Protein AF-0000000068149382 (afdb_homodimer)

Organism: Rhizobium meliloti (strain 1021) (NCBI:txid266834)

Secondary structure (DSSP, 8-state):
-------HHHHHHHHHHHHHHHHHHHHHHHHHHH---GGGHHHHHHHHHHHHHHHHHHHHHHHHSTT-HHHHHHHHHHHHHHHHHHHHHHHTS--SS-----HHHHHHHHHHHHHHHHTT-HHHHHHHHHHHHHHHHHHHHHHHHHTT--SHHHHHHHHTSHHHHHHHHHHHHHHHHHHHHHHHHHHHHHHHHHHHHHHHHHTTS-HHHHHHHHS-SGGG--EEEEEEEEEEEEETHHHHHHHS-HHHHHHHHHHHHHHHHHHHHHTT-EEEEEETTEEEEEES-SS--TTHHHHHHHHHHHHHHHHHHHHHHHHHHT----EEEEEEEEEEEEEEEE--SSS-EEEEESHHHHHHHHHHHHHHHHT-SEEEEHHHHHT-SSPPP----EEEEEE--TT-SS-EEEEEE------/-------HHHHHHHHHHHHHHHHHHHHHHHHHHH---GGGHHHHHHHHHHHHHHHHHHHHHHHHSTT-HHHHHHHHHHHHHHHHHHHIIIIIS--SS-----HHHHHHHHHHHHHHHHTT-HHHHHHHHHHHHHHHHHHHHHHHHHTT--SHHHHHHHHTSHHHHHHHHHHHHHHHHHHHHHHHHHHHHHHHHHHHHHHHHHTTS-HHHHHHHHH-SGGG--EEEEEEEEEEEEETHHHHHHHS-HHHHHHHHHHHHHHHHHHHHHTT-EEEEEETTEEEEEES-SS--TTHHHHHHHHHHHHHHHHHHHHHHHHHTT----EEEEEEEEEEEEEEEE--SSS-EEEEESHHHHHHHHHHHHHHHTT-SEEEEHHHHHH-SSPPP----EEEEEE--TT-SS-EEEEEE------

Radius of gyration: 38.31 Å; Cα contacts (8 Å, |Δi|>4): 1342; chains: 2; bounding box: 61×111×82 Å

pLDDT: mean 79.48, std 13.39, range [20.45, 98.38]

Foldseek 3Di:
DPCPCPDPVLLVLQLVLLVCLVVLLVLLVVLLVVVPDVPCSVLSVVLSVQSVVLSVVSNVCSVPPNDDPVSVLVSLLVLLVSLLSLLCSQQPPDPDDPSDPDPSSLVSLLSSLVSQLSNLALVSLCNSLVSNLVSNVVSLQVSQVVVPVPDPVSSVVSCPPPSVVSSVVSVVSSVVSNVVSVVVVVVVVVVVVVVVVLVVVCVVFWPVVSVVVVVDDPLQDWDKDKKKKKKKAKPPVVVVVVPDDPVLNCVVLVVLCVVLQVLCVVLPKGFQDDDRRMTMIIFQPPHHDLARLVSVLVSLVVSQVVLVVVQVVCVVVVHDRIAMAMFMEIDMWTFGWDDPPVDIGGHTDDPRNVNRVQRRVVCVVQVFRYKYFPRSCVSHPDHDDDAPKDKDPQDDGPPDDGGTIMITHHDPPPD/DPCPCPDPVLLVLQLVLLVCLVVLLVLLVVLLVVVPDVPCNVLSVVLSVQSVVLSVVSNVCSVPPNDDPVSVLVSLLVLLVSLLSLLCSQQPPPPDDPSDPDPSSLVSLLSSLVSQLSNLALVSLCNSLVSNLVSNVVSLQVSQVVVPVVDPVSSVVSCPDPSVVSSVVSVVSSVVSSVVSVVVVVVVVVVVVVVVVLVVVCVVFWPVVSVVVVVDDPLQDWDKDKKKKKKKAKPPVVVVVVPDDPVLNCVVLVVLCVVLQVLCVVLPKGFQDDDRRMTMIIQQPPHHDLARL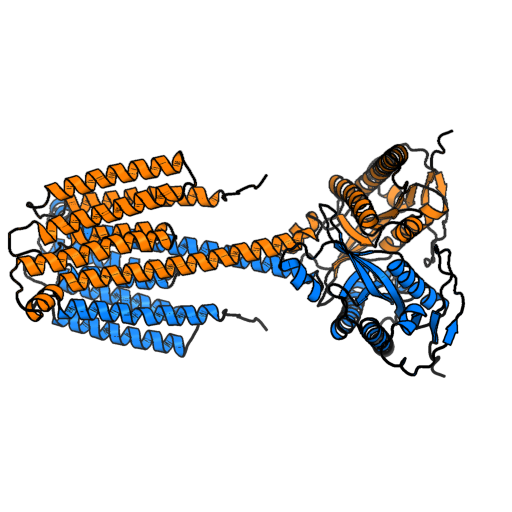VSVLVSLVVSQVVLVVVQVVCVVVVHDRIAMAMFMEIDMWTFGWDDPPVDIGGHTDDPRNVNRVQRRVVCVVQVFRYKYFPRSCVSHPDHDDDAPKDKDPQDDGPPDDGGTIMITHHDPPPD

Structure (mmCIF, N/CA/C/O backbone):
data_AF-0000000068149382-model_v1
#
loop_
_entity.id
_entity.type
_entity.pdbx_description
1 polymer 'Adenylate cyclase transmembrane protein'
#
loop_
_atom_site.group_PDB
_atom_site.id
_atom_site.type_symbol
_atom_site.label_atom_id
_atom_site.label_alt_id
_atom_site.label_comp_id
_atom_site.label_asym_id
_atom_site.label_entity_id
_atom_site.label_seq_id
_atom_site.pdbx_PDB_ins_code
_atom_site.Cartn_x
_atom_site.Cartn_y
_atom_site.Cartn_z
_atom_site.occupancy
_atom_site.B_iso_or_equiv
_atom_site.auth_seq_id
_atom_site.auth_comp_id
_atom_site.auth_asym_id
_atom_site.auth_atom_id
_atom_site.pdbx_PDB_model_num
ATOM 1 N N . MET A 1 1 ? -16.047 -8.539 13.617 1 20.59 1 MET A N 1
ATOM 2 C CA . MET A 1 1 ? -16.5 -9.328 12.477 1 20.59 1 MET A CA 1
ATOM 3 C C . MET A 1 1 ? -15.32 -9.766 11.609 1 20.59 1 MET A C 1
ATOM 5 O O . MET A 1 1 ? -14.586 -8.922 11.094 1 20.59 1 MET A O 1
ATOM 9 N N . THR A 1 2 ? -14.68 -10.711 12.023 1 26.86 2 THR A N 1
ATOM 10 C CA . THR A 1 2 ? -13.602 -11.461 11.391 1 26.86 2 THR A CA 1
ATOM 11 C C . THR A 1 2 ? -13.953 -11.797 9.945 1 26.86 2 THR A C 1
ATOM 13 O O . THR A 1 2 ? -14.836 -12.625 9.695 1 26.86 2 THR A O 1
ATOM 16 N N . TYR A 1 3 ? -14.195 -10.812 9.141 1 28.53 3 TYR A N 1
ATOM 17 C CA . TYR A 1 3 ? -14.461 -11.117 7.742 1 28.53 3 TYR A CA 1
ATOM 18 C C . TYR A 1 3 ? -13.531 -12.219 7.238 1 28.53 3 TYR A C 1
ATOM 20 O O . TYR A 1 3 ? -12.312 -12.031 7.188 1 28.53 3 TYR A O 1
ATOM 28 N N . THR A 1 4 ? -13.664 -13.305 7.664 1 34.31 4 THR A N 1
ATOM 29 C CA . THR A 1 4 ? -13.219 -14.5 6.957 1 34.31 4 THR A CA 1
ATOM 30 C C . THR A 1 4 ? -13.414 -14.344 5.453 1 34.31 4 THR A C 1
ATOM 32 O O . THR A 1 4 ? -14.508 -14.57 4.938 1 34.31 4 THR A O 1
ATOM 35 N N . LEU A 1 5 ? -13.133 -13.25 4.824 1 35.41 5 LEU A N 1
ATOM 36 C CA . LEU A 1 5 ? -13.273 -12.945 3.404 1 35.41 5 LEU A CA 1
ATOM 37 C C . LEU A 1 5 ? -12.695 -14.062 2.547 1 35.41 5 LEU A C 1
ATOM 39 O O . LEU A 1 5 ? -11.477 -14.188 2.41 1 35.41 5 LEU A O 1
ATOM 43 N N . HIS A 1 6 ? -13.078 -15.102 2.791 1 39.94 6 HIS A N 1
ATOM 44 C CA . HIS A 1 6 ? -12.883 -15.984 1.646 1 39.94 6 HIS A CA 1
ATOM 45 C C . HIS A 1 6 ? -13.172 -15.258 0.336 1 39.94 6 HIS A C 1
ATOM 47 O O . HIS A 1 6 ? -14.305 -14.82 0.105 1 39.94 6 HIS A O 1
ATOM 53 N N . ALA A 1 7 ? -12.297 -14.695 -0.182 1 49.34 7 ALA A N 1
ATOM 54 C CA . ALA A 1 7 ? -12.43 -13.891 -1.395 1 49.34 7 ALA A CA 1
ATOM 55 C C . ALA A 1 7 ? -13.242 -14.625 -2.455 1 49.34 7 ALA A C 1
ATOM 57 O O . ALA A 1 7 ? -13.102 -15.844 -2.617 1 49.34 7 ALA A O 1
ATOM 58 N N . PRO A 1 8 ? -14.367 -14.062 -2.803 1 51.44 8 PRO A N 1
ATOM 59 C CA . PRO A 1 8 ? -15.195 -14.602 -3.883 1 51.44 8 PRO A CA 1
ATOM 60 C C . PRO A 1 8 ? -14.375 -15.328 -4.949 1 51.44 8 PRO A C 1
ATOM 62 O O . PRO A 1 8 ? -14.844 -16.312 -5.527 1 51.44 8 PRO A O 1
ATOM 65 N N . GLY A 1 9 ? -13.219 -14.953 -5.039 1 57.06 9 GLY A N 1
ATOM 66 C CA . GLY A 1 9 ? -12.383 -15.562 -6.062 1 57.06 9 GLY A CA 1
ATOM 67 C C . GLY A 1 9 ? -11.969 -16.984 -5.734 1 57.06 9 GLY A C 1
ATOM 68 O O . GLY A 1 9 ? -11.797 -17.812 -6.633 1 57.06 9 GLY A O 1
ATOM 69 N N . ASP A 1 10 ? -12.062 -17.172 -4.484 1 63.22 10 ASP A N 1
ATOM 70 C CA . ASP A 1 10 ? -11.633 -18.5 -4.086 1 63.22 10 ASP A CA 1
ATOM 71 C C . ASP A 1 10 ? -12.719 -19.531 -4.383 1 63.22 10 ASP A C 1
ATOM 73 O O . ASP A 1 10 ? -12.422 -20.656 -4.801 1 63.22 10 ASP A O 1
ATOM 77 N N . PHE A 1 11 ? -13.961 -19.109 -4.266 1 64.12 11 PHE A N 1
ATOM 78 C CA . PHE A 1 11 ? -15.086 -20 -4.543 1 64.12 11 PHE A CA 1
ATOM 79 C C . PHE A 1 11 ? -15.133 -20.359 -6.023 1 64.12 11 PHE A C 1
ATOM 81 O O . PHE A 1 11 ? -15.312 -21.531 -6.375 1 64.12 11 PHE A O 1
ATOM 88 N N . ALA A 1 12 ? -14.969 -19.391 -6.809 1 64.19 12 ALA A N 1
ATOM 89 C CA . ALA A 1 12 ? -14.977 -19.641 -8.25 1 64.19 12 ALA A CA 1
ATOM 90 C C . ALA A 1 12 ? -13.812 -20.547 -8.648 1 64.19 12 ALA A C 1
ATOM 92 O O . ALA A 1 12 ? -13.961 -21.406 -9.516 1 64.19 12 ALA A O 1
ATOM 93 N N . LYS A 1 13 ? -12.859 -20.422 -7.957 1 70.88 13 LYS A N 1
ATOM 94 C CA . LYS A 1 13 ? -11.703 -21.25 -8.258 1 70.88 13 LYS A CA 1
ATOM 95 C C . LYS A 1 13 ? -11.938 -22.703 -7.84 1 70.88 13 LYS A C 1
ATOM 97 O O . LYS A 1 13 ? -11.539 -23.625 -8.547 1 70.88 13 LYS A O 1
ATOM 102 N N . GLU A 1 14 ? -12.688 -22.797 -6.793 1 71.56 14 GLU A N 1
ATOM 103 C CA . GLU A 1 14 ? -12.961 -24.156 -6.309 1 71.56 14 GLU A CA 1
ATOM 104 C C . GLU A 1 14 ? -13.922 -24.891 -7.242 1 71.56 14 GLU A C 1
ATOM 106 O O . GLU A 1 14 ? -13.727 -26.062 -7.535 1 71.56 14 GLU A O 1
ATOM 111 N N . ILE A 1 15 ? -14.852 -24.172 -7.711 1 68.31 15 ILE A N 1
ATOM 112 C CA . ILE A 1 15 ? -15.82 -24.766 -8.617 1 68.31 15 ILE A CA 1
ATOM 113 C C . ILE A 1 15 ? -15.148 -25.125 -9.945 1 68.31 15 ILE A C 1
ATOM 115 O O . ILE A 1 15 ? -15.383 -26.203 -10.5 1 68.31 15 ILE A O 1
ATOM 119 N N . ARG A 1 16 ? -14.359 -24.266 -10.32 1 69.75 16 ARG A N 1
ATOM 120 C CA . ARG A 1 16 ? -13.664 -24.516 -11.578 1 69.75 16 ARG A CA 1
ATOM 121 C C . ARG A 1 16 ? -12.742 -25.719 -11.469 1 69.75 16 ARG A C 1
ATOM 123 O O . ARG A 1 16 ? -12.711 -26.562 -12.359 1 69.75 16 ARG A O 1
ATOM 130 N N . SER A 1 17 ? -12.148 -25.781 -10.375 1 72.38 17 SER A N 1
ATOM 131 C CA . SER A 1 17 ? -11.234 -26.906 -10.18 1 72.38 17 SER A CA 1
ATOM 132 C C . SER A 1 17 ? -11.984 -28.219 -10.094 1 72.38 17 SER A C 1
ATOM 134 O O . SER A 1 17 ? -11.555 -29.234 -10.656 1 72.38 17 SER A O 1
ATOM 136 N N . SER A 1 18 ? -13.172 -28.188 -9.5 1 71.62 18 SER A N 1
ATOM 137 C CA . SER A 1 18 ? -13.961 -29.406 -9.359 1 71.62 18 SER A CA 1
ATOM 138 C C . SER A 1 18 ? -14.609 -29.797 -10.688 1 71.62 18 SER A C 1
ATOM 140 O O . SER A 1 18 ? -14.727 -30.984 -11 1 71.62 18 SER A O 1
ATOM 142 N N . ALA A 1 19 ? -14.836 -28.797 -11.469 1 72.56 19 ALA A N 1
ATOM 143 C CA . ALA A 1 19 ? -15.445 -29.062 -12.766 1 72.56 19 ALA A CA 1
ATOM 144 C C . ALA A 1 19 ? -14.445 -29.688 -13.727 1 72.56 19 ALA A C 1
ATOM 146 O O . ALA A 1 19 ? -14.82 -30.453 -14.617 1 72.56 19 ALA A O 1
ATOM 147 N N . LEU A 1 20 ? -13.281 -29.469 -13.484 1 74.19 20 LEU A N 1
ATOM 148 C CA . LEU A 1 20 ? -12.25 -30.016 -14.352 1 74.19 20 LEU A CA 1
ATOM 149 C C . LEU A 1 20 ? -12.094 -31.516 -14.125 1 74.19 20 LEU A C 1
ATOM 151 O O . LEU A 1 20 ? -11.516 -32.219 -14.953 1 74.19 20 LEU A O 1
ATOM 155 N N . ARG A 1 21 ? -12.781 -32.031 -13.133 1 76.69 21 ARG A N 1
ATOM 156 C CA . ARG A 1 21 ? -12.82 -33.469 -12.891 1 76.69 21 ARG A CA 1
ATOM 157 C C . ARG A 1 21 ? -13.602 -34.188 -13.984 1 76.69 21 ARG A C 1
ATOM 159 O O . ARG A 1 21 ? -13.266 -35.312 -14.352 1 76.69 21 ARG A O 1
ATOM 166 N N . PHE A 1 22 ? -14.523 -33.438 -14.477 1 75.44 22 PHE A N 1
ATOM 167 C CA . PHE A 1 22 ? -15.352 -34.062 -15.492 1 75.44 22 PHE A CA 1
ATOM 168 C C . PHE A 1 22 ? -14.586 -34.188 -16.797 1 75.44 22 PHE A C 1
ATOM 170 O O . PHE A 1 22 ? -14.828 -35.125 -17.578 1 75.44 22 PHE A O 1
ATOM 177 N N . VAL A 1 23 ? -13.68 -33.375 -16.938 1 70.12 23 VAL A N 1
ATOM 178 C CA . VAL A 1 23 ? -12.836 -33.531 -18.109 1 70.12 23 VAL A CA 1
ATOM 179 C C . VAL A 1 23 ? -11.93 -34.75 -17.953 1 70.12 23 VAL A C 1
ATOM 181 O O . VAL A 1 23 ? -11.773 -35.562 -18.891 1 70.12 23 VAL A O 1
ATOM 184 N N . ALA A 1 24 ? -11.414 -34.906 -16.719 1 72.56 24 ALA A N 1
ATOM 185 C CA . ALA A 1 24 ? -10.617 -36.094 -16.438 1 72.56 24 ALA A CA 1
ATOM 186 C C . ALA A 1 24 ? -11.461 -37.375 -16.594 1 72.56 24 ALA A C 1
ATOM 188 O O . ALA A 1 24 ? -10.977 -38.375 -17.125 1 72.56 24 ALA A O 1
ATOM 189 N N . PHE A 1 25 ? -12.719 -37.281 -16.266 1 74.88 25 PHE A N 1
ATOM 190 C CA . PHE A 1 25 ? -13.633 -38.406 -16.422 1 74.88 25 PHE A CA 1
ATOM 191 C C . PHE A 1 25 ? -13.82 -38.75 -17.891 1 74.88 25 PHE A C 1
ATOM 193 O O . PHE A 1 25 ? -13.797 -39.938 -18.266 1 74.88 25 PHE A O 1
ATOM 200 N N . ALA A 1 26 ? -13.992 -37.719 -18.656 1 70.94 26 ALA A N 1
ATOM 201 C CA . ALA A 1 26 ? -14.172 -37.938 -20.078 1 70.94 26 ALA A CA 1
ATOM 202 C C . ALA A 1 26 ? -12.961 -38.625 -20.688 1 70.94 26 ALA A C 1
ATOM 204 O O . ALA A 1 26 ? -13.102 -39.5 -21.547 1 70.94 26 ALA A O 1
ATOM 205 N N . ILE A 1 27 ? -11.859 -38.312 -20.203 1 70.44 27 ILE A N 1
ATOM 206 C CA . ILE A 1 27 ? -10.625 -38.906 -20.719 1 70.44 27 ILE A CA 1
ATOM 207 C C . ILE A 1 27 ? -10.531 -40.375 -20.266 1 70.44 27 ILE A C 1
ATOM 209 O O . ILE A 1 27 ? -10.141 -41.219 -21.062 1 70.44 27 ILE A O 1
ATOM 213 N N . LEU A 1 28 ? -11.008 -40.594 -19.062 1 72.94 28 LEU A N 1
ATOM 214 C CA . LEU A 1 28 ? -10.984 -41.969 -18.547 1 72.94 28 LEU A CA 1
ATOM 215 C C . LEU A 1 28 ? -11.938 -42.875 -19.312 1 72.94 28 LEU A C 1
ATOM 217 O O . LEU A 1 28 ? -11.609 -44 -19.641 1 72.94 28 LEU A O 1
ATOM 221 N N . ILE A 1 29 ? -13.062 -42.25 -19.688 1 72.88 29 ILE A N 1
ATOM 222 C CA . ILE A 1 29 ? -14.062 -43 -20.438 1 72.88 29 ILE A CA 1
ATOM 223 C C . ILE A 1 29 ? -13.523 -43.312 -21.844 1 72.88 29 ILE A C 1
ATOM 225 O O . ILE A 1 29 ? -13.688 -44.406 -22.359 1 72.88 29 ILE A O 1
ATOM 229 N N . ALA A 1 30 ? -12.93 -42.375 -22.375 1 67.69 30 ALA A N 1
ATOM 230 C CA . ALA A 1 30 ? -12.375 -42.531 -23.719 1 67.69 30 ALA A CA 1
ATOM 231 C C . ALA A 1 30 ? -11.305 -43.625 -23.734 1 67.69 30 ALA A C 1
ATOM 233 O O . ALA A 1 30 ? -11.25 -44.438 -24.656 1 67.69 30 ALA A O 1
ATOM 234 N N . ASN A 1 31 ? -10.523 -43.656 -22.734 1 66.31 31 ASN A N 1
ATOM 235 C CA . ASN A 1 31 ? -9.469 -44.656 -22.641 1 66.31 31 ASN A CA 1
ATOM 236 C C . ASN A 1 31 ? -10.031 -46.031 -22.422 1 66.31 31 ASN A C 1
ATOM 238 O O . ASN A 1 31 ? -9.484 -47.031 -22.922 1 66.31 31 ASN A O 1
ATOM 242 N N . LEU A 1 32 ? -11.102 -46.062 -21.688 1 68.06 32 LEU A N 1
ATOM 243 C CA . LEU A 1 32 ? -11.75 -47.344 -21.422 1 68.06 32 LEU A CA 1
ATOM 244 C C . LEU A 1 32 ? -12.398 -47.906 -22.688 1 68.06 32 LEU A C 1
ATOM 246 O O . LEU A 1 32 ? -12.289 -49.094 -22.969 1 68.06 32 LEU A O 1
ATOM 250 N N . LEU A 1 33 ? -13.031 -47.031 -23.375 1 67.12 33 LEU A N 1
ATOM 251 C CA . LEU A 1 33 ? -13.789 -47.438 -24.547 1 67.12 33 LEU A CA 1
ATOM 252 C C . LEU A 1 33 ? -12.852 -47.844 -25.688 1 67.12 33 LEU A C 1
ATOM 254 O O . LEU A 1 33 ? -13.148 -48.719 -26.469 1 67.12 33 LEU A O 1
ATOM 258 N N . LEU A 1 34 ? -11.789 -47.125 -25.688 1 60.66 34 LEU A N 1
ATOM 259 C CA . LEU A 1 34 ? -10.898 -47.281 -26.828 1 60.66 34 LEU A CA 1
ATOM 260 C C . LEU A 1 34 ? -9.758 -48.25 -26.5 1 60.66 34 LEU A C 1
ATOM 262 O O . LEU A 1 34 ? -9.047 -48.719 -27.391 1 60.66 34 LEU A O 1
ATOM 266 N N . GLY A 1 35 ? -9.492 -48.406 -25.219 1 58.09 35 GLY A N 1
ATOM 267 C CA . GLY A 1 35 ? -8.406 -49.281 -24.812 1 58.09 35 GLY A CA 1
ATOM 268 C C . GLY A 1 35 ? -8.727 -50.75 -24.969 1 58.09 35 GLY A C 1
ATOM 269 O O . GLY A 1 35 ? -9.891 -51.156 -24.859 1 58.09 35 GLY A O 1
ATOM 270 N N . GLY A 1 36 ? -8.266 -51.469 -25.922 1 52.41 36 GLY A N 1
ATOM 271 C CA . GLY A 1 36 ? -8.461 -52.781 -26.469 1 52.41 36 GLY A CA 1
ATOM 272 C C . GLY A 1 36 ? -8.219 -53.906 -25.453 1 52.41 36 GLY A C 1
ATOM 273 O O . GLY A 1 36 ? -8.203 -55.094 -25.797 1 52.41 36 GLY A O 1
ATOM 274 N N . SER A 1 37 ? -7.754 -53.656 -24.25 1 53.28 37 SER A N 1
ATOM 275 C CA . SER A 1 37 ? -7.355 -54.938 -23.625 1 53.28 37 SER A CA 1
ATOM 276 C C . SER A 1 37 ? -8.523 -55.594 -22.906 1 53.28 37 SER A C 1
ATOM 278 O O . SER A 1 37 ? -9.172 -54.938 -22.062 1 53.28 37 SER A O 1
ATOM 280 N N . GLU A 1 38 ? -9.125 -56.625 -23.453 1 54.41 38 GLU A N 1
ATOM 281 C CA . GLU A 1 38 ? -10.273 -57.406 -23.031 1 54.41 38 GLU A CA 1
ATOM 282 C C . GLU A 1 38 ? -10.164 -57.844 -21.562 1 54.41 38 GLU A C 1
ATOM 284 O O . GLU A 1 38 ? -11.164 -57.875 -20.844 1 54.41 38 GLU A O 1
ATOM 289 N N . GLY A 1 39 ? -9.023 -58.188 -21.047 1 55.22 39 GLY A N 1
ATOM 290 C CA . GLY A 1 39 ? -8.938 -58.875 -19.781 1 55.22 39 GLY A CA 1
ATOM 291 C C . GLY A 1 39 ? -9.141 -57.969 -18.578 1 55.22 39 GLY A C 1
ATOM 292 O O . GLY A 1 39 ? -9.477 -58.438 -17.5 1 55.22 39 GLY A O 1
ATOM 293 N N . THR A 1 40 ? -8.914 -56.719 -18.734 1 61.69 40 THR A N 1
ATOM 294 C CA . THR A 1 40 ? -8.969 -55.844 -17.578 1 61.69 40 THR A CA 1
ATOM 295 C C . THR A 1 40 ? -10.078 -54.812 -17.719 1 61.69 40 THR A C 1
ATOM 297 O O . THR A 1 40 ? -10.07 -53.781 -17.031 1 61.69 40 THR A O 1
ATOM 300 N N . ARG A 1 41 ? -11.055 -55.156 -18.484 1 71.12 41 ARG A N 1
ATOM 301 C CA . ARG A 1 41 ? -12.133 -54.219 -18.797 1 71.12 41 ARG A CA 1
ATOM 302 C C . ARG A 1 41 ? -13.047 -54.031 -17.594 1 71.12 41 ARG A C 1
ATOM 304 O O . ARG A 1 41 ? -13.516 -52.938 -17.344 1 71.12 41 ARG A O 1
ATOM 311 N N . ASP A 1 42 ? -13.094 -55.125 -16.828 1 70.44 42 ASP A N 1
ATOM 312 C CA . ASP A 1 42 ? -14 -55 -15.688 1 70.44 42 ASP A CA 1
ATOM 313 C C . ASP A 1 42 ? -13.453 -54.031 -14.641 1 70.44 42 ASP A C 1
ATOM 315 O O . ASP A 1 42 ? -14.203 -53.219 -14.094 1 70.44 42 ASP A O 1
ATOM 319 N N . THR A 1 43 ? -12.195 -54.125 -14.359 1 73.12 43 THR A N 1
ATOM 320 C CA . THR A 1 43 ? -11.602 -53.25 -13.367 1 73.12 43 THR A CA 1
ATOM 321 C C . THR A 1 43 ? -11.672 -51.781 -13.836 1 73.12 43 THR A C 1
ATOM 323 O O . THR A 1 43 ? -11.906 -50.875 -13.031 1 73.12 43 THR A O 1
ATOM 326 N N . HIS A 1 44 ? -11.562 -51.656 -15.094 1 74.44 44 HIS A N 1
ATOM 327 C CA . HIS A 1 44 ? -11.617 -50.281 -15.625 1 74.44 44 HIS A CA 1
ATOM 328 C C . HIS A 1 44 ? -13.016 -49.688 -15.492 1 74.44 44 HIS A C 1
ATOM 330 O O . HIS A 1 44 ? -13.164 -48.5 -15.188 1 74.44 44 HIS A O 1
ATOM 336 N N . TYR A 1 45 ? -13.938 -50.594 -15.672 1 77.5 45 TYR A N 1
ATOM 337 C CA . TYR A 1 45 ? -15.305 -50.094 -15.531 1 77.5 45 TYR A CA 1
ATOM 338 C C . TYR A 1 45 ? -15.594 -49.688 -14.102 1 77.5 45 TYR A C 1
ATOM 340 O O . TYR A 1 45 ? -16.203 -48.625 -13.867 1 77.5 45 TYR A O 1
ATOM 348 N N . VAL A 1 46 ? -15.062 -50.438 -13.195 1 78.31 46 VAL A N 1
ATOM 349 C CA . VAL A 1 46 ? -15.289 -50.125 -11.789 1 78.31 46 VAL A CA 1
ATOM 350 C C . VAL A 1 46 ? -14.609 -48.812 -11.43 1 78.31 46 VAL A C 1
ATOM 352 O O . VAL A 1 46 ? -15.188 -47.969 -10.734 1 78.31 46 VAL A O 1
ATOM 355 N N . VAL A 1 47 ? -13.477 -48.625 -11.93 1 78 47 VAL A N 1
ATOM 356 C CA . VAL A 1 47 ? -12.703 -47.438 -11.602 1 78 47 VAL A CA 1
ATOM 357 C C . VAL A 1 47 ? -13.359 -46.219 -12.211 1 78 47 VAL A C 1
ATOM 359 O O . VAL A 1 47 ? -13.453 -45.156 -11.562 1 78 47 VAL A O 1
ATOM 362 N N . VAL A 1 48 ? -13.898 -46.344 -13.414 1 79.62 48 VAL A N 1
ATOM 363 C CA . VAL A 1 48 ? -14.5 -45.219 -14.109 1 79.62 48 VAL A CA 1
ATOM 364 C C . VAL A 1 48 ? -15.797 -44.812 -13.414 1 79.62 48 VAL A C 1
ATOM 366 O O . VAL A 1 48 ? -16.062 -43.625 -13.219 1 79.62 48 VAL A O 1
ATOM 369 N N . ILE A 1 49 ? -16.453 -45.812 -13.031 1 83.94 49 ILE A N 1
ATOM 370 C CA . ILE A 1 49 ? -17.719 -45.562 -12.352 1 83.94 49 ILE A CA 1
ATOM 371 C C . ILE A 1 49 ? -17.438 -44.906 -10.992 1 83.94 49 ILE A C 1
ATOM 373 O O . ILE A 1 49 ? -18.094 -43.938 -10.609 1 83.94 49 ILE A O 1
ATOM 377 N N . ALA A 1 50 ? -16.516 -45.469 -10.289 1 85 50 ALA A N 1
ATOM 378 C CA . ALA A 1 50 ? -16.156 -44.906 -8.984 1 85 50 ALA A CA 1
ATOM 379 C C . ALA A 1 50 ? -15.68 -43.469 -9.117 1 85 50 ALA A C 1
ATOM 381 O O . ALA A 1 50 ? -16.062 -42.594 -8.32 1 85 50 ALA A O 1
ATOM 382 N N . TYR A 1 51 ? -14.898 -43.219 -10.117 1 84.12 51 TYR A N 1
ATOM 383 C CA . TYR A 1 51 ? -14.398 -41.844 -10.328 1 84.12 51 TYR A CA 1
ATOM 384 C C . TYR A 1 51 ? -15.547 -40.906 -10.648 1 84.12 51 TYR A C 1
ATOM 386 O O . TYR A 1 51 ? -15.547 -39.75 -10.211 1 84.12 51 TYR A O 1
ATOM 394 N N . PHE A 1 52 ? -16.453 -41.438 -11.422 1 84.12 52 PHE A N 1
ATOM 395 C CA . PHE A 1 52 ? -17.609 -40.594 -11.773 1 84.12 52 PHE A CA 1
ATOM 396 C C . PHE A 1 52 ? -18.391 -40.219 -10.531 1 84.12 52 PHE A C 1
ATOM 398 O O . PHE A 1 52 ? -18.75 -39.031 -10.359 1 84.12 52 PHE A O 1
ATOM 405 N N . ILE A 1 53 ? -18.578 -41.125 -9.688 1 85.94 53 ILE A N 1
ATOM 406 C CA . ILE A 1 53 ? -19.328 -40.875 -8.461 1 85.94 53 ILE A CA 1
ATOM 407 C C . ILE A 1 53 ? -18.547 -39.875 -7.578 1 85.94 53 ILE A C 1
ATOM 409 O O . ILE A 1 53 ? -19.125 -38.938 -7.047 1 85.94 53 ILE A O 1
ATOM 413 N N . ILE A 1 54 ? -17.312 -40.094 -7.426 1 85.44 54 ILE A N 1
ATOM 414 C CA . ILE A 1 54 ? -16.469 -39.219 -6.605 1 85.44 54 ILE A CA 1
ATOM 415 C C . ILE A 1 54 ? -16.5 -37.781 -7.168 1 85.44 54 ILE A C 1
ATOM 417 O O . ILE A 1 54 ? -16.547 -36.812 -6.414 1 85.44 54 ILE A O 1
ATOM 421 N N . SER A 1 55 ? -16.5 -37.719 -8.523 1 84.19 55 SER A N 1
ATOM 422 C CA . SER A 1 55 ? -16.5 -36.406 -9.172 1 84.19 55 SER A CA 1
ATOM 423 C C . SER A 1 55 ? -17.797 -35.656 -8.914 1 84.19 55 SER A C 1
ATOM 425 O O . SER A 1 55 ? -17.797 -34.438 -8.664 1 84.19 55 SER A O 1
ATOM 427 N N . ILE A 1 56 ? -18.844 -36.375 -8.953 1 83.81 56 ILE A N 1
ATOM 428 C CA . ILE A 1 56 ? -20.156 -35.781 -8.703 1 83.81 56 ILE A CA 1
ATOM 429 C C . ILE A 1 56 ? -20.234 -35.281 -7.254 1 83.81 56 ILE A C 1
ATOM 431 O O . ILE A 1 56 ? -20.672 -34.188 -6.984 1 83.81 56 ILE A O 1
ATOM 435 N N . VAL A 1 57 ? -19.797 -36.094 -6.379 1 85.06 57 VAL A N 1
ATOM 436 C CA . VAL A 1 57 ? -19.844 -35.75 -4.965 1 85.06 57 VAL A CA 1
ATOM 437 C C . VAL A 1 57 ? -18.906 -34.562 -4.691 1 85.06 57 VAL A C 1
ATOM 439 O O . VAL A 1 57 ? -19.234 -33.688 -3.885 1 85.06 57 VAL A O 1
ATOM 442 N N . SER A 1 58 ? -17.828 -34.531 -5.348 1 83.5 58 SER A N 1
ATOM 443 C CA . SER A 1 58 ? -16.875 -33.438 -5.164 1 83.5 58 SER A CA 1
ATOM 444 C C . SER A 1 58 ? -17.469 -32.125 -5.598 1 83.5 58 SER A C 1
ATOM 446 O O . SER A 1 58 ? -17.344 -31.109 -4.887 1 83.5 58 SER A O 1
ATOM 448 N N . VAL A 1 59 ? -18.109 -32.094 -6.73 1 80.44 59 VAL A N 1
ATOM 449 C CA . VAL A 1 59 ? -18.719 -30.875 -7.23 1 80.44 59 VAL A CA 1
ATOM 450 C C . VAL A 1 59 ? -19.875 -30.469 -6.32 1 80.44 59 VAL A C 1
ATOM 452 O O . VAL A 1 59 ? -20.047 -29.281 -6.023 1 80.44 59 VAL A O 1
ATOM 455 N N . ALA A 1 60 ? -20.578 -31.469 -5.906 1 81.44 60 ALA A N 1
ATOM 456 C CA . ALA A 1 60 ? -21.703 -31.188 -5.016 1 81.44 60 ALA A CA 1
ATOM 457 C C . ALA A 1 60 ? -21.219 -30.578 -3.703 1 81.44 60 ALA A C 1
ATOM 459 O O . ALA A 1 60 ? -21.828 -29.625 -3.193 1 81.44 60 ALA A O 1
ATOM 460 N N . THR A 1 61 ? -20.25 -31.094 -3.195 1 82.06 61 THR A N 1
ATOM 461 C CA . THR A 1 61 ? -19.719 -30.594 -1.933 1 82.06 61 THR A CA 1
ATOM 462 C C . THR A 1 61 ? -19.172 -29.172 -2.109 1 82.06 61 THR A C 1
ATOM 464 O O . THR A 1 61 ? -19.266 -28.344 -1.208 1 82.06 61 THR A O 1
ATOM 467 N N . ALA A 1 62 ? -18.547 -28.906 -3.234 1 77.38 62 ALA A N 1
ATOM 468 C CA . ALA A 1 62 ? -18.016 -27.578 -3.504 1 77.38 62 ALA A CA 1
ATOM 469 C C . ALA A 1 62 ? -19.141 -26.547 -3.594 1 77.38 62 ALA A C 1
ATOM 471 O O . ALA A 1 62 ? -18.953 -25.391 -3.234 1 77.38 62 ALA A O 1
ATOM 472 N N . LEU A 1 63 ? -20.266 -27 -4.059 1 77.94 63 LEU A N 1
ATOM 473 C CA . LEU A 1 63 ? -21.391 -26.109 -4.223 1 77.94 63 LEU A CA 1
ATOM 474 C C . LEU A 1 63 ? -22.125 -25.906 -2.898 1 77.94 63 LEU A C 1
ATOM 476 O O . LEU A 1 63 ? -22.547 -24.797 -2.58 1 77.94 63 LEU A O 1
ATOM 480 N N . PHE A 1 64 ? -22.234 -27 -2.152 1 77.56 64 PHE A N 1
ATOM 481 C CA . PHE A 1 64 ? -23.094 -26.938 -0.979 1 77.56 64 PHE A CA 1
ATOM 482 C C . PHE A 1 64 ? -22.281 -26.672 0.281 1 77.56 64 PHE A C 1
ATOM 484 O O . PHE A 1 64 ? -22.797 -26.141 1.261 1 77.56 64 PHE A O 1
ATOM 491 N N . LEU A 1 65 ? -21.094 -27.156 0.377 1 77.31 65 LEU A N 1
ATOM 492 C CA . LEU A 1 65 ? -20.25 -27 1.552 1 77.31 65 LEU A CA 1
ATOM 493 C C . LEU A 1 65 ? -18.906 -26.359 1.173 1 77.31 65 LEU A C 1
ATOM 495 O O . LEU A 1 65 ? -17.859 -27.016 1.25 1 77.31 65 LEU A O 1
ATOM 499 N N . PRO A 1 66 ? -18.984 -25.016 0.809 1 70.56 66 PRO A N 1
ATOM 500 C CA . PRO A 1 66 ? -17.75 -24.391 0.373 1 70.56 66 PRO A CA 1
ATOM 501 C C . PRO A 1 66 ? -16.781 -24.125 1.528 1 70.56 66 PRO A C 1
ATOM 503 O O . PRO A 1 66 ? -17.219 -23.984 2.676 1 70.56 66 PRO A O 1
ATOM 506 N N . GLY A 1 67 ? -15.469 -24.328 1.284 1 67.31 67 GLY A N 1
ATOM 507 C CA . GLY A 1 67 ? -14.453 -23.859 2.207 1 67.31 67 GLY A CA 1
ATOM 508 C C . GLY A 1 67 ? -13.922 -24.938 3.117 1 67.31 67 GLY A C 1
ATOM 509 O O . GLY A 1 67 ? -13.156 -24.656 4.047 1 67.31 67 GLY A O 1
ATOM 510 N N . ARG A 1 68 ? -14.445 -26.109 2.994 1 69.5 68 ARG A N 1
ATOM 511 C CA . ARG A 1 68 ? -13.945 -27.156 3.893 1 69.5 68 ARG A CA 1
ATOM 512 C C . ARG A 1 68 ? -12.703 -27.828 3.312 1 69.5 68 ARG A C 1
ATOM 514 O O . ARG A 1 68 ? -12.797 -28.578 2.336 1 69.5 68 ARG A O 1
ATOM 521 N N . PHE A 1 69 ? -11.539 -27.672 3.842 1 74.06 69 PHE A N 1
ATOM 522 C CA . PHE A 1 69 ? -10.258 -28.141 3.346 1 74.06 69 PHE A CA 1
ATOM 523 C C . PHE A 1 69 ? -10.164 -29.656 3.451 1 74.06 69 PHE A C 1
ATOM 525 O O . PHE A 1 69 ? -9.586 -30.312 2.584 1 74.06 69 PHE A O 1
ATOM 532 N N . TRP A 1 70 ? -10.828 -30.188 4.457 1 79.88 70 TRP A N 1
ATOM 533 C CA . TRP A 1 70 ? -10.695 -31.625 4.676 1 79.88 70 TRP A CA 1
ATOM 534 C C . TRP A 1 70 ? -11.391 -32.406 3.578 1 79.88 70 TRP A C 1
ATOM 536 O O . TRP A 1 70 ? -10.938 -33.5 3.189 1 79.88 70 TRP A O 1
ATOM 546 N N . LEU A 1 71 ? -12.422 -31.844 3.016 1 80.94 71 LEU A N 1
ATOM 547 C CA . LEU A 1 71 ? -13.141 -32.531 1.947 1 80.94 71 LEU A CA 1
ATOM 548 C C . LEU A 1 71 ? -12.312 -32.562 0.671 1 80.94 71 LEU A C 1
ATOM 550 O O . LEU A 1 71 ? -12.312 -33.562 -0.046 1 80.94 71 LEU A O 1
ATOM 554 N N . LYS A 1 72 ? -11.57 -31.594 0.48 1 80 72 LYS A N 1
ATOM 555 C CA . LYS A 1 72 ? -10.711 -31.578 -0.696 1 80 72 LYS A CA 1
ATOM 556 C C . LYS A 1 72 ? -9.617 -32.656 -0.592 1 80 72 LYS A C 1
ATOM 558 O O . LYS A 1 72 ? -9.328 -33.344 -1.566 1 80 72 LYS A O 1
ATOM 563 N N . THR A 1 73 ? -9.164 -32.719 0.608 1 85.75 73 THR A N 1
ATOM 564 C CA . THR A 1 73 ? -8.125 -33.719 0.832 1 85.75 73 THR A CA 1
ATOM 565 C C . THR A 1 73 ? -8.688 -35.125 0.666 1 85.75 73 THR A C 1
ATOM 567 O O . THR A 1 73 ? -8.031 -36 0.084 1 85.75 73 THR A O 1
ATOM 570 N N . LEU A 1 74 ? -9.859 -35.281 1.099 1 87.25 74 LEU A N 1
ATOM 571 C CA . LEU A 1 74 ? -10.5 -36.594 0.991 1 87.25 74 LEU A CA 1
ATOM 572 C C . LEU A 1 74 ? -10.664 -37 -0.47 1 87.25 74 LEU A C 1
ATOM 574 O O . LEU A 1 74 ? -10.367 -38.125 -0.842 1 87.25 74 LEU A O 1
ATOM 578 N N . PHE A 1 75 ? -11.078 -36.125 -1.227 1 84.94 75 PHE A N 1
ATOM 579 C CA . PHE A 1 75 ? -11.312 -36.438 -2.631 1 84.94 75 PHE A CA 1
ATOM 580 C C . PHE A 1 75 ? -10 -36.719 -3.35 1 84.94 75 PHE A C 1
ATOM 582 O O . PHE A 1 75 ? -9.938 -37.562 -4.223 1 84.94 75 PHE A O 1
ATOM 589 N N . VAL A 1 76 ? -8.992 -36.062 -2.973 1 85.88 76 VAL A N 1
ATOM 590 C CA . VAL A 1 76 ? -7.688 -36.281 -3.588 1 85.88 76 VAL A CA 1
ATOM 591 C C . VAL A 1 76 ? -7.137 -37.625 -3.15 1 85.88 76 VAL A C 1
ATOM 593 O O . VAL A 1 76 ? -6.527 -38.344 -3.951 1 85.88 76 VAL A O 1
ATOM 596 N N . VAL A 1 77 ? -7.418 -38.031 -1.985 1 89.75 77 VAL A N 1
ATOM 597 C CA . VAL A 1 77 ? -6.992 -39.312 -1.485 1 89.75 77 VAL A CA 1
ATOM 598 C C . VAL A 1 77 ? -7.734 -40.438 -2.232 1 89.75 77 VAL A C 1
ATOM 600 O O . VAL A 1 77 ? -7.129 -41.438 -2.645 1 89.75 77 VAL A O 1
ATOM 603 N N . LEU A 1 78 ? -9 -40.188 -2.439 1 88.5 78 LEU A N 1
ATOM 604 C CA . LEU A 1 78 ? -9.789 -41.156 -3.172 1 88.5 78 LEU A CA 1
ATOM 605 C C . LEU A 1 78 ? -9.297 -41.281 -4.609 1 88.5 78 LEU A C 1
ATOM 607 O O . LEU A 1 78 ? -9.25 -42.406 -5.148 1 88.5 78 LEU A O 1
ATOM 611 N N . ASP A 1 79 ? -8.961 -40.219 -5.152 1 86.88 79 ASP A N 1
ATOM 612 C CA . ASP A 1 79 ? -8.398 -40.281 -6.496 1 86.88 79 ASP A CA 1
ATOM 613 C C . ASP A 1 79 ? -7.09 -41.062 -6.52 1 86.88 79 ASP A C 1
ATOM 615 O O . ASP A 1 79 ? -6.844 -41.844 -7.445 1 86.88 79 ASP A O 1
ATOM 619 N N . GLY A 1 80 ? -6.277 -40.844 -5.523 1 88.38 80 GLY A N 1
ATOM 620 C CA . GLY A 1 80 ? -5.031 -41.594 -5.445 1 88.38 80 GLY A CA 1
ATOM 621 C C . GLY A 1 80 ? -5.234 -43.062 -5.281 1 88.38 80 GLY A C 1
ATOM 622 O O . GLY A 1 80 ? -4.52 -43.875 -5.895 1 88.38 80 GLY A O 1
ATOM 623 N N . LEU A 1 81 ? -6.25 -43.406 -4.562 1 88.06 81 LEU A N 1
ATOM 624 C CA . LEU A 1 81 ? -6.551 -44.812 -4.332 1 88.06 81 LEU A CA 1
ATOM 625 C C . LEU A 1 81 ? -7.098 -45.469 -5.594 1 88.06 81 LEU A C 1
ATOM 627 O O . LEU A 1 81 ? -6.848 -46.656 -5.848 1 88.06 81 LEU A O 1
ATOM 631 N N . LEU A 1 82 ? -7.801 -44.688 -6.32 1 84.81 82 LEU A N 1
ATOM 632 C CA . LEU A 1 82 ? -8.312 -45.219 -7.586 1 84.81 82 LEU A CA 1
ATOM 633 C C . LEU A 1 82 ? -7.164 -45.531 -8.539 1 84.81 82 LEU A C 1
ATOM 635 O O . LEU A 1 82 ? -7.191 -46.562 -9.219 1 84.81 82 LEU A O 1
ATOM 639 N N . VAL A 1 83 ? -6.215 -44.688 -8.578 1 84 83 VAL A N 1
ATOM 640 C CA . VAL A 1 83 ? -5.055 -44.938 -9.422 1 84 83 VAL A CA 1
ATOM 641 C C . VAL A 1 83 ? -4.309 -46.188 -8.906 1 84 83 VAL A C 1
ATOM 643 O O . VAL A 1 83 ? -3.857 -47 -9.688 1 84 83 VAL A O 1
ATOM 646 N N . ALA A 1 84 ? -4.273 -46.312 -7.645 1 84.62 84 ALA A N 1
ATOM 647 C CA . ALA A 1 84 ? -3.627 -47.469 -7.047 1 84.62 84 ALA A CA 1
ATOM 648 C C . ALA A 1 84 ? -4.352 -48.75 -7.438 1 84.62 84 ALA A C 1
ATOM 650 O O . ALA A 1 84 ? -3.717 -49.781 -7.688 1 84.62 84 ALA A O 1
ATOM 651 N N . ALA A 1 85 ? -5.609 -48.688 -7.504 1 80.5 85 ALA A N 1
ATOM 652 C CA . ALA A 1 85 ? -6.402 -49.844 -7.887 1 80.5 85 ALA A CA 1
ATOM 653 C C . ALA A 1 85 ? -6.129 -50.25 -9.336 1 80.5 85 ALA A C 1
ATOM 655 O O . ALA A 1 85 ? -6.074 -51.438 -9.656 1 80.5 85 ALA A O 1
ATOM 656 N N . ILE A 1 86 ? -5.992 -49.25 -10.133 1 78.06 86 ILE A N 1
ATOM 657 C CA . ILE A 1 86 ? -5.688 -49.5 -11.531 1 78.06 86 ILE A CA 1
ATOM 658 C C . ILE A 1 86 ? -4.312 -50.156 -11.648 1 78.06 86 ILE A C 1
ATOM 660 O O . ILE A 1 86 ? -4.137 -51.125 -12.398 1 78.06 86 ILE A O 1
ATOM 664 N N . LEU A 1 87 ? -3.381 -49.656 -10.93 1 77.5 87 LEU A N 1
ATOM 665 C CA . LEU A 1 87 ? -2.035 -50.219 -10.938 1 77.5 87 LEU A CA 1
ATOM 666 C C . LEU A 1 87 ? -2.047 -51.656 -10.438 1 77.5 87 LEU A C 1
ATOM 668 O O . LEU A 1 87 ? -1.327 -52.5 -10.977 1 77.5 87 LEU A O 1
ATOM 672 N N . TYR A 1 88 ? -2.842 -51.938 -9.484 1 76.31 88 TYR A N 1
ATOM 673 C CA . TYR A 1 88 ? -2.963 -53.281 -8.953 1 76.31 88 TYR A CA 1
ATOM 674 C C . TYR A 1 88 ? -3.471 -54.25 -10.016 1 76.31 88 TYR A C 1
ATOM 676 O O . TYR A 1 88 ? -2.936 -55.344 -10.172 1 76.31 88 TYR A O 1
ATOM 684 N N . ALA A 1 89 ? -4.422 -53.906 -10.758 1 74.69 89 ALA A N 1
ATOM 685 C CA . ALA A 1 89 ? -5.062 -54.75 -11.75 1 74.69 89 ALA A CA 1
ATOM 686 C C . ALA A 1 89 ? -4.098 -55.094 -12.891 1 74.69 89 ALA A C 1
ATOM 688 O O . ALA A 1 89 ? -4.203 -56.156 -13.508 1 74.69 89 ALA A O 1
ATOM 689 N N . TYR A 1 90 ? -3.186 -54.156 -13.117 1 72.81 90 TYR A N 1
ATOM 690 C CA . TYR A 1 90 ? -2.326 -54.375 -14.281 1 72.81 90 TYR A CA 1
ATOM 691 C C . TYR A 1 90 ? -0.99 -54.969 -13.875 1 72.81 90 TYR A C 1
ATOM 693 O O . TYR A 1 90 ? -0.37 -55.688 -14.656 1 72.81 90 TYR A O 1
ATOM 701 N N . ILE A 1 91 ? -0.58 -54.719 -12.727 1 69.06 91 ILE A N 1
ATOM 702 C CA . ILE A 1 91 ? 0.751 -55.188 -12.336 1 69.06 91 ILE A CA 1
ATOM 703 C C . ILE A 1 91 ? 0.649 -56.5 -11.594 1 69.06 91 ILE A C 1
ATOM 705 O O . ILE A 1 91 ? 1.372 -57.438 -11.906 1 69.06 91 ILE A O 1
ATOM 709 N N . LEU A 1 92 ? -0.289 -56.625 -10.758 1 67.5 92 LEU A N 1
ATOM 710 C CA . LEU A 1 92 ? -0.3 -57.781 -9.875 1 67.5 92 LEU A CA 1
ATOM 711 C C . LEU A 1 92 ? -1.304 -58.812 -10.367 1 67.5 92 LEU A C 1
ATOM 713 O O . LEU A 1 92 ? -1.086 -60.031 -10.203 1 67.5 92 LEU A O 1
ATOM 717 N N . ALA A 1 93 ? -2.434 -58.469 -10.906 1 61.88 93 ALA A N 1
ATOM 718 C CA . ALA A 1 93 ? -3.512 -59.438 -11.141 1 61.88 93 ALA A CA 1
ATOM 719 C C . ALA A 1 93 ? -3.164 -60.406 -12.273 1 61.88 93 ALA A C 1
ATOM 721 O O . ALA A 1 93 ? -3.52 -61.562 -12.234 1 61.88 93 ALA A O 1
ATOM 722 N N . PRO A 1 94 ? -2.641 -59.781 -13.547 1 58.78 94 PRO A N 1
ATOM 723 C CA . PRO A 1 94 ? -2.617 -60.781 -14.609 1 58.78 94 PRO A CA 1
ATOM 724 C C . PRO A 1 94 ? -1.575 -61.875 -14.359 1 58.78 94 PRO A C 1
ATOM 726 O O . PRO A 1 94 ? -0.469 -61.562 -13.898 1 58.78 94 PRO A O 1
ATOM 729 N N . ALA A 1 95 ? -2.049 -63.125 -14.102 1 51.94 95 ALA A N 1
ATOM 730 C CA . ALA A 1 95 ? -1.218 -64.312 -13.984 1 51.94 95 ALA A CA 1
ATOM 731 C C . ALA A 1 95 ? -0.279 -64.438 -15.18 1 51.94 95 ALA A C 1
ATOM 733 O O . ALA A 1 95 ? 0.656 -65.25 -15.156 1 51.94 95 ALA A O 1
ATOM 734 N N . SER A 1 96 ? -0.684 -63.688 -16.234 1 51.38 96 SER A N 1
ATOM 735 C CA . SER A 1 96 ? 0.092 -63.938 -17.438 1 51.38 96 SER A CA 1
ATOM 736 C C . SER A 1 96 ? 1.329 -63.062 -17.5 1 51.38 96 SER A C 1
ATOM 738 O O . SER A 1 96 ? 1.441 -62.094 -16.75 1 51.38 96 SER A O 1
ATOM 740 N N . GLU A 1 97 ? 2.309 -63.375 -18.25 1 50.25 97 GLU A N 1
ATOM 741 C CA . GLU A 1 97 ? 3.672 -62.875 -18.375 1 50.25 97 GLU A CA 1
ATOM 742 C C . GLU A 1 97 ? 3.682 -61.406 -18.781 1 50.25 97 GLU A C 1
ATOM 744 O O . GLU A 1 97 ? 4.598 -60.656 -18.406 1 50.25 97 GLU A O 1
ATOM 749 N N . ASP A 1 98 ? 2.812 -60.969 -19.625 1 48.41 98 ASP A N 1
ATOM 750 C CA . ASP A 1 98 ? 3.002 -59.625 -20.125 1 48.41 98 ASP A CA 1
ATOM 751 C C . ASP A 1 98 ? 2.316 -58.594 -19.234 1 48.41 98 ASP A C 1
ATOM 753 O O . ASP A 1 98 ? 1.096 -58.438 -19.297 1 48.41 98 ASP A O 1
ATOM 757 N N . HIS A 1 99 ? 2.869 -58.281 -18.078 1 52.91 99 HIS A N 1
ATOM 758 C CA . HIS A 1 99 ? 2.473 -57.406 -16.984 1 52.91 99 HIS A CA 1
ATOM 759 C C . HIS A 1 99 ? 2.648 -55.938 -17.375 1 52.91 99 HIS A C 1
ATOM 761 O O . HIS A 1 99 ? 2.711 -55.062 -16.516 1 52.91 99 HIS A O 1
ATOM 767 N N . ASN A 1 100 ? 2.617 -55.562 -18.625 1 51.72 100 ASN A N 1
ATOM 768 C CA . ASN A 1 100 ? 3.08 -54.219 -18.875 1 51.72 100 ASN A CA 1
ATOM 769 C C . ASN A 1 100 ? 1.944 -53.188 -18.734 1 51.72 100 ASN A C 1
ATOM 771 O O . ASN A 1 100 ? 0.805 -53.469 -19.109 1 51.72 100 ASN A O 1
ATOM 775 N N . LEU A 1 101 ? 2.102 -52.281 -17.859 1 54.12 101 LEU A N 1
ATOM 776 C CA . LEU A 1 101 ? 1.194 -51.125 -17.828 1 54.12 101 LEU A CA 1
ATOM 777 C C . LEU A 1 101 ? 0.889 -50.625 -19.234 1 54.12 101 LEU A C 1
ATOM 779 O O . LEU A 1 101 ? 1.79 -50.531 -20.078 1 54.12 101 LEU A O 1
ATOM 783 N N . THR A 1 102 ? -0.355 -50.781 -19.547 1 58.38 102 THR A N 1
ATOM 784 C CA . THR A 1 102 ? -0.749 -50.281 -20.859 1 58.38 102 THR A CA 1
ATOM 785 C C . THR A 1 102 ? -0.727 -48.75 -20.875 1 58.38 102 THR A C 1
ATOM 787 O O . THR A 1 102 ? -0.77 -48.125 -19.812 1 58.38 102 THR A O 1
ATOM 790 N N . THR A 1 103 ? -0.4 -48.219 -21.953 1 59.22 103 THR A N 1
ATOM 791 C CA . THR A 1 103 ? -0.361 -46.781 -22.203 1 59.22 103 THR A CA 1
ATOM 792 C C . THR A 1 103 ? -1.595 -46.094 -21.625 1 59.22 103 THR A C 1
ATOM 794 O O . THR A 1 103 ? -1.495 -45.031 -21.047 1 59.22 103 THR A O 1
ATOM 797 N N . THR A 1 104 ? -2.676 -46.781 -21.578 1 60.47 104 THR A N 1
ATOM 798 C CA . THR A 1 104 ? -3.939 -46.156 -21.203 1 60.47 104 THR A CA 1
ATOM 799 C C . THR A 1 104 ? -4.043 -46.031 -19.688 1 60.47 104 THR A C 1
ATOM 801 O O . THR A 1 104 ? -4.543 -45 -19.188 1 60.47 104 THR A O 1
ATOM 804 N N . SER A 1 105 ? -3.49 -47 -18.938 1 63.81 105 SER A N 1
ATOM 805 C CA . SER A 1 105 ? -3.598 -46.938 -17.484 1 63.81 105 SER A CA 1
ATOM 806 C C . SER A 1 105 ? -2.68 -45.875 -16.891 1 63.81 105 SER A C 1
ATOM 808 O O . SER A 1 105 ? -3.021 -45.25 -15.891 1 63.81 105 SER A O 1
ATOM 810 N N . LEU A 1 106 ? -1.613 -45.625 -17.547 1 68.75 106 LEU A N 1
ATOM 811 C CA . LEU A 1 106 ? -0.649 -44.656 -17.047 1 68.75 106 LEU A CA 1
ATOM 812 C C . LEU A 1 106 ? -1.161 -43.219 -17.25 1 68.75 106 LEU A C 1
ATOM 814 O O . LEU A 1 106 ? -0.946 -42.344 -16.406 1 68.75 106 LEU A O 1
ATOM 818 N N . VAL A 1 107 ? -1.886 -43.062 -18.297 1 70.25 107 VAL A N 1
ATOM 819 C CA . VAL A 1 107 ? -2.381 -41.75 -18.641 1 70.25 107 VAL A CA 1
ATOM 820 C C . VAL A 1 107 ? -3.33 -41.25 -17.547 1 70.25 107 VAL A C 1
ATOM 822 O O . VAL A 1 107 ? -3.344 -40.062 -17.219 1 70.25 107 VAL A O 1
ATOM 825 N N . VAL A 1 108 ? -4 -42.219 -16.875 1 71.69 108 VAL A N 1
ATOM 826 C CA . VAL A 1 108 ? -4.953 -41.844 -15.836 1 71.69 108 VAL A CA 1
ATOM 827 C C . VAL A 1 108 ? -4.207 -41.219 -14.656 1 71.69 108 VAL A C 1
ATOM 829 O O . VAL A 1 108 ? -4.645 -40.219 -14.094 1 71.69 108 VAL A O 1
ATOM 832 N N . GLY A 1 109 ? -3.084 -41.812 -14.297 1 76.75 109 GLY A N 1
ATOM 833 C CA . GLY A 1 109 ? -2.295 -41.281 -13.195 1 76.75 109 GLY A CA 1
ATOM 834 C C . GLY A 1 109 ? -1.795 -39.875 -13.453 1 76.75 109 GLY A C 1
ATOM 835 O O . GLY A 1 109 ? -1.862 -39 -12.57 1 76.75 109 GLY A O 1
ATOM 836 N N . PHE A 1 110 ? -1.412 -39.594 -14.625 1 76.62 110 PHE A N 1
ATOM 837 C CA . PHE A 1 110 ? -0.874 -38.281 -14.969 1 76.62 110 PHE A CA 1
ATOM 838 C C . PHE A 1 110 ? -1.979 -37.219 -14.992 1 76.62 110 PHE A C 1
ATOM 840 O O . PHE A 1 110 ? -1.788 -36.125 -14.516 1 76.62 110 PHE A O 1
ATOM 847 N N . VAL A 1 111 ? -3.074 -37.594 -15.555 1 75.06 111 VAL A N 1
ATOM 848 C CA . VAL A 1 111 ? -4.188 -36.656 -15.672 1 75.06 111 VAL A CA 1
ATOM 849 C C . VAL A 1 111 ? -4.68 -36.25 -14.289 1 75.06 111 VAL A C 1
ATOM 851 O O . VAL A 1 111 ? -4.934 -35.094 -14.031 1 75.06 111 VAL A O 1
ATOM 854 N N . LEU A 1 112 ? -4.785 -37.219 -13.43 1 80.94 112 LEU A N 1
ATOM 855 C CA . LEU A 1 112 ? -5.285 -36.906 -12.094 1 80.94 112 LEU A CA 1
ATOM 856 C C . LEU A 1 112 ? -4.258 -36.125 -11.289 1 80.94 112 LEU A C 1
ATOM 858 O O . LEU A 1 112 ? -4.621 -35.312 -10.438 1 80.94 112 LEU A O 1
ATOM 862 N N . LEU A 1 113 ? -3.027 -36.375 -11.594 1 83.5 113 LEU A N 1
ATOM 863 C CA . LEU A 1 113 ? -1.981 -35.594 -10.961 1 83.5 113 LEU A CA 1
ATOM 864 C C . LEU A 1 113 ? -2.107 -34.125 -11.352 1 83.5 113 LEU A C 1
ATOM 866 O O . LEU A 1 113 ? -2.014 -33.219 -10.492 1 83.5 113 LEU A O 1
ATOM 870 N N . ILE A 1 114 ? -2.326 -33.875 -12.539 1 77.5 114 ILE A N 1
ATOM 871 C CA . ILE A 1 114 ? -2.453 -32.5 -13.031 1 77.5 114 ILE A CA 1
ATOM 872 C C . ILE A 1 114 ? -3.713 -31.875 -12.445 1 77.5 114 ILE A C 1
ATOM 874 O O . ILE A 1 114 ? -3.717 -30.688 -12.117 1 77.5 114 ILE A O 1
ATOM 878 N N . HIS A 1 115 ? -4.684 -32.688 -12.367 1 75.69 115 HIS A N 1
ATOM 879 C CA . HIS A 1 115 ? -5.895 -32.188 -11.742 1 75.69 115 HIS A CA 1
ATOM 880 C C . HIS A 1 115 ? -5.637 -31.75 -10.297 1 75.69 115 HIS A C 1
ATOM 882 O O . HIS A 1 115 ? -6.117 -30.703 -9.859 1 75.69 115 HIS A O 1
ATOM 888 N N . ALA A 1 116 ? -4.945 -32.562 -9.617 1 77.81 116 ALA A N 1
ATOM 889 C CA . ALA A 1 116 ? -4.578 -32.219 -8.25 1 77.81 116 ALA A CA 1
ATOM 890 C C . ALA A 1 116 ? -3.738 -30.938 -8.227 1 77.81 116 ALA A C 1
ATOM 892 O O . ALA A 1 116 ? -3.865 -30.109 -7.309 1 77.81 116 ALA A O 1
ATOM 893 N N . GLY A 1 117 ? -2.93 -30.828 -9.234 1 76.62 117 GLY A N 1
ATOM 894 C CA . GLY A 1 117 ? -2.094 -29.641 -9.336 1 76.62 117 GLY A CA 1
ATOM 895 C C . GLY A 1 117 ? -2.887 -28.375 -9.586 1 76.62 117 GLY A C 1
ATOM 896 O O . GLY A 1 117 ? -2.49 -27.281 -9.148 1 76.62 117 GLY A O 1
ATOM 897 N N . LEU A 1 118 ? -3.982 -28.5 -10.234 1 75.19 118 LEU A N 1
ATOM 898 C CA . LEU A 1 118 ? -4.82 -27.359 -10.57 1 75.19 118 LEU A CA 1
ATOM 899 C C . LEU A 1 118 ? -5.445 -26.75 -9.312 1 75.19 118 LEU A C 1
ATOM 901 O O . LEU A 1 118 ? -5.918 -25.609 -9.336 1 75.19 118 LEU A O 1
ATOM 905 N N . GLN A 1 119 ? -5.375 -27.547 -8.359 1 73.81 119 GLN A N 1
ATOM 906 C CA . GLN A 1 119 ? -5.879 -27 -7.105 1 73.81 119 GLN A CA 1
ATOM 907 C C . GLN A 1 119 ? -4.859 -26.062 -6.461 1 73.81 119 GLN A C 1
ATOM 909 O O . GLN A 1 119 ? -5.18 -25.328 -5.523 1 73.81 119 GLN A O 1
ATOM 914 N N . LEU A 1 120 ? -3.725 -26 -7.008 1 73.12 120 LEU A N 1
ATOM 915 C CA . LEU A 1 120 ? -2.646 -25.094 -6.629 1 73.12 120 LEU A CA 1
ATOM 916 C C . LEU A 1 120 ? -2.402 -25.141 -5.125 1 73.12 120 LEU A C 1
ATOM 918 O O . LEU A 1 120 ? -2.238 -24.094 -4.484 1 73.12 120 LEU A O 1
ATOM 922 N N . ASP A 1 121 ? -2.574 -26.281 -4.523 1 80.38 121 ASP A N 1
ATOM 923 C CA . ASP A 1 121 ? -2.223 -26.578 -3.141 1 80.38 121 ASP A CA 1
ATOM 924 C C . ASP A 1 121 ? -1.133 -27.656 -3.072 1 80.38 121 ASP A C 1
ATOM 926 O O . ASP A 1 121 ? -1.33 -28.781 -3.529 1 80.38 121 ASP A O 1
ATOM 930 N N . ARG A 1 122 ? -0.01 -27.281 -2.531 1 85.62 122 ARG A N 1
ATOM 931 C CA . ARG A 1 122 ? 1.146 -28.172 -2.537 1 85.62 122 ARG A CA 1
ATOM 932 C C . ARG A 1 122 ? 0.887 -29.406 -1.688 1 85.62 122 ARG A C 1
ATOM 934 O O . ARG A 1 122 ? 1.4 -30.484 -1.986 1 85.62 122 ARG A O 1
ATOM 941 N N . ARG A 1 123 ? 0.063 -29.312 -0.705 1 85.81 123 ARG A N 1
ATOM 942 C CA . ARG A 1 123 ? -0.229 -30.453 0.164 1 85.81 123 ARG A CA 1
ATOM 943 C C . ARG A 1 123 ? -1.02 -31.516 -0.58 1 85.81 123 ARG A C 1
ATOM 945 O O . ARG A 1 123 ? -0.782 -32.719 -0.396 1 85.81 123 ARG A O 1
ATOM 952 N N . LEU A 1 124 ? -1.875 -31 -1.367 1 87.25 124 LEU A N 1
ATOM 953 C CA . LEU A 1 124 ? -2.699 -31.938 -2.121 1 87.25 124 LEU A CA 1
ATOM 954 C C . LEU A 1 124 ? -1.865 -32.688 -3.158 1 87.25 124 LEU A C 1
ATOM 956 O O . LEU A 1 124 ? -2.057 -33.875 -3.369 1 87.25 124 LEU A O 1
ATOM 960 N N . VAL A 1 125 ? -0.947 -32 -3.742 1 87.19 125 VAL A N 1
ATOM 961 C CA . VAL A 1 125 ? -0.071 -32.625 -4.727 1 87.19 125 VAL A CA 1
ATOM 962 C C . VAL A 1 125 ? 0.808 -33.688 -4.043 1 87.19 125 VAL A C 1
ATOM 964 O O . VAL A 1 125 ? 0.973 -34.781 -4.555 1 87.19 125 VAL A O 1
ATOM 967 N N . LEU A 1 126 ? 1.29 -33.312 -2.906 1 89.94 126 LEU A N 1
ATOM 968 C CA . LEU A 1 126 ? 2.154 -34.25 -2.166 1 89.94 126 LEU A CA 1
ATOM 969 C C . LEU A 1 126 ? 1.381 -35.469 -1.719 1 89.94 126 LEU A C 1
ATOM 971 O O . LEU A 1 126 ? 1.892 -36.594 -1.799 1 89.94 126 LEU A O 1
ATOM 975 N N . THR A 1 127 ? 0.169 -35.25 -1.263 1 90.75 127 THR A N 1
ATOM 976 C CA . THR A 1 127 ? -0.646 -36.375 -0.801 1 90.75 127 THR A CA 1
ATOM 977 C C . THR A 1 127 ? -0.988 -37.312 -1.958 1 90.75 127 THR A C 1
ATOM 979 O O . THR A 1 127 ? -0.833 -38.531 -1.846 1 90.75 127 THR A O 1
ATOM 982 N N . PHE A 1 128 ? -1.422 -36.781 -3.08 1 90.81 128 PHE A N 1
ATOM 983 C CA . PHE A 1 128 ? -1.777 -37.562 -4.246 1 90.81 128 PHE A CA 1
ATOM 984 C C . PHE A 1 128 ? -0.566 -38.344 -4.762 1 90.81 128 PHE A C 1
ATOM 986 O O . PHE A 1 128 ? -0.628 -39.562 -4.945 1 90.81 128 PHE A O 1
ATOM 993 N N . SER A 1 129 ? 0.509 -37.594 -4.98 1 90.44 129 SER A N 1
ATOM 994 C CA . SER A 1 129 ? 1.706 -38.188 -5.547 1 90.44 129 SER A CA 1
ATOM 995 C C . SER A 1 129 ? 2.316 -39.219 -4.586 1 90.44 129 SER A C 1
ATOM 997 O O . SER A 1 129 ? 2.844 -40.25 -5.016 1 90.44 129 SER A O 1
ATOM 999 N N . GLY A 1 130 ? 2.197 -38.938 -3.336 1 91.31 130 GLY A N 1
ATOM 1000 C CA . GLY A 1 130 ? 2.693 -39.875 -2.35 1 91.31 130 GLY A CA 1
ATOM 1001 C C . GLY A 1 130 ? 1.964 -41.219 -2.381 1 91.31 130 GLY A C 1
ATOM 1002 O O . GLY A 1 130 ? 2.594 -42.281 -2.363 1 91.31 130 GLY A O 1
ATOM 1003 N N . ILE A 1 131 ? 0.662 -41.219 -2.463 1 92 131 ILE A N 1
ATOM 1004 C CA . ILE A 1 131 ? -0.157 -42.406 -2.498 1 92 131 ILE A CA 1
ATOM 1005 C C . ILE A 1 131 ? 0.147 -43.219 -3.768 1 92 131 ILE A C 1
ATOM 1007 O O . ILE A 1 131 ? 0.363 -44.438 -3.711 1 92 131 ILE A O 1
ATOM 1011 N N . VAL A 1 132 ? 0.234 -42.562 -4.879 1 89.25 132 VAL A N 1
ATOM 1012 C CA . VAL A 1 132 ? 0.413 -43.219 -6.172 1 89.25 132 VAL A CA 1
ATOM 1013 C C . VAL A 1 132 ? 1.819 -43.812 -6.258 1 89.25 132 VAL A C 1
ATOM 1015 O O . VAL A 1 132 ? 1.99 -44.969 -6.641 1 89.25 132 VAL A O 1
ATOM 1018 N N . LEU A 1 133 ? 2.805 -43.062 -5.836 1 88.31 133 LEU A N 1
ATOM 1019 C CA . LEU A 1 133 ? 4.184 -43.5 -5.965 1 88.31 133 LEU A CA 1
ATOM 1020 C C . LEU A 1 133 ? 4.469 -44.656 -5.004 1 88.31 133 LEU A C 1
ATOM 1022 O O . LEU A 1 133 ? 5.125 -45.625 -5.371 1 88.31 133 LEU A O 1
ATOM 1026 N N . VAL A 1 134 ? 3.957 -44.562 -3.852 1 89.38 134 VAL A N 1
ATOM 1027 C CA . VAL A 1 134 ? 4.164 -45.625 -2.875 1 89.38 134 VAL A CA 1
ATOM 1028 C C . VAL A 1 134 ? 3.48 -46.906 -3.352 1 89.38 134 VAL A C 1
ATOM 1030 O O . VAL A 1 134 ? 4.066 -47.969 -3.293 1 89.38 134 VAL A O 1
ATOM 1033 N N . SER A 1 135 ? 2.26 -46.75 -3.801 1 87.19 135 SER A N 1
ATOM 1034 C CA . SER A 1 135 ? 1.536 -47.906 -4.305 1 87.19 135 SER A CA 1
ATOM 1035 C C . SER A 1 135 ? 2.242 -48.531 -5.512 1 87.19 135 SER A C 1
ATOM 1037 O O . SER A 1 135 ? 2.332 -49.75 -5.629 1 87.19 135 SER A O 1
ATOM 1039 N N . TRP A 1 136 ? 2.701 -47.688 -6.348 1 82.44 136 TRP A N 1
ATOM 1040 C CA . TRP A 1 136 ? 3.373 -48.125 -7.562 1 82.44 136 TRP A CA 1
ATOM 1041 C C . TRP A 1 136 ? 4.641 -48.906 -7.223 1 82.44 136 TRP A C 1
ATOM 1043 O O . TRP A 1 136 ? 4.82 -50.062 -7.672 1 82.44 136 TRP A O 1
ATOM 1053 N N . VAL A 1 137 ? 5.469 -48.438 -6.418 1 81.12 137 VAL A N 1
ATOM 1054 C CA . VAL A 1 137 ? 6.738 -49.062 -6.055 1 81.12 137 VAL A CA 1
ATOM 1055 C C . VAL A 1 137 ? 6.473 -50.344 -5.289 1 81.12 137 VAL A C 1
ATOM 1057 O O . VAL A 1 137 ? 7.145 -51.375 -5.516 1 81.12 137 VAL A O 1
ATOM 1060 N N . ALA A 1 138 ? 5.504 -50.281 -4.449 1 83.19 138 ALA A N 1
ATOM 1061 C CA . ALA A 1 138 ? 5.152 -51.5 -3.684 1 83.19 138 ALA A CA 1
ATOM 1062 C C . ALA A 1 138 ? 4.68 -52.625 -4.602 1 83.19 138 ALA A C 1
ATOM 1064 O O . ALA A 1 138 ? 5.051 -53.781 -4.406 1 83.19 138 ALA A O 1
ATOM 1065 N N . MET A 1 139 ? 3.92 -52.281 -5.535 1 80.81 139 MET A N 1
ATOM 1066 C CA . MET A 1 139 ? 3.381 -53.281 -6.434 1 80.81 139 MET A CA 1
ATOM 1067 C C . MET A 1 139 ? 4.477 -53.875 -7.332 1 80.81 139 MET A C 1
ATOM 1069 O O . MET A 1 139 ? 4.461 -55.062 -7.652 1 80.81 139 MET A O 1
ATOM 1073 N N . LEU A 1 140 ? 5.352 -53 -7.781 1 77.56 140 LEU A N 1
ATOM 1074 C CA . LEU A 1 140 ? 6.477 -53.469 -8.57 1 77.56 140 LEU A CA 1
ATOM 1075 C C . LEU A 1 140 ? 7.34 -54.438 -7.758 1 77.56 140 LEU A C 1
ATOM 1077 O O . LEU A 1 140 ? 7.801 -55.438 -8.273 1 77.56 140 LEU A O 1
ATOM 1081 N N . ALA A 1 141 ? 7.512 -54.156 -6.562 1 77.62 141 ALA A N 1
ATOM 1082 C CA . ALA A 1 141 ? 8.289 -55 -5.676 1 77.62 141 ALA A CA 1
ATOM 1083 C C . ALA A 1 141 ? 7.602 -56.344 -5.457 1 77.62 141 ALA A C 1
ATOM 1085 O O . ALA A 1 141 ? 8.242 -57.406 -5.492 1 77.62 141 ALA A O 1
ATOM 1086 N N . LEU A 1 142 ? 6.336 -56.25 -5.23 1 79.44 142 LEU A N 1
ATOM 1087 C CA . LEU A 1 142 ? 5.566 -57.469 -4.996 1 79.44 142 LEU A CA 1
ATOM 1088 C C . LEU A 1 142 ? 5.547 -58.344 -6.246 1 79.44 142 LEU A C 1
ATOM 1090 O O . LEU A 1 142 ? 5.602 -59.562 -6.148 1 79.44 142 LEU A O 1
ATOM 1094 N N . SER A 1 143 ? 5.41 -57.656 -7.371 1 77.25 143 SER A N 1
ATOM 1095 C CA . SER A 1 143 ? 5.41 -58.406 -8.625 1 77.25 143 SER A CA 1
ATOM 1096 C C . SER A 1 143 ? 6.75 -59.094 -8.852 1 77.25 143 SER A C 1
ATOM 1098 O O . SER A 1 143 ? 6.793 -60.25 -9.336 1 77.25 143 SER A O 1
ATOM 1100 N N . ALA A 1 144 ? 7.797 -58.469 -8.531 1 74.88 144 ALA A N 1
ATOM 1101 C CA . ALA A 1 144 ? 9.125 -59.062 -8.695 1 74.88 144 ALA A CA 1
ATOM 1102 C C . ALA A 1 144 ? 9.305 -60.281 -7.805 1 74.88 144 ALA A C 1
ATOM 1104 O O . ALA A 1 144 ? 9.875 -61.281 -8.227 1 74.88 144 ALA A O 1
ATOM 1105 N N . VAL A 1 145 ? 8.758 -60.219 -6.688 1 75.81 145 VAL A N 1
ATOM 1106 C CA . VAL A 1 145 ? 8.867 -61.344 -5.746 1 75.81 145 VAL A CA 1
ATOM 1107 C C . VAL A 1 145 ? 8.008 -62.5 -6.23 1 75.81 145 VAL A C 1
ATOM 1109 O O . VAL A 1 145 ? 8.422 -63.656 -6.145 1 75.81 145 VAL A O 1
ATOM 1112 N N . ARG A 1 146 ? 6.953 -62.188 -6.715 1 75.88 146 ARG A N 1
ATOM 1113 C CA . ARG A 1 146 ? 6.043 -63.25 -7.195 1 75.88 146 ARG A CA 1
ATOM 1114 C C . ARG A 1 146 ? 6.641 -63.969 -8.383 1 75.88 146 ARG A C 1
ATOM 1116 O O . ARG A 1 146 ? 6.379 -65.188 -8.57 1 75.88 146 ARG A O 1
ATOM 1123 N N . HIS A 1 147 ? 7.348 -63.219 -9.211 1 73.06 147 HIS A N 1
ATOM 1124 C CA . HIS A 1 147 ? 7.93 -63.875 -10.383 1 73.06 147 HIS A CA 1
ATOM 1125 C C . HIS A 1 147 ? 9.266 -64.5 -10.055 1 73.06 147 HIS A C 1
ATOM 1127 O O . HIS A 1 147 ? 10.008 -64.938 -10.961 1 73.06 147 HIS A O 1
ATOM 1133 N N . GLY A 1 148 ? 9.438 -64.688 -8.93 1 68.31 148 GLY A N 1
ATOM 1134 C CA . GLY A 1 148 ? 10.539 -65.5 -8.484 1 68.31 148 GLY A CA 1
ATOM 1135 C C . GLY A 1 148 ? 11.859 -64.812 -8.375 1 68.31 148 GLY A C 1
ATOM 1136 O O . GLY A 1 148 ? 12.93 -65.375 -8.5 1 68.31 148 GLY A O 1
ATOM 1137 N N . ALA A 1 149 ? 11.805 -63.531 -8.562 1 64.19 149 ALA A N 1
ATOM 1138 C CA . ALA A 1 149 ? 13.078 -62.844 -8.43 1 64.19 149 ALA A CA 1
ATOM 1139 C C . ALA A 1 149 ? 13.734 -63.156 -7.09 1 64.19 149 ALA A C 1
ATOM 1141 O O . ALA A 1 149 ? 13.195 -62.812 -6.031 1 64.19 149 ALA A O 1
ATOM 1142 N N . ARG A 1 150 ? 14.586 -64.188 -7.148 1 67.88 150 ARG A N 1
ATOM 1143 C CA . ARG A 1 150 ? 15.219 -64.688 -5.934 1 67.88 150 ARG A CA 1
ATOM 1144 C C . ARG A 1 150 ? 16.469 -63.906 -5.602 1 67.88 150 ARG A C 1
ATOM 1146 O O . ARG A 1 150 ? 16.969 -63.938 -4.473 1 67.88 150 ARG A O 1
ATOM 1153 N N . ASP A 1 151 ? 17.031 -63.25 -6.629 1 66.06 151 ASP A N 1
ATOM 1154 C CA . ASP A 1 151 ? 18.25 -62.5 -6.355 1 66.06 151 ASP A CA 1
ATOM 1155 C C . ASP A 1 151 ? 18.031 -61 -6.547 1 66.06 151 ASP A C 1
ATOM 1157 O O . ASP A 1 151 ? 17.094 -60.594 -7.23 1 66.06 151 ASP A O 1
ATOM 1161 N N . VAL A 1 152 ? 18.75 -60.219 -5.809 1 66.5 152 VAL A N 1
ATOM 1162 C CA . VAL A 1 152 ? 18.719 -58.75 -5.805 1 66.5 152 VAL A CA 1
ATOM 1163 C C . VAL A 1 152 ? 18.828 -58.219 -7.234 1 66.5 152 VAL A C 1
ATOM 1165 O O . VAL A 1 152 ? 18.156 -57.25 -7.605 1 66.5 152 VAL A O 1
ATOM 1168 N N . MET A 1 153 ? 19.594 -58.969 -7.953 1 64 153 MET A N 1
ATOM 1169 C CA . MET A 1 153 ? 19.812 -58.5 -9.32 1 64 153 MET A CA 1
ATOM 1170 C C . MET A 1 153 ? 18.562 -58.719 -10.18 1 64 153 MET A C 1
ATOM 1172 O O . MET A 1 153 ? 18.25 -57.844 -11.008 1 64 153 MET A O 1
ATOM 1176 N N . ALA A 1 154 ? 17.922 -59.75 -9.977 1 65.88 154 ALA A N 1
ATOM 1177 C CA . ALA A 1 154 ? 16.688 -60.031 -10.719 1 65.88 154 ALA A CA 1
ATOM 1178 C C . ALA A 1 154 ? 15.602 -59.031 -10.336 1 65.88 154 ALA A C 1
ATOM 1180 O O . ALA A 1 154 ? 14.844 -58.562 -11.188 1 65.88 154 ALA A O 1
ATOM 1181 N N . LEU A 1 155 ? 15.68 -58.719 -9.102 1 64.06 155 LEU A N 1
ATOM 1182 C CA . LEU A 1 155 ? 14.734 -57.719 -8.602 1 64.06 155 LEU A CA 1
ATOM 1183 C C . LEU A 1 155 ? 14.984 -56.344 -9.25 1 64.06 155 LEU A C 1
ATOM 1185 O O . LEU A 1 155 ? 14.047 -55.688 -9.672 1 64.06 155 LEU A O 1
ATOM 1189 N N . LEU A 1 156 ? 16.234 -56.062 -9.305 1 62.84 156 LEU A N 1
ATOM 1190 C CA . LEU A 1 156 ? 16.609 -54.781 -9.891 1 62.84 156 LEU A CA 1
ATOM 1191 C C . LEU A 1 156 ? 16.281 -54.75 -11.375 1 62.84 156 LEU A C 1
ATOM 1193 O O . LEU A 1 156 ? 15.828 -53.719 -11.883 1 62.84 156 LEU A O 1
ATOM 1197 N N . SER A 1 157 ? 16.484 -55.844 -11.961 1 62.78 157 SER A N 1
ATOM 1198 C CA . SER A 1 157 ? 16.203 -55.906 -13.391 1 62.78 157 SER A CA 1
ATOM 1199 C C . SER A 1 157 ? 14.703 -55.781 -13.672 1 62.78 157 SER A C 1
ATOM 1201 O O . SER A 1 157 ? 14.305 -55.156 -14.656 1 62.78 157 SER A O 1
ATOM 1203 N N . SER A 1 158 ? 14.023 -56.406 -12.742 1 61.91 158 SER A N 1
ATOM 1204 C CA . SER A 1 158 ? 12.578 -56.312 -12.906 1 61.91 158 SER A CA 1
ATOM 1205 C C . SER A 1 158 ? 12.086 -54.875 -12.633 1 61.91 158 SER A C 1
ATOM 1207 O O . SER A 1 158 ? 11.172 -54.406 -13.297 1 61.91 158 SER A O 1
ATOM 1209 N N . PHE A 1 159 ? 12.82 -54.344 -11.719 1 60.34 159 PHE A N 1
ATOM 1210 C CA . PHE A 1 159 ? 12.492 -52.969 -11.367 1 60.34 159 PHE A CA 1
ATOM 1211 C C . PHE A 1 159 ? 12.852 -52.031 -12.508 1 60.34 159 PHE A C 1
ATOM 1213 O O . PHE A 1 159 ? 12.109 -51.094 -12.805 1 60.34 159 PHE A O 1
ATOM 1220 N N . PHE A 1 160 ? 14 -52.281 -12.992 1 59.81 160 PHE A N 1
ATOM 1221 C CA . PHE A 1 160 ? 14.516 -51.406 -14.031 1 59.81 160 PHE A CA 1
ATOM 1222 C C . PHE A 1 160 ? 13.953 -51.781 -15.398 1 59.81 160 PHE A C 1
ATOM 1224 O O . PHE A 1 160 ? 14.656 -51.719 -16.406 1 59.81 160 PHE A O 1
ATOM 1231 N N . SER A 1 161 ? 12.703 -52.25 -15.289 1 62.22 161 SER A N 1
ATOM 1232 C CA . SER A 1 161 ? 11.984 -52.531 -16.531 1 62.22 161 SER A CA 1
ATOM 1233 C C . SER A 1 161 ? 11.273 -51.281 -17.047 1 62.22 161 SER A C 1
ATOM 1235 O O . SER A 1 161 ? 11.508 -50.188 -16.547 1 62.22 161 SER A O 1
ATOM 1237 N N . GLN A 1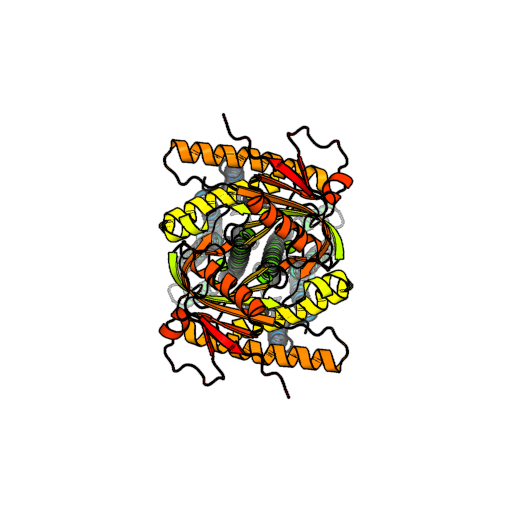 162 ? 10.555 -51.438 -18.125 1 62.72 162 GLN A N 1
ATOM 1238 C CA . GLN A 1 162 ? 9.797 -50.375 -18.766 1 62.72 162 GLN A CA 1
ATOM 1239 C C . GLN A 1 162 ? 8.938 -49.625 -17.75 1 62.72 162 GLN A C 1
ATOM 1241 O O . GLN A 1 162 ? 8.781 -48.406 -17.859 1 62.72 162 GLN A O 1
ATOM 1246 N N . ASP A 1 163 ? 8.641 -50.375 -16.656 1 66.25 163 ASP A N 1
ATOM 1247 C CA . ASP A 1 163 ? 7.754 -49.781 -15.656 1 66.25 163 ASP A CA 1
ATOM 1248 C C . ASP A 1 163 ? 8.492 -48.75 -14.797 1 66.25 163 ASP A C 1
ATOM 1250 O O . ASP A 1 163 ? 7.895 -47.781 -14.312 1 66.25 163 ASP A O 1
ATOM 1254 N N . PHE A 1 164 ? 9.781 -48.906 -14.773 1 66 164 PHE A N 1
ATOM 1255 C CA . PHE A 1 164 ? 10.578 -47.969 -13.984 1 66 164 PHE A CA 1
ATOM 1256 C C . PHE A 1 164 ? 10.609 -46.594 -14.656 1 66 164 PHE A C 1
ATOM 1258 O O . PHE A 1 164 ? 10.477 -45.562 -13.984 1 66 164 PHE A O 1
ATOM 1265 N N . GLY A 1 165 ? 10.812 -46.625 -15.961 1 64.62 165 GLY A N 1
ATOM 1266 C CA . GLY A 1 165 ? 10.805 -45.344 -16.688 1 64.62 165 GLY A CA 1
ATOM 1267 C C . GLY A 1 165 ? 9.516 -44.562 -16.516 1 64.62 165 GLY A C 1
ATOM 1268 O O . GLY A 1 165 ? 9.547 -43.344 -16.359 1 64.62 165 GLY A O 1
ATOM 1269 N N . LEU A 1 166 ? 8.43 -45.25 -16.391 1 71.69 166 LEU A N 1
ATOM 1270 C CA . LEU A 1 166 ? 7.133 -44.594 -16.219 1 71.69 166 LEU A CA 1
ATOM 1271 C C . LEU A 1 166 ? 6.984 -44.062 -14.805 1 71.69 166 LEU A C 1
ATOM 1273 O O . LEU A 1 166 ? 6.438 -42.969 -14.609 1 71.69 166 LEU A O 1
ATOM 1277 N N . THR A 1 167 ? 7.508 -44.844 -13.844 1 73.25 167 THR A N 1
ATOM 1278 C CA . THR A 1 167 ? 7.441 -44.406 -12.453 1 73.25 167 THR A CA 1
ATOM 1279 C C . THR A 1 167 ? 8.273 -43.125 -12.258 1 73.25 167 THR A C 1
ATOM 1281 O O . THR A 1 167 ? 7.84 -42.188 -11.586 1 73.25 167 THR A O 1
ATOM 1284 N N . VAL A 1 168 ? 9.383 -43.094 -12.883 1 71.56 168 VAL A N 1
ATOM 1285 C CA . VAL A 1 168 ? 10.266 -41.938 -12.758 1 71.56 168 VAL A CA 1
ATOM 1286 C C . VAL A 1 168 ? 9.641 -40.719 -13.438 1 71.56 168 VAL A C 1
ATOM 1288 O O . VAL A 1 168 ? 9.719 -39.594 -12.93 1 71.56 168 VAL A O 1
ATOM 1291 N N . SER A 1 169 ? 9.008 -40.938 -14.555 1 73.38 169 SER A N 1
ATOM 1292 C CA . SER A 1 169 ? 8.336 -39.844 -15.25 1 73.38 169 SER A CA 1
ATOM 1293 C C . SER A 1 169 ? 7.207 -39.281 -14.406 1 73.38 169 SER A C 1
ATOM 1295 O O . SER A 1 169 ? 7.031 -38.062 -14.359 1 73.38 169 SER A O 1
ATOM 1297 N N . PHE A 1 170 ? 6.461 -40.156 -13.758 1 78.62 170 PHE A N 1
ATOM 1298 C CA . PHE A 1 170 ? 5.395 -39.688 -12.875 1 78.62 170 PHE A CA 1
ATOM 1299 C C . PHE A 1 170 ? 5.965 -38.906 -11.703 1 78.62 170 PHE A C 1
ATOM 1301 O O . PHE A 1 170 ? 5.438 -37.844 -11.352 1 78.62 170 PHE A O 1
ATOM 1308 N N . GLY A 1 171 ? 7.055 -39.438 -11.102 1 79.19 171 GLY A N 1
ATOM 1309 C CA . GLY A 1 171 ? 7.703 -38.75 -10 1 79.19 171 GLY A CA 1
ATOM 1310 C C . GLY A 1 171 ? 8.203 -37.375 -10.383 1 79.19 171 GLY A C 1
ATOM 1311 O O . GLY A 1 171 ? 8.047 -36.406 -9.617 1 79.19 171 GLY A O 1
ATOM 1312 N N . PHE A 1 172 ? 8.695 -37.219 -11.523 1 74.44 172 PHE A N 1
ATOM 1313 C CA . PHE A 1 172 ? 9.172 -35.938 -12.008 1 74.44 172 PHE A CA 1
ATOM 1314 C C . PHE A 1 172 ? 8.016 -34.969 -12.219 1 74.44 172 PHE A C 1
ATOM 1316 O O . PHE A 1 172 ? 8.102 -33.781 -11.859 1 74.44 172 PHE A O 1
ATOM 1323 N N . THR A 1 173 ? 7.027 -35.469 -12.867 1 75.69 173 THR A N 1
ATOM 1324 C CA . THR A 1 173 ? 5.859 -34.594 -13.078 1 75.69 173 THR A CA 1
ATOM 1325 C C . THR A 1 173 ? 5.281 -34.125 -11.742 1 75.69 173 THR A C 1
ATOM 1327 O O . THR A 1 173 ? 4.891 -32.969 -11.602 1 75.69 173 THR A O 1
ATOM 1330 N N . ALA A 1 174 ? 5.254 -35.062 -10.852 1 83.12 174 ALA A N 1
ATOM 1331 C CA . ALA A 1 174 ? 4.77 -34.719 -9.516 1 83.12 174 ALA A CA 1
ATOM 1332 C C . ALA A 1 174 ? 5.652 -33.656 -8.875 1 83.12 174 ALA A C 1
ATOM 1334 O O . ALA A 1 174 ? 5.145 -32.688 -8.281 1 83.12 174 ALA A O 1
ATOM 1335 N N . PHE A 1 175 ? 6.875 -33.812 -9.016 1 82.38 175 PHE A N 1
ATOM 1336 C CA . PHE A 1 175 ? 7.828 -32.875 -8.445 1 82.38 175 PHE A CA 1
ATOM 1337 C C . PHE A 1 175 ? 7.676 -31.5 -9.102 1 82.38 175 PHE A C 1
ATOM 1339 O O . PHE A 1 175 ? 7.66 -30.469 -8.414 1 82.38 175 PHE A O 1
ATOM 1346 N N . ALA A 1 176 ? 7.578 -31.469 -10.328 1 76.5 176 ALA A N 1
ATOM 1347 C CA . ALA A 1 176 ? 7.395 -30.219 -11.062 1 76.5 176 ALA A CA 1
ATOM 1348 C C . ALA A 1 176 ? 6.105 -29.516 -10.641 1 76.5 176 ALA A C 1
ATOM 1350 O O . ALA A 1 176 ? 6.086 -28.312 -10.445 1 76.5 176 ALA A O 1
ATOM 1351 N N . THR A 1 177 ? 5.074 -30.281 -10.578 1 79.44 177 THR A N 1
ATOM 1352 C CA . THR A 1 177 ? 3.799 -29.703 -10.172 1 79.44 177 THR A CA 1
ATOM 1353 C C . THR A 1 177 ? 3.883 -29.156 -8.75 1 79.44 177 THR A C 1
ATOM 1355 O O . THR A 1 177 ? 3.285 -28.109 -8.445 1 79.44 177 THR A O 1
ATOM 1358 N N . TYR A 1 178 ? 4.637 -29.844 -7.988 1 83.69 178 TYR A N 1
ATOM 1359 C CA . TYR A 1 178 ? 4.848 -29.375 -6.625 1 83.69 178 TYR A CA 1
ATOM 1360 C C . TYR A 1 178 ? 5.574 -28.047 -6.617 1 83.69 178 TYR A C 1
ATOM 1362 O O . TYR A 1 178 ? 5.199 -27.125 -5.883 1 83.69 178 TYR A O 1
ATOM 1370 N N . LEU A 1 179 ? 6.555 -27.953 -7.367 1 80.38 179 LEU A N 1
ATOM 1371 C CA . LEU A 1 179 ? 7.324 -26.719 -7.43 1 80.38 179 LEU A CA 1
ATOM 1372 C C . LEU A 1 179 ? 6.461 -25.578 -7.938 1 80.38 179 LEU A C 1
ATOM 1374 O O . LEU A 1 179 ? 6.57 -24.438 -7.449 1 80.38 179 LEU A O 1
ATOM 1378 N N . LEU A 1 180 ? 5.668 -25.953 -8.859 1 77.69 180 LEU A N 1
ATOM 1379 C CA . LEU A 1 180 ? 4.773 -24.922 -9.391 1 77.69 180 LEU A CA 1
ATOM 1380 C C . LEU A 1 180 ? 3.797 -24.453 -8.32 1 77.69 180 LEU A C 1
ATOM 1382 O O . LEU A 1 180 ? 3.541 -23.25 -8.195 1 77.69 180 LEU A O 1
ATOM 1386 N N . ALA A 1 181 ? 3.299 -25.359 -7.609 1 80.81 181 ALA A N 1
ATOM 1387 C CA . ALA A 1 181 ? 2.369 -25.016 -6.535 1 80.81 181 ALA A CA 1
ATOM 1388 C C . ALA A 1 181 ? 3.062 -24.188 -5.453 1 80.81 181 ALA A C 1
ATOM 1390 O O . ALA A 1 181 ? 2.477 -23.25 -4.914 1 80.81 181 ALA A O 1
ATOM 1391 N N . ARG A 1 182 ? 4.262 -24.547 -5.211 1 83.19 182 ARG A N 1
ATOM 1392 C CA . ARG A 1 182 ? 5.035 -23.812 -4.207 1 83.19 182 ARG A CA 1
ATOM 1393 C C . ARG A 1 182 ? 5.289 -22.375 -4.648 1 83.19 182 ARG A C 1
ATOM 1395 O O . ARG A 1 182 ? 5.156 -21.453 -3.854 1 83.19 182 ARG A O 1
ATOM 1402 N N . ASP A 1 183 ? 5.629 -22.25 -5.836 1 80.31 183 ASP A N 1
ATOM 1403 C CA . ASP A 1 183 ? 5.867 -20.922 -6.375 1 80.31 183 ASP A CA 1
ATOM 1404 C C . ASP A 1 183 ? 4.59 -20.094 -6.375 1 80.31 183 ASP A C 1
ATOM 1406 O O . ASP A 1 183 ? 4.621 -18.891 -6.074 1 80.31 183 ASP A O 1
ATOM 1410 N N . HIS A 1 184 ? 3.568 -20.734 -6.688 1 79.81 184 HIS A N 1
ATOM 1411 C CA . HIS A 1 184 ? 2.277 -20.047 -6.66 1 79.81 184 HIS A CA 1
ATOM 1412 C C . HIS A 1 184 ? 1.937 -19.562 -5.254 1 79.81 184 HIS A C 1
ATOM 1414 O O . HIS A 1 184 ? 1.493 -18.438 -5.074 1 79.81 184 HIS A O 1
ATOM 1420 N N . ASP A 1 185 ? 2.205 -20.391 -4.336 1 82.44 185 ASP A N 1
ATOM 1421 C CA . ASP A 1 185 ? 1.946 -20.047 -2.943 1 82.44 185 ASP A CA 1
ATOM 1422 C C . ASP A 1 185 ? 2.803 -18.859 -2.506 1 82.44 185 ASP A C 1
ATOM 1424 O O . ASP A 1 185 ? 2.32 -17.953 -1.812 1 82.44 185 ASP A O 1
ATOM 1428 N N . ARG A 1 186 ? 3.934 -18.906 -2.891 1 83.56 186 ARG A N 1
ATOM 1429 C CA . ARG A 1 186 ? 4.844 -17.812 -2.533 1 83.56 186 ARG A CA 1
ATOM 1430 C C . ARG A 1 186 ? 4.371 -16.5 -3.119 1 83.56 186 ARG A C 1
ATOM 1432 O O . ARG A 1 186 ? 4.332 -15.477 -2.422 1 83.56 186 ARG A O 1
ATOM 1439 N N . THR A 1 187 ? 4.031 -16.531 -4.312 1 82.06 187 THR A N 1
ATOM 1440 C CA . THR A 1 187 ? 3.572 -15.312 -4.977 1 82.06 187 THR A CA 1
ATOM 1441 C C . THR A 1 187 ? 2.279 -14.812 -4.34 1 82.06 187 THR A C 1
ATOM 1443 O O . THR A 1 187 ? 2.09 -13.602 -4.184 1 82.06 187 THR A O 1
ATOM 1446 N N . ARG A 1 188 ? 1.49 -15.734 -4.035 1 82.38 188 ARG A N 1
ATOM 1447 C CA . ARG A 1 188 ? 0.235 -15.359 -3.391 1 82.38 188 ARG A CA 1
ATOM 1448 C C . ARG A 1 188 ? 0.489 -14.695 -2.041 1 82.38 188 ARG A C 1
ATOM 1450 O O . ARG A 1 188 ? -0.128 -13.68 -1.716 1 82.38 188 ARG A O 1
ATOM 1457 N N . ASN A 1 189 ? 1.357 -15.266 -1.346 1 85.31 189 ASN A N 1
ATOM 1458 C CA . ASN A 1 189 ? 1.687 -14.688 -0.046 1 85.31 189 ASN A CA 1
ATOM 1459 C C . ASN A 1 189 ? 2.285 -13.289 -0.187 1 85.31 189 ASN A C 1
ATOM 1461 O O . ASN A 1 189 ? 1.973 -12.398 0.6 1 85.31 189 ASN A O 1
ATOM 1465 N N . GLU A 1 190 ? 3.047 -13.156 -1.113 1 84.94 190 GLU A N 1
ATOM 1466 C CA . GLU A 1 190 ? 3.617 -11.836 -1.377 1 84.94 190 GLU A CA 1
ATOM 1467 C C . GLU A 1 190 ? 2.531 -10.82 -1.724 1 84.94 190 GLU A C 1
ATOM 1469 O O . GLU A 1 190 ? 2.58 -9.672 -1.278 1 84.94 190 GLU A O 1
ATOM 1474 N N . ALA A 1 191 ? 1.607 -11.258 -2.432 1 82.38 191 ALA A N 1
ATOM 1475 C CA . ALA A 1 191 ? 0.499 -10.383 -2.809 1 82.38 191 ALA A CA 1
ATOM 1476 C C . ALA A 1 191 ? -0.324 -9.984 -1.588 1 82.38 191 ALA A C 1
ATOM 1478 O O . ALA A 1 191 ? -0.708 -8.82 -1.444 1 82.38 191 ALA A O 1
ATOM 1479 N N . LEU A 1 192 ? -0.518 -10.922 -0.775 1 82.69 192 LEU A N 1
ATOM 1480 C CA . LEU A 1 192 ? -1.29 -10.656 0.433 1 82.69 192 LEU A CA 1
ATOM 1481 C C . LEU A 1 192 ? -0.543 -9.695 1.354 1 82.69 192 LEU A C 1
ATOM 1483 O O . LEU A 1 192 ? -1.145 -8.789 1.929 1 82.69 192 LEU A O 1
ATOM 1487 N N . GLU A 1 193 ? 0.656 -9.914 1.453 1 84.56 193 GLU A N 1
ATOM 1488 C CA . GLU A 1 193 ? 1.466 -9.039 2.291 1 84.56 193 GLU A CA 1
ATOM 1489 C C . GLU A 1 193 ? 1.483 -7.613 1.742 1 84.56 193 GLU A C 1
ATOM 1491 O O . GLU A 1 193 ? 1.362 -6.648 2.5 1 84.56 193 GLU A O 1
ATOM 1496 N N . ALA A 1 194 ? 1.65 -7.484 0.501 1 82.94 194 ALA A N 1
ATOM 1497 C CA . ALA A 1 194 ? 1.656 -6.168 -0.13 1 82.94 194 ALA A CA 1
ATOM 1498 C C . ALA A 1 194 ? 0.322 -5.457 0.074 1 82.94 194 ALA A C 1
ATOM 1500 O O . ALA A 1 194 ? 0.288 -4.254 0.338 1 82.94 194 ALA A O 1
ATOM 1501 N N . ASP A 1 195 ? -0.648 -6.191 -0.01 1 83.5 195 ASP A N 1
ATOM 1502 C CA . ASP A 1 195 ? -1.981 -5.625 0.171 1 83.5 195 ASP A CA 1
ATOM 1503 C C . ASP A 1 195 ? -2.197 -5.18 1.615 1 83.5 195 ASP A C 1
ATOM 1505 O O . ASP A 1 195 ? -2.816 -4.141 1.865 1 83.5 195 ASP A O 1
ATOM 1509 N N . GLN A 1 196 ? -1.755 -5.961 2.453 1 82.31 196 GLN A N 1
ATOM 1510 C CA . GLN A 1 196 ? -1.856 -5.598 3.863 1 82.31 196 GLN A CA 1
ATOM 1511 C C . GLN A 1 196 ? -1.073 -4.324 4.164 1 82.31 196 GLN A C 1
ATOM 1513 O O . GLN A 1 196 ? -1.557 -3.445 4.879 1 82.31 196 GLN A O 1
ATOM 1518 N N . ARG A 1 197 ? 0.074 -4.262 3.68 1 80.75 197 ARG A N 1
ATOM 1519 C CA . ARG A 1 197 ? 0.889 -3.066 3.863 1 80.75 197 ARG A CA 1
ATOM 1520 C C . ARG A 1 197 ? 0.201 -1.84 3.275 1 80.75 197 ARG A C 1
ATOM 1522 O O . ARG A 1 197 ? 0.191 -0.772 3.893 1 80.75 197 ARG A O 1
ATOM 1529 N N . ARG A 1 198 ? -0.332 -2.068 2.129 1 77.69 198 ARG A N 1
ATOM 1530 C CA . ARG A 1 198 ? -1.068 -0.996 1.47 1 77.69 198 ARG A CA 1
ATOM 1531 C C . ARG A 1 198 ? -2.25 -0.542 2.318 1 77.69 198 ARG A C 1
ATOM 1533 O O . ARG A 1 198 ? -2.496 0.659 2.461 1 77.69 198 ARG A O 1
ATOM 1540 N N . ARG A 1 199 ? -2.949 -1.419 2.865 1 77.31 199 ARG A N 1
ATOM 1541 C CA . ARG A 1 199 ? -4.105 -1.1 3.695 1 77.31 199 ARG A CA 1
ATOM 1542 C C . ARG A 1 199 ? -3.684 -0.347 4.953 1 77.31 199 ARG A C 1
ATOM 1544 O O . ARG A 1 199 ? -4.371 0.58 5.387 1 77.31 199 ARG A O 1
ATOM 1551 N N . ASN A 1 200 ? -2.613 -0.798 5.457 1 74.44 200 ASN A N 1
ATOM 1552 C CA . ASN A 1 200 ? -2.104 -0.14 6.652 1 74.44 200 ASN A CA 1
ATOM 1553 C C . ASN A 1 200 ? -1.722 1.312 6.379 1 74.44 200 ASN A C 1
ATOM 1555 O O . ASN A 1 200 ? -1.967 2.191 7.207 1 74.44 200 ASN A O 1
ATOM 1559 N N . LEU A 1 201 ? -1.2 1.563 5.215 1 74.81 201 LEU A N 1
ATOM 1560 C CA . LEU A 1 201 ? -0.782 2.916 4.863 1 74.81 201 LEU A CA 1
ATOM 1561 C C . LEU A 1 201 ? -1.982 3.775 4.484 1 74.81 201 LEU A C 1
ATOM 1563 O O . LEU A 1 201 ? -2.004 4.977 4.762 1 74.81 201 LEU A O 1
ATOM 1567 N N . SER A 1 202 ? -2.939 3.168 3.906 1 73.81 202 SER A N 1
ATOM 1568 C CA . SER A 1 202 ? -4.094 3.896 3.395 1 73.81 202 SER A CA 1
ATOM 1569 C C . SER A 1 202 ? -4.895 4.531 4.527 1 73.81 202 SER A C 1
ATOM 1571 O O . SER A 1 202 ? -5.594 5.527 4.32 1 73.81 202 SER A O 1
ATOM 1573 N N . ARG A 1 203 ? -4.844 4.027 5.656 1 70.56 203 ARG A N 1
ATOM 1574 C CA . ARG A 1 203 ? -5.613 4.52 6.797 1 70.56 203 ARG A CA 1
ATOM 1575 C C . ARG A 1 203 ? -5.16 5.922 7.195 1 70.56 203 ARG A C 1
ATOM 1577 O O . ARG A 1 203 ? -5.848 6.605 7.957 1 70.56 203 ARG A O 1
ATOM 1584 N N . PHE A 1 204 ? -4.086 6.285 6.684 1 69.12 204 PHE A N 1
ATOM 1585 C CA . PHE A 1 204 ? -3.512 7.57 7.066 1 69.12 204 PHE A CA 1
ATOM 1586 C C . PHE A 1 204 ? -3.877 8.648 6.055 1 69.12 204 PHE A C 1
ATOM 1588 O O . PHE A 1 204 ? -3.367 9.766 6.121 1 69.12 204 PHE A O 1
ATOM 1595 N N . PHE A 1 205 ? -4.727 8.188 5.117 1 66.88 205 PHE A N 1
ATOM 1596 C CA . PHE A 1 205 ? -5.215 9.125 4.117 1 66.88 205 PHE A CA 1
ATOM 1597 C C . PHE A 1 205 ? -6.738 9.195 4.145 1 66.88 205 PHE A C 1
ATOM 1599 O O . PHE A 1 205 ? -7.402 8.234 4.523 1 66.88 205 PHE A O 1
ATOM 1606 N N . SER A 1 206 ? -7.23 10.43 3.822 1 66.88 206 SER A N 1
ATOM 1607 C CA . SER A 1 206 ? -8.672 10.5 3.574 1 66.88 206 SER A CA 1
ATOM 1608 C C . SER A 1 206 ? -9.078 9.594 2.418 1 66.88 206 SER A C 1
ATOM 1610 O O . SER A 1 206 ? -8.328 9.445 1.448 1 66.88 206 SER A O 1
ATOM 1612 N N . PRO A 1 207 ? -10.195 8.906 2.494 1 65.12 207 PRO A N 1
ATOM 1613 C CA . PRO A 1 207 ? -10.633 7.945 1.482 1 65.12 207 PRO A CA 1
ATOM 1614 C C . PRO A 1 207 ? -10.625 8.523 0.071 1 65.12 207 PRO A C 1
ATOM 1616 O O . PRO A 1 207 ? -10.266 7.836 -0.885 1 65.12 207 PRO A O 1
ATOM 1619 N N . LEU A 1 208 ? -11.008 9.797 -0.027 1 64.5 208 LEU A N 1
ATOM 1620 C CA . LEU A 1 208 ? -11.062 10.422 -1.344 1 64.5 208 LEU A CA 1
ATOM 1621 C C . LEU A 1 208 ? -9.664 10.586 -1.926 1 64.5 208 LEU A C 1
ATOM 1623 O O . LEU A 1 208 ? -9.469 10.43 -3.133 1 64.5 208 LEU A O 1
ATOM 1627 N N . ILE A 1 209 ? -8.742 10.758 -1.031 1 67.31 209 ILE A N 1
ATOM 1628 C CA . ILE A 1 209 ? -7.371 11.008 -1.468 1 67.31 209 ILE A CA 1
ATOM 1629 C C . ILE A 1 209 ? -6.695 9.688 -1.827 1 67.31 209 ILE A C 1
ATOM 1631 O O . ILE A 1 209 ? -5.957 9.609 -2.812 1 67.31 209 ILE A O 1
ATOM 1635 N N . VAL A 1 210 ? -7.004 8.672 -1.017 1 67.56 210 VAL A N 1
ATOM 1636 C CA . VAL A 1 210 ? -6.406 7.363 -1.242 1 67.56 210 VAL A CA 1
ATOM 1637 C C . VAL A 1 210 ? -6.73 6.883 -2.654 1 67.56 210 VAL A C 1
ATOM 1639 O O . VAL A 1 210 ? -5.863 6.348 -3.35 1 67.56 210 VAL A O 1
ATOM 1642 N N . ALA A 1 211 ? -7.953 7.012 -3.008 1 66.19 211 ALA A N 1
ATOM 1643 C CA . ALA A 1 211 ? -8.422 6.547 -4.312 1 66.19 211 ALA A CA 1
ATOM 1644 C C . ALA A 1 211 ? -7.648 7.223 -5.441 1 66.19 211 ALA A C 1
ATOM 1646 O O . ALA A 1 211 ? -7.297 6.578 -6.434 1 66.19 211 ALA A O 1
ATOM 1647 N N . GLU A 1 212 ? -7.266 8.422 -5.164 1 68.38 212 GLU A N 1
ATOM 1648 C CA . GLU A 1 212 ? -6.566 9.188 -6.195 1 68.38 212 GLU A CA 1
ATOM 1649 C C . GLU A 1 212 ? -5.074 8.859 -6.199 1 68.38 212 GLU A C 1
ATOM 1651 O O . GLU A 1 212 ? -4.461 8.758 -7.266 1 68.38 212 GLU A O 1
ATOM 1656 N N . LEU A 1 213 ? -4.555 8.68 -4.992 1 68.19 213 LEU A N 1
ATOM 1657 C CA . LEU A 1 213 ? -3.117 8.469 -4.852 1 68.19 213 LEU A CA 1
ATOM 1658 C C . LEU A 1 213 ? -2.723 7.082 -5.344 1 68.19 213 LEU A C 1
ATOM 1660 O O . LEU A 1 213 ? -1.621 6.895 -5.867 1 68.19 213 LEU A O 1
ATOM 1664 N N . GLN A 1 214 ? -3.68 6.188 -5.172 1 64.75 214 GLN A N 1
ATOM 1665 C CA . GLN A 1 214 ? -3.396 4.82 -5.586 1 64.75 214 GLN A CA 1
ATOM 1666 C C . GLN A 1 214 ? -3.285 4.715 -7.105 1 64.75 214 GLN A C 1
ATOM 1668 O O . GLN A 1 214 ? -2.541 3.881 -7.625 1 64.75 214 GLN A O 1
ATOM 1673 N N . LYS A 1 215 ? -4.094 5.352 -7.805 1 62.78 215 LYS A N 1
ATOM 1674 C CA . LYS A 1 215 ? -4.117 5.273 -9.266 1 62.78 215 LYS A CA 1
ATOM 1675 C C . LYS A 1 215 ? -2.861 5.898 -9.867 1 62.78 215 LYS A C 1
ATOM 1677 O O . LYS A 1 215 ? -2.449 5.539 -10.969 1 62.78 215 LYS A O 1
ATOM 1682 N N . GLY A 1 216 ? -2.002 6.254 -9.203 1 56.25 216 GLY A N 1
ATOM 1683 C CA . GLY A 1 216 ? -0.758 6.742 -9.773 1 56.25 216 GLY A CA 1
ATOM 1684 C C . GLY A 1 216 ? -0.972 7.699 -10.93 1 56.25 216 GLY A C 1
ATOM 1685 O O . GLY A 1 216 ? -2.072 7.777 -11.484 1 56.25 216 GLY A O 1
ATOM 1686 N N . GLY A 1 217 ? -0.667 9.016 -11.133 1 53.06 217 GLY A N 1
ATOM 1687 C CA . GLY A 1 217 ? -0.744 9.844 -12.328 1 53.06 217 GLY A CA 1
ATOM 1688 C C . GLY A 1 217 ? -0.492 11.312 -12.062 1 53.06 217 GLY A C 1
ATOM 1689 O O . GLY A 1 217 ? -0.305 11.719 -10.906 1 53.06 217 GLY A O 1
ATOM 1690 N N . ASP A 1 218 ? -0.327 11.914 -13.336 1 48.84 218 ASP A N 1
ATOM 1691 C CA . ASP A 1 218 ? -0.092 13.336 -13.578 1 48.84 218 ASP A CA 1
ATOM 1692 C C . ASP A 1 218 ? -1.139 14.188 -12.867 1 48.84 218 ASP A C 1
ATOM 1694 O O . ASP A 1 218 ? -1.083 15.422 -12.922 1 48.84 218 ASP A O 1
ATOM 1698 N N . ALA A 1 219 ? -2.217 13.516 -12.602 1 49.25 219 ALA A N 1
ATOM 1699 C CA . ALA A 1 219 ? -3.338 14.336 -12.156 1 49.25 219 ALA A CA 1
ATOM 1700 C C . ALA A 1 219 ? -2.969 15.148 -10.922 1 49.25 219 ALA A C 1
ATOM 1702 O O . ALA A 1 219 ? -3.734 16.016 -10.484 1 49.25 219 ALA A O 1
ATOM 1703 N N . PHE A 1 220 ? -1.966 14.812 -10.406 1 56.94 220 PHE A N 1
ATOM 1704 C CA . PHE A 1 220 ? -1.729 15.445 -9.117 1 56.94 220 PHE A CA 1
ATOM 1705 C C . PHE A 1 220 ? -0.737 16.594 -9.25 1 56.94 220 PHE A C 1
ATOM 1707 O O . PHE A 1 220 ? -0.029 16.922 -8.297 1 56.94 220 PHE A O 1
ATOM 1714 N N . GLY A 1 221 ? -0.764 16.906 -10.555 1 65.88 221 GLY A N 1
ATOM 1715 C CA . GLY A 1 221 ? 0.028 18.109 -10.727 1 65.88 221 GLY A CA 1
ATOM 1716 C C . GLY A 1 221 ? -0.534 19.312 -9.984 1 65.88 221 GLY A C 1
ATOM 1717 O O . GLY A 1 221 ? -1.719 19.344 -9.648 1 65.88 221 GLY A O 1
ATOM 1718 N N . LEU A 1 222 ? 0.327 20.078 -9.484 1 76.12 222 LEU A N 1
ATOM 1719 C CA . LEU A 1 222 ? -0.037 21.328 -8.828 1 76.12 222 LEU A CA 1
ATOM 1720 C C . LEU A 1 222 ? -0.812 22.234 -9.781 1 76.12 222 LEU A C 1
ATOM 1722 O O . LEU A 1 222 ?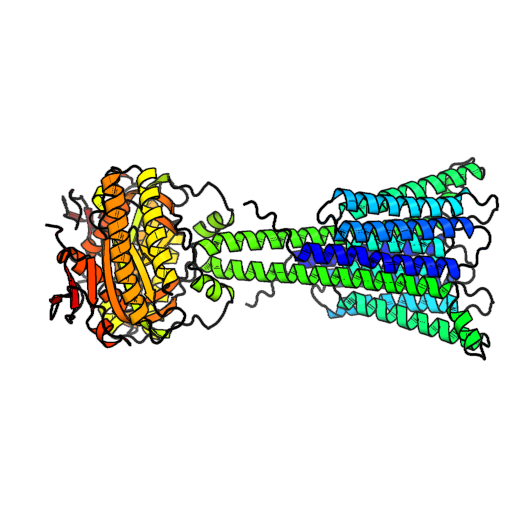 -0.446 22.375 -10.945 1 76.12 222 LEU A O 1
ATOM 1726 N N . GLY A 1 223 ? -2.053 22.578 -9.43 1 79.69 223 GLY A N 1
ATOM 1727 C CA . GLY A 1 223 ? -2.85 23.5 -10.211 1 79.69 223 GLY A CA 1
ATOM 1728 C C . GLY A 1 223 ? -3.646 24.469 -9.359 1 79.69 223 GLY A C 1
ATOM 1729 O O . GLY A 1 223 ? -3.92 24.203 -8.188 1 79.69 223 GLY A O 1
ATOM 1730 N N . ARG A 1 224 ? -3.867 25.672 -9.945 1 85.31 224 ARG A N 1
ATOM 1731 C CA . ARG A 1 224 ? -4.699 26.656 -9.266 1 85.31 224 ARG A CA 1
ATOM 1732 C C . ARG A 1 224 ? -6.172 26.281 -9.344 1 85.31 224 ARG A C 1
ATOM 1734 O O . ARG A 1 224 ? -6.645 25.812 -10.391 1 85.31 224 ARG A O 1
ATOM 1741 N N . ARG A 1 225 ? -6.801 26.344 -8.281 1 88.5 225 ARG A N 1
ATOM 1742 C CA . ARG A 1 225 ? -8.242 26.094 -8.227 1 88.5 225 ARG A CA 1
ATOM 1743 C C . ARG A 1 225 ? -8.883 26.844 -7.062 1 88.5 225 ARG A C 1
ATOM 1745 O O . ARG A 1 225 ? -8.18 27.328 -6.172 1 88.5 225 ARG A O 1
ATOM 1752 N N . ASN A 1 226 ? -10.172 26.984 -7.152 1 92.75 226 ASN A N 1
ATOM 1753 C CA . ASN A 1 226 ? -10.914 27.562 -6.035 1 92.75 226 ASN A CA 1
ATOM 1754 C C . ASN A 1 226 ? -11.391 26.484 -5.066 1 92.75 226 ASN A C 1
ATOM 1756 O O . ASN A 1 226 ? -11.695 25.359 -5.477 1 92.75 226 ASN A O 1
ATOM 1760 N N . ALA A 1 227 ? -11.312 26.812 -3.816 1 95.69 227 ALA A N 1
ATOM 1761 C CA . ALA A 1 227 ? -11.758 25.844 -2.805 1 95.69 227 ALA A CA 1
ATOM 1762 C C . ALA A 1 227 ? -12.258 26.562 -1.556 1 95.69 227 ALA A C 1
ATOM 1764 O O . ALA A 1 227 ? -11.961 27.75 -1.342 1 95.69 227 ALA A O 1
ATOM 1765 N N . ALA A 1 228 ? -13.109 25.906 -0.861 1 98.12 228 ALA A N 1
ATOM 1766 C CA . ALA A 1 228 ? -13.484 26.344 0.48 1 98.12 228 ALA A CA 1
ATOM 1767 C C . ALA A 1 228 ? -12.602 25.688 1.539 1 98.12 228 ALA A C 1
ATOM 1769 O O . ALA A 1 228 ? -12.5 24.453 1.596 1 98.12 228 ALA A O 1
ATOM 1770 N N . ILE A 1 229 ? -11.961 26.516 2.295 1 97.88 229 ILE A N 1
ATOM 1771 C CA . ILE A 1 229 ? -11.039 26.016 3.314 1 97.88 229 ILE A CA 1
ATOM 1772 C C . ILE A 1 229 ? -11.648 26.219 4.699 1 97.88 229 ILE A C 1
ATOM 1774 O O . ILE A 1 229 ? -12.117 27.312 5.023 1 97.88 229 ILE A O 1
ATOM 1778 N N . MET A 1 230 ? -11.594 25.141 5.469 1 98.38 230 MET A N 1
ATOM 1779 C CA . MET A 1 230 ? -12.172 25.172 6.809 1 98.38 230 MET A CA 1
ATOM 1780 C C . MET A 1 230 ? -11.133 24.797 7.859 1 98.38 230 MET A C 1
ATOM 1782 O O . MET A 1 230 ? -10.383 23.828 7.684 1 98.38 230 MET A O 1
ATOM 1786 N N . PHE A 1 231 ? -11.016 25.594 8.844 1 97.62 231 PHE A N 1
ATOM 1787 C CA . PHE A 1 231 ? -10.219 25.266 10.016 1 97.62 231 PHE A CA 1
ATOM 1788 C C . PHE A 1 231 ? -11.109 25.078 11.242 1 97.62 231 PHE A C 1
ATOM 1790 O O . PHE A 1 231 ? -11.977 25.906 11.516 1 97.62 231 PHE A O 1
ATOM 1797 N N . VAL A 1 232 ? -10.992 23.984 11.898 1 96.62 232 VAL A N 1
ATOM 1798 C CA . VAL A 1 232 ? -11.68 23.688 13.148 1 96.62 232 VAL A CA 1
ATOM 1799 C C . VAL A 1 232 ? -10.656 23.531 14.273 1 96.62 232 VAL A C 1
ATOM 1801 O O . VAL A 1 232 ? -9.648 22.844 14.109 1 96.62 232 VAL A O 1
ATOM 1804 N N . ASP A 1 233 ? -10.836 24.172 15.359 1 93.5 233 ASP A N 1
ATOM 1805 C CA . ASP A 1 233 ? -9.891 24.078 16.469 1 93.5 233 ASP A CA 1
ATOM 1806 C C . ASP A 1 233 ? -10.625 24.094 17.812 1 93.5 233 ASP A C 1
ATOM 1808 O O . ASP A 1 233 ? -11.719 24.641 17.922 1 93.5 233 ASP A O 1
ATOM 1812 N N . LEU A 1 234 ? -10.016 23.422 18.781 1 90.81 234 LEU A N 1
ATOM 1813 C CA . LEU A 1 234 ? -10.57 23.375 20.125 1 90.81 234 LEU A CA 1
ATOM 1814 C C . LEU A 1 234 ? -10.109 24.578 20.953 1 90.81 234 LEU A C 1
ATOM 1816 O O . LEU A 1 234 ? -8.953 25 20.844 1 90.81 234 LEU A O 1
ATOM 1820 N N . ARG A 1 235 ? -11.07 25.125 21.703 1 85.25 235 ARG A N 1
ATOM 1821 C CA . ARG A 1 235 ? -10.742 26.219 22.625 1 85.25 235 ARG A CA 1
ATOM 1822 C C . ARG A 1 235 ? -10.227 25.656 23.953 1 85.25 235 ARG A C 1
ATOM 1824 O O . ARG A 1 235 ? -10.758 24.672 24.469 1 85.25 235 ARG A O 1
ATOM 1831 N N . ASP A 1 236 ? -9.203 26.297 24.516 1 75.88 236 ASP A N 1
ATOM 1832 C CA . ASP A 1 236 ? -8.633 26 25.828 1 75.88 236 ASP A CA 1
ATOM 1833 C C . ASP A 1 236 ? -8.188 24.531 25.906 1 75.88 236 ASP A C 1
ATOM 1835 O O . ASP A 1 236 ? -8.328 23.891 26.953 1 75.88 236 ASP A O 1
ATOM 1839 N N . PHE A 1 237 ? -7.883 23.906 24.781 1 80.44 237 PHE A N 1
ATOM 1840 C CA . PHE A 1 237 ? -7.391 22.531 24.734 1 80.44 237 PHE A CA 1
ATOM 1841 C C . PHE A 1 237 ? -6.031 22.438 25.422 1 80.44 237 PHE A C 1
ATOM 1843 O O . PHE A 1 237 ? -5.707 21.406 26.016 1 80.44 237 PHE A O 1
ATOM 1850 N N . THR A 1 238 ? -5.258 23.531 25.266 1 74.88 238 THR A N 1
ATOM 1851 C CA . THR A 1 238 ? -3.924 23.531 25.859 1 74.88 238 THR A CA 1
ATOM 1852 C C . THR A 1 238 ? -3.994 23.25 27.359 1 74.88 238 THR A C 1
ATOM 1854 O O . THR A 1 238 ? -3.184 22.484 27.891 1 74.88 238 THR A O 1
ATOM 1857 N N . ARG A 1 239 ? -4.996 23.875 28.031 1 75.19 239 ARG A N 1
ATOM 1858 C CA . ARG A 1 239 ? -5.16 23.656 29.469 1 75.19 239 ARG A CA 1
ATOM 1859 C C . ARG A 1 239 ? -5.492 22.203 29.766 1 75.19 239 ARG A C 1
ATOM 1861 O O . ARG A 1 239 ? -4.961 21.625 30.719 1 75.19 239 ARG A O 1
ATOM 1868 N N . PHE A 1 240 ? -6.316 21.594 28.984 1 78.88 240 PHE A N 1
ATOM 1869 C CA . PHE A 1 240 ? -6.684 20.203 29.125 1 78.88 240 PHE A CA 1
ATOM 1870 C C . PHE A 1 240 ? -5.48 19.297 28.875 1 78.88 240 PHE A C 1
ATOM 1872 O O . PHE A 1 240 ? -5.242 18.344 29.625 1 78.88 240 PHE A O 1
ATOM 1879 N N . ALA A 1 241 ? -4.688 19.594 27.859 1 77.44 241 ALA A N 1
ATOM 1880 C CA . ALA A 1 241 ? -3.533 18.781 27.484 1 77.44 241 ALA A CA 1
ATOM 1881 C C . ALA A 1 241 ? -2.467 18.797 28.562 1 77.44 241 ALA A C 1
ATOM 1883 O O . ALA A 1 241 ? -1.728 17.828 28.734 1 77.44 241 ALA A O 1
ATOM 1884 N N . GLU A 1 242 ? -2.4 19.859 29.312 1 75.06 242 GLU A N 1
ATOM 1885 C CA . GLU A 1 242 ? -1.403 20.016 30.375 1 75.06 242 GLU A CA 1
ATOM 1886 C C . GLU A 1 242 ? -1.759 19.156 31.578 1 75.06 242 GLU A C 1
ATOM 1888 O O . GLU A 1 242 ? -0.874 18.719 32.312 1 75.06 242 GLU A O 1
ATOM 1893 N N . THR A 1 243 ? -3.053 18.891 31.781 1 75.5 243 THR A N 1
ATOM 1894 C CA . THR A 1 243 ? -3.486 18.266 33.031 1 75.5 243 THR A CA 1
ATOM 1895 C C . THR A 1 243 ? -3.949 16.828 32.781 1 75.5 243 THR A C 1
ATOM 1897 O O . THR A 1 243 ? -3.99 16.031 33.719 1 75.5 243 THR A O 1
ATOM 1900 N N . ALA A 1 244 ? -4.336 16.484 31.609 1 79.75 244 ALA A N 1
ATOM 1901 C CA . ALA A 1 244 ? -4.918 15.188 31.312 1 79.75 244 ALA A CA 1
ATOM 1902 C C . ALA A 1 244 ? -3.836 14.117 31.203 1 79.75 244 ALA A C 1
ATOM 1904 O O . ALA A 1 244 ? -2.686 14.422 30.875 1 79.75 244 ALA A O 1
ATOM 1905 N N . THR A 1 245 ? -4.184 12.914 31.531 1 79.88 245 THR A N 1
ATOM 1906 C CA . THR A 1 245 ? -3.305 11.781 31.281 1 79.88 245 THR A CA 1
ATOM 1907 C C . THR A 1 245 ? -3.176 11.523 29.781 1 79.88 245 THR A C 1
ATOM 1909 O O . THR A 1 245 ? -4.031 11.945 29 1 79.88 245 THR A O 1
ATOM 1912 N N . ALA A 1 246 ? -2.115 10.844 29.406 1 77.12 246 ALA A N 1
ATOM 1913 C CA . ALA A 1 246 ? -1.878 10.547 27.984 1 77.12 246 ALA A CA 1
ATOM 1914 C C . ALA A 1 246 ? -3.051 9.781 27.391 1 77.12 246 ALA A C 1
ATOM 1916 O O . ALA A 1 246 ? -3.482 10.078 26.266 1 77.12 246 ALA A O 1
ATOM 1917 N N . GLY A 1 247 ? -3.521 8.859 28.141 1 76.69 247 GLY A N 1
ATOM 1918 C CA . GLY A 1 247 ? -4.645 8.062 27.672 1 76.69 247 GLY A CA 1
ATOM 1919 C C . GLY A 1 247 ? -5.906 8.883 27.469 1 76.69 247 GLY A C 1
ATOM 1920 O O . GLY A 1 247 ? -6.598 8.727 26.453 1 76.69 247 GLY A O 1
ATOM 1921 N N . ASP A 1 248 ? -6.168 9.758 28.469 1 81.56 248 ASP A N 1
ATOM 1922 C CA . ASP A 1 248 ? -7.359 10.594 28.375 1 81.56 248 ASP A CA 1
ATOM 1923 C C . ASP A 1 248 ? -7.254 11.586 27.219 1 81.56 248 ASP A C 1
ATOM 1925 O O . ASP A 1 248 ? -8.227 11.805 26.5 1 81.56 248 ASP A O 1
ATOM 1929 N N . LEU A 1 249 ? -6.094 12.141 27.078 1 82.62 249 LEU A N 1
ATOM 1930 C CA . LEU A 1 249 ? -5.855 13.094 26 1 82.62 249 LEU A CA 1
ATOM 1931 C C . LEU A 1 249 ? -6.059 12.43 24.641 1 82.62 249 LEU A C 1
ATOM 1933 O O . LEU A 1 249 ? -6.742 12.969 23.766 1 82.62 249 LEU A O 1
ATOM 1937 N N . ALA A 1 250 ? -5.492 11.266 24.547 1 79.69 250 ALA A N 1
ATOM 1938 C CA . ALA A 1 250 ? -5.582 10.531 23.281 1 79.69 250 ALA A CA 1
ATOM 1939 C C . ALA A 1 250 ? -7.027 10.148 22.984 1 79.69 250 ALA A C 1
ATOM 1941 O O . ALA A 1 250 ? -7.469 10.234 21.828 1 79.69 250 ALA A O 1
ATOM 1942 N N . SER A 1 251 ? -7.734 9.703 23.984 1 81.62 251 SER A N 1
ATOM 1943 C CA . SER A 1 251 ? -9.109 9.25 23.797 1 81.62 251 SER A CA 1
ATOM 1944 C C . SER A 1 251 ? -10.023 10.398 23.391 1 81.62 251 SER A C 1
ATOM 1946 O O . SER A 1 251 ? -10.836 10.258 22.469 1 81.62 251 SER A O 1
ATOM 1948 N N . VAL A 1 252 ? -9.867 11.516 24.062 1 84.44 252 VAL A N 1
ATOM 1949 C CA . VAL A 1 252 ? -10.703 12.68 23.797 1 84.44 252 VAL A CA 1
ATOM 1950 C C . VAL A 1 252 ? -10.391 13.211 22.391 1 84.44 252 VAL A C 1
ATOM 1952 O O . VAL A 1 252 ? -11.305 13.547 21.625 1 84.44 252 VAL A O 1
ATOM 1955 N N . LEU A 1 253 ? -9.117 13.297 22.125 1 86.94 253 LEU A N 1
ATOM 1956 C CA . LEU A 1 253 ? -8.711 13.82 20.812 1 86.94 253 LEU A CA 1
ATOM 1957 C C . LEU A 1 253 ? -9.156 12.883 19.703 1 86.94 253 LEU A C 1
ATOM 1959 O O . LEU A 1 253 ? -9.57 13.344 18.625 1 86.94 253 LEU A O 1
ATOM 1963 N N . ALA A 1 254 ? -9.055 11.641 19.969 1 81.94 254 ALA A N 1
ATOM 1964 C CA . ALA A 1 254 ? -9.469 10.664 18.969 1 81.94 254 ALA A CA 1
ATOM 1965 C C . ALA A 1 254 ? -10.961 10.773 18.672 1 81.94 254 ALA A C 1
ATOM 1967 O O . ALA A 1 254 ? -11.383 10.695 17.516 1 81.94 254 ALA A O 1
ATOM 1968 N N . GLU A 1 255 ? -11.719 10.875 19.703 1 84.12 255 GLU A N 1
ATOM 1969 C CA . GLU A 1 255 ? -13.164 11.008 19.562 1 84.12 255 GLU A CA 1
ATOM 1970 C C . GLU A 1 255 ? -13.523 12.281 18.797 1 84.12 255 GLU A C 1
ATOM 1972 O O . GLU A 1 255 ? -14.367 12.266 17.906 1 84.12 255 GLU A O 1
ATOM 1977 N N . TYR A 1 256 ? -12.922 13.367 19.281 1 88.75 256 TYR A N 1
ATOM 1978 C CA . TYR A 1 256 ? -13.117 14.656 18.641 1 88.75 256 TYR A CA 1
ATOM 1979 C C . TYR A 1 256 ? -12.773 14.586 17.156 1 88.75 256 TYR A C 1
ATOM 1981 O O . TYR A 1 256 ? -13.555 15.008 16.312 1 88.75 256 TYR A O 1
ATOM 1989 N N . ARG A 1 257 ? -11.602 14.039 16.766 1 88.38 257 ARG A N 1
ATOM 1990 C CA . ARG A 1 257 ? -11.148 13.938 15.383 1 88.38 257 ARG A CA 1
ATOM 1991 C C . ARG A 1 257 ? -12.078 13.047 14.562 1 88.38 257 ARG A C 1
ATOM 1993 O O . ARG A 1 257 ? -12.32 13.312 13.383 1 88.38 257 ARG A O 1
ATOM 2000 N N . ARG A 1 258 ? -12.562 12.008 15.188 1 83.62 258 ARG A N 1
ATOM 2001 C CA . ARG A 1 258 ? -13.484 11.094 14.508 1 83.62 258 ARG A CA 1
ATOM 2002 C C . ARG A 1 258 ? -14.773 11.812 14.117 1 83.62 258 ARG A C 1
ATOM 2004 O O . ARG A 1 258 ? -15.227 11.703 12.969 1 83.62 258 ARG A O 1
ATOM 2011 N N . PHE A 1 259 ? -15.195 12.531 15.047 1 87.31 259 PHE A N 1
ATOM 2012 C CA . PHE A 1 259 ? -16.453 13.242 14.836 1 87.31 259 PHE A CA 1
ATOM 2013 C C . PHE A 1 259 ? -16.297 14.297 13.75 1 87.31 259 PHE A C 1
ATOM 2015 O O . PHE A 1 259 ? -17.141 14.398 12.852 1 87.31 259 PHE A O 1
ATOM 2022 N N . VAL A 1 260 ? -15.312 15.055 13.867 1 92.44 260 VAL A N 1
ATOM 2023 C CA . VAL A 1 260 ? -15.078 16.156 12.945 1 92.44 260 VAL A CA 1
ATOM 2024 C C . VAL A 1 260 ? -14.812 15.609 11.547 1 92.44 260 VAL A C 1
ATOM 2026 O O . VAL A 1 260 ? -15.383 16.094 10.562 1 92.44 260 VAL A O 1
ATOM 2029 N N . SER A 1 261 ? -13.992 14.609 11.469 1 89.5 261 SER A N 1
ATOM 2030 C CA . SER A 1 261 ? -13.625 14.039 10.18 1 89.5 261 SER A CA 1
ATOM 2031 C C . SER A 1 261 ? -14.828 13.406 9.492 1 89.5 261 SER A C 1
ATOM 2033 O O . SER A 1 261 ? -15.023 13.562 8.289 1 89.5 261 SER A O 1
ATOM 2035 N N . GLN A 1 262 ? -15.633 12.68 10.227 1 86.69 262 GLN A N 1
ATOM 2036 C CA . GLN A 1 262 ? -16.812 12.031 9.656 1 86.69 262 GLN A CA 1
ATOM 2037 C C . GLN A 1 262 ? -17.781 13.062 9.086 1 86.69 262 GLN A C 1
ATOM 2039 O O . GLN A 1 262 ? -18.328 12.859 8 1 86.69 262 GLN A O 1
ATOM 2044 N N . THR A 1 263 ? -17.969 14.086 9.828 1 92.81 263 THR A N 1
ATOM 2045 C CA . THR A 1 263 ? -18.875 15.133 9.367 1 92.81 263 THR A CA 1
ATOM 2046 C C . THR A 1 263 ? -18.359 15.773 8.078 1 92.81 263 THR A C 1
ATOM 2048 O O . THR A 1 263 ? -19.125 16.047 7.16 1 92.81 263 THR A O 1
ATOM 2051 N N . ILE A 1 264 ? -17.078 16.062 8.016 1 92.88 264 ILE A N 1
ATOM 2052 C CA . ILE A 1 264 ? -16.453 16.656 6.844 1 92.88 264 ILE A CA 1
ATOM 2053 C C . ILE A 1 264 ? -16.625 15.734 5.641 1 92.88 264 ILE A C 1
ATOM 2055 O O . ILE A 1 264 ? -17.016 16.172 4.559 1 92.88 264 ILE A O 1
ATOM 2059 N N . PHE A 1 265 ? -16.469 14.469 5.863 1 87.31 265 PHE A N 1
ATOM 2060 C CA . PHE A 1 265 ? -16.578 13.484 4.789 1 87.31 265 PHE A CA 1
ATOM 2061 C C . PHE A 1 265 ? -18.031 13.367 4.309 1 87.31 265 PHE A C 1
ATOM 2063 O O . PHE A 1 265 ? -18.281 13.242 3.109 1 87.31 265 PHE A O 1
ATOM 2070 N N . ASP A 1 266 ? -18.875 13.336 5.215 1 89.75 266 ASP A N 1
ATOM 2071 C CA . ASP A 1 266 ? -20.281 13.203 4.891 1 89.75 266 ASP A CA 1
ATOM 2072 C C . ASP A 1 266 ? -20.75 14.344 3.986 1 89.75 266 ASP A C 1
ATOM 2074 O O . ASP A 1 266 ? -21.672 14.164 3.182 1 89.75 266 ASP A O 1
ATOM 2078 N N . HIS A 1 267 ? -20.094 15.477 4.094 1 94.25 267 HIS A N 1
ATOM 2079 C CA . HIS A 1 267 ? -20.484 16.625 3.285 1 94.25 267 HIS A CA 1
ATOM 2080 C C . HIS A 1 267 ? -19.594 16.75 2.045 1 94.25 267 HIS A C 1
ATOM 2082 O O . HIS A 1 267 ? -19.609 17.781 1.37 1 94.25 267 HIS A O 1
ATOM 2088 N N . GLY A 1 268 ? -18.781 15.773 1.858 1 89.25 268 GLY A N 1
ATOM 2089 C CA . GLY A 1 268 ? -17.984 15.711 0.638 1 89.25 268 GLY A CA 1
ATOM 2090 C C . GLY A 1 268 ? -16.688 16.5 0.722 1 89.25 268 GLY A C 1
ATOM 2091 O O . GLY A 1 268 ? -16.109 16.859 -0.304 1 89.25 268 GLY A O 1
ATOM 2092 N N . GLY A 1 269 ? -16.312 16.844 1.918 1 91.38 269 GLY A N 1
ATOM 2093 C CA . GLY A 1 269 ? -15.031 17.484 2.113 1 91.38 269 GLY A CA 1
ATOM 2094 C C . GLY A 1 269 ? -13.898 16.516 2.363 1 91.38 269 GLY A C 1
ATOM 2095 O O . GLY A 1 269 ? -14.125 15.305 2.459 1 91.38 269 GLY A O 1
ATOM 2096 N N . THR A 1 270 ? -12.711 17.062 2.285 1 88.75 270 THR A N 1
ATOM 2097 C CA . THR A 1 270 ? -11.516 16.266 2.574 1 88.75 270 THR A CA 1
ATOM 2098 C C . THR A 1 270 ? -10.758 16.844 3.766 1 88.75 270 THR A C 1
ATOM 2100 O O . THR A 1 270 ? -10.594 18.062 3.869 1 88.75 270 THR A O 1
ATOM 2103 N N . VAL A 1 271 ? -10.391 15.906 4.668 1 89.5 271 VAL A N 1
ATOM 2104 C CA . VAL A 1 271 ? -9.484 16.344 5.723 1 89.5 271 VAL A CA 1
ATOM 2105 C C . VAL A 1 271 ? -8.055 16.406 5.176 1 89.5 271 VAL A C 1
ATOM 2107 O O . VAL A 1 271 ? -7.473 15.383 4.812 1 89.5 271 VAL A O 1
ATOM 2110 N N . ASP A 1 272 ? -7.527 17.562 5.062 1 89.19 272 ASP A N 1
ATOM 2111 C CA . ASP A 1 272 ? -6.164 17.734 4.566 1 89.19 272 ASP A CA 1
ATOM 2112 C C . ASP A 1 272 ? -5.141 17.234 5.586 1 89.19 272 ASP A C 1
ATOM 2114 O O . ASP A 1 272 ? -4.309 16.375 5.273 1 89.19 272 ASP A O 1
ATOM 2118 N N . LYS A 1 273 ? -5.254 17.797 6.797 1 87.94 273 LYS A N 1
ATOM 2119 C CA . LYS A 1 273 ? -4.344 17.391 7.863 1 87.94 273 LYS A CA 1
ATOM 2120 C C . LYS A 1 273 ? -4.887 17.781 9.234 1 87.94 273 LYS A C 1
ATOM 2122 O O . LYS A 1 273 ? -5.797 18.609 9.336 1 87.94 273 LYS A O 1
ATOM 2127 N N . PHE A 1 274 ? -4.32 17.094 10.211 1 88.5 274 PHE A N 1
ATOM 2128 C CA . PHE A 1 274 ? -4.531 17.469 11.602 1 88.5 274 PHE A CA 1
ATOM 2129 C C . PHE A 1 274 ? -3.338 18.234 12.141 1 88.5 274 PHE A C 1
ATOM 2131 O O . PHE A 1 274 ? -2.188 17.922 11.836 1 88.5 274 PHE A O 1
ATOM 2138 N N . ILE A 1 275 ? -3.621 19.266 12.766 1 85.94 275 ILE A N 1
ATOM 2139 C CA . ILE A 1 275 ? -2.588 20.062 13.398 1 85.94 275 ILE A CA 1
ATOM 2140 C C . ILE A 1 275 ? -2.805 20.094 14.914 1 85.94 275 ILE A C 1
ATOM 2142 O O . ILE A 1 275 ? -3.289 21.078 15.461 1 85.94 275 ILE A O 1
ATOM 2146 N N . GLY A 1 276 ? -2.363 19.016 15.586 1 80.56 276 GLY A N 1
ATOM 2147 C CA . GLY A 1 276 ? -2.732 18.859 16.984 1 80.56 276 GLY A CA 1
ATOM 2148 C C . GLY A 1 276 ? -4.223 18.672 17.188 1 80.56 276 GLY A C 1
ATOM 2149 O O . GLY A 1 276 ? -4.777 17.641 16.797 1 80.56 276 GLY A O 1
ATOM 2150 N N . ASP A 1 277 ? -4.746 19.719 17.781 1 86.31 277 ASP A N 1
ATOM 2151 C CA . ASP A 1 277 ? -6.188 19.703 18 1 86.31 277 ASP A CA 1
ATOM 2152 C C . ASP A 1 277 ? -6.926 20.406 16.875 1 86.31 277 ASP A C 1
ATOM 2154 O O . ASP A 1 277 ? -8.156 20.422 16.844 1 86.31 277 ASP A O 1
ATOM 2158 N N . GLY A 1 278 ? -6.184 20.938 15.961 1 91.06 278 GLY A N 1
ATOM 2159 C CA . GLY A 1 278 ? -6.789 21.578 14.812 1 91.06 278 GLY A CA 1
ATOM 2160 C C . GLY A 1 278 ? -7.023 20.641 13.648 1 91.06 278 GLY A C 1
ATOM 2161 O O . GLY A 1 278 ? -6.305 19.656 13.484 1 91.06 278 GLY A O 1
ATOM 2162 N N . VAL A 1 279 ? -8.078 20.938 12.859 1 92.94 279 VAL A N 1
ATOM 2163 C CA . VAL A 1 279 ? -8.391 20.188 11.648 1 92.94 279 VAL A CA 1
ATOM 2164 C C . VAL A 1 279 ? -8.477 21.141 10.453 1 92.94 279 VAL A C 1
ATOM 2166 O O . VAL A 1 279 ? -9.125 22.172 10.531 1 92.94 279 VAL A O 1
ATOM 2169 N N . MET A 1 280 ? -7.715 20.844 9.484 1 94.62 280 MET A N 1
ATOM 2170 C CA . MET A 1 280 ? -7.844 21.562 8.227 1 94.62 280 MET A CA 1
ATOM 2171 C C . MET A 1 280 ? -8.586 20.734 7.188 1 94.62 280 MET A C 1
ATOM 2173 O O . MET A 1 280 ? -8.172 19.625 6.867 1 94.62 280 MET A O 1
ATOM 2177 N N . ALA A 1 281 ? -9.672 21.281 6.715 1 95.06 281 ALA A N 1
ATOM 2178 C CA . ALA A 1 281 ? -10.484 20.594 5.707 1 95.06 281 ALA A CA 1
ATOM 2179 C C . ALA A 1 281 ? -10.609 21.438 4.441 1 95.06 281 ALA A C 1
ATOM 2181 O O . ALA A 1 281 ? -10.5 22.672 4.492 1 95.06 281 ALA A O 1
ATOM 2182 N N . VAL A 1 282 ? -10.789 20.766 3.379 1 95.38 282 VAL A N 1
ATOM 2183 C CA . VAL A 1 282 ? -10.891 21.453 2.094 1 95.38 282 VAL A CA 1
ATOM 2184 C C . VAL A 1 282 ? -12.062 20.891 1.299 1 95.38 282 VAL A C 1
ATOM 2186 O O . VAL A 1 282 ? -12.25 19.672 1.227 1 95.38 282 VAL A O 1
ATOM 2189 N N . PHE A 1 283 ? -12.883 21.766 0.857 1 95.44 283 PHE A N 1
ATOM 2190 C CA . PHE A 1 283 ? -13.945 21.438 -0.088 1 95.44 283 PHE A CA 1
ATOM 2191 C C . PHE A 1 283 ? -13.586 21.906 -1.492 1 95.44 283 PHE A C 1
ATOM 2193 O O . PHE A 1 283 ? -13.414 23.109 -1.726 1 95.44 283 PHE A O 1
ATOM 2200 N N . GLY A 1 284 ? -13.438 21.016 -2.389 1 89.69 284 GLY A N 1
ATOM 2201 C CA . GLY A 1 284 ? -13 21.328 -3.74 1 89.69 284 GLY A CA 1
ATOM 2202 C C . GLY A 1 284 ? -11.719 20.609 -4.133 1 89.69 284 GLY A C 1
ATOM 2203 O O . GLY A 1 284 ? -11.18 20.844 -5.219 1 89.69 284 GLY A O 1
ATOM 2204 N N . GLN A 1 285 ? -11.242 19.922 -3.275 1 81.94 285 GLN A N 1
ATOM 2205 C CA . GLN A 1 285 ? -10.094 19.062 -3.508 1 81.94 285 GLN A CA 1
ATOM 2206 C C . GLN A 1 285 ? -10.453 17.594 -3.262 1 81.94 285 GLN A C 1
ATOM 2208 O O . GLN A 1 285 ? -11.078 17.266 -2.252 1 81.94 285 GLN A O 1
ATOM 2213 N N . PRO A 1 286 ? -10.078 16.688 -4.152 1 76.38 286 PRO A N 1
ATOM 2214 C CA . PRO A 1 286 ? -9.211 16.797 -5.328 1 76.38 286 PRO A CA 1
ATOM 2215 C C . PRO A 1 286 ? -9.938 17.375 -6.543 1 76.38 286 PRO A C 1
ATOM 2217 O O . PRO A 1 286 ? -9.289 17.828 -7.492 1 76.38 286 PRO A O 1
ATOM 2220 N N . ARG A 1 287 ? -11.227 17.344 -6.551 1 77.94 287 ARG A N 1
ATOM 2221 C CA . ARG A 1 287 ? -11.992 17.844 -7.684 1 77.94 287 ARG A CA 1
ATOM 2222 C C . ARG A 1 287 ? -12.93 18.969 -7.262 1 77.94 287 ARG A C 1
ATOM 2224 O O . ARG A 1 287 ? -13.773 18.781 -6.379 1 77.94 287 ARG A O 1
ATOM 2231 N N . PRO A 1 288 ? -12.789 20.125 -7.891 1 86.5 288 PRO A N 1
ATOM 2232 C CA . PRO A 1 288 ? -13.688 21.234 -7.555 1 86.5 288 PRO A CA 1
ATOM 2233 C C . PRO A 1 288 ? -15.125 20.984 -8.016 1 86.5 288 PRO A C 1
ATOM 2235 O O . PRO A 1 288 ? -15.344 20.375 -9.062 1 86.5 288 PRO A O 1
ATOM 2238 N N . MET A 1 289 ? -16.047 21.359 -7.203 1 89.62 289 MET A N 1
ATOM 2239 C CA . MET A 1 289 ? -17.469 21.328 -7.527 1 89.62 289 MET A CA 1
ATOM 2240 C C . MET A 1 289 ? -18.094 22.719 -7.379 1 89.62 289 MET A C 1
ATOM 2242 O O . MET A 1 289 ? -17.578 23.547 -6.629 1 89.62 289 MET A O 1
ATOM 2246 N N . GLU A 1 290 ? -19.156 22.938 -8.008 1 91.75 290 GLU A N 1
ATOM 2247 C CA . GLU A 1 290 ? -19.812 24.25 -8.016 1 91.75 290 GLU A CA 1
ATOM 2248 C C . GLU A 1 290 ? -20.391 24.578 -6.648 1 91.75 290 GLU A C 1
ATOM 2250 O O . GLU A 1 290 ? -20.453 25.75 -6.258 1 91.75 290 GLU A O 1
ATOM 2255 N N . ASN A 1 291 ? -20.75 23.547 -5.938 1 95.38 291 ASN A N 1
ATOM 2256 C CA . ASN A 1 291 ? -21.422 23.797 -4.668 1 95.38 291 ASN A CA 1
ATOM 2257 C C . ASN A 1 291 ? -20.484 23.609 -3.486 1 95.38 291 ASN A C 1
ATOM 2259 O O . ASN A 1 291 ? -20.906 23.219 -2.396 1 95.38 291 ASN A O 1
ATOM 2263 N N . ASP A 1 292 ? -19.219 23.75 -3.693 1 96.56 292 ASP A N 1
ATOM 2264 C CA . ASP A 1 292 ? -18.234 23.578 -2.635 1 96.56 292 ASP A CA 1
ATOM 2265 C C . ASP A 1 292 ? -18.516 24.5 -1.453 1 96.56 292 ASP A C 1
ATOM 2267 O O . ASP A 1 292 ? -18.438 24.078 -0.297 1 96.56 292 ASP A O 1
ATOM 2271 N N . ALA A 1 293 ? -18.859 25.703 -1.754 1 97.56 293 ALA A N 1
ATOM 2272 C CA . ALA A 1 293 ? -19.125 26.688 -0.702 1 97.56 293 ALA A CA 1
ATOM 2273 C C . ALA A 1 293 ? -20.359 26.297 0.11 1 97.56 293 ALA A C 1
ATOM 2275 O O . ALA A 1 293 ? -20.359 26.406 1.338 1 97.56 293 ALA A O 1
ATOM 2276 N N . ASP A 1 294 ? -21.344 25.812 -0.563 1 97.44 294 ASP A N 1
ATOM 2277 C CA . ASP A 1 294 ? -22.562 25.391 0.096 1 97.44 294 ASP A CA 1
ATOM 2278 C C . ASP A 1 294 ? -22.328 24.203 1.023 1 97.44 294 ASP A C 1
ATOM 2280 O O . ASP A 1 294 ? -22.781 24.203 2.168 1 97.44 294 ASP A O 1
ATOM 2284 N N . ARG A 1 295 ? -21.609 23.266 0.527 1 96.69 295 ARG A N 1
ATOM 2285 C CA . ARG A 1 295 ? -21.328 22.062 1.3 1 96.69 295 ARG A CA 1
ATOM 2286 C C . ARG A 1 295 ? -20.453 22.391 2.512 1 96.69 295 ARG A C 1
ATOM 2288 O O . ARG A 1 295 ? -20.672 21.844 3.596 1 96.69 295 ARG A O 1
ATOM 2295 N N . ALA A 1 296 ? -19.484 23.266 2.277 1 98.06 296 ALA A N 1
ATOM 2296 C CA . ALA A 1 296 ? -18.609 23.656 3.373 1 98.06 296 ALA A CA 1
ATOM 2297 C C . ALA A 1 296 ? -19.391 24.359 4.477 1 98.06 296 ALA A C 1
ATOM 2299 O O . ALA A 1 296 ? -19.172 24.094 5.664 1 98.06 296 ALA A O 1
ATOM 2300 N N . LEU A 1 297 ? -20.234 25.25 4.062 1 97.75 297 LEU A N 1
ATOM 2301 C CA . LEU A 1 297 ? -21.031 25.984 5.043 1 97.75 297 LEU A CA 1
ATOM 2302 C C . LEU A 1 297 ? -21.969 25.047 5.785 1 97.75 297 LEU A C 1
ATOM 2304 O O . LEU A 1 297 ? -22.125 25.156 7.004 1 97.75 297 LEU A O 1
ATOM 2308 N N . ALA A 1 298 ? -22.625 24.188 5.055 1 96.69 298 ALA A N 1
ATOM 2309 C CA . ALA A 1 298 ? -23.5 23.203 5.68 1 96.69 298 ALA A CA 1
ATOM 2310 C C . ALA A 1 298 ? -22.734 22.344 6.68 1 96.69 298 ALA A C 1
ATOM 2312 O O . ALA A 1 298 ? -23.234 22.047 7.77 1 96.69 298 ALA A O 1
ATOM 2313 N N . CYS A 1 299 ? -21.578 21.953 6.297 1 97.31 299 CYS A N 1
ATOM 2314 C CA . CYS A 1 299 ? -20.703 21.172 7.172 1 97.31 299 CYS A CA 1
ATOM 2315 C C . CYS A 1 299 ? -20.375 21.938 8.438 1 97.31 299 CYS A C 1
ATOM 2317 O O . CYS A 1 299 ? -20.453 21.391 9.539 1 97.31 299 CYS A O 1
ATOM 2319 N N . ALA A 1 300 ? -20.016 23.188 8.273 1 97.62 300 ALA A N 1
ATOM 2320 C CA . ALA A 1 300 ? -19.641 24.031 9.414 1 97.62 300 ALA A CA 1
ATOM 2321 C C . ALA A 1 300 ? -20.797 24.156 10.398 1 97.62 300 ALA A C 1
ATOM 2323 O O . ALA A 1 300 ? -20.609 24.062 11.609 1 97.62 300 ALA A O 1
ATOM 2324 N N . LEU A 1 301 ? -21.938 24.359 9.883 1 95.94 301 LEU A N 1
ATOM 2325 C CA . LEU A 1 301 ? -23.125 24.516 10.734 1 95.94 301 LEU A CA 1
ATOM 2326 C C . LEU A 1 301 ? -23.438 23.219 11.453 1 95.94 301 LEU A C 1
ATOM 2328 O O . LEU A 1 301 ? -23.797 23.234 12.641 1 95.94 301 LEU A O 1
ATOM 2332 N N . ASP A 1 302 ? -23.312 22.125 10.758 1 95.56 302 ASP A N 1
ATOM 2333 C CA . ASP A 1 302 ? -23.531 20.828 11.383 1 95.56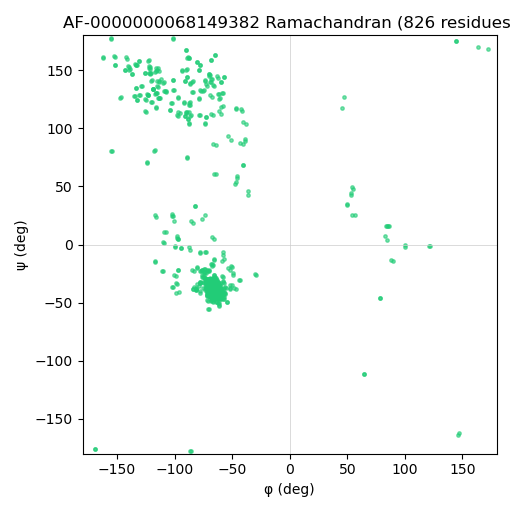 302 ASP A CA 1
ATOM 2334 C C . ASP A 1 302 ? -22.5 20.578 12.484 1 95.56 302 ASP A C 1
ATOM 2336 O O . ASP A 1 302 ? -22.828 20 13.531 1 95.56 302 ASP A O 1
ATOM 2340 N N . LEU A 1 303 ? -21.297 20.969 12.203 1 96.06 303 LEU A N 1
ATOM 2341 C CA . LEU A 1 303 ? -20.234 20.797 13.18 1 96.06 303 LEU A CA 1
ATOM 2342 C C . LEU A 1 303 ? -20.5 21.625 14.43 1 96.06 303 LEU A C 1
ATOM 2344 O O . LEU A 1 303 ? -20.25 21.172 15.555 1 96.06 303 LEU A O 1
ATOM 2348 N N . VAL A 1 304 ? -20.953 22.828 14.227 1 93.81 304 VAL A N 1
ATOM 2349 C CA . VAL A 1 304 ? -21.281 23.688 15.367 1 93.81 304 VAL A CA 1
ATOM 2350 C C . VAL A 1 304 ? -22.312 23 16.266 1 93.81 304 VAL A C 1
ATOM 2352 O O . VAL A 1 304 ? -22.141 22.938 17.484 1 93.81 304 VAL A O 1
ATOM 2355 N N . ASP A 1 305 ? -23.281 22.469 15.664 1 91.38 305 ASP A N 1
ATOM 2356 C CA . A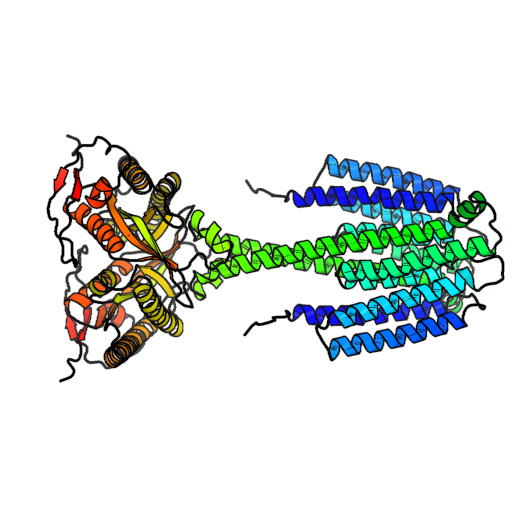SP A 1 305 ? -24.344 21.781 16.406 1 91.38 305 ASP A CA 1
ATOM 2357 C C . ASP A 1 305 ? -23.812 20.516 17.078 1 91.38 305 ASP A C 1
ATOM 2359 O O . ASP A 1 305 ? -24.078 20.281 18.266 1 91.38 305 ASP A O 1
ATOM 2363 N N . ALA A 1 306 ? -23.109 19.781 16.312 1 89.38 306 ALA A N 1
ATOM 2364 C CA . ALA A 1 306 ? -22.625 18.484 16.812 1 89.38 306 ALA A CA 1
ATOM 2365 C C . ALA A 1 306 ? -21.641 18.688 17.969 1 89.38 306 ALA A C 1
ATOM 2367 O O . ALA A 1 306 ? -21.641 17.906 18.922 1 89.38 306 ALA A O 1
ATOM 2368 N N . LEU A 1 307 ? -20.797 19.609 17.828 1 88.62 307 LEU A N 1
ATOM 2369 C CA . LEU A 1 307 ? -19.797 19.844 18.859 1 88.62 307 LEU A CA 1
ATOM 2370 C C . LEU A 1 307 ? -20.422 20.438 20.109 1 88.62 307 LEU A C 1
ATOM 2372 O O . LEU A 1 307 ? -19.953 20.188 21.234 1 88.62 307 LEU A O 1
ATOM 2376 N N . ASP A 1 308 ? -21.453 21.188 19.922 1 88.12 308 ASP A N 1
ATOM 2377 C CA . ASP A 1 308 ? -22.219 21.672 21.078 1 88.12 308 ASP A CA 1
ATOM 2378 C C . ASP A 1 308 ? -22.859 20.5 21.828 1 88.12 308 ASP A C 1
ATOM 2380 O O . ASP A 1 308 ? -22.875 20.484 23.062 1 88.12 308 ASP A O 1
ATOM 2384 N N . ASP A 1 309 ? -23.391 19.609 21.078 1 87.06 309 ASP A N 1
ATOM 2385 C CA . ASP A 1 309 ? -23.984 18.406 21.672 1 87.06 309 ASP A CA 1
ATOM 2386 C C . ASP A 1 309 ? -22.922 17.578 22.422 1 87.06 309 ASP A C 1
ATOM 2388 O O . ASP A 1 309 ? -23.203 17.047 23.5 1 87.06 309 ASP A O 1
ATOM 2392 N N . TRP A 1 310 ? -21.828 17.469 21.75 1 85.5 310 TRP A N 1
ATOM 2393 C CA . TRP A 1 310 ? -20.719 16.734 22.344 1 85.5 310 TRP A CA 1
ATOM 2394 C C . TRP A 1 310 ? -20.281 17.391 23.656 1 85.5 310 TRP A C 1
ATOM 2396 O O . TRP A 1 310 ? -20.031 16.688 24.641 1 85.5 310 TRP A O 1
ATOM 2406 N N . ARG A 1 311 ? -20.203 18.641 23.734 1 85.56 311 ARG A N 1
ATOM 2407 C CA . ARG A 1 311 ? -19.844 19.391 24.938 1 85.56 311 ARG A CA 1
ATOM 2408 C C . ARG A 1 311 ? -20.875 19.188 26.047 1 85.56 311 ARG A C 1
ATOM 2410 O O . ARG A 1 311 ? -20.516 18.969 27.203 1 85.56 311 ARG A O 1
ATOM 2417 N N . ASN A 1 312 ? -22.094 19.25 25.672 1 86.06 312 ASN A N 1
ATOM 2418 C CA . ASN A 1 312 ? -23.172 19.062 26.641 1 86.06 312 ASN A CA 1
ATOM 2419 C C . ASN A 1 312 ? -23.172 17.656 27.219 1 86.06 312 ASN A C 1
ATOM 2421 O O . ASN A 1 312 ? -23.422 17.469 28.406 1 86.06 312 ASN A O 1
ATOM 2425 N N . HIS A 1 313 ? -22.953 16.766 26.344 1 84.94 313 HIS A N 1
ATOM 2426 C CA . HIS A 1 313 ? -22.859 15.375 26.797 1 84.94 313 HIS A CA 1
ATOM 2427 C C . HIS A 1 313 ? -21.719 15.188 27.781 1 84.94 313 HIS A C 1
ATOM 2429 O O . HIS A 1 313 ? -21.859 14.508 28.797 1 84.94 313 HIS A O 1
ATOM 2435 N N . ASN A 1 314 ? -20.562 15.734 27.469 1 84.12 314 ASN A N 1
ATOM 2436 C CA . ASN A 1 314 ? -19.406 15.641 28.344 1 84.12 314 ASN A CA 1
ATOM 2437 C C . ASN A 1 314 ? -19.641 16.344 29.672 1 84.12 314 ASN A C 1
ATOM 2439 O O . ASN A 1 314 ? -19.234 15.836 30.719 1 84.12 314 ASN A O 1
ATOM 2443 N N . LEU A 1 315 ? -20.312 17.453 29.609 1 82.25 315 LEU A N 1
ATOM 2444 C CA . LEU A 1 315 ? -20.641 18.203 30.828 1 82.25 315 LEU A CA 1
ATOM 2445 C C . LEU A 1 315 ? -21.531 17.359 31.75 1 82.25 315 LEU A C 1
ATOM 2447 O O . LEU A 1 315 ? -21.297 17.312 32.969 1 82.25 315 LEU A O 1
ATOM 2451 N N . SER A 1 316 ? -22.438 16.688 31.219 1 86.19 316 SER A N 1
ATOM 2452 C CA . SER A 1 316 ? -23.375 15.883 31.969 1 86.19 316 SER A CA 1
ATOM 2453 C C . SER A 1 316 ? -22.703 14.648 32.562 1 86.19 316 SER A C 1
ATOM 2455 O O . SER A 1 316 ? -23.125 14.141 33.594 1 86.19 316 SER A O 1
ATOM 2457 N N . ASN A 1 317 ? -21.625 14.258 31.984 1 85.38 317 ASN A N 1
ATOM 2458 C CA . ASN A 1 317 ? -20.969 13.023 32.406 1 85.38 317 ASN A CA 1
ATOM 2459 C C . ASN A 1 317 ? -19.656 13.297 33.125 1 85.38 317 ASN A C 1
ATOM 2461 O O . ASN A 1 317 ? -18.906 12.367 33.406 1 85.38 317 ASN A O 1
ATOM 2465 N N . GLY A 1 318 ? -19.328 14.508 33.281 1 76.81 318 GLY A N 1
ATOM 2466 C CA . GLY A 1 318 ? -18.156 14.867 34.062 1 76.81 318 GLY A CA 1
ATOM 2467 C C . GLY A 1 318 ? -16.875 14.812 33.25 1 76.81 318 GLY A C 1
ATOM 2468 O O . GLY A 1 318 ? -15.789 14.625 33.812 1 76.81 318 GLY A O 1
ATOM 2469 N N . TYR A 1 319 ? -17.047 14.781 31.953 1 77.25 319 TYR A N 1
ATOM 2470 C CA . TYR A 1 319 ? -15.883 14.805 31.078 1 77.25 319 TYR A CA 1
ATOM 2471 C C . TYR A 1 319 ? -15.484 16.234 30.734 1 77.25 319 TYR A C 1
ATOM 2473 O O . TYR A 1 319 ? -16.234 17.188 31.016 1 77.25 319 TYR A O 1
ATOM 2481 N N . PRO A 1 320 ? -14.273 16.438 30.297 1 78.31 320 PRO A N 1
ATOM 2482 C CA . PRO A 1 320 ? -13.836 17.797 29.969 1 78.31 320 PRO A CA 1
ATOM 2483 C C . PRO A 1 320 ? -14.711 18.453 28.906 1 78.31 320 PRO A C 1
ATOM 2485 O O . PRO A 1 320 ? -15.086 17.797 27.922 1 78.31 320 PRO A O 1
ATOM 2488 N N . THR A 1 321 ? -15.117 19.688 29.281 1 81.31 321 THR A N 1
ATOM 2489 C CA . THR A 1 321 ? -15.945 20.453 28.344 1 81.31 321 THR A CA 1
ATOM 2490 C C . THR A 1 321 ? -15.07 21.312 27.438 1 81.31 321 THR A C 1
ATOM 2492 O O . THR A 1 321 ? -14.352 22.203 27.922 1 81.31 321 THR A O 1
ATOM 2495 N N . LEU A 1 322 ? -14.992 21 26.188 1 85.56 322 LEU A N 1
ATOM 2496 C CA . LEU A 1 322 ? -14.188 21.734 25.203 1 85.56 322 LEU A CA 1
ATOM 2497 C C . LEU A 1 322 ? -15.062 22.375 24.141 1 85.56 322 LEU A C 1
ATOM 2499 O O . LEU A 1 322 ? -16.047 21.766 23.703 1 85.56 322 LEU A O 1
ATOM 2503 N N . ASP A 1 323 ? -14.797 23.641 23.938 1 88.5 323 ASP A N 1
ATOM 2504 C CA . ASP A 1 323 ? -15.477 24.344 22.844 1 88.5 323 ASP A CA 1
ATOM 2505 C C . ASP A 1 323 ? -14.633 24.328 21.578 1 88.5 323 ASP A C 1
ATOM 2507 O O . ASP A 1 323 ? -13.406 24.25 21.641 1 88.5 323 ASP A O 1
ATOM 2511 N N . ALA A 1 324 ? -15.344 24.359 20.484 1 92.38 324 ALA A N 1
ATOM 2512 C CA . ALA A 1 324 ? -14.641 24.406 19.203 1 92.38 324 ALA A CA 1
ATOM 2513 C C . ALA A 1 324 ? -15.031 25.656 18.406 1 92.38 324 ALA A C 1
ATOM 2515 O O . ALA A 1 324 ? -16.109 26.219 18.609 1 92.38 324 ALA A O 1
ATOM 2516 N N . VAL A 1 325 ? -14.117 26.141 17.703 1 95.5 325 VAL A N 1
ATOM 2517 C CA . VAL A 1 325 ? -14.359 27.281 16.828 1 95.5 325 VAL A CA 1
ATOM 2518 C C . VAL A 1 325 ? -14.031 26.891 15.383 1 95.5 325 VAL A C 1
ATOM 2520 O O . VAL A 1 325 ? -13.203 26.016 15.141 1 95.5 325 VAL A O 1
ATOM 2523 N N . ILE A 1 326 ? -14.727 27.531 14.438 1 97.75 326 ILE A N 1
ATOM 2524 C CA . ILE A 1 326 ? -14.562 27.203 13.031 1 97.75 326 ILE A CA 1
ATOM 2525 C C . ILE A 1 326 ? -14.336 28.484 12.219 1 97.75 326 ILE A C 1
ATOM 2527 O O . ILE A 1 326 ? -15.023 29.484 12.422 1 97.75 326 ILE A O 1
ATOM 2531 N N . GLY A 1 327 ? -13.312 28.516 11.43 1 98.12 327 GLY A N 1
ATOM 2532 C CA . GLY A 1 327 ? -13.094 29.516 10.406 1 98.12 327 GLY A CA 1
ATOM 2533 C C . GLY A 1 327 ? -13.273 28.984 9 1 98.12 327 GLY A C 1
ATOM 2534 O O . GLY A 1 327 ? -12.766 27.906 8.672 1 98.12 327 GLY A O 1
ATOM 2535 N N . LEU A 1 328 ? -14.016 29.672 8.164 1 98.38 328 LEU A N 1
ATOM 2536 C CA . LEU A 1 328 ? -14.352 29.203 6.824 1 98.38 328 LEU A CA 1
ATOM 2537 C C . LEU A 1 328 ? -14.133 30.297 5.789 1 98.38 328 LEU A C 1
ATOM 2539 O O . LEU A 1 328 ? -14.625 31.422 5.961 1 98.38 328 LEU A O 1
ATOM 2543 N N . HIS A 1 329 ? -13.336 29.984 4.812 1 97.88 329 HIS A N 1
ATOM 2544 C CA . HIS A 1 329 ? -13.016 30.953 3.766 1 97.88 329 HIS A CA 1
ATOM 2545 C C . HIS A 1 329 ? -13.055 30.297 2.387 1 97.88 329 HIS A C 1
ATOM 2547 O O . HIS A 1 329 ? -12.883 29.094 2.262 1 97.88 329 HIS A O 1
ATOM 2553 N N . TYR A 1 330 ? -13.461 31.078 1.397 1 97.12 330 TYR A N 1
ATOM 2554 C CA . TYR A 1 330 ? -13.43 30.656 0.003 1 97.12 330 TYR A CA 1
ATOM 2555 C C . TYR A 1 330 ? -12.422 31.469 -0.797 1 97.12 330 TYR A C 1
ATOM 2557 O O . TYR A 1 330 ? -12.438 32.719 -0.737 1 97.12 330 TYR A O 1
ATOM 2565 N N . GLY A 1 331 ? -11.508 30.781 -1.474 1 93.75 331 GLY A N 1
ATOM 2566 C CA . GLY A 1 331 ? -10.539 31.5 -2.287 1 93.75 331 GLY A CA 1
ATOM 2567 C C . GLY A 1 331 ? -9.734 30.594 -3.191 1 93.75 331 GLY A C 1
ATOM 2568 O O . GLY A 1 331 ? -10.031 29.391 -3.305 1 93.75 331 GLY A O 1
ATOM 2569 N N . THR A 1 332 ? -8.773 31.219 -3.879 1 90.19 332 THR A N 1
ATOM 2570 C CA . THR A 1 332 ? -7.922 30.484 -4.809 1 90.19 332 THR A CA 1
ATOM 2571 C C . THR A 1 332 ? -6.75 29.844 -4.074 1 90.19 332 THR A C 1
ATOM 2573 O O . THR A 1 332 ? -6.125 30.469 -3.219 1 90.19 332 THR A O 1
ATOM 2576 N N . VAL A 1 333 ? -6.586 28.547 -4.391 1 90.12 333 VAL A N 1
ATOM 2577 C CA . VAL A 1 333 ? -5.48 27.812 -3.783 1 90.12 333 VAL A CA 1
ATOM 2578 C C . VAL A 1 333 ? -4.703 27.062 -4.863 1 90.12 333 VAL A C 1
ATOM 2580 O O . VAL A 1 333 ? -5.164 26.953 -6 1 90.12 333 VAL A O 1
ATOM 2583 N N . VAL A 1 334 ? -3.52 26.766 -4.547 1 86.81 334 VAL A N 1
ATOM 2584 C CA . VAL A 1 334 ? -2.748 25.812 -5.34 1 86.81 334 VAL A CA 1
ATOM 2585 C C . VAL A 1 334 ? -2.812 24.422 -4.703 1 86.81 334 VAL A C 1
ATOM 2587 O O . VAL A 1 334 ? -2.328 24.234 -3.586 1 86.81 334 VAL A O 1
ATOM 2590 N N . GLY A 1 335 ? -3.51 23.547 -5.41 1 84.31 335 GLY A N 1
ATOM 2591 C CA . GLY A 1 335 ? -3.721 22.219 -4.848 1 84.31 335 GLY A CA 1
ATOM 2592 C C . GLY A 1 335 ? -3.08 21.109 -5.664 1 84.31 335 GLY A C 1
ATOM 2593 O O . GLY A 1 335 ? -2.93 21.234 -6.879 1 84.31 335 GLY A O 1
ATOM 2594 N N . GLY A 1 336 ? -2.684 20.094 -5.008 1 80.75 336 GLY A N 1
ATOM 2595 C CA . GLY A 1 336 ? -2.059 18.938 -5.633 1 80.75 336 GLY A CA 1
ATOM 2596 C C . GLY A 1 336 ? -0.998 18.297 -4.762 1 80.75 336 GLY A C 1
ATOM 2597 O O . GLY A 1 336 ? -1.003 18.453 -3.541 1 80.75 336 GLY A O 1
ATOM 2598 N N . VAL A 1 337 ? -0.206 17.5 -5.391 1 80 337 VAL A N 1
ATOM 2599 C CA . VAL A 1 337 ? 0.861 16.812 -4.676 1 80 337 VAL A CA 1
ATOM 2600 C C . VAL A 1 337 ? 2.113 17.688 -4.641 1 80 337 VAL A C 1
ATOM 2602 O O . VAL A 1 337 ? 2.619 18.094 -5.688 1 80 337 VAL A O 1
ATOM 2605 N N . LEU A 1 338 ? 2.406 18.062 -3.512 1 80 338 LEU A N 1
ATOM 2606 C CA . LEU A 1 338 ? 3.676 18.75 -3.303 1 80 338 LEU A CA 1
ATOM 2607 C C . LEU A 1 338 ? 4.781 17.75 -2.963 1 80 338 LEU A C 1
ATOM 2609 O O . LEU A 1 338 ? 4.75 17.125 -1.905 1 80 338 LEU A O 1
ATOM 2613 N N . ASP A 1 339 ? 5.746 17.656 -3.881 1 72.38 339 ASP A N 1
ATOM 2614 C CA . ASP A 1 339 ? 6.805 16.672 -3.736 1 72.38 339 ASP A CA 1
ATOM 2615 C C . ASP A 1 339 ? 7.957 17.219 -2.898 1 72.38 339 ASP A C 1
ATOM 2617 O O . ASP A 1 339 ? 8.422 18.328 -3.125 1 72.38 339 ASP A O 1
ATOM 2621 N N . SER A 1 340 ? 8.25 16.516 -1.799 1 69.12 340 SER A N 1
ATOM 2622 C CA . SER A 1 340 ? 9.43 16.875 -1.021 1 69.12 340 SER A CA 1
ATOM 2623 C C . SER A 1 340 ? 10.523 15.828 -1.162 1 69.12 340 SER A C 1
ATOM 2625 O O . SER A 1 340 ? 11.594 15.953 -0.554 1 69.12 340 SER A O 1
ATOM 2627 N N . GLY A 1 341 ? 10.359 14.906 -2.1 1 64.19 341 GLY A N 1
ATOM 2628 C CA . GLY A 1 341 ? 11.328 13.844 -2.305 1 64.19 341 GLY A CA 1
ATOM 2629 C C . GLY A 1 341 ? 11.211 12.719 -1.291 1 64.19 341 GLY A C 1
ATOM 2630 O O . GLY A 1 341 ? 11.273 11.539 -1.65 1 64.19 341 GLY A O 1
ATOM 2631 N N . VAL A 1 342 ? 11.086 13.109 0.012 1 64.5 342 VAL A N 1
ATOM 2632 C CA . VAL A 1 342 ? 11.094 12.078 1.045 1 64.5 342 VAL A CA 1
ATOM 2633 C C . VAL A 1 342 ? 9.758 12.07 1.779 1 64.5 342 VAL A C 1
ATOM 2635 O O . VAL A 1 342 ? 9.438 11.125 2.496 1 64.5 342 VAL A O 1
ATOM 2638 N N . HIS A 1 343 ? 8.914 13.062 1.672 1 73.62 343 HIS A N 1
ATOM 2639 C CA . HIS A 1 343 ? 7.629 13.219 2.344 1 73.62 343 HIS A CA 1
ATOM 2640 C C . HIS A 1 343 ? 6.695 14.125 1.545 1 73.62 343 HIS A C 1
ATOM 2642 O O . HIS A 1 343 ? 6.516 15.297 1.889 1 73.62 343 HIS A O 1
ATOM 2648 N N . SER A 1 344 ? 6.133 13.477 0.57 1 76.06 344 SER A N 1
ATOM 2649 C CA . SER A 1 344 ? 5.219 14.258 -0.257 1 76.06 344 SER A CA 1
ATOM 2650 C C . SER A 1 344 ? 3.873 14.445 0.436 1 76.06 344 SER A C 1
ATOM 2652 O O . SER A 1 344 ? 3.529 13.695 1.353 1 76.06 344 SER A O 1
ATOM 2654 N N . GLU A 1 345 ? 3.199 15.492 0.079 1 78.75 345 GLU A N 1
ATOM 2655 C CA . GLU A 1 345 ? 1.895 15.773 0.668 1 78.75 345 GLU A CA 1
ATOM 2656 C C . GLU A 1 345 ? 0.872 16.141 -0.404 1 78.75 345 GLU A C 1
ATOM 2658 O O . GLU A 1 345 ? 1.19 16.859 -1.352 1 78.75 345 GLU A O 1
ATOM 2663 N N . PHE A 1 346 ? -0.252 15.57 -0.28 1 80.62 346 PHE A N 1
ATOM 2664 C CA . PHE A 1 346 ? -1.407 16.062 -1.019 1 80.62 346 PHE A CA 1
ATOM 2665 C C . PHE A 1 346 ? -2.137 17.141 -0.225 1 80.62 346 PHE A C 1
ATOM 2667 O O . PHE A 1 346 ? -2.775 16.844 0.788 1 80.62 346 PHE A O 1
ATOM 2674 N N . THR A 1 347 ? -1.985 18.375 -0.708 1 85.69 347 THR A N 1
ATOM 2675 C CA . THR A 1 347 ? -2.449 19.484 0.105 1 85.69 347 THR A CA 1
ATOM 2676 C C . THR A 1 347 ? -2.764 20.703 -0.769 1 85.69 347 THR A C 1
ATOM 2678 O O . THR A 1 347 ? -2.713 20.609 -1.997 1 85.69 347 THR A O 1
ATOM 2681 N N . VAL A 1 348 ? -3.236 21.719 -0.117 1 88.38 348 VAL A N 1
ATOM 2682 C CA . VAL A 1 348 ? -3.457 23.016 -0.747 1 88.38 348 VAL A CA 1
ATOM 2683 C C . VAL A 1 348 ? -2.621 24.078 -0.042 1 88.38 348 VAL A C 1
ATOM 2685 O O . VAL A 1 348 ? -2.451 24.047 1.179 1 88.38 348 VAL A O 1
ATOM 2688 N N . ILE A 1 349 ? -2.117 24.938 -0.95 1 87.06 349 ILE A N 1
ATOM 2689 C CA . ILE A 1 349 ? -1.349 26.062 -0.403 1 87.06 349 ILE A CA 1
ATOM 2690 C C . ILE A 1 349 ? -1.804 27.359 -1.048 1 87.06 349 ILE A C 1
ATOM 2692 O O . ILE A 1 349 ? -2.396 27.359 -2.129 1 87.06 349 ILE A O 1
ATOM 2696 N N . GLY A 1 350 ? -1.597 28.469 -0.304 1 85.88 350 GLY A N 1
ATOM 2697 C CA . GLY A 1 350 ? -1.965 29.781 -0.815 1 85.88 350 GLY A CA 1
ATOM 2698 C C . GLY A 1 350 ? -2.49 30.703 0.26 1 85.88 350 GLY A C 1
ATOM 2699 O O . GLY A 1 350 ? -2.656 30.312 1.413 1 85.88 350 GLY A O 1
ATOM 2700 N N . ASP A 1 351 ? -2.734 31.906 -0.111 1 85.38 351 ASP A N 1
ATOM 2701 C CA . ASP A 1 351 ? -3.199 32.938 0.813 1 85.38 351 ASP A CA 1
ATOM 2702 C C . ASP A 1 351 ? -4.559 32.562 1.401 1 85.38 351 ASP A C 1
ATOM 2704 O O . ASP A 1 351 ? -4.852 32.906 2.553 1 85.38 351 ASP A O 1
ATOM 2708 N N . ALA A 1 352 ? -5.316 31.891 0.613 1 90.69 352 ALA A N 1
ATOM 2709 C CA . ALA A 1 352 ? -6.656 31.531 1.063 1 90.69 352 ALA A CA 1
ATOM 2710 C C . ALA A 1 352 ? -6.59 30.625 2.291 1 90.69 352 ALA A C 1
ATOM 2712 O O . ALA A 1 352 ? -7.453 30.688 3.168 1 90.69 352 ALA A O 1
ATOM 2713 N N . VAL A 1 353 ? -5.617 29.797 2.299 1 92.06 353 VAL A N 1
ATOM 2714 C CA . VAL A 1 353 ? -5.453 28.906 3.434 1 92.06 353 VAL A CA 1
ATOM 2715 C C . VAL A 1 353 ? -5.125 29.703 4.691 1 92.06 353 VAL A C 1
ATOM 2717 O O . VAL A 1 353 ? -5.68 29.453 5.762 1 92.06 353 VAL A O 1
ATOM 2720 N N . ASN A 1 354 ? -4.312 30.719 4.559 1 87.69 354 ASN A N 1
ATOM 2721 C CA . ASN A 1 354 ? -3.934 31.562 5.684 1 87.69 354 ASN A CA 1
ATOM 2722 C C . ASN A 1 354 ? -5.121 32.375 6.203 1 87.69 354 ASN A C 1
ATOM 2724 O O . ASN A 1 354 ? -5.281 32.531 7.414 1 87.69 354 ASN A O 1
ATOM 2728 N N . VAL A 1 355 ? -5.852 32.781 5.289 1 92.44 355 VAL A N 1
ATOM 2729 C CA . VAL A 1 355 ? -7.027 33.562 5.672 1 92.44 355 VAL A CA 1
ATOM 2730 C C . VAL A 1 355 ? -7.977 32.688 6.492 1 92.44 355 VAL A C 1
ATOM 2732 O O . VAL A 1 355 ? -8.477 33.125 7.539 1 92.44 355 VAL A O 1
ATOM 2735 N N . ALA A 1 356 ? -8.195 31.516 6.039 1 95.69 356 ALA A N 1
ATOM 2736 C CA . ALA A 1 356 ? -9.086 30.609 6.754 1 95.69 356 ALA A CA 1
ATOM 2737 C C . ALA A 1 356 ? -8.57 30.328 8.164 1 95.69 356 ALA A C 1
ATOM 2739 O O . ALA A 1 356 ? -9.352 30.281 9.117 1 95.69 356 ALA A O 1
ATOM 2740 N N . GLN A 1 357 ? -7.312 30.109 8.242 1 92.75 357 GLN A N 1
ATOM 2741 C CA . GLN A 1 357 ? -6.703 29.875 9.547 1 92.75 357 GLN A CA 1
ATOM 2742 C C . GLN A 1 357 ? -6.871 31.078 10.469 1 92.75 357 GLN A C 1
ATOM 2744 O O . GLN A 1 357 ? -7.172 30.922 11.648 1 92.75 357 GLN A O 1
ATOM 2749 N N . ARG A 1 358 ? -6.699 32.25 9.938 1 91.94 358 ARG A N 1
ATOM 2750 C CA . ARG A 1 358 ? -6.828 33.5 10.719 1 91.94 358 ARG A CA 1
ATOM 2751 C C . ARG A 1 358 ? -8.281 33.75 11.109 1 91.94 358 ARG A C 1
ATOM 2753 O O . ARG A 1 358 ? -8.547 34.344 12.164 1 91.94 358 ARG A O 1
ATOM 2760 N N . LEU A 1 359 ? -9.156 33.281 10.258 1 96.06 359 LEU A N 1
ATOM 2761 C CA . LEU A 1 359 ? -10.562 33.406 10.617 1 96.06 359 LEU A CA 1
ATOM 2762 C C . LEU A 1 359 ? -10.891 32.531 11.82 1 96.06 359 LEU A C 1
ATOM 2764 O O . LEU A 1 359 ? -11.719 32.875 12.664 1 96.06 359 LEU A O 1
ATOM 2768 N N . GLU A 1 360 ? -10.305 31.375 11.836 1 95.12 360 GLU A N 1
ATOM 2769 C CA . GLU A 1 360 ? -10.453 30.516 13 1 95.12 360 GLU A CA 1
ATOM 2770 C C . GLU A 1 360 ? -9.945 31.188 14.266 1 95.12 360 GLU A C 1
ATOM 2772 O O . GLU A 1 360 ? -10.586 31.125 15.312 1 95.12 360 GLU A O 1
ATOM 2777 N N . THR A 1 361 ? -8.789 31.891 14.164 1 90.31 361 THR A N 1
ATOM 2778 C CA . THR A 1 361 ? -8.234 32.625 15.289 1 90.31 361 THR A CA 1
ATOM 2779 C C . THR A 1 361 ? -9.156 33.781 15.695 1 90.31 361 THR A C 1
ATOM 2781 O O . THR A 1 361 ? -9.336 34.062 16.875 1 90.31 361 THR A O 1
ATOM 2784 N N . LEU A 1 362 ? -9.68 34.406 14.719 1 93.19 362 LEU A N 1
ATOM 2785 C CA . LEU A 1 362 ? -10.617 35.5 14.969 1 93.19 362 LEU A CA 1
ATOM 2786 C C . LEU A 1 362 ? -11.859 35 15.695 1 93.19 362 LEU A C 1
ATOM 2788 O O . LEU A 1 362 ? -12.414 35.688 16.547 1 93.19 362 LEU A O 1
ATOM 2792 N N . ALA A 1 363 ? -12.266 33.812 15.328 1 94.88 363 ALA A N 1
ATOM 2793 C CA . ALA A 1 363 ? -13.422 33.219 15.984 1 94.88 363 ALA A CA 1
ATOM 2794 C C . ALA A 1 363 ? -13.18 33.062 17.484 1 94.88 363 ALA A C 1
ATOM 2796 O O . ALA A 1 363 ? -14.094 33.25 18.281 1 94.88 363 ALA A O 1
ATOM 2797 N N . LYS A 1 364 ? -12 32.719 17.812 1 89.38 364 LYS A N 1
ATOM 2798 C CA . LYS A 1 364 ? -11.641 32.625 19.234 1 89.38 364 LYS A CA 1
ATOM 2799 C C . LYS A 1 364 ? -11.734 33.969 19.922 1 89.38 364 LYS A C 1
ATOM 2801 O O . LYS A 1 364 ? -12.273 34.094 21.031 1 89.38 364 LYS A O 1
ATOM 2806 N N . SER A 1 365 ? -11.266 35 19.25 1 88.94 365 SER A N 1
ATOM 2807 C CA . SER A 1 365 ? -11.25 36.344 19.828 1 88.94 365 SER A CA 1
ATOM 2808 C C . SER A 1 365 ? -12.664 36.906 19.969 1 88.94 365 SER A C 1
ATOM 2810 O O . SER A 1 365 ? -12.945 37.625 20.906 1 88.94 365 SER A O 1
ATOM 2812 N N . LEU A 1 366 ? -13.531 36.531 19.047 1 91.44 366 LEU A N 1
ATOM 2813 C CA . LEU A 1 366 ? -14.906 37 19.047 1 91.44 366 LEU A CA 1
ATOM 2814 C C . LEU A 1 366 ? -15.797 36.125 19.906 1 91.44 366 LEU A C 1
ATOM 2816 O O . LEU A 1 366 ? -16.984 36.406 20.109 1 91.44 366 LEU A O 1
ATOM 2820 N N . ASP A 1 367 ? -15.281 35.094 20.422 1 90.75 367 ASP A N 1
ATOM 2821 C CA . ASP A 1 367 ? -16.047 34.094 21.156 1 90.75 367 ASP A CA 1
ATOM 2822 C C . ASP A 1 367 ? -17.234 33.594 20.312 1 90.75 367 ASP A C 1
ATOM 2824 O O . ASP A 1 367 ? -18.375 33.594 20.781 1 90.75 367 ASP A O 1
ATOM 2828 N N . ALA A 1 368 ? -16.953 33.344 19.078 1 94.62 368 ALA A N 1
ATOM 2829 C CA . ALA A 1 368 ? -17.938 32.844 18.125 1 94.62 368 ALA A CA 1
ATOM 2830 C C . ALA A 1 368 ? -17.578 31.438 17.656 1 94.62 368 ALA A C 1
ATOM 2832 O O . ALA A 1 368 ? -16.406 31.172 17.359 1 94.62 368 ALA A O 1
ATOM 2833 N N . PRO A 1 369 ? -18.609 30.578 17.594 1 95.38 369 PRO A N 1
ATOM 2834 C CA . PRO A 1 369 ? -18.312 29.219 17.141 1 95.38 369 PRO A CA 1
ATOM 2835 C C . PRO A 1 369 ? -17.969 29.172 15.656 1 95.38 369 PRO A C 1
ATOM 2837 O O . PRO A 1 369 ? -17.312 28.219 15.211 1 95.38 369 PRO A O 1
ATOM 2840 N N . LEU A 1 370 ? -18.422 30.188 14.914 1 97.25 370 LEU A N 1
ATOM 2841 C CA . LEU A 1 370 ? -18.234 30.141 13.469 1 97.25 370 LEU A CA 1
ATOM 2842 C C . LEU A 1 370 ? -18.031 31.547 12.898 1 97.25 370 LEU A C 1
ATOM 2844 O O . LEU A 1 370 ? -18.797 32.469 13.195 1 97.25 370 LEU A O 1
ATOM 2848 N N . VAL A 1 371 ? -16.953 31.719 12.164 1 97.88 371 VAL A N 1
ATOM 2849 C CA . VAL A 1 371 ? -16.688 32.938 11.398 1 97.88 371 VAL A CA 1
ATOM 2850 C C . VAL A 1 371 ? -16.484 32.594 9.93 1 97.88 371 VAL A C 1
ATOM 2852 O O . VAL A 1 371 ? -15.719 31.672 9.594 1 97.88 371 VAL A O 1
ATOM 2855 N N . ILE A 1 372 ? -17.188 33.25 9.016 1 97.81 372 ILE A N 1
ATOM 2856 C CA . ILE A 1 372 ? -17.078 32.969 7.586 1 97.81 372 ILE A CA 1
ATOM 2857 C C . ILE A 1 372 ? -16.75 34.25 6.84 1 97.81 372 ILE A C 1
ATOM 2859 O O . ILE A 1 372 ? -17.156 35.344 7.258 1 97.81 372 ILE A O 1
ATOM 2863 N N . SER A 1 373 ? -16.016 34.125 5.777 1 97.5 373 SER A N 1
ATOM 2864 C CA . SER A 1 373 ? -15.648 35.312 4.984 1 97.5 373 SER A CA 1
ATOM 2865 C C . SER A 1 373 ? -16.781 35.719 4.055 1 97.5 373 SER A C 1
ATOM 2867 O O . SER A 1 373 ? -17.609 34.875 3.678 1 97.5 373 SER A O 1
ATOM 2869 N N . LEU A 1 374 ? -16.734 36.969 3.701 1 96.12 374 LEU A N 1
ATOM 2870 C CA . LEU A 1 374 ? -17.688 37.469 2.709 1 96.12 374 LEU A CA 1
ATOM 2871 C C . LEU A 1 374 ? -17.484 36.75 1.37 1 96.12 374 LEU A C 1
ATOM 2873 O O . LEU A 1 374 ? -18.453 36.5 0.641 1 96.12 374 LEU A O 1
ATOM 2877 N N . ALA A 1 375 ? -16.281 36.469 1.052 1 95.88 375 ALA A N 1
ATOM 2878 C CA . ALA A 1 375 ? -15.953 35.75 -0.191 1 95.88 375 ALA A CA 1
ATOM 2879 C C . ALA A 1 375 ? -16.688 34.438 -0.287 1 95.88 375 ALA A C 1
ATOM 2881 O O . ALA A 1 375 ? -17.094 34.031 -1.375 1 95.88 375 ALA A O 1
ATOM 2882 N N . LEU A 1 376 ? -16.844 33.75 0.827 1 97.5 376 LEU A N 1
ATOM 2883 C CA . LEU A 1 376 ? -17.562 32.469 0.843 1 97.5 376 LEU A CA 1
ATOM 2884 C C . LEU A 1 376 ? -19.062 32.688 0.578 1 97.5 376 LEU A C 1
ATOM 2886 O O . LEU A 1 376 ? -19.672 31.938 -0.184 1 97.5 376 LEU A O 1
ATOM 2890 N N . ILE A 1 377 ? -19.594 33.688 1.172 1 95.69 377 ILE A N 1
ATOM 2891 C CA . ILE A 1 377 ? -21.016 34 1.034 1 95.69 377 ILE A CA 1
ATOM 2892 C C . ILE A 1 377 ? -21.328 34.312 -0.422 1 95.69 377 ILE A C 1
ATOM 2894 O O . ILE A 1 377 ? -22.359 33.875 -0.949 1 95.69 377 ILE A O 1
ATOM 2898 N N . GLU A 1 378 ? -20.438 35.062 -1.005 1 95.25 378 GLU A N 1
ATOM 2899 C CA . GLU A 1 378 ? -20.656 35.5 -2.383 1 95.25 378 GLU A CA 1
ATOM 2900 C C . GLU A 1 378 ? -20.609 34.312 -3.35 1 95.25 378 GLU A C 1
ATOM 2902 O O . GLU A 1 378 ? -21.125 34.406 -4.465 1 95.25 378 GLU A O 1
ATOM 2907 N N . ARG A 1 379 ? -20.062 33.219 -2.924 1 95.31 379 ARG A N 1
ATOM 2908 C CA . ARG A 1 379 ? -19.891 32.062 -3.807 1 95.31 379 ARG A CA 1
ATOM 2909 C C . ARG A 1 379 ? -20.984 31.031 -3.564 1 95.31 379 ARG A C 1
ATOM 2911 O O . ARG A 1 379 ? -21.062 30.016 -4.273 1 95.31 379 ARG A O 1
ATOM 2918 N N . LEU A 1 380 ? -21.859 31.266 -2.648 1 96 380 LEU A N 1
ATOM 2919 C CA . LEU A 1 380 ? -22.938 30.344 -2.355 1 96 380 LEU A CA 1
ATOM 2920 C C . LEU A 1 380 ? -23.906 30.25 -3.531 1 96 380 LEU A C 1
ATOM 2922 O O . LEU A 1 380 ? -24.219 31.266 -4.168 1 96 380 LEU A O 1
ATOM 2926 N N . GLN A 1 381 ? -24.312 29.078 -3.834 1 94.12 381 GLN A N 1
ATOM 2927 C CA . GLN A 1 381 ? -25.312 28.875 -4.871 1 94.12 381 GLN A CA 1
ATOM 2928 C C . GLN A 1 381 ? -26.719 29.062 -4.312 1 94.12 381 GLN A C 1
ATOM 2930 O O . GLN A 1 381 ? -27.609 29.547 -5.012 1 94.12 381 GLN A O 1
ATOM 2935 N N . GLY A 1 382 ? -26.922 28.641 -3.096 1 89.88 382 GLY A N 1
ATOM 2936 C CA . GLY A 1 382 ? -28.203 28.812 -2.416 1 89.88 382 GLY A CA 1
ATOM 2937 C C . GLY A 1 382 ? -28.203 29.953 -1.425 1 89.88 382 GLY A C 1
ATOM 2938 O O . GLY A 1 382 ? -27.172 30.625 -1.242 1 89.88 382 GLY A O 1
ATOM 2939 N N . PRO A 1 383 ? -29.359 30.141 -0.869 1 89.5 383 PRO A N 1
ATOM 2940 C CA . PRO A 1 383 ? -29.438 31.188 0.152 1 89.5 383 PRO A CA 1
ATOM 2941 C C . PRO A 1 383 ? -28.688 30.828 1.434 1 89.5 383 PRO A C 1
ATOM 2943 O O . PRO A 1 383 ? -28.562 29.641 1.758 1 89.5 383 PRO A O 1
ATOM 2946 N N . ILE A 1 384 ? -28.125 31.828 2.043 1 88.56 384 ILE A N 1
ATOM 2947 C CA . ILE A 1 384 ? -27.469 31.594 3.324 1 88.56 384 ILE A CA 1
ATOM 2948 C C . ILE A 1 384 ? -28.484 31.109 4.352 1 88.56 384 ILE A C 1
ATOM 2950 O O . ILE A 1 384 ? -29.594 31.641 4.426 1 88.56 384 ILE A O 1
ATOM 2954 N N . PRO A 1 385 ? -28.188 30.078 4.984 1 88.06 385 PRO A N 1
ATOM 2955 C CA . PRO A 1 385 ? -29.125 29.594 6.008 1 88.06 385 PRO A CA 1
ATOM 2956 C C . PRO A 1 385 ? -29.422 30.641 7.066 1 88.06 385 PRO A C 1
ATOM 2958 O O . PRO A 1 385 ? -28.547 31.422 7.445 1 88.06 385 PRO A O 1
ATOM 2961 N N . THR A 1 386 ? -30.672 30.625 7.52 1 83.5 386 THR A N 1
ATOM 2962 C CA . THR A 1 386 ? -31.094 31.578 8.531 1 83.5 386 THR A CA 1
ATOM 2963 C C . THR A 1 386 ? -30.5 31.234 9.891 1 83.5 386 THR A C 1
ATOM 2965 O O . THR A 1 386 ? -30.75 30.156 10.422 1 83.5 386 THR A O 1
ATOM 2968 N N . ALA A 1 387 ? -29.656 32.062 10.18 1 82.44 387 ALA A N 1
ATOM 2969 C CA . ALA A 1 387 ? -29.047 31.969 11.5 1 82.44 387 ALA A CA 1
ATOM 2970 C C . ALA A 1 387 ? -28.812 33.344 12.086 1 82.44 387 ALA A C 1
ATOM 2972 O O . ALA A 1 387 ? -29.094 34.375 11.438 1 82.44 387 ALA A O 1
ATOM 2973 N N . GLY A 1 388 ? -28.609 33.562 13.461 1 87.06 388 GLY A N 1
ATOM 2974 C CA . GLY A 1 388 ? -28.312 34.844 14.094 1 87.06 388 GLY A CA 1
ATOM 2975 C C . GLY A 1 388 ? -26.969 35.406 13.688 1 87.06 388 GLY A C 1
ATOM 2976 O O . GLY A 1 388 ? -26.141 35.719 14.547 1 87.06 388 GLY A O 1
ATOM 2977 N N . TRP A 1 389 ? -26.828 35.656 12.273 1 93.62 389 TRP A N 1
ATOM 2978 C CA . TRP A 1 389 ? -25.547 36.125 11.734 1 93.62 389 TRP A CA 1
ATOM 2979 C C . TRP A 1 389 ? -25.281 37.562 12.117 1 93.62 389 TRP A C 1
ATOM 2981 O O . TRP A 1 389 ? -26.188 38.406 12.117 1 93.62 389 TRP A O 1
ATOM 2991 N N . MET A 1 390 ? -24.078 37.812 12.516 1 95.12 390 MET A N 1
ATOM 2992 C CA . MET A 1 390 ? -23.562 39.188 12.719 1 95.12 390 MET A CA 1
ATOM 2993 C C . MET A 1 390 ? -22.453 39.5 11.727 1 95.12 390 MET A C 1
ATOM 2995 O O . MET A 1 390 ? -21.781 38.562 11.227 1 95.12 390 MET A O 1
ATOM 2999 N N . SER A 1 391 ? -22.312 40.781 11.391 1 94.44 391 SER A N 1
ATOM 3000 C CA . SER A 1 391 ? -21.297 41.156 10.406 1 94.44 391 SER A CA 1
ATOM 3001 C C . SER A 1 391 ? -20.203 42 11.031 1 94.44 391 SER A C 1
ATOM 3003 O O . SER A 1 391 ? -20.469 42.781 11.945 1 94.44 391 SER A O 1
ATOM 3005 N N . LEU A 1 392 ? -19 41.781 10.672 1 94.44 392 LEU A N 1
ATOM 3006 C CA . LEU A 1 392 ? -17.844 42.562 11.023 1 94.44 392 LEU A CA 1
ATOM 3007 C C . LEU A 1 392 ? -17.094 43.031 9.773 1 94.44 392 LEU A C 1
ATOM 3009 O O . LEU A 1 392 ? -16.562 42.188 9.031 1 94.44 392 LEU A O 1
ATOM 3013 N N . LYS A 1 393 ? -17.062 44.344 9.531 1 93.19 393 LYS A N 1
ATOM 3014 C CA . LYS A 1 393 ? -16.406 44.875 8.336 1 93.19 393 LYS A CA 1
ATOM 3015 C C . LYS A 1 393 ? -14.938 45.156 8.602 1 93.19 393 LYS A C 1
ATOM 3017 O O . LYS A 1 393 ? -14.57 45.594 9.703 1 93.19 393 LYS A O 1
ATOM 3022 N N . SER A 1 394 ? -14.141 44.938 7.672 1 92.06 394 SER A N 1
ATOM 3023 C CA . SER A 1 394 ? -12.711 45.25 7.648 1 92.06 394 SER A CA 1
ATOM 3024 C C . SER A 1 394 ? -11.992 44.656 8.859 1 92.06 394 SER A C 1
ATOM 3026 O O . SER A 1 394 ? -11.305 45.375 9.586 1 92.06 394 SER A O 1
ATOM 3028 N N . ALA A 1 395 ? -12.25 43.406 9.078 1 91.19 395 ALA A N 1
ATOM 3029 C CA . ALA A 1 395 ? -11.547 42.719 10.148 1 91.19 395 ALA A CA 1
ATOM 3030 C C . ALA A 1 395 ? -10.062 42.562 9.836 1 91.19 395 ALA A C 1
ATOM 3032 O O . ALA A 1 395 ? -9.695 42.125 8.75 1 91.19 395 ALA A O 1
ATOM 3033 N N . ALA A 1 396 ? -9.203 43 10.758 1 87.69 396 ALA A N 1
ATOM 3034 C CA . ALA A 1 396 ? -7.758 42.875 10.594 1 87.69 396 ALA A CA 1
ATOM 3035 C C . ALA A 1 396 ? -7.289 41.438 10.914 1 87.69 396 ALA A C 1
ATOM 3037 O O . ALA A 1 396 ? -7.684 40.875 11.93 1 87.69 396 ALA A O 1
ATOM 3038 N N . LEU A 1 397 ? -6.617 40.906 9.984 1 84.88 397 LEU A N 1
ATOM 3039 C CA . LEU A 1 397 ? -6.035 39.562 10.188 1 84.88 397 LEU A CA 1
ATOM 3040 C C . LEU A 1 397 ? -4.516 39.656 10.328 1 84.88 397 LEU A C 1
ATOM 3042 O O . LEU A 1 397 ? -3.869 40.438 9.609 1 84.88 397 LEU A O 1
ATOM 3046 N N . ALA A 1 398 ? -3.994 38.875 11.227 1 72.81 398 ALA A N 1
ATOM 3047 C CA . ALA A 1 398 ? -2.561 38.906 11.5 1 72.81 398 ALA A CA 1
ATOM 3048 C C . ALA A 1 398 ? -1.754 38.531 10.266 1 72.81 398 ALA A C 1
ATOM 3050 O O . ALA A 1 398 ? -2.029 37.5 9.625 1 72.81 398 ALA A O 1
ATOM 3051 N N . GLY A 1 399 ? -0.773 39.438 9.844 1 68.38 399 GLY A N 1
ATOM 3052 C CA . GLY A 1 399 ? 0.163 39.094 8.781 1 68.38 399 GLY A CA 1
ATOM 3053 C C . GLY A 1 399 ? -0.35 39.469 7.402 1 68.38 399 GLY A C 1
ATOM 3054 O O . GLY A 1 399 ? 0.382 39.375 6.414 1 68.38 399 GLY A O 1
ATOM 3055 N N . ARG A 1 400 ? -1.64 39.75 7.41 1 75 400 ARG A N 1
ATOM 3056 C CA . ARG A 1 400 ? -2.199 40.125 6.109 1 75 400 ARG A CA 1
ATOM 3057 C C . ARG A 1 400 ? -2.365 41.625 5.984 1 75 400 ARG A C 1
ATOM 3059 O O . ARG A 1 400 ? -2.748 42.312 6.941 1 75 400 ARG A O 1
ATOM 3066 N N . ARG A 1 401 ? -2.092 42.125 4.848 1 74.31 401 ARG A N 1
ATOM 3067 C CA . ARG A 1 401 ? -2.131 43.562 4.633 1 74.31 401 ARG A CA 1
ATOM 3068 C C . ARG A 1 401 ? -3.564 44.062 4.461 1 74.31 401 ARG A C 1
ATOM 3070 O O . ARG A 1 401 ? -3.953 45.062 5.047 1 74.31 401 ARG A O 1
ATOM 3077 N N . LEU A 1 402 ? -4.406 43.281 3.717 1 79.44 402 LEU A N 1
ATOM 3078 C CA . LEU A 1 402 ? -5.758 43.719 3.408 1 79.44 402 LEU A CA 1
ATOM 3079 C C . LEU A 1 402 ? -6.77 43.125 4.371 1 79.44 402 LEU A C 1
ATOM 3081 O O . LEU A 1 402 ? -6.75 41.906 4.613 1 79.44 402 LEU A O 1
ATOM 3085 N N . PRO A 1 403 ? -7.539 43.969 4.961 1 89.12 403 PRO A N 1
ATOM 3086 C CA . PRO A 1 403 ? -8.594 43.438 5.828 1 89.12 403 PRO A CA 1
ATOM 3087 C C . PRO A 1 403 ? -9.641 42.625 5.059 1 89.12 403 PRO A C 1
ATOM 3089 O O . PRO A 1 403 ? -9.664 42.656 3.828 1 89.12 403 PRO A O 1
ATOM 3092 N N . VAL A 1 404 ? -10.391 41.844 5.809 1 91.5 404 VAL A N 1
ATOM 3093 C CA . VAL A 1 404 ? -11.398 40.969 5.195 1 91.5 404 VAL A CA 1
ATOM 3094 C C . VAL A 1 404 ? -12.742 41.188 5.883 1 91.5 404 VAL A C 1
ATOM 3096 O O . VAL A 1 404 ? -12.805 41.344 7.105 1 91.5 404 VAL A O 1
ATOM 3099 N N . ASP A 1 405 ? -13.836 41.281 5.109 1 95.81 405 ASP A N 1
ATOM 3100 C CA . ASP A 1 405 ? -15.188 41.312 5.668 1 95.81 405 ASP A CA 1
ATOM 3101 C C . ASP A 1 405 ? -15.641 39.906 6.074 1 95.81 405 ASP A C 1
ATOM 3103 O O . ASP A 1 405 ? -15.438 38.938 5.332 1 95.81 405 ASP A O 1
ATOM 3107 N N . VAL A 1 406 ? -16.203 39.875 7.32 1 97.06 406 VAL A N 1
ATOM 3108 C CA . VAL A 1 406 ? -16.547 38.531 7.797 1 97.06 406 VAL A CA 1
ATOM 3109 C C . VAL A 1 406 ? -17.953 38.562 8.406 1 97.06 406 VAL A C 1
ATOM 3111 O O . VAL A 1 406 ? -18.469 39.625 8.742 1 97.06 406 VAL A O 1
ATOM 3114 N N . TRP A 1 407 ? -18.594 37.438 8.422 1 96.62 407 TRP A N 1
ATOM 3115 C CA . TRP A 1 407 ? -19.812 37.125 9.164 1 96.62 407 TRP A CA 1
ATOM 3116 C C . TRP A 1 407 ? -19.547 36.094 10.25 1 96.62 407 TRP A C 1
ATOM 3118 O O . TRP A 1 407 ? -18.672 35.25 10.102 1 96.62 407 TRP A O 1
ATOM 3128 N N . TYR A 1 408 ? -20.141 36.219 11.406 1 96.75 408 TYR A N 1
ATOM 3129 C CA . TYR A 1 408 ? -19.922 35.25 12.477 1 96.75 408 TYR A CA 1
ATOM 3130 C C . TYR A 1 408 ? -21.219 34.938 13.219 1 96.75 408 TYR A C 1
ATOM 3132 O O . TYR A 1 408 ? -22.188 35.719 13.141 1 96.75 408 TYR A O 1
ATOM 3140 N N . LEU A 1 409 ? -21.312 33.75 13.797 1 94.38 409 LEU A N 1
ATOM 3141 C CA . LEU A 1 409 ? -22.406 33.344 14.648 1 94.38 409 LEU A CA 1
ATOM 3142 C C . LEU A 1 409 ? -22.062 33.531 16.125 1 94.38 409 LEU A C 1
ATOM 3144 O O . LEU A 1 409 ? -21.172 32.875 16.656 1 94.38 409 LEU A O 1
ATOM 3148 N N . PRO A 1 410 ? -22.828 34.5 16.781 1 89.06 410 PRO A N 1
ATOM 3149 C CA . PRO A 1 410 ? -22.531 34.688 18.203 1 89.06 410 PRO A CA 1
ATOM 3150 C C . PRO A 1 410 ? -22.938 33.5 19.047 1 89.06 410 PRO A C 1
ATOM 3152 O O . PRO A 1 410 ? -23.875 32.75 18.703 1 89.06 410 PRO A O 1
ATOM 3155 N N . ARG A 1 411 ? -22.078 33.219 20.047 1 83.31 411 ARG A N 1
ATOM 3156 C CA . ARG A 1 411 ? -22.406 32.156 20.984 1 83.31 411 ARG A CA 1
ATOM 3157 C C . ARG A 1 411 ? -23.719 32.438 21.703 1 83.31 411 ARG A C 1
ATOM 3159 O O . ARG A 1 411 ? -23.969 33.562 22.141 1 83.31 411 ARG A O 1
ATOM 3166 N N . GLN A 1 412 ? -24.812 31.656 21.469 1 67.75 412 GLN A N 1
ATOM 3167 C CA . GLN A 1 412 ? -26.078 31.859 22.156 1 67.75 412 GLN A CA 1
ATOM 3168 C C . GLN A 1 412 ? -25.938 31.609 23.656 1 67.75 412 GLN A C 1
ATOM 3170 O O . GLN A 1 412 ? -25.406 30.562 24.062 1 67.75 412 GLN A O 1
ATOM 3175 N N . THR A 1 413 ? -25.516 32.594 24.469 1 52.19 413 THR A N 1
ATOM 3176 C CA . THR A 1 413 ? -25.609 32.469 25.922 1 52.19 413 THR A CA 1
ATOM 3177 C C . THR A 1 413 ? -26.938 31.828 26.312 1 52.19 413 THR A C 1
ATOM 3179 O O . THR A 1 413 ? -28 32.281 25.906 1 52.19 413 THR A O 1
ATOM 3182 N N . GLN A 1 414 ? -27.109 30.531 26.375 1 43.41 414 GLN A N 1
ATOM 3183 C CA . GLN A 1 414 ? -28.328 30.141 27.078 1 43.41 414 GLN A CA 1
ATOM 3184 C C . GLN A 1 414 ? -28.547 31.031 28.312 1 43.41 414 GLN A C 1
ATOM 3186 O O . GLN A 1 414 ? -27.656 31.203 29.125 1 43.41 414 GLN A O 1
ATOM 3191 N N . ALA A 1 415 ? -29.516 32 28.281 1 36.38 415 ALA A N 1
ATOM 3192 C CA . ALA A 1 415 ? -30.172 32.531 29.469 1 36.38 415 ALA A CA 1
ATOM 3193 C C . ALA A 1 415 ? -30.734 31.406 30.328 1 36.38 415 ALA A C 1
ATOM 3195 O O . ALA A 1 415 ? -31.312 30.453 29.812 1 36.38 415 ALA A O 1
ATOM 3196 N N . MET B 1 1 ? 17.078 6.445 -15.281 1 20.45 1 MET B N 1
ATOM 3197 C CA . MET B 1 1 ? 17.578 5.074 -15.203 1 20.45 1 MET B CA 1
ATOM 3198 C C . MET B 1 1 ? 16.453 4.094 -14.922 1 20.45 1 MET B C 1
ATOM 3200 O O . MET B 1 1 ? 15.781 4.195 -13.891 1 20.45 1 MET B O 1
ATOM 3204 N N . THR B 1 2 ? 15.742 3.809 -15.867 1 26.64 2 THR B N 1
ATOM 3205 C CA . THR B 1 2 ? 14.672 2.83 -15.984 1 26.64 2 THR B CA 1
ATOM 3206 C C . THR B 1 2 ? 15.086 1.491 -15.383 1 26.64 2 THR B C 1
ATOM 3208 O O . THR B 1 2 ? 15.922 0.785 -15.945 1 26.64 2 THR B O 1
ATOM 3211 N N . TYR B 1 3 ? 15.461 1.496 -14.133 1 28.28 3 TYR B N 1
ATOM 3212 C CA . TYR B 1 3 ? 15.805 0.216 -13.523 1 28.28 3 TYR B CA 1
ATOM 3213 C C . TYR B 1 3 ? 14.844 -0.875 -13.969 1 28.28 3 TYR B C 1
ATOM 3215 O O . TYR B 1 3 ? 13.648 -0.819 -13.672 1 28.28 3 TYR B O 1
ATOM 3223 N N . THR B 1 4 ? 14.867 -1.225 -15.094 1 34.5 4 THR B N 1
ATOM 3224 C CA . THR B 1 4 ? 14.375 -2.523 -15.547 1 34.5 4 THR B CA 1
ATOM 3225 C C . THR B 1 4 ? 14.68 -3.604 -14.508 1 34.5 4 THR B C 1
ATOM 3227 O O . THR B 1 4 ? 15.797 -4.117 -14.453 1 34.5 4 THR B O 1
ATOM 3230 N N . LEU B 1 5 ? 14.469 -3.459 -13.258 1 35.41 5 LEU B N 1
ATOM 3231 C CA . LEU B 1 5 ? 14.703 -4.363 -12.133 1 35.41 5 LEU B CA 1
ATOM 3232 C C . LEU B 1 5 ? 14.18 -5.762 -12.445 1 35.41 5 LEU B C 1
ATOM 3234 O O . LEU B 1 5 ? 12.969 -5.992 -12.422 1 35.41 5 LEU B O 1
ATOM 3238 N N . HIS B 1 6 ? 14.562 -6.215 -13.398 1 39.62 6 HIS B N 1
ATOM 3239 C CA . HIS B 1 6 ? 14.414 -7.668 -13.367 1 39.62 6 HIS B CA 1
ATOM 3240 C C . HIS B 1 6 ? 14.719 -8.219 -11.977 1 39.62 6 HIS B C 1
ATOM 3242 O O . HIS B 1 6 ? 15.836 -8.078 -11.477 1 39.62 6 HIS B O 1
ATOM 3248 N N . ALA B 1 7 ? 13.836 -8.32 -11.234 1 49.5 7 ALA B N 1
ATOM 3249 C CA . ALA B 1 7 ? 13.961 -8.766 -9.852 1 49.5 7 ALA B CA 1
ATOM 3250 C C . ALA B 1 7 ? 14.828 -10.023 -9.75 1 49.5 7 ALA B C 1
ATOM 3252 O O . ALA B 1 7 ? 14.742 -10.906 -10.602 1 49.5 7 ALA B O 1
ATOM 3253 N N . PRO B 1 8 ? 15.93 -9.922 -9.062 1 51.5 8 PRO B N 1
ATOM 3254 C CA . PRO B 1 8 ? 16.812 -11.062 -8.797 1 51.5 8 PRO B CA 1
ATOM 3255 C C . PRO B 1 8 ? 16.062 -12.391 -8.727 1 51.5 8 PRO B C 1
ATOM 3257 O O . PRO B 1 8 ? 16.594 -13.43 -9.133 1 51.5 8 PRO B O 1
ATOM 3260 N N . GLY B 1 9 ? 14.875 -12.289 -8.406 1 57.09 9 GLY B N 1
ATOM 3261 C CA . GLY B 1 9 ? 14.102 -13.508 -8.266 1 57.09 9 GLY B CA 1
ATOM 3262 C C . GLY B 1 9 ? 13.742 -14.141 -9.602 1 57.09 9 GLY B C 1
ATOM 3263 O O . GLY B 1 9 ? 13.633 -15.367 -9.703 1 57.09 9 GLY B O 1
ATOM 3264 N N . ASP B 1 10 ? 13.805 -13.289 -10.508 1 63.12 10 ASP B N 1
ATOM 3265 C CA . ASP B 1 10 ? 13.438 -13.82 -11.812 1 63.12 10 ASP B CA 1
ATOM 3266 C C . ASP B 1 10 ? 14.578 -14.625 -12.422 1 63.12 10 ASP B C 1
ATOM 3268 O O . ASP B 1 10 ? 14.352 -15.656 -13.055 1 63.12 10 ASP B O 1
ATOM 3272 N N . PHE B 1 11 ? 15.797 -14.211 -12.117 1 64.12 11 PHE B N 1
ATOM 3273 C CA . PHE B 1 11 ? 16.969 -14.914 -12.633 1 64.12 11 PHE B CA 1
ATOM 3274 C C . PHE B 1 11 ? 17.078 -16.297 -12.008 1 64.12 11 PHE B C 1
ATOM 3276 O O . PHE B 1 11 ? 17.328 -17.281 -12.703 1 64.12 11 PHE B O 1
ATOM 3283 N N . ALA B 1 12 ? 16.891 -16.344 -10.781 1 63.91 12 ALA B N 1
ATOM 3284 C CA . ALA B 1 12 ? 16.953 -17.641 -10.086 1 63.91 12 ALA B CA 1
ATOM 3285 C C . ALA B 1 12 ? 15.844 -18.562 -10.57 1 63.91 12 ALA B C 1
ATOM 3287 O O . ALA B 1 12 ? 16.062 -19.781 -10.711 1 63.91 12 ALA B O 1
ATOM 3288 N N . LYS B 1 13 ? 14.875 -17.984 -10.898 1 70.88 13 LYS B N 1
ATOM 3289 C CA . LYS B 1 13 ? 13.758 -18.781 -11.391 1 70.88 13 LYS B CA 1
ATOM 3290 C C . LYS B 1 13 ? 14.055 -19.344 -12.789 1 70.88 13 LYS B C 1
ATOM 3292 O O . LYS B 1 13 ? 13.719 -20.484 -13.086 1 70.88 13 LYS B O 1
ATOM 3297 N N . GLU B 1 14 ? 14.766 -18.547 -13.5 1 71.38 14 GLU B N 1
ATOM 3298 C CA . GLU B 1 14 ? 15.086 -18.984 -14.852 1 71.38 14 GLU B CA 1
ATOM 3299 C C . GLU B 1 14 ? 16.109 -20.109 -14.836 1 71.38 14 GLU B C 1
ATOM 3301 O O . GLU B 1 14 ? 15.984 -21.078 -15.594 1 71.38 14 GLU B O 1
ATOM 3306 N N . ILE B 1 15 ? 17.031 -20 -13.961 1 68.5 15 ILE B N 1
ATOM 3307 C CA . ILE B 1 15 ? 18.047 -21.031 -13.859 1 68.5 15 ILE B CA 1
ATOM 3308 C C . ILE B 1 15 ? 17.422 -22.328 -13.336 1 68.5 15 ILE B C 1
ATOM 3310 O O . ILE B 1 15 ? 17.734 -23.406 -13.836 1 68.5 15 ILE B O 1
ATOM 3314 N N . ARG B 1 16 ? 16.609 -22.141 -12.445 1 69.5 16 ARG B N 1
ATOM 3315 C CA . ARG B 1 16 ? 15.969 -23.328 -11.883 1 69.5 16 ARG B CA 1
ATOM 3316 C C . ARG B 1 16 ? 15.102 -24.016 -12.93 1 69.5 16 ARG B C 1
ATOM 3318 O O . ARG B 1 16 ? 15.133 -25.25 -13.047 1 69.5 16 ARG B O 1
ATOM 3325 N N . SER B 1 17 ? 14.477 -23.234 -13.656 1 72.25 17 SER B N 1
ATOM 3326 C CA . SER B 1 17 ? 13.609 -23.812 -14.672 1 72.25 17 SER B CA 1
ATOM 3327 C C . SER B 1 17 ? 14.422 -24.516 -15.758 1 72.25 17 SER B C 1
ATOM 3329 O O . SER B 1 17 ? 14.055 -25.609 -16.203 1 72.25 17 SER B O 1
ATOM 3331 N N . SER B 1 18 ? 15.586 -23.969 -16.078 1 71.56 18 SER B N 1
ATOM 3332 C CA . SER B 1 18 ? 16.422 -24.562 -17.094 1 71.56 18 SER B CA 1
ATOM 3333 C C . SER B 1 18 ? 17.141 -25.812 -16.578 1 71.56 18 SER B C 1
ATOM 3335 O O . SER B 1 18 ? 17.328 -26.781 -17.312 1 71.56 18 SER B O 1
ATOM 3337 N N . ALA B 1 19 ? 17.344 -25.797 -15.297 1 72.56 19 ALA B N 1
ATOM 3338 C CA . ALA B 1 19 ? 18 -26.953 -14.703 1 72.56 19 ALA B CA 1
ATOM 3339 C C . ALA B 1 19 ? 17.062 -28.156 -14.625 1 72.56 19 ALA B C 1
ATOM 3341 O O . ALA B 1 19 ? 17.5 -29.312 -14.672 1 72.56 19 ALA B O 1
ATOM 3342 N N . LEU B 1 20 ? 15.875 -27.891 -14.617 1 74.25 20 LEU B N 1
ATOM 3343 C CA . LEU B 1 20 ? 14.898 -28.969 -14.547 1 74.25 20 LEU B CA 1
ATOM 3344 C C . LEU B 1 20 ? 14.812 -29.719 -15.875 1 74.25 20 LEU B C 1
ATOM 3346 O O . LEU B 1 20 ? 14.305 -30.844 -15.93 1 74.25 20 LEU B O 1
ATOM 3350 N N . ARG B 1 21 ? 15.492 -29.219 -16.875 1 76.5 21 ARG B N 1
ATOM 3351 C CA . ARG B 1 21 ? 15.602 -29.906 -18.156 1 76.5 21 ARG B CA 1
ATOM 3352 C C . ARG B 1 21 ? 16.438 -31.172 -18.031 1 76.5 21 ARG B C 1
ATOM 3354 O O . ARG B 1 21 ? 16.172 -32.156 -18.703 1 76.5 21 ARG B O 1
ATOM 3361 N N . PHE B 1 22 ? 17.344 -31.031 -17.125 1 75.44 22 PHE B N 1
ATOM 3362 C CA . PHE B 1 22 ? 18.234 -32.188 -16.969 1 75.44 22 PHE B CA 1
ATOM 3363 C C . PHE B 1 22 ? 17.516 -33.344 -16.297 1 75.44 22 PHE B C 1
ATOM 3365 O O . PHE B 1 22 ? 17.828 -34.5 -16.547 1 75.44 22 PHE B O 1
ATOM 3372 N N . VAL B 1 23 ? 16.562 -33 -15.594 1 70.25 23 VAL B N 1
ATOM 3373 C CA . VAL B 1 23 ? 15.758 -34.062 -15.016 1 70.25 23 VAL B CA 1
ATOM 3374 C C . VAL B 1 23 ? 14.922 -34.75 -16.094 1 70.25 23 VAL B C 1
ATOM 3376 O O . VAL B 1 23 ? 14.836 -35.969 -16.156 1 70.25 23 VAL B O 1
ATOM 3379 N N . ALA B 1 24 ? 14.383 -33.875 -16.984 1 72.44 24 ALA B N 1
ATOM 3380 C CA . ALA B 1 24 ? 13.648 -34.438 -18.109 1 72.44 24 ALA B CA 1
ATOM 3381 C C . ALA B 1 24 ? 14.555 -35.281 -18.984 1 72.44 24 ALA B C 1
ATOM 3383 O O . ALA B 1 24 ? 14.141 -36.344 -19.484 1 72.44 24 ALA B O 1
ATOM 3384 N N . PHE B 1 25 ? 15.797 -34.938 -19.094 1 74.94 25 PHE B N 1
ATOM 3385 C CA . PHE B 1 25 ? 16.781 -35.688 -19.859 1 74.94 25 PHE B CA 1
ATOM 3386 C C . PHE B 1 25 ? 17.016 -37.062 -19.234 1 74.94 25 PHE B C 1
ATOM 3388 O O . PHE B 1 25 ? 17.062 -38.062 -19.938 1 74.94 25 PHE B O 1
ATOM 3395 N N . ALA B 1 26 ? 17.156 -36.969 -17.922 1 71.19 26 ALA B N 1
ATOM 3396 C CA . ALA B 1 26 ? 17.391 -38.25 -17.219 1 71.19 26 ALA B CA 1
ATOM 3397 C C . ALA B 1 26 ? 16.234 -39.219 -17.422 1 71.19 26 ALA B C 1
ATOM 3399 O O . ALA B 1 26 ? 16.438 -40.406 -17.578 1 71.19 26 ALA B O 1
ATOM 3400 N N . ILE B 1 27 ? 15.117 -38.688 -17.516 1 70.44 27 ILE B N 1
ATOM 3401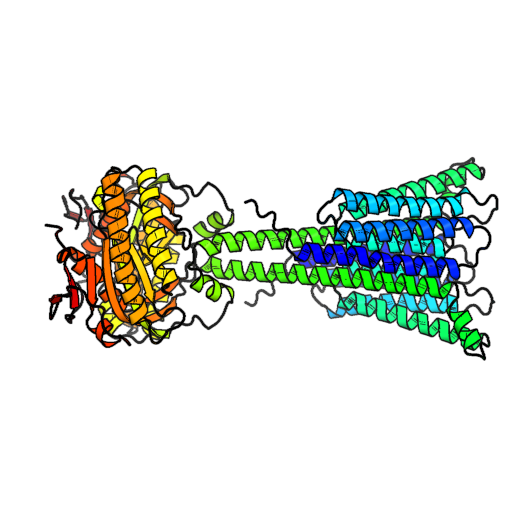 C CA . ILE B 1 27 ? 13.93 -39.531 -17.703 1 70.44 27 ILE B CA 1
ATOM 3402 C C . ILE B 1 27 ? 13.906 -40.094 -19.125 1 70.44 27 ILE B C 1
ATOM 3404 O O . ILE B 1 27 ? 13.586 -41.25 -19.344 1 70.44 27 ILE B O 1
ATOM 3408 N N . LEU B 1 28 ? 14.352 -39.25 -20.047 1 72.94 28 LEU B N 1
ATOM 3409 C CA . LEU B 1 28 ? 14.391 -39.688 -21.453 1 72.94 28 LEU B CA 1
ATOM 3410 C C . LEU B 1 28 ? 15.414 -40.781 -21.656 1 72.94 28 LEU B C 1
ATOM 3412 O O . LEU B 1 28 ? 15.148 -41.75 -22.359 1 72.94 28 LEU B O 1
ATOM 3416 N N . ILE B 1 29 ? 16.516 -40.656 -20.922 1 72.75 29 ILE B N 1
ATOM 3417 C CA . ILE B 1 29 ? 17.562 -41.656 -21.016 1 72.75 29 ILE B CA 1
ATOM 3418 C C . ILE B 1 29 ? 17.094 -42.969 -20.406 1 72.75 29 ILE B C 1
ATOM 3420 O O . ILE B 1 29 ? 17.328 -44.031 -20.969 1 72.75 29 ILE B O 1
ATOM 3424 N N . ALA B 1 30 ? 16.469 -42.844 -19.359 1 67.88 30 ALA B N 1
ATOM 3425 C CA . ALA B 1 30 ? 15.961 -44.031 -18.672 1 67.88 30 ALA B CA 1
ATOM 3426 C C . ALA B 1 30 ? 14.945 -44.781 -19.547 1 67.88 30 ALA B C 1
ATOM 3428 O O . ALA B 1 30 ? 14.961 -46 -19.625 1 67.88 30 ALA B O 1
ATOM 3429 N N . ASN B 1 31 ? 14.141 -44.031 -20.203 1 66.19 31 ASN B N 1
ATOM 3430 C CA . ASN B 1 31 ? 13.133 -44.656 -21.062 1 66.19 31 ASN B CA 1
ATOM 3431 C C . ASN B 1 31 ? 13.773 -45.281 -22.297 1 66.19 31 ASN B C 1
ATOM 3433 O O . ASN B 1 31 ? 13.281 -46.312 -22.781 1 66.19 31 ASN B O 1
ATOM 3437 N N . LEU B 1 32 ? 14.828 -44.688 -22.75 1 67.88 32 LEU B N 1
ATOM 3438 C CA . LEU B 1 32 ? 15.531 -45.219 -23.906 1 67.88 32 LEU B CA 1
ATOM 3439 C C . LEU B 1 32 ? 16.25 -46.531 -23.547 1 67.88 32 LEU B C 1
ATOM 3441 O O . LEU B 1 32 ? 16.203 -47.469 -24.312 1 67.88 32 LEU B O 1
ATOM 3445 N N . LEU B 1 33 ? 16.844 -46.469 -22.391 1 66.88 33 LEU B N 1
ATOM 3446 C CA . LEU B 1 33 ? 17.656 -47.625 -22 1 66.88 33 LEU B CA 1
ATOM 3447 C C . LEU B 1 33 ? 16.766 -48.812 -21.625 1 66.88 33 LEU B C 1
ATOM 3449 O O . LEU B 1 33 ? 17.125 -49.969 -21.844 1 66.88 33 LEU B O 1
ATOM 3453 N N . LEU B 1 34 ? 15.656 -48.438 -21.078 1 60.66 34 LEU B N 1
ATOM 3454 C CA . LEU B 1 34 ? 14.812 -49.469 -20.547 1 60.66 34 LEU B CA 1
ATOM 3455 C C . LEU B 1 34 ? 13.711 -49.875 -21.531 1 60.66 34 LEU B C 1
ATOM 3457 O O . LEU B 1 34 ? 13.047 -50.875 -21.375 1 60.66 34 LEU B O 1
ATOM 3461 N N . GLY B 1 35 ? 13.43 -48.969 -22.453 1 58.09 35 GLY B N 1
ATOM 3462 C CA . GLY B 1 35 ? 12.367 -49.219 -23.422 1 58.09 35 GLY B CA 1
ATOM 3463 C C . GLY B 1 35 ? 12.766 -50.25 -24.469 1 58.09 35 GLY B C 1
ATOM 3464 O O . GLY B 1 35 ? 13.938 -50.344 -24.844 1 58.09 35 GLY B O 1
ATOM 3465 N N . GLY B 1 36 ? 12.352 -51.438 -24.469 1 52.25 36 GLY B N 1
ATOM 3466 C CA . GLY B 1 36 ? 12.617 -52.688 -25.172 1 52.25 36 GLY B CA 1
ATOM 3467 C C . GLY B 1 36 ? 12.422 -52.562 -26.672 1 52.25 36 GLY B C 1
ATOM 3468 O O . GLY B 1 36 ? 12.5 -53.562 -27.391 1 52.25 36 GLY B O 1
ATOM 3469 N N . SER B 1 37 ? 11.891 -51.5 -27.25 1 53.28 37 SER B N 1
ATOM 3470 C CA . SER B 1 37 ? 11.547 -51.812 -28.625 1 53.28 37 SER B CA 1
ATOM 3471 C C . SER B 1 37 ? 12.719 -51.562 -29.562 1 53.28 37 SER B C 1
ATOM 3473 O O . SER B 1 37 ? 13.297 -50.469 -29.578 1 53.28 37 SER B O 1
ATOM 3475 N N . GLU B 1 38 ? 13.422 -52.625 -30.031 1 54.28 38 GLU B N 1
ATOM 3476 C CA . GLU B 1 38 ? 14.594 -52.719 -30.891 1 54.28 38 GLU B CA 1
ATOM 3477 C C . GLU B 1 38 ? 14.461 -51.812 -32.125 1 54.28 38 GLU B C 1
ATOM 3479 O O . GLU B 1 38 ? 15.438 -51.188 -32.531 1 54.28 38 GLU B O 1
ATOM 3484 N N . GLY B 1 39 ? 13.328 -51.688 -32.719 1 55.09 39 GLY B N 1
ATOM 3485 C CA . GLY B 1 39 ? 13.242 -51.125 -34.062 1 55.09 39 GLY B CA 1
ATOM 3486 C C . GLY B 1 39 ? 13.359 -49.594 -34.062 1 55.09 39 GLY B C 1
ATOM 3487 O O . GLY B 1 39 ? 13.695 -49 -35.094 1 55.09 39 GLY B O 1
ATOM 3488 N N . THR B 1 40 ? 13.062 -48.969 -32.969 1 61.78 40 THR B N 1
ATOM 3489 C CA . THR B 1 40 ? 13.031 -47.531 -33 1 61.78 40 THR B CA 1
ATOM 3490 C C . THR B 1 40 ? 14.094 -46.938 -32.094 1 61.78 40 THR B C 1
ATOM 3492 O O . THR B 1 40 ? 14.023 -45.781 -31.703 1 61.78 40 THR B O 1
ATOM 3495 N N . ARG B 1 41 ? 15.102 -47.719 -31.859 1 71.12 41 ARG B N 1
ATOM 3496 C CA . ARG B 1 41 ? 16.141 -47.312 -30.922 1 71.12 41 ARG B CA 1
ATOM 3497 C C . ARG B 1 41 ? 17 -46.219 -31.484 1 71.12 41 ARG B C 1
ATOM 3499 O O . ARG B 1 41 ? 17.422 -45.312 -30.75 1 71.12 41 ARG B O 1
ATOM 3506 N N . ASP B 1 42 ? 17.078 -46.281 -32.812 1 70.56 42 ASP B N 1
ATOM 3507 C CA . ASP B 1 42 ? 17.953 -45.281 -33.406 1 70.56 42 ASP B CA 1
ATOM 3508 C C . ASP B 1 42 ? 17.328 -43.875 -33.281 1 70.56 42 ASP B C 1
ATOM 3510 O O . ASP B 1 42 ? 18.016 -42.906 -32.969 1 70.56 42 ASP B O 1
ATOM 3514 N N . THR B 1 43 ? 16.078 -43.781 -33.562 1 73.56 43 THR B N 1
ATOM 3515 C CA . THR B 1 43 ? 15.406 -42.469 -33.469 1 73.56 43 THR B CA 1
ATOM 3516 C C . THR B 1 43 ? 15.414 -41.969 -32.031 1 73.56 43 THR B C 1
ATOM 3518 O O . THR B 1 43 ? 15.578 -40.75 -31.812 1 73.56 43 THR B O 1
ATOM 3521 N N . HIS B 1 44 ? 15.344 -42.875 -31.156 1 74.69 44 HIS B N 1
ATOM 3522 C CA . HIS B 1 44 ? 15.344 -42.469 -29.766 1 74.69 44 HIS B CA 1
ATOM 3523 C C . HIS B 1 44 ? 16.703 -41.906 -29.344 1 74.69 44 HIS B C 1
ATOM 3525 O O . HIS B 1 44 ? 16.781 -40.938 -28.594 1 74.69 44 HIS B O 1
ATOM 3531 N N . TYR B 1 45 ? 17.672 -42.562 -29.906 1 77.62 45 TYR B N 1
ATOM 3532 C CA . TYR B 1 45 ? 19.016 -42.094 -29.594 1 77.62 45 TYR B CA 1
ATOM 3533 C C . TYR B 1 45 ? 19.234 -40.688 -30.125 1 77.62 45 TYR B C 1
ATOM 3535 O O . TYR B 1 45 ? 19.812 -39.812 -29.422 1 77.62 45 TYR B O 1
ATOM 3543 N N . VAL B 1 46 ? 18.719 -40.469 -31.297 1 78.31 46 VAL B N 1
ATOM 3544 C CA . VAL B 1 46 ? 18.891 -39.156 -31.922 1 78.31 46 VAL B CA 1
ATOM 3545 C C . VAL B 1 46 ? 18.141 -38.094 -31.109 1 78.31 46 VAL B C 1
ATOM 3547 O O . VAL B 1 46 ? 18.656 -37 -30.859 1 78.31 46 VAL B O 1
ATOM 3550 N N . VAL B 1 47 ? 17.016 -38.438 -30.672 1 78.31 47 VAL B N 1
ATOM 3551 C CA . VAL B 1 47 ? 16.172 -37.469 -29.953 1 78.31 47 VAL B CA 1
ATOM 3552 C C . VAL B 1 47 ? 16.781 -37.156 -28.594 1 78.31 47 VAL B C 1
ATOM 3554 O O . VAL B 1 47 ? 16.812 -36 -28.172 1 78.31 47 VAL B O 1
ATOM 3557 N N . VAL B 1 48 ? 17.359 -38.188 -27.969 1 79.62 48 VAL B N 1
ATOM 3558 C CA . VAL B 1 48 ? 17.938 -38 -26.625 1 79.62 48 VAL B CA 1
ATOM 3559 C C . VAL B 1 48 ? 19.188 -37.125 -26.719 1 79.62 48 VAL B C 1
ATOM 3561 O O . VAL B 1 48 ? 19.391 -36.25 -25.891 1 79.62 48 VAL B O 1
ATOM 3564 N N . ILE B 1 49 ? 19.891 -37.406 -27.719 1 83.81 49 ILE B N 1
ATOM 3565 C CA . ILE B 1 49 ? 21.109 -36.656 -27.891 1 83.81 49 ILE B CA 1
ATOM 3566 C C . ILE B 1 49 ? 20.766 -35.188 -28.234 1 83.81 49 ILE B C 1
ATOM 3568 O O . ILE B 1 49 ? 21.359 -34.25 -27.688 1 83.81 49 ILE B O 1
ATOM 3572 N N . ALA B 1 50 ? 19.844 -35.031 -29.125 1 85 50 ALA B N 1
ATOM 3573 C CA . ALA B 1 50 ? 19.406 -33.688 -29.484 1 85 50 ALA B CA 1
ATOM 3574 C C . ALA B 1 50 ? 18.875 -32.938 -28.281 1 85 50 ALA B C 1
ATOM 3576 O O . ALA B 1 50 ? 19.188 -31.75 -28.078 1 85 50 ALA B O 1
ATOM 3577 N N . TYR B 1 51 ? 18.109 -33.594 -27.484 1 84.06 51 TYR B N 1
ATOM 3578 C CA . TYR B 1 51 ? 17.562 -32.969 -26.297 1 84.06 51 TYR B CA 1
ATOM 3579 C C . TYR B 1 51 ? 18.672 -32.562 -25.328 1 84.06 51 TYR B C 1
ATOM 3581 O O . TYR B 1 51 ? 18.594 -31.516 -24.688 1 84.06 51 TYR B O 1
ATOM 3589 N N . PHE B 1 52 ? 19.625 -33.469 -25.25 1 84.12 52 PHE B N 1
ATOM 3590 C CA . PHE B 1 52 ? 20.734 -33.156 -24.359 1 84.12 52 PHE B CA 1
ATOM 3591 C C . PHE B 1 52 ? 21.469 -31.906 -24.797 1 84.12 52 PHE B C 1
ATOM 3593 O O . PHE B 1 52 ? 21.766 -31.031 -23.969 1 84.12 52 PHE B O 1
ATOM 3600 N N . ILE B 1 53 ? 21.672 -31.781 -26.031 1 85.81 53 ILE B N 1
ATOM 3601 C CA . ILE B 1 53 ? 22.375 -30.625 -26.562 1 85.81 53 ILE B CA 1
ATOM 3602 C C . ILE B 1 53 ? 21.531 -29.359 -26.344 1 85.81 53 ILE B C 1
ATOM 3604 O O . ILE B 1 53 ? 22.047 -28.328 -25.906 1 85.81 53 ILE B O 1
ATOM 3608 N N . ILE B 1 54 ? 20.281 -29.438 -26.625 1 85.25 54 ILE B N 1
ATOM 3609 C CA . ILE B 1 54 ? 19.375 -28.297 -26.453 1 85.25 54 ILE B CA 1
ATOM 3610 C C . ILE B 1 54 ? 19.344 -27.875 -25 1 85.25 54 ILE B C 1
ATOM 3612 O O . ILE B 1 54 ? 19.328 -26.672 -24.688 1 85.25 54 ILE B O 1
ATOM 3616 N N . SER B 1 55 ? 19.406 -28.891 -24.094 1 84.06 55 SER B N 1
ATOM 3617 C CA . SER B 1 55 ? 19.359 -28.594 -22.672 1 84.06 55 SER B CA 1
ATOM 3618 C C . SER B 1 55 ? 20.609 -27.875 -22.203 1 84.06 55 SER B C 1
ATOM 3620 O O . SER B 1 55 ? 20.531 -26.938 -21.406 1 84.06 55 SER B O 1
ATOM 3622 N N . ILE B 1 56 ? 21.672 -28.281 -22.734 1 83.5 56 ILE B N 1
ATOM 3623 C CA . ILE B 1 56 ? 22.938 -27.656 -22.375 1 83.5 56 ILE B CA 1
ATOM 3624 C C . ILE B 1 56 ? 22.953 -26.203 -22.891 1 83.5 56 ILE B C 1
ATOM 3626 O O . ILE B 1 56 ? 23.328 -25.297 -22.156 1 83.5 56 ILE B O 1
ATOM 3630 N N . VAL B 1 57 ? 22.531 -26.031 -24.062 1 84.81 57 VAL B N 1
ATOM 3631 C CA . VAL B 1 57 ? 22.531 -24.703 -24.656 1 84.81 57 VAL B CA 1
ATOM 3632 C C . VAL B 1 57 ? 21.531 -23.812 -23.906 1 84.81 57 VAL B C 1
ATOM 3634 O O . VAL B 1 57 ? 21.797 -22.625 -23.703 1 84.81 57 VAL B O 1
ATOM 3637 N N . SER B 1 58 ? 20.469 -24.359 -23.5 1 83.38 58 SER B N 1
ATOM 3638 C CA . SER B 1 58 ? 19.453 -23.609 -22.781 1 83.38 58 SER B CA 1
ATOM 3639 C C . SER B 1 58 ? 19.984 -23.094 -21.453 1 83.38 58 SER B C 1
ATOM 3641 O O . SER B 1 58 ? 19.781 -21.922 -21.109 1 83.38 58 SER B O 1
ATOM 3643 N N . VAL B 1 59 ? 20.672 -23.953 -20.734 1 80.38 59 VAL B N 1
ATOM 3644 C CA . VAL B 1 59 ? 21.219 -23.547 -19.453 1 80.38 59 VAL B CA 1
ATOM 3645 C C . VAL B 1 59 ? 22.328 -22.531 -19.656 1 80.38 59 VAL B C 1
ATOM 3647 O O . VAL B 1 59 ? 22.438 -21.562 -18.906 1 80.38 59 VAL B O 1
ATOM 3650 N N . ALA B 1 60 ? 23.078 -22.781 -20.672 1 81.25 60 ALA B N 1
ATOM 3651 C CA . ALA B 1 60 ? 24.156 -21.844 -20.969 1 81.25 60 ALA B CA 1
ATOM 3652 C C . ALA B 1 60 ? 23.609 -20.469 -21.312 1 81.25 60 ALA B C 1
ATOM 3654 O O . ALA B 1 60 ? 24.156 -19.453 -20.859 1 81.25 60 ALA B O 1
ATOM 3655 N N . THR B 1 61 ? 22.656 -20.422 -22.062 1 81.94 61 THR B N 1
ATOM 3656 C CA . THR B 1 61 ? 22.078 -19.141 -22.453 1 81.94 61 THR B CA 1
ATOM 3657 C C . THR B 1 61 ? 21.438 -18.453 -21.234 1 81.94 61 THR B C 1
ATOM 3659 O O . THR B 1 61 ? 21.484 -17.219 -21.141 1 81.94 61 THR B O 1
ATOM 3662 N N . ALA B 1 62 ? 20.844 -19.203 -20.359 1 77.31 62 ALA B N 1
ATOM 3663 C CA . ALA B 1 62 ? 20.25 -18.625 -19.156 1 77.31 62 ALA B CA 1
ATOM 3664 C C . ALA B 1 62 ? 21.312 -18 -18.266 1 77.31 62 ALA B C 1
ATOM 3666 O O . ALA B 1 62 ? 21.062 -17.016 -17.562 1 77.31 62 ALA B O 1
ATOM 3667 N N . LEU B 1 63 ? 22.469 -18.594 -18.312 1 77.88 63 LEU B N 1
ATOM 3668 C CA . LEU B 1 63 ? 23.562 -18.109 -17.469 1 77.88 63 LEU B CA 1
ATOM 3669 C C . LEU B 1 63 ? 24.25 -16.906 -18.109 1 77.88 63 LEU B C 1
ATOM 3671 O O . LEU B 1 63 ? 24.594 -15.953 -17.422 1 77.88 63 LEU B O 1
ATOM 3675 N N . PHE B 1 64 ? 24.391 -16.969 -19.422 1 77.31 64 PHE B N 1
ATOM 3676 C CA . PHE B 1 64 ? 25.219 -15.969 -20.062 1 77.31 64 PHE B CA 1
ATOM 3677 C C . PHE B 1 64 ? 24.359 -14.859 -20.656 1 77.31 64 PHE B C 1
ATOM 3679 O O . PHE B 1 64 ? 24.812 -13.727 -20.828 1 77.31 64 PHE B O 1
ATOM 3686 N N . LEU B 1 65 ? 23.188 -15.148 -21.125 1 77.12 65 LEU B N 1
ATOM 3687 C CA . LEU B 1 65 ? 22.297 -14.164 -21.734 1 77.12 65 LEU B CA 1
ATOM 3688 C C . LEU B 1 65 ? 20.938 -14.148 -21.031 1 77.12 65 LEU B C 1
ATOM 3690 O O . LEU B 1 65 ? 19.938 -14.539 -21.625 1 77.12 65 LEU B O 1
ATOM 3694 N N . PRO B 1 66 ? 20.953 -13.609 -19.766 1 70.5 66 PRO B N 1
ATOM 3695 C CA . PRO B 1 66 ? 19.688 -13.633 -19.031 1 70.5 66 PRO B CA 1
ATOM 3696 C C . PRO B 1 66 ? 18.688 -12.609 -19.547 1 70.5 66 PRO B C 1
ATOM 3698 O O . PRO B 1 66 ? 19.078 -11.594 -20.125 1 70.5 66 PRO B O 1
ATOM 3701 N N . GLY B 1 67 ? 17.406 -13 -19.594 1 67.06 67 GLY B N 1
ATOM 3702 C CA . GLY B 1 67 ? 16.328 -12.039 -19.812 1 67.06 67 GLY B CA 1
ATOM 3703 C C . GLY B 1 67 ? 15.836 -12.008 -21.234 1 67.06 67 GLY B C 1
ATOM 3704 O O . GLY B 1 67 ? 15.039 -11.148 -21.609 1 67.06 67 GLY B O 1
ATOM 3705 N N . ARG B 1 68 ? 16.422 -12.805 -22.078 1 69.31 68 ARG B N 1
ATOM 3706 C CA . ARG B 1 68 ? 15.961 -12.758 -23.469 1 69.31 68 ARG B CA 1
ATOM 3707 C C . ARG B 1 68 ? 14.781 -13.695 -23.672 1 69.31 68 ARG B C 1
ATOM 3709 O O . ARG B 1 68 ? 14.938 -14.914 -23.656 1 69.31 68 ARG B O 1
ATOM 3716 N N . PHE B 1 69 ? 13.594 -13.242 -23.891 1 74.12 69 PHE B N 1
ATOM 3717 C CA . PHE B 1 69 ? 12.352 -13.992 -24 1 74.12 69 PHE B CA 1
ATOM 3718 C C . PHE B 1 69 ? 12.336 -14.844 -25.266 1 74.12 69 PHE B C 1
ATOM 3720 O O . PHE B 1 69 ? 11.812 -15.953 -25.266 1 74.12 69 PHE B O 1
ATOM 3727 N N . TRP B 1 70 ? 12.992 -14.344 -26.281 1 79.75 70 TRP B N 1
ATOM 3728 C CA . TRP B 1 70 ? 12.922 -15.047 -27.562 1 79.75 70 TRP B CA 1
ATOM 3729 C C . TRP B 1 70 ? 13.695 -16.359 -27.484 1 79.75 70 TRP B C 1
ATOM 3731 O O . TRP B 1 70 ? 13.305 -17.359 -28.109 1 79.75 70 TRP B O 1
ATOM 3741 N N . LEU B 1 71 ? 14.711 -16.406 -26.672 1 80.88 71 LEU B N 1
ATOM 3742 C CA . LEU B 1 71 ? 15.492 -17.641 -26.547 1 80.88 71 LEU B CA 1
ATOM 3743 C C . LEU B 1 71 ? 14.703 -18.719 -25.812 1 80.88 71 LEU B C 1
ATOM 3745 O O . LEU B 1 71 ? 14.773 -19.891 -26.156 1 80.88 71 LEU B O 1
ATOM 3749 N N . LYS B 1 72 ? 13.922 -18.312 -24.938 1 80.12 72 LYS B N 1
ATOM 3750 C CA . LYS B 1 72 ? 13.094 -19.266 -24.219 1 80.12 72 LYS B CA 1
ATOM 3751 C C . LYS B 1 72 ? 12.055 -19.891 -25.141 1 80.12 72 LYS B C 1
ATOM 3753 O O . LYS B 1 72 ? 11.82 -21.109 -25.094 1 80.12 72 LYS B O 1
ATOM 3758 N N . THR B 1 73 ? 11.562 -19.016 -25.969 1 85.56 73 THR B N 1
ATOM 3759 C CA . THR B 1 73 ? 10.578 -19.5 -26.922 1 85.56 73 THR B CA 1
ATOM 3760 C C . THR B 1 73 ? 11.211 -20.469 -27.906 1 85.56 73 THR B C 1
ATOM 3762 O O . THR B 1 73 ? 10.617 -21.5 -28.25 1 85.56 73 THR B O 1
ATOM 3765 N N . LEU B 1 74 ? 12.375 -20.172 -28.266 1 87.06 74 LEU B N 1
ATOM 3766 C CA . LEU B 1 74 ? 13.078 -21.016 -29.219 1 87.06 74 LEU B CA 1
ATOM 3767 C C . LEU B 1 74 ? 13.312 -22.406 -28.641 1 87.06 74 LEU B C 1
ATOM 3769 O O . LEU B 1 74 ? 13.094 -23.422 -29.312 1 87.06 74 LEU B O 1
ATOM 3773 N N . PHE B 1 75 ? 13.703 -22.453 -27.453 1 84.94 75 PHE B N 1
ATOM 3774 C CA . PHE B 1 75 ? 13.992 -23.734 -26.828 1 84.94 75 PHE B CA 1
ATOM 3775 C C . PHE B 1 75 ? 12.711 -24.547 -26.656 1 84.94 75 PHE B C 1
ATOM 3777 O O . PHE B 1 75 ? 12.719 -25.766 -26.812 1 84.94 75 PHE B O 1
ATOM 3784 N N . VAL B 1 76 ? 11.656 -23.906 -26.391 1 85.69 76 VAL B N 1
ATOM 3785 C CA . VAL B 1 76 ? 10.383 -24.594 -26.234 1 85.69 76 VAL B CA 1
ATOM 3786 C C . VAL B 1 76 ? 9.891 -25.109 -27.578 1 85.69 76 VAL B C 1
ATOM 3788 O O . VAL B 1 76 ? 9.344 -26.203 -27.672 1 85.69 76 VAL B O 1
ATOM 3791 N N . VAL B 1 77 ? 10.164 -24.406 -28.594 1 89.56 77 VAL B N 1
ATOM 3792 C CA . VAL B 1 77 ? 9.797 -24.844 -29.938 1 89.56 77 VAL B CA 1
ATOM 3793 C C . VAL B 1 77 ? 10.617 -26.062 -30.328 1 89.56 77 VAL B C 1
ATOM 3795 O O . VAL B 1 77 ? 10.078 -27.031 -30.875 1 89.56 77 VAL B O 1
ATOM 3798 N N . LEU B 1 78 ? 11.867 -26.016 -29.969 1 88.38 78 LEU B N 1
ATOM 3799 C CA . LEU B 1 78 ? 12.727 -27.141 -30.281 1 88.38 78 LEU B CA 1
ATOM 3800 C C . LEU B 1 78 ? 12.281 -28.391 -29.516 1 88.38 78 LEU B C 1
ATOM 3802 O O . LEU B 1 78 ? 12.305 -29.5 -30.062 1 88.38 78 LEU B O 1
ATOM 3806 N N . ASP B 1 79 ? 11.898 -28.188 -28.344 1 86.75 79 ASP B N 1
ATOM 3807 C CA . ASP B 1 79 ? 11.375 -29.297 -27.562 1 86.75 79 ASP B CA 1
ATOM 3808 C C . ASP B 1 79 ? 10.109 -29.875 -28.219 1 86.75 79 ASP B C 1
ATOM 3810 O O . ASP B 1 79 ? 9.93 -31.094 -28.266 1 86.75 79 ASP B O 1
ATOM 3814 N N . GLY B 1 80 ? 9.266 -29 -28.672 1 88.25 80 GLY B N 1
ATOM 3815 C CA . GLY B 1 80 ? 8.055 -29.453 -29.344 1 88.25 80 GLY B CA 1
ATOM 3816 C C . GLY B 1 80 ? 8.336 -30.234 -30.609 1 88.25 80 GLY B C 1
ATOM 3817 O O . GLY B 1 80 ? 7.68 -31.234 -30.891 1 88.25 80 GLY B O 1
ATOM 3818 N N . LEU B 1 81 ? 9.352 -29.828 -31.297 1 87.81 81 LEU B N 1
ATOM 3819 C CA . LEU B 1 81 ? 9.719 -30.484 -32.531 1 87.81 81 LEU B CA 1
ATOM 3820 C C . LEU B 1 81 ? 10.336 -31.859 -32.25 1 87.81 81 LEU B C 1
ATOM 3822 O O . LEU B 1 81 ? 10.156 -32.781 -33.031 1 87.81 81 LEU B O 1
ATOM 3826 N N . LEU B 1 82 ? 11.016 -31.906 -31.172 1 84.88 82 LEU B N 1
ATOM 3827 C CA . LEU B 1 82 ? 11.578 -33.188 -30.797 1 84.88 82 LEU B CA 1
ATOM 3828 C C . LEU B 1 82 ? 10.477 -34.219 -30.484 1 84.88 82 LEU B C 1
ATOM 3830 O O . LEU B 1 82 ? 10.578 -35.375 -30.875 1 84.88 82 LEU B O 1
ATOM 3834 N N . VAL B 1 83 ? 9.484 -33.75 -29.828 1 84 83 VAL B N 1
ATOM 3835 C CA . VAL B 1 83 ? 8.359 -34.656 -29.547 1 84 83 VAL B CA 1
ATOM 3836 C C . VAL B 1 83 ? 7.668 -35.031 -30.844 1 84 83 VAL B C 1
ATOM 3838 O O . VAL B 1 83 ? 7.281 -36.188 -31.031 1 84 83 VAL B O 1
ATOM 3841 N N . ALA B 1 84 ? 7.605 -34.125 -31.734 1 84.69 84 ALA B N 1
ATOM 3842 C CA . ALA B 1 84 ? 7.008 -34.406 -33.031 1 84.69 84 ALA B CA 1
ATOM 3843 C C . ALA B 1 84 ? 7.812 -35.438 -33.781 1 84.69 84 ALA B C 1
ATOM 3845 O O . ALA B 1 84 ? 7.238 -36.312 -34.469 1 84.69 84 ALA B O 1
ATOM 3846 N N . ALA B 1 85 ? 9.055 -35.406 -33.656 1 80.69 85 ALA B N 1
ATOM 3847 C CA . ALA B 1 85 ? 9.914 -36.375 -34.312 1 80.69 85 ALA B CA 1
ATOM 3848 C C . ALA B 1 85 ? 9.695 -37.781 -33.75 1 80.69 85 ALA B C 1
ATOM 3850 O O . ALA B 1 85 ? 9.719 -38.75 -34.5 1 80.69 85 ALA B O 1
ATOM 3851 N N . ILE B 1 86 ? 9.531 -37.812 -32.469 1 78.19 86 ILE B N 1
ATOM 3852 C CA . ILE B 1 86 ? 9.273 -39.094 -31.828 1 78.19 86 ILE B CA 1
ATOM 3853 C C . ILE B 1 86 ? 7.938 -39.656 -32.312 1 78.19 86 ILE B C 1
ATOM 3855 O O . ILE B 1 86 ? 7.832 -40.844 -32.625 1 78.19 86 ILE B O 1
ATOM 3859 N N . LEU B 1 87 ? 6.969 -38.812 -32.406 1 77.81 87 LEU B N 1
ATOM 3860 C CA . LEU B 1 87 ? 5.656 -39.219 -32.875 1 77.81 87 LEU B CA 1
ATOM 3861 C C . LEU B 1 87 ? 5.738 -39.719 -34.312 1 77.81 87 LEU B C 1
ATOM 3863 O O . LEU B 1 87 ? 5.078 -40.688 -34.688 1 77.81 87 LEU B O 1
ATOM 3867 N N . TYR B 1 88 ? 6.52 -39.094 -35.094 1 76.44 88 TYR B N 1
ATOM 3868 C CA . TYR B 1 88 ? 6.703 -39.5 -36.469 1 76.44 88 TYR B CA 1
ATOM 3869 C C . TYR B 1 88 ? 7.281 -40.906 -36.562 1 76.44 88 TYR B C 1
ATOM 3871 O O . TYR B 1 88 ? 6.809 -41.75 -37.344 1 76.44 88 TYR B O 1
ATOM 3879 N N . ALA B 1 89 ? 8.234 -41.219 -35.812 1 74.81 89 ALA B N 1
ATOM 3880 C CA . ALA B 1 89 ? 8.938 -42.5 -35.844 1 74.81 89 ALA B CA 1
ATOM 3881 C C . ALA B 1 89 ? 8.008 -43.656 -35.438 1 74.81 89 ALA B C 1
ATOM 3883 O O . ALA B 1 89 ? 8.195 -44.781 -35.875 1 74.81 89 ALA B O 1
ATOM 3884 N N . TYR B 1 90 ? 7.047 -43.312 -34.625 1 72.88 90 TYR B N 1
ATOM 3885 C CA . TYR B 1 90 ? 6.223 -44.406 -34.094 1 72.88 90 TYR B CA 1
ATOM 3886 C C . TYR B 1 90 ? 4.91 -44.5 -34.844 1 72.88 90 TYR B C 1
ATOM 3888 O O . TYR B 1 90 ? 4.336 -45.594 -34.969 1 72.88 90 TYR B O 1
ATOM 3896 N N . ILE B 1 91 ? 4.469 -43.469 -35.375 1 69.06 91 ILE B N 1
ATOM 3897 C CA . ILE B 1 91 ? 3.152 -43.5 -36 1 69.06 91 ILE B CA 1
ATOM 3898 C C . ILE B 1 91 ? 3.303 -43.688 -37.5 1 69.06 91 ILE B C 1
ATOM 3900 O O . ILE B 1 91 ? 2.648 -44.562 -38.094 1 69.06 91 ILE B O 1
ATOM 3904 N N . LEU B 1 92 ? 4.227 -43.031 -38.062 1 67.38 92 LEU B N 1
ATOM 3905 C CA . LEU B 1 92 ? 4.27 -43.031 -39.531 1 67.38 92 LEU B CA 1
ATOM 3906 C C . LEU B 1 92 ? 5.34 -44 -40.031 1 67.38 92 LEU B C 1
ATOM 3908 O O . LEU B 1 92 ? 5.172 -44.625 -41.094 1 67.38 92 LEU B O 1
ATOM 3912 N N . ALA B 1 93 ? 6.469 -44.156 -39.406 1 61.81 93 ALA B N 1
ATOM 3913 C CA . ALA B 1 93 ? 7.598 -44.875 -40 1 61.81 93 ALA B CA 1
ATOM 3914 C C . ALA B 1 93 ? 7.324 -46.375 -40.062 1 61.81 93 ALA B C 1
ATOM 3916 O O . ALA B 1 93 ? 7.699 -47.031 -41.031 1 61.81 93 ALA B O 1
ATOM 3917 N N . PRO B 1 94 ? 6.797 -47.031 -38.812 1 58.97 94 PRO B N 1
ATOM 3918 C CA . PRO B 1 94 ? 6.824 -48.5 -38.938 1 58.97 94 PRO B CA 1
ATOM 3919 C C . PRO B 1 94 ? 5.844 -49 -40 1 58.97 94 PRO B C 1
ATOM 3921 O O . PRO B 1 94 ? 4.715 -48.5 -40.062 1 58.97 94 PRO B O 1
ATOM 3924 N N . ALA B 1 95 ? 6.383 -49.531 -41.125 1 52.38 95 ALA B N 1
ATOM 3925 C CA . ALA B 1 95 ? 5.625 -50.219 -42.156 1 52.38 95 ALA B CA 1
ATOM 3926 C C . ALA B 1 95 ? 4.723 -51.281 -41.594 1 52.38 95 ALA B C 1
ATOM 3928 O O . ALA B 1 95 ? 3.822 -51.781 -42.25 1 52.38 95 ALA B O 1
ATOM 3929 N N . SER B 1 96 ? 5.102 -51.656 -40.344 1 51.97 96 SER B N 1
ATOM 3930 C CA . SER B 1 96 ? 4.375 -52.781 -39.812 1 51.97 96 SER B CA 1
ATOM 3931 C C . SER B 1 96 ? 3.111 -52.375 -39.094 1 51.97 96 SER B C 1
ATOM 3933 O O . SER B 1 96 ? 2.941 -51.188 -38.75 1 51.97 96 SER B O 1
ATOM 3935 N N . GLU B 1 97 ? 2.172 -53.188 -38.875 1 50.34 97 GLU B N 1
ATOM 3936 C CA . GLU B 1 97 ? 0.797 -53.062 -38.406 1 50.34 97 GLU B CA 1
ATOM 3937 C C . GLU B 1 97 ? 0.75 -52.5 -37 1 50.34 97 GLU B C 1
ATOM 3939 O O . GLU B 1 97 ? -0.198 -51.781 -36.625 1 50.34 97 GLU B O 1
ATOM 3944 N N . ASP B 1 98 ? 1.637 -52.844 -36.156 1 48.59 98 ASP B N 1
ATOM 3945 C CA . ASP B 1 98 ? 1.424 -52.438 -34.75 1 48.59 98 ASP B CA 1
ATOM 3946 C C . ASP B 1 98 ? 2.021 -51.062 -34.469 1 48.59 98 ASP B C 1
ATOM 3948 O O . ASP B 1 98 ? 3.23 -50.938 -34.281 1 48.59 98 ASP B O 1
ATOM 3952 N N . HIS B 1 99 ? 1.384 -50 -34.938 1 53.19 99 HIS B N 1
ATOM 3953 C CA . HIS B 1 99 ? 1.709 -48.562 -34.938 1 53.19 99 HIS B CA 1
ATOM 3954 C C . HIS B 1 99 ? 1.475 -47.969 -33.562 1 53.19 99 HIS B C 1
ATOM 3956 O O . HIS B 1 99 ? 1.379 -46.75 -33.406 1 53.19 99 HIS B O 1
ATOM 3962 N N . ASN B 1 100 ? 1.455 -48.719 -32.5 1 52.06 100 ASN B N 1
ATOM 3963 C CA . ASN B 1 100 ? 0.941 -48.094 -31.281 1 52.06 100 ASN B CA 1
ATOM 3964 C C . ASN B 1 100 ? 2.039 -47.344 -30.531 1 52.06 100 ASN B C 1
ATOM 3966 O O . ASN B 1 100 ? 3.189 -47.781 -30.5 1 52.06 100 ASN B O 1
ATOM 3970 N N . LEU B 1 101 ? 1.846 -46.094 -30.312 1 53.38 101 LEU B N 1
ATOM 3971 C CA . LEU B 1 101 ? 2.717 -45.344 -29.406 1 53.38 101 LEU B CA 1
ATOM 3972 C C . LEU B 1 101 ? 3.021 -46.156 -28.156 1 53.38 101 LEU B C 1
ATOM 3974 O O . LEU B 1 101 ? 2.129 -46.812 -27.594 1 53.38 101 LEU B O 1
ATOM 3978 N N . THR B 1 102 ? 4.277 -46.438 -28.031 1 58.78 102 THR B N 1
ATOM 3979 C CA . THR B 1 102 ? 4.668 -47.125 -26.812 1 58.78 102 THR B CA 1
ATOM 3980 C C . THR B 1 102 ? 4.566 -46.219 -25.594 1 58.78 102 THR B C 1
ATOM 3982 O O . THR B 1 102 ? 4.543 -45 -25.734 1 58.78 102 THR B O 1
ATOM 3985 N N . THR B 1 103 ? 4.246 -46.781 -24.516 1 59.47 103 THR B N 1
ATOM 3986 C CA . THR B 1 103 ? 4.137 -46.094 -23.234 1 59.47 103 THR B CA 1
ATOM 3987 C C . THR B 1 103 ? 5.316 -45.156 -23.016 1 59.47 103 THR B C 1
ATOM 3989 O O . THR B 1 103 ? 5.141 -44.031 -22.516 1 59.47 103 THR B O 1
ATOM 3992 N N . THR B 1 104 ? 6.438 -45.5 -23.547 1 60.59 104 THR B N 1
ATOM 3993 C CA . THR B 1 104 ? 7.656 -44.75 -23.266 1 60.59 104 THR B CA 1
ATOM 3994 C C . THR B 1 104 ? 7.707 -43.469 -24.078 1 60.59 104 THR B C 1
ATOM 3996 O O . THR B 1 104 ? 8.133 -42.438 -23.562 1 60.59 104 THR B O 1
ATOM 3999 N N . SER B 1 105 ? 7.199 -43.5 -25.328 1 63.94 105 SER B N 1
ATOM 4000 C CA . SER B 1 105 ? 7.262 -42.312 -26.172 1 63.94 105 SER B CA 1
ATOM 4001 C C . SER B 1 105 ? 6.273 -41.25 -25.719 1 63.94 105 SER B C 1
ATOM 4003 O O . SER B 1 105 ? 6.547 -40.062 -25.828 1 63.94 105 SER B O 1
ATOM 4005 N N . LEU B 1 106 ? 5.211 -41.688 -25.141 1 68.88 106 LEU B N 1
ATOM 4006 C CA . LEU B 1 106 ? 4.18 -40.75 -24.703 1 68.88 106 LEU B CA 1
ATOM 4007 C C . LEU B 1 106 ? 4.621 -40 -23.453 1 68.88 106 LEU B C 1
ATOM 4009 O O . LEU B 1 106 ? 4.336 -38.812 -23.297 1 68.88 106 LEU B O 1
ATOM 4013 N N . VAL B 1 107 ? 5.352 -40.688 -22.672 1 70.31 107 VAL B N 1
ATOM 4014 C CA . VAL B 1 107 ? 5.781 -40.094 -21.406 1 70.31 107 VAL B CA 1
ATOM 4015 C C . VAL B 1 107 ? 6.676 -38.875 -21.656 1 70.31 107 VAL B C 1
ATOM 4017 O O . VAL B 1 107 ? 6.613 -37.906 -20.938 1 70.31 107 VAL B O 1
ATOM 4020 N N . VAL B 1 108 ? 7.387 -38.938 -22.828 1 71.5 108 VAL B N 1
ATOM 4021 C CA . VAL B 1 108 ? 8.289 -37.812 -23.141 1 71.5 108 VAL B CA 1
ATOM 4022 C C . VAL B 1 108 ? 7.48 -36.562 -23.406 1 71.5 108 VAL B C 1
ATOM 4024 O O . VAL B 1 108 ? 7.848 -35.469 -22.938 1 71.5 108 VAL B O 1
ATOM 4027 N N . GLY B 1 109 ? 6.383 -36.688 -24.109 1 76.62 109 GLY B N 1
ATOM 4028 C CA . GLY B 1 109 ? 5.535 -35.531 -24.391 1 76.62 109 GLY B CA 1
ATOM 4029 C C . GLY B 1 109 ? 4.969 -34.906 -23.141 1 76.62 109 GLY B C 1
ATOM 4030 O O . GLY B 1 109 ? 4.969 -33.688 -23 1 76.62 109 GLY B O 1
ATOM 4031 N N . PHE B 1 110 ? 4.598 -35.656 -22.203 1 76.56 110 PHE B N 1
ATOM 4032 C CA . PHE B 1 110 ? 4 -35.156 -20.969 1 76.56 110 PHE B CA 1
ATOM 4033 C C . PHE B 1 110 ? 5.047 -34.469 -20.109 1 76.56 110 PHE B C 1
ATOM 4035 O O . PHE B 1 110 ? 4.789 -33.438 -19.531 1 76.56 110 PHE B O 1
ATOM 4042 N N . VAL B 1 111 ? 6.184 -35.094 -20.031 1 74.94 111 VAL B N 1
ATOM 4043 C CA . VAL B 1 111 ? 7.254 -34.562 -19.188 1 74.94 111 VAL B CA 1
ATOM 4044 C C . VAL B 1 111 ? 7.68 -33.188 -19.703 1 74.94 111 VAL B C 1
ATOM 4046 O O . VAL B 1 111 ? 7.863 -32.25 -18.922 1 74.94 111 VAL B O 1
ATOM 4049 N N . LEU B 1 112 ? 7.805 -33.094 -20.984 1 80.62 112 LEU B N 1
ATOM 4050 C CA . LEU B 1 112 ? 8.25 -31.828 -21.562 1 80.62 112 LEU B CA 1
ATOM 4051 C C . LEU B 1 112 ? 7.16 -30.766 -21.453 1 80.62 112 LEU B C 1
ATOM 4053 O O . LEU B 1 112 ? 7.457 -29.578 -21.328 1 80.62 112 LEU B O 1
ATOM 4057 N N . LEU B 1 113 ? 5.957 -31.234 -21.5 1 83.5 113 LEU B N 1
ATOM 4058 C CA . LEU B 1 113 ? 4.855 -30.297 -21.281 1 83.5 113 LEU B CA 1
ATOM 4059 C C . LEU B 1 113 ? 4.914 -29.703 -19.891 1 83.5 113 LEU B C 1
ATOM 4061 O O . LEU B 1 113 ? 4.746 -28.484 -19.719 1 83.5 113 LEU B O 1
ATOM 4065 N N . ILE B 1 114 ? 5.152 -30.484 -18.969 1 77.5 114 ILE B N 1
ATOM 4066 C CA . ILE B 1 114 ? 5.219 -30.031 -17.578 1 77.5 114 ILE B CA 1
ATOM 4067 C C . ILE B 1 114 ? 6.422 -29.109 -17.406 1 77.5 114 ILE B C 1
ATOM 4069 O O . ILE B 1 114 ? 6.352 -28.109 -16.672 1 77.5 114 ILE B O 1
ATOM 4073 N N . HIS B 1 115 ? 7.434 -29.484 -18.062 1 75.5 115 HIS B N 1
ATOM 4074 C CA . HIS B 1 115 ? 8.602 -28.609 -18.016 1 75.5 115 HIS B CA 1
ATOM 4075 C C . HIS B 1 115 ? 8.281 -27.219 -18.578 1 75.5 115 HIS B C 1
ATOM 4077 O O . HIS B 1 115 ? 8.688 -26.203 -18 1 75.5 115 HIS B O 1
ATOM 4083 N N . ALA B 1 116 ? 7.617 -27.219 -19.656 1 77.69 116 ALA B N 1
ATOM 4084 C CA . ALA B 1 116 ? 7.191 -25.953 -20.219 1 77.69 116 ALA B CA 1
ATOM 4085 C C . ALA B 1 116 ? 6.285 -25.188 -19.266 1 77.69 116 ALA B C 1
ATOM 4087 O O . ALA B 1 116 ? 6.344 -23.953 -19.172 1 77.69 116 ALA B O 1
ATOM 4088 N N . GLY B 1 117 ? 5.508 -25.953 -18.562 1 76.56 117 GLY B N 1
ATOM 4089 C CA . GLY B 1 117 ? 4.613 -25.359 -17.594 1 76.56 117 GLY B CA 1
ATOM 4090 C C . GLY B 1 117 ? 5.344 -24.734 -16.406 1 76.56 117 GLY B C 1
ATOM 4091 O O . GLY B 1 117 ? 4.879 -23.734 -15.844 1 76.56 117 GLY B O 1
ATOM 4092 N N . LEU B 1 118 ? 6.461 -25.266 -16.094 1 75.12 118 LEU B N 1
ATOM 4093 C CA . LEU B 1 118 ? 7.246 -24.781 -14.961 1 75.12 118 LEU B CA 1
ATOM 4094 C C . LEU B 1 118 ? 7.809 -23.391 -15.234 1 75.12 118 LEU B C 1
ATOM 4096 O O . LEU B 1 118 ? 8.227 -22.703 -14.312 1 75.12 118 LEU B O 1
ATOM 4100 N N . GLN B 1 119 ? 7.758 -23.141 -16.453 1 73.81 119 GLN B N 1
ATOM 4101 C CA . GLN B 1 119 ? 8.203 -21.781 -16.781 1 73.81 119 GLN B CA 1
ATOM 4102 C C . GLN B 1 119 ? 7.121 -20.75 -16.469 1 73.81 119 GLN B C 1
ATOM 4104 O O . GLN B 1 119 ? 7.387 -19.547 -16.453 1 73.81 119 GLN B O 1
ATOM 4109 N N . LEU B 1 120 ? 5.996 -21.203 -16.125 1 72.94 120 LEU B N 1
ATOM 4110 C CA . LEU B 1 120 ? 4.867 -20.406 -15.664 1 72.94 120 LEU B CA 1
ATOM 4111 C C . LEU B 1 120 ? 4.59 -19.25 -16.625 1 72.94 120 LEU B C 1
ATOM 4113 O O . LEU B 1 120 ? 4.363 -18.109 -16.188 1 72.94 120 LEU B O 1
ATOM 4117 N N . ASP B 1 121 ? 4.797 -19.469 -17.891 1 80.12 121 ASP B N 1
ATOM 4118 C CA . ASP B 1 121 ? 4.422 -18.578 -18.984 1 80.12 121 ASP B CA 1
ATOM 4119 C C . ASP B 1 121 ? 3.391 -19.25 -19.891 1 80.12 121 ASP B C 1
ATOM 4121 O O . ASP B 1 121 ? 3.662 -20.281 -20.5 1 80.12 121 ASP B O 1
ATOM 4125 N N . ARG B 1 122 ? 2.236 -18.656 -19.969 1 85.62 122 ARG B N 1
ATOM 4126 C CA . ARG B 1 122 ? 1.129 -19.266 -20.688 1 85.62 122 ARG B CA 1
ATOM 4127 C C . ARG B 1 122 ? 1.429 -19.344 -22.188 1 85.62 122 ARG B C 1
ATOM 4129 O O . ARG B 1 122 ? 0.978 -20.266 -22.859 1 85.62 122 ARG B O 1
ATOM 4136 N N . ARG B 1 123 ? 2.215 -18.453 -22.688 1 86.06 123 ARG B N 1
ATOM 4137 C CA . ARG B 1 123 ? 2.543 -18.453 -24.109 1 86.06 123 ARG B CA 1
ATOM 4138 C C . ARG B 1 123 ? 3.412 -19.641 -24.484 1 86.06 123 ARG B C 1
ATOM 4140 O O . ARG B 1 123 ? 3.234 -20.25 -25.547 1 86.06 123 ARG B O 1
ATOM 4147 N N . LEU B 1 124 ? 4.27 -19.906 -23.562 1 87.19 124 LEU B N 1
ATOM 4148 C CA . LEU B 1 124 ? 5.164 -21.031 -23.828 1 87.19 124 LEU B CA 1
ATOM 4149 C C . LEU B 1 124 ? 4.398 -22.359 -23.797 1 87.19 124 LEU B C 1
ATOM 4151 O O . LEU B 1 124 ? 4.664 -23.25 -24.609 1 87.19 124 LEU B O 1
ATOM 4155 N N . VAL B 1 125 ? 3.455 -22.438 -22.922 1 87.06 125 VAL B N 1
ATOM 4156 C CA . VAL B 1 125 ? 2.641 -23.641 -22.844 1 87.06 125 VAL B CA 1
ATOM 4157 C C . VAL B 1 125 ? 1.801 -23.797 -24.109 1 87.06 125 VAL B C 1
ATOM 4159 O O . VAL B 1 125 ? 1.707 -24.891 -24.672 1 87.06 125 VAL B O 1
ATOM 4162 N N . LEU B 1 126 ? 1.277 -22.719 -24.531 1 89.94 126 LEU B N 1
ATOM 4163 C CA . LEU B 1 126 ? 0.444 -22.734 -25.734 1 89.94 126 LEU B CA 1
ATOM 4164 C C . LEU B 1 126 ? 1.268 -23.094 -26.969 1 89.94 126 LEU B C 1
ATOM 4166 O O . LEU B 1 126 ? 0.817 -23.875 -27.812 1 89.94 126 LEU B O 1
ATOM 4170 N N . THR B 1 127 ? 2.434 -22.547 -27.047 1 90.69 127 THR B N 1
ATOM 4171 C CA . THR B 1 127 ? 3.291 -22.828 -28.203 1 90.69 127 THR B CA 1
ATOM 4172 C C . THR B 1 127 ? 3.713 -24.297 -28.219 1 90.69 127 THR B C 1
ATOM 4174 O O . THR B 1 127 ? 3.619 -24.969 -29.25 1 90.69 127 THR B O 1
ATOM 4177 N N . PHE B 1 128 ? 4.156 -24.812 -27.078 1 90.88 128 PHE B N 1
ATOM 4178 C CA . PHE B 1 128 ? 4.582 -26.203 -26.984 1 90.88 128 PHE B CA 1
ATOM 4179 C C . PHE B 1 128 ? 3.43 -27.156 -27.312 1 90.88 128 PHE B C 1
ATOM 4181 O O . PHE B 1 128 ? 3.562 -28.047 -28.156 1 90.88 128 PHE B O 1
ATOM 4188 N N . SER B 1 129 ? 2.311 -26.922 -26.625 1 90.38 129 SER B N 1
ATOM 4189 C CA . SER B 1 129 ? 1.164 -27.797 -26.781 1 90.38 129 SER B CA 1
ATOM 4190 C C . SER B 1 129 ? 0.583 -27.703 -28.188 1 90.38 129 SER B C 1
ATOM 4192 O O . SER B 1 129 ? 0.123 -28.688 -28.75 1 90.38 129 SER B O 1
ATOM 4194 N N . GLY B 1 130 ? 0.656 -26.531 -28.734 1 91.31 130 GLY B N 1
ATOM 4195 C CA . GLY B 1 130 ? 0.184 -26.359 -30.094 1 91.31 130 GLY B CA 1
ATOM 4196 C C . GLY B 1 130 ? 0.983 -27.172 -31.109 1 91.31 130 GLY B C 1
ATOM 4197 O O . GLY B 1 130 ? 0.41 -27.828 -31.969 1 91.31 130 GLY B O 1
ATOM 4198 N N . ILE B 1 131 ? 2.285 -27.172 -31.016 1 92 131 ILE B N 1
ATOM 4199 C CA . ILE B 1 131 ? 3.166 -27.891 -31.922 1 92 131 ILE B CA 1
ATOM 4200 C C . ILE B 1 131 ? 2.938 -29.391 -31.781 1 92 131 ILE B C 1
ATOM 4202 O O . ILE B 1 131 ? 2.781 -30.109 -32.781 1 92 131 ILE B O 1
ATOM 4206 N N . VAL B 1 132 ? 2.84 -29.875 -30.578 1 89.25 132 VAL B N 1
ATOM 4207 C CA . VAL B 1 132 ? 2.727 -31.297 -30.312 1 89.25 132 VAL B CA 1
ATOM 4208 C C . VAL B 1 132 ? 1.355 -31.812 -30.766 1 89.25 132 VAL B C 1
ATOM 4210 O O . VAL B 1 132 ? 1.253 -32.812 -31.453 1 89.25 132 VAL B O 1
ATOM 4213 N N . LEU B 1 133 ? 0.325 -31.062 -30.453 1 88.31 133 LEU B N 1
ATOM 4214 C CA . LEU B 1 133 ? -1.026 -31.516 -30.766 1 88.31 133 LEU B CA 1
ATOM 4215 C C . LEU B 1 133 ? -1.28 -31.469 -32.25 1 88.31 133 LEU B C 1
ATOM 4217 O O . LEU B 1 133 ? -1.879 -32.406 -32.812 1 88.31 133 LEU B O 1
ATOM 4221 N N . VAL B 1 134 ? -0.807 -30.484 -32.875 1 89.31 134 VAL B N 1
ATOM 4222 C CA . VAL B 1 134 ? -0.987 -30.375 -34.312 1 89.31 134 VAL B CA 1
ATOM 4223 C C . VAL B 1 134 ? -0.227 -31.5 -35.031 1 89.31 134 VAL B C 1
ATOM 4225 O O . VAL B 1 134 ? -0.759 -32.156 -35.938 1 89.31 134 VAL B O 1
ATOM 4228 N N . SER B 1 135 ? 0.988 -31.703 -34.625 1 87.25 135 SER B N 1
ATOM 4229 C CA . SER B 1 135 ? 1.783 -32.781 -35.219 1 87.25 135 SER B CA 1
ATOM 4230 C C . SER B 1 135 ? 1.142 -34.156 -34.969 1 87.25 135 SER B C 1
ATOM 4232 O O . SER B 1 135 ? 1.114 -35 -35.875 1 87.25 135 SER B O 1
ATOM 4234 N N . TRP B 1 136 ? 0.672 -34.312 -33.812 1 82.62 136 TRP B N 1
ATOM 4235 C CA . TRP B 1 136 ? 0.058 -35.594 -33.438 1 82.62 136 TRP B CA 1
ATOM 4236 C C . TRP B 1 136 ? -1.18 -35.844 -34.281 1 82.62 136 TRP B C 1
ATOM 4238 O O . TRP B 1 136 ? -1.288 -36.906 -34.906 1 82.62 136 TRP B O 1
ATOM 4248 N N . VAL B 1 137 ? -2.049 -34.969 -34.406 1 81.25 137 VAL B N 1
ATOM 4249 C CA . VAL B 1 137 ? -3.295 -35.125 -35.156 1 81.25 137 VAL B CA 1
ATOM 4250 C C . VAL B 1 137 ? -2.99 -35.312 -36.625 1 81.25 137 VAL B C 1
ATOM 4252 O O . VAL B 1 137 ? -3.604 -36.125 -37.312 1 81.25 137 VAL B O 1
ATOM 4255 N N . ALA B 1 138 ? -2.055 -34.562 -37.062 1 83.12 138 ALA B N 1
ATOM 4256 C CA . ALA B 1 138 ? -1.665 -34.656 -38.469 1 83.12 138 ALA B CA 1
ATOM 4257 C C . ALA B 1 138 ? -1.116 -36.062 -38.781 1 83.12 138 ALA B C 1
ATOM 4259 O O . ALA B 1 138 ? -1.435 -36.625 -39.844 1 83.12 138 ALA B O 1
ATOM 4260 N N . MET B 1 139 ? -0.345 -36.562 -37.938 1 80.88 139 MET B N 1
ATOM 4261 C CA . MET B 1 139 ? 0.268 -37.844 -38.188 1 80.88 139 MET B CA 1
ATOM 4262 C C . MET B 1 139 ? -0.772 -38.969 -38.094 1 80.88 139 MET B C 1
ATOM 4264 O O . MET B 1 139 ? -0.692 -39.938 -38.844 1 80.88 139 MET B O 1
ATOM 4268 N N . LEU B 1 140 ? -1.675 -38.844 -37.156 1 77.69 140 LEU B N 1
ATOM 4269 C CA . LEU B 1 140 ? -2.754 -39.812 -37.062 1 77.69 140 LEU B CA 1
ATOM 4270 C C . LEU B 1 140 ? -3.592 -39.812 -38.344 1 77.69 140 LEU B C 1
ATOM 4272 O O . LEU B 1 140 ? -3.986 -40.844 -38.844 1 77.69 140 LEU B O 1
ATOM 4276 N N . ALA B 1 141 ? -3.816 -38.688 -38.844 1 77.44 141 ALA B N 1
ATOM 4277 C CA . ALA B 1 141 ? -4.582 -38.562 -40.094 1 77.44 141 ALA B CA 1
ATOM 4278 C C . ALA B 1 141 ? -3.834 -39.156 -41.281 1 77.44 141 ALA B C 1
ATOM 4280 O O . ALA B 1 141 ? -4.426 -39.875 -42.094 1 77.44 141 ALA B O 1
ATOM 4281 N N . LEU B 1 142 ? -2.582 -38.844 -41.312 1 79.38 142 LEU B N 1
ATOM 4282 C CA . LEU B 1 142 ? -1.766 -39.375 -42.406 1 79.38 142 LEU B CA 1
ATOM 4283 C C . LEU B 1 142 ? -1.662 -40.906 -42.344 1 79.38 142 LEU B C 1
ATOM 4285 O O . LEU B 1 142 ? -1.657 -41.562 -43.375 1 79.38 142 LEU B O 1
ATOM 4289 N N . SER B 1 143 ? -1.522 -41.375 -41.094 1 77.5 143 SER B N 1
ATOM 4290 C CA . SER B 1 143 ? -1.446 -42.812 -40.938 1 77.5 143 SER B CA 1
ATOM 4291 C C . SER B 1 143 ? -2.742 -43.5 -41.375 1 77.5 143 SER B C 1
ATOM 4293 O O . SER B 1 143 ? -2.715 -44.562 -41.969 1 77.5 143 SER B O 1
ATOM 4295 N N . ALA B 1 144 ? -3.83 -42.906 -41.094 1 74.69 144 ALA B N 1
ATOM 4296 C CA . ALA B 1 144 ? -5.125 -43.469 -41.469 1 74.69 144 ALA B CA 1
ATOM 4297 C C . ALA B 1 144 ? -5.27 -43.531 -43 1 74.69 144 ALA B C 1
ATOM 4299 O O . ALA B 1 144 ? -5.781 -44.5 -43.531 1 74.69 144 ALA B O 1
ATOM 4300 N N . VAL B 1 145 ? -4.762 -42.562 -43.625 1 75.75 145 VAL B N 1
ATOM 4301 C CA . VAL B 1 145 ? -4.84 -42.5 -45.062 1 75.75 145 VAL B CA 1
ATOM 4302 C C . VAL B 1 145 ? -3.912 -43.562 -45.688 1 75.75 145 VAL B C 1
ATOM 4304 O O . VAL B 1 145 ? -4.27 -44.219 -46.656 1 75.75 145 VAL B O 1
ATOM 4307 N N . ARG B 1 146 ? -2.861 -43.688 -45.125 1 75.69 146 ARG B N 1
ATOM 4308 C CA . ARG B 1 146 ? -1.884 -44.656 -45.625 1 75.69 146 ARG B CA 1
ATOM 4309 C C . ARG B 1 146 ? -2.4 -46.094 -45.5 1 75.69 146 ARG B C 1
ATOM 4311 O O . ARG B 1 146 ? -2.074 -46.938 -46.312 1 75.69 146 ARG B O 1
ATOM 4318 N N . HIS B 1 147 ? -3.125 -46.312 -44.406 1 72.88 147 HIS B N 1
ATOM 4319 C CA . HIS B 1 147 ? -3.635 -47.656 -44.219 1 72.88 147 HIS B CA 1
ATOM 4320 C C . HIS B 1 147 ? -4.938 -47.875 -44.969 1 72.88 147 HIS B C 1
ATOM 4322 O O . HIS B 1 147 ? -5.629 -48.875 -44.75 1 72.88 147 HIS B O 1
ATOM 4328 N N . GLY B 1 148 ? -5.121 -47.094 -45.812 1 68.31 148 GLY B N 1
ATOM 4329 C CA . GLY B 1 148 ? -6.184 -47.344 -46.781 1 68.31 148 GLY B CA 1
ATOM 4330 C C . GLY B 1 148 ? -7.543 -46.875 -46.281 1 68.31 148 GLY B C 1
ATOM 4331 O O . GLY B 1 148 ? -8.57 -47.406 -46.719 1 68.31 148 GLY B O 1
ATOM 4332 N N . ALA B 1 149 ? -7.57 -46.281 -45.156 1 63.97 149 ALA B N 1
ATOM 4333 C CA . ALA B 1 149 ? -8.883 -45.812 -44.719 1 63.97 149 ALA B CA 1
ATOM 4334 C C . ALA B 1 149 ? -9.578 -45 -45.781 1 63.97 149 ALA B C 1
ATOM 4336 O O . ALA B 1 149 ? -9.102 -43.906 -46.156 1 63.97 149 ALA B O 1
ATOM 4337 N N . ARG B 1 150 ? -10.344 -45.719 -46.625 1 67.25 150 ARG B N 1
ATOM 4338 C CA . ARG B 1 150 ? -11 -45.094 -47.781 1 67.25 150 ARG B CA 1
ATOM 4339 C C . ARG B 1 150 ? -12.312 -44.438 -47.375 1 67.25 150 ARG B C 1
ATOM 4341 O O . ARG B 1 150 ? -12.836 -43.594 -48.094 1 67.25 150 ARG B O 1
ATOM 4348 N N . ASP B 1 151 ? -12.875 -44.906 -46.25 1 66.25 151 ASP B N 1
ATOM 4349 C CA . ASP B 1 151 ? -14.148 -44.344 -45.844 1 66.25 151 ASP B CA 1
ATOM 4350 C C . ASP B 1 151 ? -14.008 -43.562 -44.531 1 66.25 151 ASP B C 1
ATOM 4352 O O . ASP B 1 151 ? -13.07 -43.781 -43.781 1 66.25 151 ASP B O 1
ATOM 4356 N N . VAL B 1 152 ? -14.805 -42.562 -44.375 1 66.38 152 VAL B N 1
ATOM 4357 C CA . VAL B 1 152 ? -14.844 -41.656 -43.25 1 66.38 152 VAL B CA 1
ATOM 4358 C C . VAL B 1 152 ? -14.93 -42.469 -41.938 1 66.38 152 VAL B C 1
ATOM 4360 O O . VAL B 1 152 ? -14.297 -42.125 -40.938 1 66.38 152 VAL B O 1
ATOM 4363 N N . MET B 1 153 ? -15.617 -43.5 -42.125 1 63.97 153 MET B N 1
ATOM 4364 C CA . MET B 1 153 ? -15.82 -44.312 -40.906 1 63.97 153 MET B CA 1
ATOM 4365 C C . MET B 1 153 ? -14.531 -45.031 -40.5 1 63.97 153 MET B C 1
ATOM 4367 O O . MET B 1 153 ? -14.211 -45.125 -39.312 1 63.97 153 MET B O 1
ATOM 4371 N N . ALA B 1 154 ? -13.828 -45.5 -41.438 1 65.62 154 ALA B N 1
ATOM 4372 C CA . ALA B 1 154 ? -12.555 -46.156 -41.188 1 65.62 154 ALA B CA 1
ATOM 4373 C C . ALA B 1 154 ? -11.531 -45.156 -40.625 1 65.62 154 ALA B C 1
ATOM 4375 O O . ALA B 1 154 ? -10.766 -45.5 -39.719 1 65.62 154 ALA B O 1
ATOM 4376 N N . LEU B 1 155 ? -11.68 -44 -41.125 1 64.06 155 LEU B N 1
ATOM 4377 C CA . LEU B 1 155 ? -10.805 -42.938 -40.625 1 64.06 155 LEU B CA 1
ATOM 4378 C C . LEU B 1 155 ? -11.102 -42.625 -39.188 1 64.06 155 LEU B C 1
ATOM 4380 O O . LEU B 1 155 ? -10.188 -42.5 -38.375 1 64.06 155 LEU B O 1
ATOM 4384 N N . LEU B 1 156 ? -12.359 -42.562 -38.938 1 62.78 156 LEU B N 1
ATOM 4385 C CA . LEU B 1 156 ? -12.781 -42.281 -37.562 1 62.78 156 LEU B CA 1
ATOM 4386 C C . LEU B 1 156 ? -12.398 -43.375 -36.625 1 62.78 156 LEU B C 1
ATOM 4388 O O . LEU B 1 156 ? -11.977 -43.125 -35.469 1 62.78 156 LEU B O 1
ATOM 4392 N N . SER B 1 157 ? -12.508 -44.531 -37.125 1 63.12 157 SER B N 1
ATOM 4393 C CA . SER B 1 157 ? -12.172 -45.688 -36.281 1 63.12 157 SER B CA 1
ATOM 4394 C C . SER B 1 157 ? -10.68 -45.75 -35.969 1 63.12 157 SER B C 1
ATOM 4396 O O . SER B 1 157 ? -10.273 -46.094 -34.875 1 63.12 157 SER B O 1
ATOM 4398 N N . SER B 1 158 ? -10.008 -45.375 -37.031 1 61.88 158 SER B N 1
ATOM 4399 C CA . SER B 1 158 ? -8.562 -45.344 -36.844 1 61.88 158 SER B CA 1
ATOM 4400 C C . SER B 1 158 ? -8.148 -44.219 -35.875 1 61.88 158 SER B C 1
ATOM 4402 O O . SER B 1 158 ? -7.234 -44.375 -35.094 1 61.88 158 SER B O 1
ATOM 4404 N N . PHE B 1 159 ? -8.953 -43.219 -36.062 1 60.5 159 PHE B N 1
ATOM 4405 C CA . PHE B 1 159 ? -8.695 -42.062 -35.219 1 60.5 159 PHE B CA 1
ATOM 4406 C C . PHE B 1 159 ? -9.055 -42.375 -33.781 1 60.5 159 PHE B C 1
ATOM 4408 O O . PHE B 1 159 ? -8.344 -42 -32.844 1 60.5 159 PHE B O 1
ATOM 4415 N N . PHE B 1 160 ? -10.156 -43 -33.656 1 60.06 160 PHE B N 1
ATOM 4416 C CA . PHE B 1 160 ? -10.656 -43.312 -32.344 1 60.06 160 PHE B CA 1
ATOM 4417 C C . PHE B 1 160 ? -10.031 -44.562 -31.781 1 60.06 160 PHE B C 1
ATOM 4419 O O . PHE B 1 160 ? -10.703 -45.375 -31.141 1 60.06 160 PHE B O 1
ATOM 4426 N N . SER B 1 161 ? -8.758 -44.688 -32.188 1 62.66 161 SER B N 1
ATOM 4427 C CA . SER B 1 161 ? -7.977 -45.781 -31.625 1 62.66 161 SER B CA 1
ATOM 4428 C C . SER B 1 161 ? -7.328 -45.406 -30.297 1 62.66 161 SER B C 1
ATOM 4430 O O . SER B 1 161 ? -7.641 -44.344 -29.734 1 62.66 161 SER B O 1
ATOM 4432 N N . GLN B 1 162 ? -6.582 -46.312 -29.75 1 62.94 162 GLN B N 1
ATOM 4433 C CA . GLN B 1 162 ? -5.867 -46.125 -28.484 1 62.94 162 GLN B CA 1
ATOM 4434 C C . GLN B 1 162 ? -5.078 -44.812 -28.484 1 62.94 162 GLN B C 1
ATOM 4436 O O . GLN B 1 162 ? -4.992 -44.156 -27.469 1 62.94 162 GLN B O 1
ATOM 4441 N N . ASP B 1 163 ? -4.742 -44.406 -29.734 1 66.81 163 ASP B N 1
ATOM 4442 C CA . ASP B 1 163 ? -3.914 -43.219 -29.859 1 66.81 163 ASP B CA 1
ATOM 4443 C C . ASP B 1 163 ? -4.734 -41.938 -29.609 1 66.81 163 ASP B C 1
ATOM 4445 O O . ASP B 1 163 ? -4.207 -40.938 -29.125 1 66.81 163 ASP B O 1
ATOM 4449 N N . PHE B 1 164 ? -6.02 -42.094 -29.781 1 66.12 164 PHE B N 1
ATOM 4450 C CA . PHE B 1 164 ? -6.887 -40.938 -29.547 1 66.12 164 PHE B CA 1
ATOM 4451 C C . PHE B 1 164 ? -6.992 -40.625 -28.062 1 66.12 164 PHE B C 1
ATOM 4453 O O . PHE B 1 164 ? -6.941 -39.469 -27.656 1 66.12 164 PHE B O 1
ATOM 4460 N N . GLY B 1 165 ? -7.156 -41.688 -27.297 1 64.81 165 GLY B N 1
ATOM 4461 C CA . GLY B 1 165 ? -7.207 -41.5 -25.844 1 64.81 165 GLY B CA 1
ATOM 4462 C C . GLY B 1 165 ? -5.973 -40.781 -25.297 1 64.81 165 GLY B C 1
ATOM 4463 O O . GLY B 1 165 ? -6.078 -39.938 -24.422 1 64.81 165 GLY B O 1
ATOM 4464 N N . LEU B 1 166 ? -4.855 -41.062 -25.859 1 71.81 166 LEU B N 1
ATOM 4465 C CA . LEU B 1 166 ? -3.602 -40.469 -25.422 1 71.81 166 LEU B CA 1
ATOM 4466 C C . LEU B 1 166 ? -3.521 -39 -25.859 1 71.81 166 LEU B C 1
ATOM 4468 O O . LEU B 1 166 ? -3.043 -38.156 -25.094 1 71.81 166 LEU B O 1
ATOM 4472 N N . THR B 1 167 ? -4.02 -38.75 -27.094 1 73.44 167 THR B N 1
ATOM 4473 C CA . THR B 1 167 ? -4.016 -37.375 -27.578 1 73.44 167 THR B CA 1
ATOM 4474 C C . THR B 1 167 ? -4.93 -36.5 -26.734 1 73.44 167 THR B C 1
ATOM 4476 O O . THR B 1 167 ? -4.562 -35.375 -26.391 1 73.44 167 THR B O 1
ATOM 4479 N N . VAL B 1 168 ? -6.02 -37.031 -26.344 1 71.75 168 VAL B N 1
ATOM 4480 C CA . VAL B 1 168 ? -6.969 -36.281 -25.547 1 71.75 168 VAL B CA 1
ATOM 4481 C C . VAL B 1 168 ? -6.395 -36.031 -24.156 1 71.75 168 VAL B C 1
ATOM 4483 O O . VAL B 1 168 ? -6.555 -34.969 -23.578 1 71.75 168 VAL B O 1
ATOM 4486 N N . SER B 1 169 ? -5.723 -37 -23.625 1 73.25 169 SER B N 1
ATOM 4487 C CA . SER B 1 169 ? -5.094 -36.844 -22.312 1 73.25 169 SER B CA 1
ATOM 4488 C C . SER B 1 169 ? -4.023 -35.781 -22.328 1 73.25 169 SER B C 1
ATOM 4490 O O . SER B 1 169 ? -3.916 -34.969 -21.391 1 73.25 169 SER B O 1
ATOM 4492 N N . PHE B 1 170 ? -3.242 -35.75 -23.406 1 78.69 170 PHE B N 1
ATOM 4493 C CA . PHE B 1 170 ? -2.227 -34.719 -23.547 1 78.69 170 PHE B CA 1
ATOM 4494 C C . PHE B 1 170 ? -2.871 -33.344 -23.656 1 78.69 170 PHE B C 1
ATOM 4496 O O . PHE B 1 170 ? -2.414 -32.375 -23.031 1 78.69 170 PHE B O 1
ATOM 4503 N N . GLY B 1 171 ? -3.943 -33.25 -24.5 1 79.38 171 GLY B N 1
ATOM 4504 C CA . GLY B 1 171 ? -4.66 -31.984 -24.641 1 79.38 171 GLY B CA 1
ATOM 4505 C C . GLY B 1 171 ? -5.223 -31.469 -23.328 1 79.38 171 GLY B C 1
ATOM 4506 O O . GLY B 1 171 ? -5.141 -30.281 -23.047 1 79.38 171 GLY B O 1
ATOM 4507 N N . PHE B 1 172 ? -5.695 -32.312 -22.531 1 74.44 172 PHE B N 1
ATOM 4508 C CA . PHE B 1 172 ? -6.234 -31.938 -21.234 1 74.44 172 PHE B CA 1
ATOM 4509 C C . PHE B 1 172 ? -5.121 -31.453 -20.312 1 74.44 172 PHE B C 1
ATOM 4511 O O . PHE B 1 172 ? -5.285 -30.453 -19.609 1 74.44 172 PHE B O 1
ATOM 4518 N N . THR B 1 173 ? -4.098 -32.219 -20.266 1 75.62 173 THR B N 1
ATOM 4519 C CA . THR B 1 173 ? -2.975 -31.781 -19.438 1 75.62 173 THR B CA 1
ATOM 4520 C C . THR B 1 173 ? -2.457 -30.422 -19.875 1 75.62 173 THR B C 1
ATOM 4522 O O . THR B 1 173 ? -2.133 -29.578 -19.047 1 75.62 173 THR B O 1
ATOM 4525 N N . ALA B 1 174 ? -2.398 -30.281 -21.156 1 82.88 174 ALA B N 1
ATOM 4526 C CA . ALA B 1 174 ? -1.968 -29 -21.688 1 82.88 174 ALA B CA 1
ATOM 4527 C C . ALA B 1 174 ? -2.922 -27.875 -21.266 1 82.88 174 ALA B C 1
ATOM 4529 O O . ALA B 1 174 ? -2.484 -26.797 -20.859 1 82.88 174 ALA B O 1
ATOM 4530 N N . PHE B 1 175 ? -4.133 -28.156 -21.312 1 82.62 175 PHE B N 1
ATOM 4531 C CA . PHE B 1 175 ? -5.145 -27.188 -20.938 1 82.62 175 PHE B CA 1
ATOM 4532 C C . PHE B 1 175 ? -5.051 -26.859 -19.453 1 82.62 175 PHE B C 1
ATOM 4534 O O . PHE B 1 175 ? -5.102 -25.688 -19.062 1 82.62 175 PHE B O 1
ATOM 4541 N N . ALA B 1 176 ? -4.922 -27.797 -18.688 1 76.56 176 ALA B N 1
ATOM 4542 C CA . ALA B 1 176 ? -4.785 -27.594 -17.25 1 76.56 176 ALA B CA 1
ATOM 4543 C C . ALA B 1 176 ? -3.543 -26.766 -16.922 1 76.56 176 ALA B C 1
ATOM 4545 O O . ALA B 1 176 ? -3.594 -25.875 -16.078 1 76.56 176 ALA B O 1
ATOM 4546 N N . THR B 1 177 ? -2.48 -27.125 -17.531 1 79.31 177 THR B N 1
ATOM 4547 C CA . THR B 1 177 ? -1.247 -26.375 -17.281 1 79.31 177 THR B CA 1
ATOM 4548 C C . THR B 1 177 ? -1.396 -24.922 -17.734 1 79.31 177 THR B C 1
ATOM 4550 O O . THR B 1 177 ? -0.861 -24.016 -17.078 1 79.31 177 THR B O 1
ATOM 4553 N N . TYR B 1 178 ? -2.123 -24.781 -18.781 1 83.62 178 TYR B N 1
ATOM 4554 C CA . TYR B 1 178 ? -2.393 -23.438 -19.25 1 83.62 178 TYR B CA 1
ATOM 4555 C C . TYR B 1 178 ? -3.188 -22.641 -18.219 1 83.62 178 TYR B C 1
ATOM 4557 O O . TYR B 1 178 ? -2.877 -21.484 -17.938 1 83.62 178 TYR B O 1
ATOM 4565 N N . LEU B 1 179 ? -4.156 -23.25 -17.719 1 80.25 179 LEU B N 1
ATOM 4566 C CA . LEU B 1 179 ? -4.988 -22.578 -16.719 1 80.25 179 LEU B CA 1
ATOM 4567 C C . LEU B 1 179 ? -4.172 -22.234 -15.484 1 80.25 179 LEU B C 1
ATOM 4569 O O . LEU B 1 179 ? -4.352 -21.172 -14.898 1 80.25 179 LEU B O 1
ATOM 4573 N N . LEU B 1 180 ? -3.346 -23.141 -15.188 1 77.44 180 LEU B N 1
ATOM 4574 C CA . LEU B 1 180 ? -2.494 -22.891 -14.031 1 77.44 180 LEU B CA 1
ATOM 4575 C C . LEU B 1 180 ? -1.567 -21.703 -14.281 1 77.44 180 LEU B C 1
ATOM 4577 O O . LEU B 1 180 ? -1.377 -20.859 -13.398 1 77.44 180 LEU B O 1
ATOM 4581 N N . ALA B 1 181 ? -1.038 -21.672 -15.422 1 80.62 181 ALA B N 1
ATOM 4582 C CA . ALA B 1 181 ? -0.155 -20.562 -15.789 1 80.62 181 ALA B CA 1
ATOM 4583 C C . ALA B 1 181 ? -0.915 -19.25 -15.812 1 80.62 181 ALA B C 1
ATOM 4585 O O . ALA B 1 181 ? -0.392 -18.219 -15.391 1 80.62 181 ALA B O 1
ATOM 4586 N N . ARG B 1 182 ? -2.094 -19.328 -16.266 1 83.12 182 ARG B N 1
ATOM 4587 C CA . ARG B 1 182 ? -2.932 -18.141 -16.328 1 83.12 182 ARG B CA 1
ATOM 4588 C C . ARG B 1 182 ? -3.244 -17.625 -14.93 1 83.12 182 ARG B C 1
ATOM 4590 O O . ARG B 1 182 ? -3.18 -16.422 -14.68 1 83.12 182 ARG B O 1
ATOM 4597 N N . ASP B 1 183 ? -3.562 -18.5 -14.117 1 80.38 183 ASP B N 1
ATOM 4598 C CA . ASP B 1 183 ? -3.857 -18.125 -12.742 1 80.38 183 ASP B CA 1
ATOM 4599 C C . ASP B 1 183 ? -2.621 -17.547 -12.055 1 80.38 183 ASP B C 1
ATOM 4601 O O . ASP B 1 183 ? -2.721 -16.578 -11.289 1 80.38 183 ASP B O 1
ATOM 4605 N N . HIS B 1 184 ? -1.567 -18.141 -12.336 1 79.5 184 HIS B N 1
ATOM 4606 C CA . HIS B 1 184 ? -0.312 -17.641 -11.789 1 79.5 184 HIS B CA 1
ATOM 4607 C C . HIS B 1 184 ? -0.032 -16.203 -12.258 1 79.5 184 HIS B C 1
ATOM 4609 O O . HIS B 1 184 ? 0.349 -15.352 -11.461 1 79.5 184 HIS B O 1
ATOM 4615 N N . ASP B 1 185 ? -0.277 -16 -13.484 1 82.31 185 ASP B N 1
ATOM 4616 C CA . ASP B 1 185 ? -0.071 -14.672 -14.055 1 82.31 185 ASP B CA 1
ATOM 4617 C C . ASP B 1 185 ? -0.998 -13.648 -13.406 1 82.31 185 ASP B C 1
ATOM 4619 O O . ASP B 1 185 ? -0.58 -12.523 -13.109 1 82.31 185 ASP B O 1
ATOM 4623 N N . ARG B 1 186 ? -2.109 -14.039 -13.25 1 83.56 186 ARG B N 1
ATOM 4624 C CA . ARG B 1 186 ? -3.084 -13.141 -12.633 1 83.56 186 ARG B CA 1
ATOM 4625 C C . ARG B 1 186 ? -2.666 -12.773 -11.219 1 83.56 186 ARG B C 1
ATOM 4627 O O . ARG B 1 186 ? -2.697 -11.602 -10.844 1 83.56 186 ARG B O 1
ATOM 4634 N N . THR B 1 187 ? -2.305 -13.711 -10.492 1 82.06 187 THR B N 1
ATOM 4635 C CA . THR B 1 187 ? -1.889 -13.461 -9.117 1 82.06 187 THR B CA 1
ATOM 4636 C C . THR B 1 187 ? -0.643 -12.586 -9.078 1 82.06 187 THR B C 1
ATOM 4638 O O . THR B 1 187 ? -0.522 -11.711 -8.219 1 82.06 187 THR B O 1
ATOM 4641 N N . ARG B 1 188 ? 0.19 -12.859 -9.969 1 82.56 188 ARG B N 1
ATOM 4642 C CA . ARG B 1 188 ? 1.405 -12.055 -10.039 1 82.56 188 ARG B CA 1
ATOM 4643 C C . ARG B 1 188 ? 1.08 -10.594 -10.352 1 82.56 188 ARG B C 1
ATOM 4645 O O . ARG B 1 188 ? 1.633 -9.68 -9.734 1 82.56 188 ARG B O 1
ATOM 4652 N N . ASN B 1 189 ? 0.226 -10.461 -11.25 1 85.19 189 ASN B N 1
ATOM 4653 C CA . ASN B 1 189 ? -0.169 -9.094 -11.602 1 85.19 189 ASN B CA 1
ATOM 4654 C C . ASN B 1 189 ? -0.836 -8.383 -10.43 1 85.19 189 ASN B C 1
ATOM 4656 O O . ASN B 1 189 ? -0.594 -7.199 -10.195 1 85.19 189 ASN B O 1
ATOM 4660 N N . GLU B 1 190 ? -1.583 -9.07 -9.766 1 84.94 190 GLU B N 1
ATOM 4661 C CA . GLU B 1 190 ? -2.215 -8.508 -8.578 1 84.94 190 GLU B CA 1
ATOM 4662 C C . GLU B 1 190 ? -1.174 -8.094 -7.539 1 84.94 190 GLU B C 1
ATOM 4664 O O . GLU B 1 190 ? -1.298 -7.047 -6.906 1 84.94 190 GLU B O 1
ATOM 4669 N N . ALA B 1 191 ? -0.205 -8.867 -7.418 1 82.44 191 ALA B N 1
ATOM 4670 C CA . ALA B 1 191 ? 0.866 -8.57 -6.473 1 82.44 191 ALA B CA 1
ATOM 4671 C C . ALA B 1 191 ? 1.631 -7.316 -6.887 1 82.44 191 ALA B C 1
ATOM 4673 O O . ALA B 1 191 ? 1.946 -6.469 -6.047 1 82.44 191 ALA B O 1
ATOM 4674 N N . LEU B 1 192 ? 1.851 -7.242 -8.125 1 82.81 192 LEU B N 1
ATOM 4675 C CA . LEU B 1 192 ? 2.572 -6.082 -8.633 1 82.81 192 LEU B CA 1
ATOM 4676 C C . LEU B 1 192 ? 1.748 -4.812 -8.461 1 82.81 192 LEU B C 1
ATOM 4678 O O . LEU B 1 192 ? 2.281 -3.766 -8.086 1 82.81 192 LEU B O 1
ATOM 4682 N N . GLU B 1 193 ? 0.557 -4.93 -8.727 1 84.62 193 GLU B N 1
ATOM 4683 C CA . GLU B 1 193 ? -0.323 -3.773 -8.57 1 84.62 193 GLU B CA 1
ATOM 4684 C C . GLU B 1 193 ? -0.402 -3.334 -7.109 1 84.62 193 GLU B C 1
ATOM 4686 O O . GLU B 1 193 ? -0.355 -2.139 -6.812 1 84.62 193 GLU B O 1
ATOM 4691 N N . ALA B 1 194 ? -0.54 -4.25 -6.258 1 82.81 194 ALA B N 1
ATOM 4692 C CA . ALA B 1 194 ? -0.6 -3.939 -4.832 1 82.81 194 ALA B CA 1
ATOM 4693 C C . ALA B 1 194 ? 0.687 -3.264 -4.363 1 82.81 194 ALA B C 1
ATOM 4695 O O . ALA B 1 194 ? 0.646 -2.316 -3.574 1 82.81 194 ALA B O 1
ATOM 4696 N N . ASP B 1 195 ? 1.706 -3.732 -4.855 1 83.25 195 ASP B N 1
ATOM 4697 C CA . ASP B 1 195 ? 3.002 -3.17 -4.488 1 83.25 195 ASP B CA 1
ATOM 4698 C C . ASP B 1 195 ? 3.15 -1.745 -5.02 1 83.25 195 ASP B C 1
ATOM 4700 O O . ASP B 1 195 ? 3.703 -0.879 -4.34 1 83.25 195 ASP B O 1
ATOM 4704 N N . GLN B 1 196 ? 2.729 -1.59 -6.168 1 82.25 196 GLN B N 1
ATOM 4705 C CA . GLN B 1 196 ? 2.77 -0.251 -6.746 1 82.25 196 GLN B CA 1
ATOM 4706 C C . GLN B 1 196 ? 1.908 0.721 -5.941 1 82.25 196 GLN B C 1
ATOM 4708 O O . GLN B 1 196 ? 2.322 1.851 -5.676 1 82.25 196 GLN B O 1
ATOM 4713 N N . ARG B 1 197 ? 0.77 0.318 -5.629 1 80.69 197 ARG B N 1
ATOM 4714 C CA . ARG B 1 197 ? -0.116 1.15 -4.82 1 80.69 197 ARG B CA 1
ATOM 4715 C C . ARG B 1 197 ? 0.518 1.476 -3.473 1 80.69 197 ARG B C 1
ATOM 4717 O O . ARG B 1 197 ? 0.452 2.615 -3.008 1 80.69 197 ARG B O 1
ATOM 4724 N N . ARG B 1 198 ? 1.092 0.457 -2.926 1 78 198 ARG B N 1
ATOM 4725 C CA . ARG B 1 198 ? 1.786 0.635 -1.654 1 78 198 ARG B CA 1
ATOM 4726 C C . ARG B 1 198 ? 2.918 1.649 -1.785 1 78 198 ARG B C 1
ATOM 4728 O O . ARG B 1 198 ? 3.088 2.512 -0.921 1 78 198 ARG B O 1
ATOM 4735 N N . ARG B 1 199 ? 3.652 1.57 -2.799 1 77 199 ARG B N 1
ATOM 4736 C CA . ARG B 1 199 ? 4.766 2.486 -3.021 1 77 199 ARG B CA 1
ATOM 4737 C C . ARG B 1 199 ? 4.27 3.914 -3.215 1 77 199 ARG B C 1
ATOM 4739 O O . ARG B 1 199 ? 4.891 4.863 -2.73 1 77 199 ARG B O 1
ATOM 4746 N N . ASN B 1 200 ? 3.203 3.984 -3.91 1 74.31 200 ASN B N 1
ATOM 4747 C CA . ASN B 1 200 ? 2.623 5.305 -4.141 1 74.31 200 ASN B CA 1
ATOM 4748 C C . ASN B 1 200 ? 2.166 5.953 -2.84 1 74.31 200 ASN B C 1
ATOM 4750 O O . ASN B 1 200 ? 2.336 7.16 -2.648 1 74.31 200 ASN B O 1
ATOM 4754 N N . LEU B 1 201 ? 1.656 5.16 -1.942 1 74.88 201 LEU B N 1
ATOM 4755 C CA . LEU B 1 201 ? 1.171 5.691 -0.672 1 74.88 201 LEU B CA 1
ATOM 4756 C C . LEU B 1 201 ? 2.332 5.984 0.273 1 74.88 201 LEU B C 1
ATOM 4758 O O . LEU B 1 201 ? 2.281 6.945 1.045 1 74.88 201 LEU B O 1
ATOM 4762 N N . SER B 1 202 ? 3.34 5.211 0.172 1 73.81 202 SER B N 1
ATOM 4763 C CA . SER B 1 202 ? 4.469 5.316 1.092 1 73.81 202 SER B CA 1
ATOM 4764 C C . SER B 1 202 ? 5.195 6.648 0.921 1 73.81 202 SER B C 1
ATOM 4766 O O . SER B 1 202 ? 5.84 7.133 1.854 1 73.81 202 SER B O 1
ATOM 4768 N N . ARG B 1 203 ? 5.137 7.227 -0.169 1 70.5 203 ARG B N 1
ATOM 4769 C CA . ARG B 1 203 ? 5.84 8.469 -0.457 1 70.5 203 ARG B CA 1
ATOM 4770 C C . ARG B 1 203 ? 5.293 9.617 0.387 1 70.5 203 ARG B C 1
ATOM 4772 O O . ARG B 1 203 ? 5.914 10.68 0.477 1 70.5 203 ARG B O 1
ATOM 4779 N N . PHE B 1 204 ? 4.223 9.375 0.96 1 69 204 PHE B N 1
ATOM 4780 C CA . PHE B 1 204 ? 3.559 10.422 1.722 1 69 204 PHE B CA 1
ATOM 4781 C C . PHE B 1 204 ? 3.887 10.305 3.205 1 69 204 PHE B C 1
ATOM 4783 O O . PHE B 1 204 ? 3.314 11.016 4.031 1 69 204 PHE B O 1
ATOM 4790 N N . PHE B 1 205 ? 4.781 9.344 3.439 1 67 205 PHE B N 1
ATOM 4791 C CA . PHE B 1 205 ? 5.246 9.156 4.809 1 67 205 PHE B CA 1
ATOM 4792 C C . PHE B 1 205 ? 6.758 9.312 4.895 1 67 205 PHE B C 1
ATOM 4794 O O . PHE B 1 205 ? 7.469 9.062 3.918 1 67 205 PHE B O 1
ATOM 4801 N N . SER B 1 206 ? 7.191 9.844 6.078 1 67.12 206 SER B N 1
ATOM 4802 C CA . SER B 1 206 ? 8.625 9.781 6.328 1 67.12 206 SER B CA 1
ATOM 4803 C C . SER B 1 206 ? 9.125 8.344 6.34 1 67.12 206 SER B C 1
ATOM 4805 O O . SER B 1 206 ? 8.422 7.438 6.793 1 67.12 206 SER B O 1
ATOM 4807 N N . PRO B 1 207 ? 10.281 8.055 5.785 1 65.38 207 PRO B N 1
ATOM 4808 C CA . PRO B 1 207 ? 10.805 6.691 5.664 1 65.38 207 PRO B CA 1
ATOM 4809 C C . PRO B 1 207 ? 10.805 5.941 6.992 1 65.38 207 PRO B C 1
ATOM 4811 O O . PRO B 1 207 ? 10.516 4.742 7.027 1 65.38 207 PRO B O 1
ATOM 4814 N N . LEU B 1 208 ? 11.117 6.652 8.07 1 64.88 208 LEU B N 1
ATOM 4815 C CA . LEU B 1 208 ? 11.172 6.008 9.375 1 64.88 208 LEU B CA 1
ATOM 4816 C C . LEU B 1 208 ? 9.781 5.566 9.82 1 64.88 208 LEU B C 1
ATOM 4818 O O . LEU B 1 208 ? 9.633 4.508 10.438 1 64.88 208 LEU B O 1
ATOM 4822 N N . ILE B 1 209 ? 8.82 6.32 9.367 1 67.69 209 ILE B N 1
ATOM 4823 C CA . ILE B 1 209 ? 7.453 6.047 9.797 1 67.69 209 ILE B CA 1
ATOM 4824 C C . ILE B 1 209 ? 6.871 4.91 8.953 1 67.69 209 ILE B C 1
ATOM 4826 O O . ILE B 1 209 ? 6.172 4.039 9.477 1 67.69 209 ILE B O 1
ATOM 4830 N N . VAL B 1 210 ? 7.23 4.941 7.664 1 67.81 210 VAL B N 1
ATOM 4831 C CA . VAL B 1 210 ? 6.723 3.924 6.75 1 67.81 210 VAL B CA 1
ATOM 4832 C C . VAL B 1 210 ? 7.113 2.535 7.25 1 67.81 210 VAL B C 1
ATOM 4834 O O . VAL B 1 210 ? 6.301 1.609 7.23 1 67.81 210 VAL B O 1
ATOM 4837 N N . ALA B 1 211 ? 8.336 2.422 7.605 1 66.31 211 ALA B N 1
ATOM 4838 C CA . ALA B 1 211 ? 8.867 1.138 8.055 1 66.31 211 ALA B CA 1
ATOM 4839 C C . ALA B 1 211 ? 8.086 0.612 9.258 1 66.31 211 ALA B C 1
ATOM 4841 O O . ALA B 1 211 ? 7.805 -0.584 9.344 1 66.31 211 ALA B O 1
ATOM 4842 N N . GLU B 1 212 ? 7.629 1.541 10.023 1 68.31 212 GLU B N 1
ATOM 4843 C CA . GLU B 1 212 ? 6.91 1.153 11.234 1 68.31 212 GLU B CA 1
ATOM 4844 C C . GLU B 1 212 ? 5.445 0.858 10.938 1 68.31 212 GLU B C 1
ATOM 4846 O O . GLU B 1 212 ? 4.867 -0.08 11.492 1 68.31 212 GLU B O 1
ATOM 4851 N N . LEU B 1 213 ? 4.902 1.68 10.039 1 68 213 LEU B N 1
ATOM 4852 C CA . LEU B 1 213 ? 3.477 1.574 9.734 1 68 213 LEU B CA 1
ATOM 4853 C C . LEU B 1 213 ? 3.184 0.311 8.938 1 68 213 LEU B C 1
ATOM 4855 O O . LEU B 1 213 ? 2.111 -0.281 9.07 1 68 213 LEU B O 1
ATOM 4859 N N . GLN B 1 214 ? 4.188 -0.03 8.148 1 64.69 214 GLN B N 1
ATOM 4860 C CA . GLN B 1 214 ? 4.004 -1.213 7.312 1 64.69 214 GLN B CA 1
ATOM 4861 C C . GLN B 1 214 ? 3.943 -2.479 8.164 1 64.69 214 GLN B C 1
ATOM 4863 O O . GLN B 1 214 ? 3.266 -3.443 7.801 1 64.69 214 GLN B O 1
ATOM 4868 N N . LYS B 1 215 ? 4.754 -2.602 9.102 1 62.59 215 LYS B N 1
ATOM 4869 C CA . LYS B 1 215 ? 4.82 -3.797 9.945 1 62.59 215 LYS B CA 1
ATOM 4870 C C . LYS B 1 215 ? 3.545 -3.957 10.766 1 62.59 215 LYS B C 1
ATOM 4872 O O . LYS B 1 215 ? 3.184 -5.074 11.148 1 62.59 215 LYS B O 1
ATOM 4877 N N . GLY B 1 216 ? 2.654 -3.27 10.648 1 56.19 216 GLY B N 1
ATOM 4878 C CA . GLY B 1 216 ? 1.399 -3.486 11.352 1 56.19 216 GLY B CA 1
ATOM 4879 C C . GLY B 1 216 ? 1.584 -3.77 12.828 1 56.19 216 GLY B C 1
ATOM 4880 O O . GLY B 1 216 ? 2.697 -4.055 13.281 1 56.19 216 GLY B O 1
ATOM 4881 N N . GLY B 1 217 ? 1.046 -3.193 13.969 1 53.53 217 GLY B N 1
ATOM 4882 C CA . GLY B 1 217 ? 1.069 -3.637 15.352 1 53.53 217 GLY B CA 1
ATOM 4883 C C . GLY B 1 217 ? 0.714 -2.537 16.328 1 53.53 217 GLY B C 1
ATOM 4884 O O . GLY B 1 217 ? 0.51 -1.387 15.945 1 53.53 217 GLY B O 1
ATOM 4885 N N . ASP B 1 218 ? 0.546 -3.197 17.578 1 49.72 218 ASP B N 1
ATOM 4886 C CA . ASP B 1 218 ? 0.226 -2.541 18.844 1 49.72 218 ASP B CA 1
ATOM 4887 C C . ASP B 1 218 ? 1.218 -1.42 19.156 1 49.72 218 ASP B C 1
ATOM 4889 O O . ASP B 1 218 ? 1.113 -0.754 20.188 1 49.72 218 ASP B O 1
ATOM 4893 N N . ALA B 1 219 ? 2.344 -1.572 18.469 1 49.03 219 ALA B N 1
ATOM 4894 C CA . ALA B 1 219 ? 3.436 -0.692 18.875 1 49.03 219 ALA B CA 1
ATOM 4895 C C . ALA B 1 219 ? 3.039 0.775 18.75 1 49.03 219 ALA B C 1
ATOM 4897 O O . ALA B 1 219 ? 3.76 1.664 19.203 1 49.03 219 ALA B O 1
ATOM 4898 N N . PHE B 1 220 ? 2.035 0.957 18.109 1 57.81 220 PHE B N 1
ATOM 4899 C CA . PHE B 1 220 ? 1.823 2.375 17.844 1 57.81 220 PHE B CA 1
ATOM 4900 C C . PHE B 1 220 ? 0.775 2.953 18.781 1 57.81 220 PHE B C 1
ATOM 4902 O O . PHE B 1 220 ? 0.003 3.832 18.391 1 57.81 220 PHE B O 1
ATOM 4909 N N . GLY B 1 221 ? 0.81 2.16 19.828 1 66.5 221 GLY B N 1
ATOM 4910 C CA . GLY B 1 221 ? -0.044 2.717 20.859 1 66.5 221 GLY B CA 1
ATOM 4911 C C . GLY B 1 221 ? 0.42 4.078 21.359 1 66.5 221 GLY B C 1
ATOM 4912 O O . GLY B 1 221 ? 1.586 4.438 21.188 1 66.5 221 GLY B O 1
ATOM 4913 N N . LEU B 1 222 ? -0.493 4.852 21.656 1 76.44 222 LEU B N 1
ATOM 4914 C CA . LEU B 1 222 ? -0.224 6.16 22.25 1 76.44 222 LEU B CA 1
ATOM 4915 C C . LEU B 1 222 ? 0.523 6.016 23.578 1 76.44 222 LEU B C 1
ATOM 4917 O O . LEU B 1 222 ? 0.181 5.164 24.391 1 76.44 222 LEU B O 1
ATOM 4921 N N . GLY B 1 223 ? 1.731 6.574 23.641 1 79.88 223 GLY B N 1
ATOM 4922 C CA . GLY B 1 223 ? 2.496 6.574 24.875 1 79.88 223 GLY B CA 1
ATOM 4923 C C . GLY B 1 223 ? 3.203 7.891 25.141 1 79.88 223 GLY B C 1
ATOM 4924 O O . GLY B 1 223 ? 3.449 8.664 24.219 1 79.88 223 GLY B O 1
ATOM 4925 N N . ARG B 1 224 ? 3.379 8.164 26.469 1 85.75 224 ARG B N 1
ATOM 4926 C CA . ARG B 1 224 ? 4.129 9.352 26.844 1 85.75 224 ARG B CA 1
ATOM 4927 C C . ARG B 1 224 ? 5.625 9.148 26.641 1 85.75 224 ARG B C 1
ATOM 4929 O O . ARG B 1 224 ? 6.156 8.078 26.922 1 85.75 224 ARG B O 1
ATOM 4936 N N . ARG B 1 225 ? 6.211 10.07 26.031 1 88.56 225 ARG B N 1
ATOM 4937 C CA . ARG B 1 225 ? 7.656 10.047 25.844 1 88.56 225 ARG B CA 1
ATOM 4938 C C . ARG B 1 225 ? 8.219 11.461 25.734 1 88.56 225 ARG B C 1
ATOM 4940 O O . ARG B 1 225 ? 7.469 12.422 25.547 1 88.56 225 ARG B O 1
ATOM 4947 N N . ASN B 1 226 ? 9.5 11.555 25.938 1 92.75 226 ASN B N 1
ATOM 4948 C CA . ASN B 1 226 ? 10.172 12.828 25.734 1 92.75 226 ASN B CA 1
ATOM 4949 C C . ASN B 1 226 ? 10.688 12.969 24.297 1 92.75 226 ASN B C 1
ATOM 4951 O O . ASN B 1 226 ? 11.062 11.969 23.672 1 92.75 226 ASN B O 1
ATOM 4955 N N . ALA B 1 227 ? 10.562 14.141 23.797 1 95.75 227 ALA B N 1
ATOM 4956 C CA . ALA B 1 227 ? 11.031 14.375 22.422 1 95.75 227 ALA B CA 1
ATOM 4957 C C . ALA B 1 227 ? 11.461 15.828 22.234 1 95.75 227 ALA B C 1
ATOM 4959 O O . ALA B 1 227 ? 11.086 16.703 23.016 1 95.75 227 ALA B O 1
ATOM 4960 N N . ALA B 1 228 ? 12.312 16.031 21.312 1 98.12 228 ALA B N 1
ATOM 4961 C CA . ALA B 1 228 ? 12.625 17.375 20.828 1 98.12 228 ALA B CA 1
ATOM 4962 C C . ALA B 1 228 ? 11.75 17.75 19.641 1 98.12 228 ALA B C 1
ATOM 4964 O O . ALA B 1 228 ? 11.719 17.031 18.641 1 98.12 228 ALA B O 1
ATOM 4965 N N . ILE B 1 229 ? 11.039 18.812 19.812 1 97.94 229 ILE B N 1
ATOM 4966 C CA . ILE B 1 229 ? 10.117 19.266 18.766 1 97.94 229 ILE B CA 1
ATOM 4967 C C . ILE B 1 229 ? 10.68 20.516 18.094 1 97.94 229 ILE B C 1
ATOM 4969 O O . ILE B 1 229 ? 11.078 21.469 18.766 1 97.94 229 ILE B O 1
ATOM 4973 N N . MET B 1 230 ? 10.664 20.453 16.766 1 98.38 230 MET B N 1
ATOM 4974 C CA . MET B 1 230 ? 11.203 21.547 15.977 1 98.38 230 MET B CA 1
ATOM 4975 C C . MET B 1 230 ? 10.156 22.094 15.016 1 98.38 230 MET B C 1
ATOM 4977 O O . MET B 1 230 ? 9.469 21.312 14.344 1 98.38 230 MET B O 1
ATOM 4981 N N . PHE B 1 231 ? 9.969 23.344 15.023 1 97.62 231 PHE B N 1
ATOM 4982 C CA . PHE B 1 231 ? 9.156 24.016 14.016 1 97.62 231 PHE B CA 1
ATOM 4983 C C . PHE B 1 231 ? 10.016 24.922 13.148 1 97.62 231 PHE B C 1
ATOM 4985 O O . PHE B 1 231 ? 10.828 25.703 13.656 1 97.62 231 PHE B O 1
ATOM 4992 N N . VAL B 1 232 ? 9.953 24.766 11.875 1 96.62 232 VAL B N 1
ATOM 4993 C CA . VAL B 1 232 ? 10.617 25.609 10.891 1 96.62 232 VAL B CA 1
ATOM 4994 C C . VAL B 1 232 ? 9.578 26.328 10.039 1 96.62 232 VAL B C 1
ATOM 4996 O O . VAL B 1 232 ? 8.617 25.719 9.57 1 96.62 232 VAL B O 1
ATOM 4999 N N . ASP B 1 233 ? 9.688 27.578 9.875 1 93.56 233 ASP B N 1
ATOM 5000 C CA . ASP B 1 233 ? 8.719 28.344 9.094 1 93.56 233 ASP B CA 1
ATOM 5001 C C . ASP B 1 233 ? 9.414 29.453 8.297 1 93.56 233 ASP B C 1
ATOM 5003 O O . ASP B 1 233 ? 10.477 29.938 8.688 1 93.56 233 ASP B O 1
ATOM 5007 N N . LEU B 1 234 ? 8.812 29.766 7.152 1 90.88 234 LEU B N 1
ATOM 5008 C CA . LEU B 1 234 ? 9.336 30.844 6.312 1 90.88 234 LEU B CA 1
ATOM 5009 C C . LEU B 1 234 ? 8.773 32.188 6.746 1 90.88 234 LEU B C 1
ATOM 5011 O O . LEU B 1 234 ? 7.598 32.312 7.098 1 90.88 234 LEU B O 1
ATOM 5015 N N . ARG B 1 235 ? 9.688 33.188 6.742 1 85.25 235 ARG B N 1
ATOM 5016 C CA . ARG B 1 235 ? 9.266 34.562 7.02 1 85.25 235 ARG B CA 1
ATOM 5017 C C . ARG B 1 235 ? 8.742 35.219 5.754 1 85.25 235 ARG B C 1
ATOM 5019 O O . ARG B 1 235 ? 9.305 35.062 4.672 1 85.25 235 ARG B O 1
ATOM 5026 N N . ASP B 1 236 ? 7.656 36.031 5.867 1 75.94 236 ASP B N 1
ATOM 5027 C CA . ASP B 1 236 ? 7.066 36.812 4.805 1 75.94 236 ASP B CA 1
ATOM 5028 C C . ASP B 1 236 ? 6.711 35.969 3.594 1 75.94 236 ASP B C 1
ATOM 5030 O O . ASP B 1 236 ? 6.863 36.406 2.449 1 75.94 236 ASP B O 1
ATOM 5034 N N . PHE B 1 237 ? 6.473 34.656 3.795 1 80.56 237 PHE B N 1
ATOM 5035 C CA . PHE B 1 237 ? 6.066 33.781 2.721 1 80.56 237 PHE B CA 1
ATOM 5036 C C . PHE B 1 237 ? 4.695 34.156 2.182 1 80.56 237 PHE B C 1
ATOM 5038 O O . PHE B 1 237 ? 4.418 33.969 0.994 1 80.56 237 PHE B O 1
ATOM 5045 N N . THR B 1 238 ? 3.871 34.656 3.119 1 75 238 THR B N 1
ATOM 5046 C CA . THR B 1 238 ? 2.521 35.031 2.721 1 75 238 THR B CA 1
ATOM 5047 C C . THR B 1 238 ? 2.561 36.062 1.576 1 75 238 THR B C 1
ATOM 5049 O O . THR B 1 238 ? 1.78 35.938 0.627 1 75 238 THR B O 1
ATOM 5052 N N . ARG B 1 239 ? 3.502 37.031 1.681 1 74.94 239 ARG B N 1
ATOM 5053 C CA . ARG B 1 239 ? 3.637 38.031 0.632 1 74.94 239 ARG B CA 1
ATOM 5054 C C . ARG B 1 239 ? 4.039 37.406 -0.692 1 74.94 239 ARG B C 1
ATOM 5056 O O . ARG B 1 239 ? 3.514 37.75 -1.747 1 74.94 239 ARG B O 1
ATOM 5063 N N . PHE B 1 240 ? 4.926 36.469 -0.667 1 79 240 PHE B N 1
ATOM 5064 C CA . PHE B 1 240 ? 5.367 35.75 -1.85 1 79 240 PHE B CA 1
ATOM 5065 C C . PHE B 1 240 ? 4.227 34.906 -2.434 1 79 240 PHE B C 1
ATOM 5067 O O . PHE B 1 240 ? 4.027 34.906 -3.65 1 79 240 PHE B O 1
ATOM 5074 N N . ALA B 1 241 ? 3.449 34.25 -1.601 1 77.44 241 ALA B N 1
ATOM 5075 C CA . ALA B 1 241 ? 2.355 33.375 -2.029 1 77.44 241 ALA B CA 1
ATOM 5076 C C . ALA B 1 241 ? 1.259 34.188 -2.725 1 77.44 241 ALA B C 1
ATOM 5078 O O . ALA B 1 241 ? 0.572 33.656 -3.611 1 77.44 241 ALA B O 1
ATOM 5079 N N . GLU B 1 242 ? 1.11 35.438 -2.352 1 74.94 242 GLU B N 1
ATOM 5080 C CA . GLU B 1 242 ? 0.077 36.281 -2.918 1 74.94 242 GLU B CA 1
ATOM 5081 C C . GLU B 1 242 ? 0.448 36.75 -4.324 1 74.94 242 GLU B C 1
ATOM 5083 O O . GLU B 1 242 ? -0.431 37 -5.148 1 74.94 242 GLU B O 1
ATOM 5088 N N . THR B 1 243 ? 1.742 36.812 -4.613 1 75.44 243 THR B N 1
ATOM 5089 C CA . THR B 1 243 ? 2.174 37.438 -5.855 1 75.44 243 THR B CA 1
ATOM 5090 C C . THR B 1 243 ? 2.73 36.406 -6.824 1 75.44 243 THR B C 1
ATOM 5092 O O . THR B 1 243 ? 2.793 36.656 -8.031 1 75.44 243 THR B O 1
ATOM 5095 N N . ALA B 1 244 ? 3.168 35.281 -6.359 1 79.62 244 ALA B N 1
ATOM 5096 C CA . ALA B 1 244 ? 3.834 34.281 -7.184 1 79.62 244 ALA B CA 1
ATOM 5097 C C . ALA B 1 244 ? 2.82 33.469 -7.984 1 79.62 244 ALA B C 1
ATOM 5099 O O . ALA B 1 244 ? 1.665 33.312 -7.578 1 79.62 244 ALA B O 1
ATOM 5100 N N . THR B 1 245 ? 3.248 33 -9.141 1 79.69 245 THR B N 1
ATOM 5101 C CA . THR B 1 245 ? 2.443 32.062 -9.891 1 79.69 245 THR B CA 1
ATOM 5102 C C . THR B 1 245 ? 2.373 30.719 -9.172 1 79.69 245 THR B C 1
ATOM 5104 O O . THR B 1 245 ? 3.221 30.406 -8.328 1 79.69 245 THR B O 1
ATOM 5107 N N . ALA B 1 246 ? 1.344 29.938 -9.5 1 77.06 246 ALA B N 1
ATOM 5108 C CA . ALA B 1 246 ? 1.171 28.641 -8.867 1 77.06 246 ALA B CA 1
ATOM 5109 C C . ALA B 1 246 ? 2.406 27.766 -9.062 1 77.06 246 ALA B C 1
ATOM 5111 O O . ALA B 1 246 ? 2.855 27.094 -8.125 1 77.06 246 ALA B O 1
ATOM 5112 N N . GLY B 1 247 ? 2.922 27.812 -10.25 1 76.69 247 GLY B N 1
ATOM 5113 C CA . GLY B 1 247 ? 4.102 27.031 -10.555 1 76.69 247 GLY B CA 1
ATOM 5114 C C . GLY B 1 247 ? 5.32 27.438 -9.75 1 76.69 247 GLY B C 1
ATOM 5115 O O . GLY B 1 247 ? 6.055 26.594 -9.234 1 76.69 247 GLY B O 1
ATOM 5116 N N . ASP B 1 248 ? 5.492 28.781 -9.664 1 81.56 248 ASP B N 1
ATOM 5117 C CA . ASP B 1 248 ? 6.633 29.312 -8.914 1 81.56 248 ASP B CA 1
ATOM 5118 C C . ASP B 1 248 ? 6.504 29 -7.43 1 81.56 248 ASP B C 1
ATOM 5120 O O . ASP B 1 248 ? 7.484 28.625 -6.781 1 81.56 248 ASP B O 1
ATOM 5124 N N . LEU B 1 249 ? 5.324 29.156 -6.934 1 82.5 249 LEU B N 1
ATOM 5125 C CA . LEU B 1 249 ? 5.062 28.859 -5.527 1 82.5 249 LEU B CA 1
ATOM 5126 C C . LEU B 1 249 ? 5.344 27.406 -5.207 1 82.5 249 LEU B C 1
ATOM 5128 O O . LEU B 1 249 ? 6.023 27.094 -4.227 1 82.5 249 LEU B O 1
ATOM 5132 N N . ALA B 1 250 ? 4.844 26.578 -6.086 1 79.5 250 ALA B N 1
ATOM 5133 C CA . ALA B 1 250 ? 5.016 25.141 -5.879 1 79.5 250 ALA B CA 1
ATOM 5134 C C . ALA B 1 250 ? 6.488 24.75 -5.953 1 79.5 250 ALA B C 1
ATOM 5136 O O . ALA B 1 250 ? 6.957 23.938 -5.164 1 79.5 250 ALA B O 1
ATOM 5137 N N . SER B 1 251 ? 7.195 25.312 -6.902 1 81.44 251 SER B N 1
ATOM 5138 C CA . SER B 1 251 ? 8.602 24.969 -7.105 1 81.44 251 SER B CA 1
ATOM 5139 C C . SER B 1 251 ? 9.453 25.406 -5.918 1 81.44 251 SER B C 1
ATOM 5141 O O . SER B 1 251 ? 10.305 24.656 -5.445 1 81.44 251 SER B O 1
ATOM 5143 N N . VAL B 1 252 ? 9.211 26.625 -5.469 1 84.38 252 VAL B N 1
ATOM 5144 C CA . VAL B 1 252 ? 9.984 27.156 -4.355 1 84.38 252 VAL B CA 1
ATOM 5145 C C . VAL B 1 252 ? 9.68 26.375 -3.082 1 84.38 252 VAL B C 1
ATOM 5147 O O . VAL B 1 252 ? 10.594 26.031 -2.328 1 84.38 252 VAL B O 1
ATOM 5150 N N . LEU B 1 253 ? 8.414 26.141 -2.883 1 86.94 253 LEU B N 1
ATOM 5151 C CA . LEU B 1 253 ? 8.023 25.406 -1.683 1 86.94 253 LEU B CA 1
ATOM 5152 C C . LEU B 1 253 ? 8.555 23.969 -1.719 1 86.94 253 LEU B C 1
ATOM 5154 O O . LEU B 1 253 ? 8.969 23.438 -0.69 1 86.94 253 LEU B O 1
ATOM 5158 N N . ALA B 1 254 ? 8.516 23.406 -2.861 1 81.81 254 ALA B N 1
ATOM 5159 C CA . ALA B 1 254 ? 9.023 22.047 -3.01 1 81.81 254 ALA B CA 1
ATOM 5160 C C . ALA B 1 254 ? 10.516 21.969 -2.703 1 81.81 254 ALA B C 1
ATOM 5162 O O . ALA B 1 254 ? 10.977 21.047 -2.043 1 81.81 254 ALA B O 1
ATOM 5163 N N . GLU B 1 255 ? 11.227 22.906 -3.24 1 84.12 255 GLU B N 1
ATOM 5164 C CA . GLU B 1 255 ? 12.664 22.953 -2.998 1 84.12 255 GLU B CA 1
ATOM 5165 C C . GLU B 1 255 ? 12.969 23.156 -1.519 1 84.12 255 GLU B C 1
ATOM 5167 O O . GLU B 1 255 ? 13.844 22.5 -0.957 1 84.12 255 GLU B O 1
ATOM 5172 N N . TYR B 1 256 ? 12.297 24.172 -0.99 1 88.75 256 TYR B N 1
ATOM 5173 C CA . TYR B 1 256 ? 12.438 24.469 0.432 1 88.75 256 TYR B CA 1
ATOM 5174 C C . TYR B 1 256 ? 12.133 23.234 1.275 1 88.75 256 TYR B C 1
ATOM 5176 O O . TYR B 1 256 ? 12.914 22.859 2.156 1 88.75 256 TYR B O 1
ATOM 5184 N N . ARG B 1 257 ? 11.023 22.516 1.064 1 88.5 257 ARG B N 1
ATOM 5185 C CA . ARG B 1 257 ? 10.609 21.328 1.821 1 88.5 257 ARG B CA 1
ATOM 5186 C C . ARG B 1 257 ? 11.609 20.203 1.65 1 88.5 257 ARG B C 1
ATOM 5188 O O . ARG B 1 257 ? 11.875 19.453 2.592 1 88.5 257 ARG B O 1
ATOM 5195 N N . ARG B 1 258 ? 12.148 20.094 0.457 1 83.75 258 ARG B N 1
ATOM 5196 C CA . ARG B 1 258 ? 13.141 19.047 0.186 1 83.75 258 ARG B CA 1
ATOM 5197 C C . ARG B 1 258 ? 14.391 19.25 1.03 1 83.75 258 ARG B C 1
ATOM 5199 O O . ARG B 1 258 ? 14.883 18.312 1.666 1 83.75 258 ARG B O 1
ATOM 5206 N N . PHE B 1 259 ? 14.758 20.453 1.059 1 87.44 259 PHE B N 1
ATOM 5207 C CA . PHE B 1 259 ? 15.969 20.797 1.789 1 87.44 259 PHE B CA 1
ATOM 5208 C C . PHE B 1 259 ? 15.781 20.578 3.285 1 87.44 259 PHE B C 1
ATOM 5210 O O . PHE B 1 259 ? 16.641 19.984 3.941 1 87.44 259 PHE B O 1
ATOM 5217 N N . VAL B 1 260 ? 14.734 21.078 3.758 1 92.5 260 VAL B N 1
ATOM 5218 C CA . VAL B 1 260 ? 14.453 21.016 5.191 1 92.5 260 VAL B CA 1
ATOM 5219 C C . VAL B 1 260 ? 14.258 19.562 5.613 1 92.5 260 VAL B C 1
ATOM 5221 O O . VAL B 1 260 ? 14.836 19.109 6.605 1 92.5 260 VAL B O 1
ATOM 5224 N N . SER B 1 261 ? 13.508 18.844 4.84 1 89.69 261 SER B N 1
ATOM 5225 C CA . SER B 1 261 ? 13.211 17.453 5.172 1 89.69 261 SER B CA 1
ATOM 5226 C C . SER B 1 261 ? 14.469 16.594 5.133 1 89.69 261 SER B C 1
ATOM 5228 O O . SER B 1 261 ? 14.688 15.75 6.012 1 89.69 261 SER B O 1
ATOM 5230 N N . GLN B 1 262 ? 15.297 16.766 4.137 1 86.81 262 GLN B N 1
ATOM 5231 C CA . GLN B 1 262 ? 16.531 15.992 4.008 1 86.81 262 GLN B CA 1
ATOM 5232 C C . GLN B 1 262 ? 17.453 16.219 5.199 1 86.81 262 GLN B C 1
ATOM 5234 O O . GLN B 1 262 ? 18.031 15.281 5.734 1 86.81 262 GLN B O 1
ATOM 5239 N N . THR B 1 263 ? 17.562 17.453 5.559 1 92.88 263 THR B N 1
ATOM 5240 C CA . THR B 1 263 ? 18.422 17.781 6.695 1 92.88 263 THR B CA 1
ATOM 5241 C C . THR B 1 263 ? 17.891 17.141 7.973 1 92.88 263 THR B C 1
ATOM 5243 O O . THR B 1 263 ? 18.672 16.625 8.773 1 92.88 263 THR B O 1
ATOM 5246 N N . ILE B 1 264 ? 16.594 17.203 8.203 1 92.94 264 ILE B N 1
ATOM 5247 C CA . ILE B 1 264 ? 15.977 16.609 9.383 1 92.94 264 ILE B CA 1
ATOM 5248 C C . ILE B 1 264 ? 16.234 15.094 9.398 1 92.94 264 ILE B C 1
ATOM 5250 O O . ILE B 1 264 ? 16.625 14.539 10.43 1 92.94 264 ILE B O 1
ATOM 5254 N N . PHE B 1 265 ? 16.141 14.484 8.25 1 87.44 265 PHE B N 1
ATOM 5255 C CA . PHE B 1 265 ? 16.344 13.047 8.141 1 87.44 265 PHE B CA 1
ATOM 5256 C C . PHE B 1 265 ? 17.797 12.672 8.383 1 87.44 265 PHE B C 1
ATOM 5258 O O . PHE B 1 265 ? 18.094 11.672 9.039 1 87.44 265 PHE B O 1
ATOM 5265 N N . ASP B 1 266 ? 18.625 13.414 7.828 1 89.81 266 ASP B N 1
ATOM 5266 C CA . ASP B 1 266 ? 20.047 13.156 7.961 1 89.81 266 ASP B CA 1
ATOM 5267 C C . ASP B 1 266 ? 20.484 13.172 9.43 1 89.81 266 ASP B C 1
ATOM 5269 O O . ASP B 1 266 ? 21.422 12.477 9.812 1 89.81 266 ASP B O 1
ATOM 5273 N N . HIS B 1 267 ? 19.75 13.914 10.234 1 94.25 267 HIS B N 1
ATOM 5274 C CA . HIS B 1 267 ? 20.094 14.008 11.648 1 94.25 267 HIS B CA 1
ATOM 5275 C C . HIS B 1 267 ? 19.25 13.055 12.484 1 94.25 267 HIS B C 1
ATOM 5277 O O . HIS B 1 267 ? 19.219 13.156 13.719 1 94.25 267 HIS B O 1
ATOM 5283 N N . GLY B 1 268 ? 18.484 12.266 11.828 1 89.31 268 GLY B N 1
ATOM 5284 C CA . GLY B 1 268 ? 17.734 11.219 12.508 1 89.31 268 GLY B CA 1
ATOM 5285 C C . GLY B 1 268 ? 16.406 11.695 13.039 1 89.31 268 GLY B C 1
ATOM 5286 O O . GLY B 1 268 ? 15.82 11.07 13.93 1 89.31 268 GLY B O 1
ATOM 5287 N N . GLY B 1 269 ? 15.969 12.82 12.555 1 91.44 269 GLY B N 1
ATOM 5288 C CA . GLY B 1 269 ? 14.641 13.305 12.906 1 91.44 269 GLY B CA 1
ATOM 5289 C C . GLY B 1 269 ? 13.562 12.828 11.953 1 91.44 269 GLY B C 1
ATOM 5290 O O . GLY B 1 269 ? 13.859 12.18 10.945 1 91.44 269 GLY B O 1
ATOM 5291 N N . THR B 1 270 ? 12.344 13.039 12.398 1 88.88 270 THR B N 1
ATOM 5292 C CA . THR B 1 270 ? 11.195 12.711 11.562 1 88.88 270 THR B CA 1
ATOM 5293 C C . THR B 1 270 ? 10.367 13.953 11.258 1 88.88 270 THR B C 1
ATOM 5295 O O . THR B 1 270 ? 10.117 14.766 12.156 1 88.88 270 THR B O 1
ATOM 5298 N N . VAL B 1 271 ? 10.031 14.062 9.961 1 89.56 271 VAL B N 1
ATOM 5299 C CA . VAL B 1 271 ? 9.062 15.109 9.617 1 89.56 271 VAL B CA 1
ATOM 5300 C C . VAL B 1 271 ? 7.652 14.633 9.977 1 89.56 271 VAL B C 1
ATOM 5302 O O . VAL B 1 271 ? 7.141 13.688 9.375 1 89.56 271 VAL B O 1
ATOM 5305 N N . ASP B 1 272 ? 7.062 15.227 10.938 1 89.31 272 ASP B N 1
ATOM 5306 C CA . ASP B 1 272 ? 5.707 14.867 11.336 1 89.31 272 ASP B CA 1
ATOM 5307 C C . ASP B 1 272 ? 4.688 15.305 10.289 1 89.31 272 ASP B C 1
ATOM 5309 O O . ASP B 1 272 ? 3.914 14.484 9.789 1 89.31 272 ASP B O 1
ATOM 5313 N N . LYS B 1 273 ? 4.73 16.609 9.984 1 88.06 273 LYS B N 1
ATOM 5314 C CA . LYS B 1 273 ? 3.82 17.141 8.969 1 88.06 273 LYS B CA 1
ATOM 5315 C C . LYS B 1 273 ? 4.301 18.484 8.453 1 88.06 273 LYS B C 1
ATOM 5317 O O . LYS B 1 273 ? 5.156 19.125 9.07 1 88.06 273 LYS B O 1
ATOM 5322 N N . PHE B 1 274 ? 3.756 18.797 7.293 1 88.5 274 PHE B N 1
ATOM 5323 C CA . PHE B 1 274 ? 3.902 20.141 6.73 1 88.5 274 PHE B CA 1
ATOM 5324 C C . PHE B 1 274 ? 2.648 20.969 6.98 1 88.5 274 PHE B C 1
ATOM 5326 O O . PHE B 1 274 ? 1.53 20.469 6.875 1 88.5 274 PHE B O 1
ATOM 5333 N N . ILE B 1 275 ? 2.852 22.094 7.414 1 85.88 275 ILE B N 1
ATOM 5334 C CA . ILE B 1 275 ? 1.754 23.031 7.637 1 85.88 275 ILE B CA 1
ATOM 5335 C C . ILE B 1 275 ? 1.923 24.25 6.73 1 85.88 275 ILE B C 1
ATOM 5337 O O . ILE B 1 275 ? 2.34 25.328 7.188 1 85.88 275 ILE B O 1
ATOM 5341 N N . GLY B 1 276 ? 1.506 24.094 5.453 1 80.62 276 GLY B N 1
ATOM 5342 C CA . GLY B 1 276 ? 1.839 25.125 4.48 1 80.62 276 GLY B CA 1
ATOM 5343 C C . GLY B 1 276 ? 3.33 25.25 4.23 1 80.62 276 GLY B C 1
ATOM 5344 O O . GLY B 1 276 ? 3.951 24.344 3.68 1 80.62 276 GLY B O 1
ATOM 5345 N N . ASP B 1 277 ? 3.783 26.406 4.711 1 86.44 277 ASP B N 1
ATOM 5346 C CA . ASP B 1 277 ? 5.219 26.641 4.59 1 86.44 277 ASP B CA 1
ATOM 5347 C C . ASP B 1 277 ? 5.953 26.219 5.863 1 86.44 277 ASP B C 1
ATOM 5349 O O . ASP B 1 277 ? 7.184 26.281 5.922 1 86.44 277 ASP B O 1
ATOM 5353 N N . GLY B 1 278 ? 5.215 25.797 6.82 1 91.06 278 GLY B N 1
ATOM 5354 C CA . GLY B 1 278 ? 5.82 25.328 8.062 1 91.06 278 GLY B CA 1
ATOM 5355 C C . GLY B 1 278 ? 6.141 23.844 8.047 1 91.06 278 GLY B C 1
ATOM 5356 O O . GLY B 1 278 ? 5.492 23.078 7.34 1 91.06 278 GLY B O 1
ATOM 5357 N N . VAL B 1 279 ? 7.188 23.484 8.812 1 93 279 VAL B N 1
ATOM 5358 C CA . VAL B 1 279 ? 7.578 22.094 8.977 1 93 279 VAL B CA 1
ATOM 5359 C C . VAL B 1 279 ? 7.641 21.734 10.461 1 93 279 VAL B C 1
ATOM 5361 O O . VAL B 1 279 ? 8.227 22.469 11.25 1 93 279 VAL B O 1
ATOM 5364 N N . MET B 1 280 ? 6.934 20.734 10.797 1 94.69 280 MET B N 1
ATOM 5365 C CA . MET B 1 280 ? 7.055 20.203 12.148 1 94.69 280 MET B CA 1
ATOM 5366 C C . MET B 1 280 ? 7.875 18.922 12.156 1 94.69 280 MET B C 1
ATOM 5368 O O . MET B 1 280 ? 7.543 17.953 11.453 1 94.69 280 MET B O 1
ATOM 5372 N N . ALA B 1 281 ? 8.938 18.938 12.914 1 95.12 281 ALA B N 1
ATOM 5373 C CA . ALA B 1 281 ? 9.812 17.781 13.016 1 95.12 281 ALA B CA 1
ATOM 5374 C C . ALA B 1 281 ? 9.922 17.312 14.469 1 95.12 281 ALA B C 1
ATOM 5376 O O . ALA B 1 281 ? 9.75 18.094 15.398 1 95.12 281 ALA B O 1
ATOM 5377 N N . VAL B 1 282 ? 10.188 16.078 14.586 1 95.38 282 VAL B N 1
ATOM 5378 C CA . VAL B 1 282 ? 10.281 15.484 15.914 1 95.38 282 VAL B CA 1
ATOM 5379 C C . VAL B 1 282 ? 11.516 14.586 16 1 95.38 282 VAL B C 1
ATOM 5381 O O . VAL B 1 282 ? 11.766 13.789 15.094 1 95.38 282 VAL B O 1
ATOM 5384 N N . PHE B 1 283 ? 12.289 14.82 16.984 1 95.5 283 PHE B N 1
ATOM 5385 C CA . PHE B 1 283 ? 13.391 13.93 17.328 1 95.5 283 PHE B CA 1
ATOM 5386 C C . PHE B 1 283 ? 13.039 13.094 18.562 1 95.5 283 PHE B C 1
ATOM 5388 O O . PHE B 1 283 ? 12.812 13.641 19.641 1 95.5 283 PHE B O 1
ATOM 5395 N N . GLY B 1 284 ? 12.953 11.836 18.422 1 89.62 284 GLY B N 1
ATOM 5396 C CA . GLY B 1 284 ? 12.531 10.938 19.484 1 89.62 284 GLY B CA 1
ATOM 5397 C C . GLY B 1 284 ? 11.312 10.117 19.125 1 89.62 284 GLY B C 1
ATOM 5398 O O . GLY B 1 284 ? 10.789 9.375 19.953 1 89.62 284 GLY B O 1
ATOM 5399 N N . GLN B 1 285 ? 10.859 10.336 18.031 1 82 285 GLN B N 1
ATOM 5400 C CA . GLN B 1 285 ? 9.781 9.547 17.453 1 82 285 GLN B CA 1
ATOM 5401 C C . GLN B 1 285 ? 10.227 8.867 16.172 1 82 285 GLN B C 1
ATOM 5403 O O . GLN B 1 285 ? 10.836 9.5 15.297 1 82 285 GLN B O 1
ATOM 5408 N N . PRO B 1 286 ? 9.93 7.59 15.992 1 76.56 286 PRO B N 1
ATOM 5409 C CA . PRO B 1 286 ? 9.086 6.688 16.781 1 76.56 286 PRO B CA 1
ATOM 5410 C C . PRO B 1 286 ? 9.805 6.137 18.016 1 76.56 286 PRO B C 1
ATOM 5412 O O . PRO B 1 286 ? 9.156 5.641 18.938 1 76.56 286 PRO B O 1
ATOM 5415 N N . ARG B 1 287 ? 11.086 6.164 18.016 1 77.88 287 ARG B N 1
ATOM 5416 C CA . ARG B 1 287 ? 11.852 5.629 19.141 1 77.88 287 ARG B CA 1
ATOM 5417 C C . ARG B 1 287 ? 12.719 6.707 19.781 1 77.88 287 ARG B C 1
ATOM 5419 O O . ARG B 1 287 ? 13.539 7.332 19.125 1 77.88 287 ARG B O 1
ATOM 5426 N N . PRO B 1 288 ? 12.531 6.926 21.078 1 86.56 288 PRO B N 1
ATOM 5427 C CA . PRO B 1 288 ? 13.352 7.922 21.766 1 86.56 288 PRO B CA 1
ATOM 5428 C C . PRO B 1 288 ? 14.812 7.492 21.891 1 86.56 288 PRO B C 1
ATOM 5430 O O . PRO B 1 288 ? 15.102 6.305 22.062 1 86.56 288 PRO B O 1
ATOM 5433 N N . MET B 1 289 ? 15.688 8.414 21.703 1 89.69 289 MET B N 1
ATOM 5434 C CA . MET B 1 289 ? 17.109 8.219 21.938 1 89.69 289 MET B CA 1
ATOM 5435 C C . MET B 1 289 ? 17.641 9.219 22.953 1 89.69 289 MET B C 1
ATOM 5437 O O . MET B 1 289 ? 17.078 10.297 23.125 1 89.69 289 MET B O 1
ATOM 5441 N N . GLU B 1 290 ? 18.719 8.922 23.547 1 91.75 290 GLU B N 1
ATOM 5442 C CA . GLU B 1 290 ? 19.297 9.758 24.609 1 91.75 290 GLU B CA 1
ATOM 5443 C C . GLU B 1 290 ? 19.812 11.078 24.047 1 91.75 290 GLU B C 1
ATOM 5445 O O . GLU B 1 290 ? 19.797 12.102 24.734 1 91.75 290 GLU B O 1
ATOM 5450 N N . ASN B 1 291 ? 20.219 11.016 22.812 1 95.31 291 ASN B N 1
ATOM 5451 C CA . ASN B 1 291 ? 20.844 12.203 22.25 1 95.31 291 ASN B CA 1
ATOM 5452 C C . ASN B 1 291 ? 19.875 12.961 21.328 1 95.31 291 ASN B C 1
ATOM 5454 O O . ASN B 1 291 ? 20.297 13.609 20.375 1 95.31 291 ASN B O 1
ATOM 5458 N N . ASP B 1 292 ? 18.609 12.82 21.547 1 96.62 292 ASP B N 1
ATOM 5459 C CA . ASP B 1 292 ? 17.609 13.484 20.719 1 96.62 292 ASP B CA 1
ATOM 5460 C C . ASP B 1 292 ? 17.797 15 20.719 1 96.62 292 ASP B C 1
ATOM 5462 O O . ASP B 1 292 ? 17.719 15.648 19.672 1 96.62 292 ASP B O 1
ATOM 5466 N N . ALA B 1 293 ? 18.078 15.531 21.875 1 97.56 293 ALA B N 1
ATOM 5467 C CA . ALA B 1 293 ? 18.266 16.984 22 1 97.56 293 ALA B CA 1
ATOM 5468 C C . ALA B 1 293 ? 19.5 17.453 21.234 1 97.56 293 ALA B C 1
ATOM 5470 O O . ALA B 1 293 ? 19.453 18.484 20.562 1 97.56 293 ALA B O 1
ATOM 5471 N N . ASP B 1 294 ? 20.516 16.672 21.297 1 97.5 294 ASP B N 1
ATOM 5472 C CA . ASP B 1 294 ? 21.766 17.016 20.594 1 97.5 294 ASP B CA 1
ATOM 5473 C C . ASP B 1 294 ? 21.562 17 19.094 1 97.5 294 ASP B C 1
ATOM 5475 O O . ASP B 1 294 ? 21.984 17.922 18.391 1 97.5 294 ASP B O 1
ATOM 5479 N N . ARG B 1 295 ? 20.922 15.984 18.625 1 96.75 295 ARG B N 1
ATOM 5480 C CA . ARG B 1 295 ? 20.688 15.836 17.203 1 96.75 295 ARG B CA 1
ATOM 5481 C C . ARG B 1 295 ? 19.766 16.938 16.672 1 96.75 295 ARG B C 1
ATOM 5483 O O . ARG B 1 295 ? 19.969 17.469 15.586 1 96.75 295 ARG B O 1
ATOM 5490 N N . ALA B 1 296 ? 18.75 17.234 17.484 1 98.06 296 ALA B N 1
ATOM 5491 C CA . ALA B 1 296 ? 17.812 18.281 17.094 1 98.06 296 ALA B CA 1
ATOM 5492 C C . ALA B 1 296 ? 18.516 19.641 16.984 1 98.06 296 ALA B C 1
ATOM 5494 O O . ALA B 1 296 ? 18.281 20.391 16.031 1 98.06 296 ALA B O 1
ATOM 5495 N N . LEU B 1 297 ? 19.328 19.906 17.969 1 97.75 297 LEU B N 1
ATOM 5496 C CA . LEU B 1 297 ? 20.047 21.172 17.969 1 97.75 297 LEU B CA 1
ATOM 5497 C C . LEU B 1 297 ? 21.031 21.234 16.797 1 97.75 297 LEU B C 1
ATOM 5499 O O . LEU B 1 297 ? 21.141 22.266 16.141 1 97.75 297 LEU B O 1
ATOM 5503 N N . ALA B 1 298 ? 21.75 20.156 16.578 1 96.69 298 ALA B N 1
ATOM 5504 C CA . ALA B 1 298 ? 22.672 20.094 15.453 1 96.69 298 ALA B CA 1
ATOM 5505 C C . ALA B 1 298 ? 21.922 20.312 14.133 1 96.69 298 ALA B C 1
ATOM 5507 O O . ALA B 1 298 ? 22.422 21.016 13.242 1 96.69 298 ALA B O 1
ATOM 5508 N N . CYS B 1 299 ? 20.797 19.703 14.031 1 97.31 299 CYS B N 1
ATOM 5509 C CA . CYS B 1 299 ? 19.953 19.859 12.852 1 97.31 299 CYS B CA 1
ATOM 5510 C C . CYS B 1 299 ? 19.531 21.312 12.664 1 97.31 299 CYS B C 1
ATOM 5512 O O . CYS B 1 299 ? 19.609 21.844 11.562 1 97.31 299 CYS B O 1
ATOM 5514 N N . ALA B 1 300 ? 19.109 21.938 13.734 1 97.62 300 ALA B N 1
ATOM 5515 C CA . ALA B 1 300 ? 18.656 23.312 13.688 1 97.62 300 ALA B CA 1
ATOM 5516 C C . ALA B 1 300 ? 19.781 24.25 13.219 1 97.62 300 ALA B C 1
ATOM 5518 O O . ALA B 1 300 ? 19.547 25.125 12.391 1 97.62 300 ALA B O 1
ATOM 5519 N N . LEU B 1 301 ? 20.922 24.031 13.727 1 95.94 301 LEU B N 1
ATOM 5520 C CA . LEU B 1 301 ? 22.062 24.859 13.359 1 95.94 301 LEU B CA 1
ATOM 5521 C C . LEU B 1 301 ? 22.438 24.656 11.898 1 95.94 301 LEU B C 1
ATOM 5523 O O . LEU B 1 301 ? 22.75 25.609 11.188 1 95.94 301 LEU B O 1
ATOM 5527 N N . ASP B 1 302 ? 22.391 23.422 11.469 1 95.62 302 ASP B N 1
ATOM 5528 C CA . ASP B 1 302 ? 22.656 23.125 10.062 1 95.62 302 ASP B CA 1
ATOM 5529 C C . ASP B 1 302 ? 21.625 23.781 9.156 1 95.62 302 ASP B C 1
ATOM 5531 O O . ASP B 1 302 ? 21.953 24.266 8.07 1 95.62 302 ASP B O 1
ATOM 5535 N N . LEU B 1 303 ? 20.406 23.734 9.609 1 96.12 303 LEU B N 1
ATOM 5536 C CA . LEU B 1 303 ? 19.328 24.328 8.836 1 96.12 303 LEU B CA 1
ATOM 5537 C C . LEU B 1 303 ? 19.5 25.844 8.727 1 96.12 303 LEU B C 1
ATOM 5539 O O . LEU B 1 303 ? 19.25 26.422 7.672 1 96.12 303 LEU B O 1
ATOM 5543 N N . VAL B 1 304 ? 19.906 26.453 9.812 1 93.88 304 VAL B N 1
ATOM 5544 C CA . VAL B 1 304 ? 20.141 27.891 9.789 1 93.88 304 VAL B CA 1
ATOM 5545 C C . VAL B 1 304 ? 21.172 28.234 8.727 1 93.88 304 VAL B C 1
ATOM 5547 O O . VAL B 1 304 ? 20.969 29.141 7.922 1 93.88 304 VAL B O 1
ATOM 5550 N N . ASP B 1 305 ? 22.203 27.484 8.695 1 91.44 305 ASP B N 1
ATOM 5551 C CA . ASP B 1 305 ? 23.281 27.719 7.738 1 91.44 305 ASP B CA 1
ATOM 5552 C C . ASP B 1 305 ? 22.812 27.438 6.312 1 91.44 305 ASP B C 1
ATOM 5554 O O . ASP B 1 305 ? 23.062 28.234 5.402 1 91.44 305 ASP B O 1
ATOM 5558 N N . ALA B 1 306 ? 22.156 26.328 6.172 1 89.56 306 ALA B N 1
ATOM 5559 C CA . ALA B 1 306 ? 21.734 25.906 4.848 1 89.56 306 ALA B CA 1
ATOM 5560 C C . ALA B 1 306 ? 20.703 26.875 4.262 1 89.56 306 ALA B C 1
ATOM 5562 O O . ALA B 1 306 ? 20.719 27.156 3.059 1 89.56 306 ALA B O 1
ATOM 5563 N N . LEU B 1 307 ? 19.828 27.297 5.039 1 88.81 307 LEU B N 1
ATOM 5564 C CA . LEU B 1 307 ? 18.781 28.188 4.57 1 88.81 307 LEU B CA 1
ATOM 5565 C C . LEU B 1 307 ? 19.344 29.578 4.285 1 88.81 307 LEU B C 1
ATOM 5567 O O . LEU B 1 307 ? 18.859 30.281 3.385 1 88.81 307 LEU B O 1
ATOM 5571 N N . ASP B 1 308 ? 20.328 29.953 5.023 1 88.25 308 ASP B N 1
ATOM 5572 C CA . ASP B 1 308 ? 21.031 31.188 4.715 1 88.25 308 ASP B CA 1
ATOM 5573 C C . ASP B 1 308 ? 21.719 31.094 3.354 1 88.25 308 ASP B C 1
ATOM 5575 O O . ASP B 1 308 ? 21.703 32.062 2.58 1 88.25 308 ASP B O 1
ATOM 5579 N N . ASP B 1 309 ? 22.328 29.984 3.105 1 87.12 309 ASP B N 1
ATOM 5580 C CA . ASP B 1 309 ? 22.969 29.75 1.817 1 87.12 309 ASP B CA 1
ATOM 5581 C C . ASP B 1 309 ? 21.938 29.766 0.683 1 87.12 309 ASP B C 1
ATOM 5583 O O . ASP B 1 309 ? 22.219 30.297 -0.396 1 87.12 309 ASP B O 1
ATOM 5587 N N . TRP B 1 310 ? 20.875 29.109 0.985 1 85.56 310 TRP B N 1
ATOM 5588 C CA . TRP B 1 310 ? 19.781 29.062 0.013 1 85.56 310 TRP B CA 1
ATOM 5589 C C . TRP B 1 310 ? 19.281 30.469 -0.302 1 85.56 310 TRP B C 1
ATOM 5591 O O . TRP B 1 310 ? 19.047 30.812 -1.465 1 85.56 310 TRP B O 1
ATOM 5601 N N . ARG B 1 311 ? 19.125 31.312 0.625 1 85.5 311 ARG B N 1
ATOM 5602 C CA . ARG B 1 311 ? 18.703 32.688 0.464 1 85.5 311 ARG B CA 1
ATOM 5603 C C . ARG B 1 311 ? 19.703 33.5 -0.351 1 85.5 311 ARG B C 1
ATOM 5605 O O . ARG B 1 311 ? 19.328 34.25 -1.248 1 85.5 311 ARG B O 1
ATOM 5612 N N . ASN B 1 312 ? 20.922 33.312 -0.038 1 86 312 ASN B N 1
ATOM 5613 C CA . ASN B 1 312 ? 21.984 34.031 -0.748 1 86 312 ASN B CA 1
ATOM 5614 C C . ASN B 1 312 ? 22.047 33.594 -2.215 1 86 312 ASN B C 1
ATOM 5616 O O . ASN B 1 312 ? 22.281 34.438 -3.092 1 86 312 ASN B O 1
ATOM 5620 N N . HIS B 1 313 ? 21.906 32.344 -2.387 1 85.06 313 HIS B N 1
ATOM 5621 C CA . HIS B 1 313 ? 21.875 31.844 -3.756 1 85.06 313 HIS B CA 1
ATOM 5622 C C . HIS B 1 313 ? 20.719 32.438 -4.539 1 85.06 313 HIS B C 1
ATOM 5624 O O . HIS B 1 313 ? 20.875 32.844 -5.699 1 85.06 313 HIS B O 1
ATOM 5630 N N . ASN B 1 314 ? 19.547 32.469 -3.941 1 84.25 314 ASN B N 1
ATOM 5631 C CA . ASN B 1 314 ? 18.359 33.031 -4.59 1 84.25 314 ASN B CA 1
ATOM 5632 C C . ASN B 1 314 ? 18.531 34.531 -4.855 1 84.25 314 ASN B C 1
ATOM 5634 O O . ASN B 1 314 ? 18.125 35 -5.91 1 84.25 314 ASN B O 1
ATOM 5638 N N . LEU B 1 315 ? 19.141 35.219 -3.92 1 82.38 315 LEU B N 1
ATOM 5639 C CA . LEU B 1 315 ? 19.406 36.625 -4.078 1 82.38 315 LEU B CA 1
ATOM 5640 C C . LEU B 1 315 ? 20.297 36.875 -5.285 1 82.38 315 LEU B C 1
ATOM 5642 O O . LEU B 1 315 ? 20.047 37.781 -6.074 1 82.38 315 LEU B O 1
ATOM 5646 N N . SER B 1 316 ? 21.25 36.094 -5.457 1 86.25 316 SER B N 1
ATOM 5647 C CA . SER B 1 316 ? 22.219 36.25 -6.535 1 86.25 316 SER B CA 1
ATOM 5648 C C . SER B 1 316 ? 21.594 35.906 -7.887 1 86.25 316 SER B C 1
ATOM 5650 O O . SER B 1 316 ? 22.016 36.438 -8.922 1 86.25 316 SER B O 1
ATOM 5652 N N . ASN B 1 317 ? 20.547 35.156 -7.863 1 85.25 317 ASN B N 1
ATOM 5653 C CA . ASN B 1 317 ? 19.953 34.719 -9.117 1 85.25 317 ASN B CA 1
ATOM 5654 C C . ASN B 1 317 ? 18.609 35.375 -9.391 1 85.25 317 ASN B C 1
ATOM 5656 O O . ASN B 1 317 ? 17.891 34.969 -10.305 1 85.25 317 ASN B O 1
ATOM 5660 N N . GLY B 1 318 ? 18.219 36.219 -8.539 1 76.88 318 GLY B N 1
ATOM 5661 C CA . GLY B 1 318 ? 17 36.969 -8.758 1 76.88 318 GLY B CA 1
ATOM 5662 C C . GLY B 1 318 ? 15.742 36.25 -8.344 1 76.88 318 GLY B C 1
ATOM 5663 O O . GLY B 1 318 ? 14.656 36.5 -8.867 1 76.88 318 GLY B O 1
ATOM 5664 N N . TYR B 1 319 ? 15.961 35.219 -7.559 1 77.31 319 TYR B N 1
ATOM 5665 C CA . TYR B 1 319 ? 14.82 34.469 -7.027 1 77.31 319 TYR B CA 1
ATOM 5666 C C . TYR B 1 319 ? 14.344 35.094 -5.711 1 77.31 319 TYR B C 1
ATOM 5668 O O . TYR B 1 319 ? 15.039 35.906 -5.121 1 77.31 319 TYR B O 1
ATOM 5676 N N . PRO B 1 320 ? 13.125 34.781 -5.32 1 78.12 320 PRO B N 1
ATOM 5677 C CA . PRO B 1 320 ? 12.633 35.344 -4.059 1 78.12 320 PRO B CA 1
ATOM 5678 C C . PRO B 1 320 ? 13.492 34.969 -2.861 1 78.12 320 PRO B C 1
ATOM 5680 O O . PRO B 1 320 ? 13.938 33.812 -2.762 1 78.12 320 PRO B O 1
ATOM 5683 N N . THR B 1 321 ? 13.828 36.031 -2.109 1 81.25 321 THR B N 1
ATOM 5684 C CA . THR B 1 321 ? 14.633 35.812 -0.909 1 81.25 321 THR B CA 1
ATOM 5685 C C . THR B 1 321 ? 13.734 35.594 0.306 1 81.25 321 THR B C 1
ATOM 5687 O O . THR B 1 321 ? 12.961 36.469 0.683 1 81.25 321 THR B O 1
ATOM 5690 N N . LEU B 1 322 ? 13.711 34.406 0.83 1 85.56 322 LEU B N 1
ATOM 5691 C CA . LEU B 1 322 ? 12.883 34.031 1.979 1 85.56 322 LEU B CA 1
ATOM 5692 C C . LEU B 1 322 ? 13.758 33.625 3.164 1 85.56 322 LEU B C 1
ATOM 5694 O O . LEU B 1 322 ? 14.781 32.969 2.99 1 85.56 322 LEU B O 1
ATOM 5698 N N . ASP B 1 323 ? 13.414 34.25 4.285 1 88.5 323 ASP B N 1
ATOM 5699 C CA . ASP B 1 323 ? 14.078 33.875 5.527 1 88.5 323 ASP B CA 1
ATOM 5700 C C . ASP B 1 323 ? 13.281 32.812 6.281 1 88.5 323 ASP B C 1
ATOM 5702 O O . ASP B 1 323 ? 12.055 32.719 6.145 1 88.5 323 ASP B O 1
ATOM 5706 N N . ALA B 1 324 ? 14.016 32 6.996 1 92.44 324 ALA B N 1
ATOM 5707 C CA . ALA B 1 324 ? 13.352 30.984 7.801 1 92.44 324 ALA B CA 1
ATOM 5708 C C . ALA B 1 324 ? 13.688 31.156 9.281 1 92.44 324 ALA B C 1
ATOM 5710 O O . ALA B 1 324 ? 14.734 31.703 9.633 1 92.44 324 ALA B O 1
ATOM 5711 N N . VAL B 1 325 ? 12.773 30.828 10.07 1 95.5 325 VAL B N 1
ATOM 5712 C CA . VAL B 1 325 ? 12.977 30.844 11.516 1 95.5 325 VAL B CA 1
ATOM 5713 C C . VAL B 1 325 ? 12.711 29.453 12.086 1 95.5 325 VAL B C 1
ATOM 5715 O O . VAL B 1 325 ? 11.945 28.672 11.523 1 95.5 325 VAL B O 1
ATOM 5718 N N . ILE B 1 326 ? 13.391 29.156 13.203 1 97.81 326 ILE B N 1
ATOM 5719 C CA . ILE B 1 326 ? 13.289 27.828 13.805 1 97.81 326 ILE B CA 1
ATOM 5720 C C . ILE B 1 326 ? 13.008 27.969 15.305 1 97.81 326 ILE B C 1
ATOM 5722 O O . ILE B 1 326 ? 13.633 28.781 15.984 1 97.81 326 ILE B O 1
ATOM 5726 N N . GLY B 1 327 ? 12.016 27.312 15.773 1 98.12 327 GLY B N 1
ATOM 5727 C CA . GLY B 1 327 ? 11.773 27.109 17.203 1 98.12 327 GLY B CA 1
ATOM 5728 C C . GLY B 1 327 ? 12.023 25.672 17.656 1 98.12 327 GLY B C 1
ATOM 5729 O O . GLY B 1 327 ? 11.586 24.734 17 1 98.12 327 GLY B O 1
ATOM 5730 N N . LEU B 1 328 ? 12.75 25.5 18.719 1 98.38 328 LEU B N 1
ATOM 5731 C CA . LEU B 1 328 ? 13.148 24.172 19.188 1 98.38 328 LEU B CA 1
ATOM 5732 C C . LEU B 1 328 ? 12.898 24.031 20.688 1 98.38 328 LEU B C 1
ATOM 5734 O O . LEU B 1 328 ? 13.305 24.875 21.484 1 98.38 328 LEU B O 1
ATOM 5738 N N . HIS B 1 329 ? 12.148 23.016 21.031 1 97.88 329 HIS B N 1
ATOM 5739 C CA . HIS B 1 329 ? 11.797 22.766 22.422 1 97.88 329 HIS B CA 1
ATOM 5740 C C . HIS B 1 329 ? 11.914 21.281 22.766 1 97.88 329 HIS B C 1
ATOM 5742 O O . HIS B 1 329 ? 11.812 20.438 21.875 1 97.88 329 HIS B O 1
ATOM 5748 N N . TYR B 1 330 ? 12.297 21 24 1 97.12 330 TYR B N 1
ATOM 5749 C CA . TYR B 1 330 ? 12.328 19.641 24.516 1 97.12 330 TYR B CA 1
ATOM 5750 C C . TYR B 1 330 ? 11.305 19.469 25.625 1 97.12 330 TYR B C 1
ATOM 5752 O O . TYR B 1 330 ? 11.242 20.266 26.562 1 97.12 330 TYR B O 1
ATOM 5760 N N . GLY B 1 331 ? 10.445 18.453 25.469 1 93.69 331 GLY B N 1
ATOM 5761 C CA . GLY B 1 331 ? 9.461 18.188 26.516 1 93.69 331 GLY B CA 1
ATOM 5762 C C . GLY B 1 331 ? 8.734 16.875 26.328 1 93.69 331 GLY B C 1
ATOM 5763 O O . GLY B 1 331 ? 9.094 16.078 25.469 1 93.69 331 GLY B O 1
ATOM 5764 N N . THR B 1 332 ? 7.766 16.656 27.219 1 90.31 332 THR B N 1
ATOM 5765 C CA . THR B 1 332 ? 6.98 15.422 27.188 1 90.31 332 THR B CA 1
ATOM 5766 C C . THR B 1 332 ? 5.824 15.539 26.203 1 90.31 332 THR B C 1
ATOM 5768 O O . THR B 1 332 ? 5.141 16.562 26.156 1 90.31 332 THR B O 1
ATOM 5771 N N . VAL B 1 333 ? 5.746 14.484 25.375 1 90.19 333 VAL B N 1
ATOM 5772 C CA . VAL B 1 333 ? 4.668 14.445 24.391 1 90.19 333 VAL B CA 1
ATOM 5773 C C . VAL B 1 333 ? 3.967 13.086 24.438 1 90.19 333 VAL B C 1
ATOM 5775 O O . VAL B 1 333 ? 4.473 12.148 25.062 1 90.19 333 VAL B O 1
ATOM 5778 N N . VAL B 1 334 ? 2.799 13.086 23.969 1 87.12 334 VAL B N 1
ATOM 5779 C CA . VAL B 1 334 ? 2.107 11.828 23.703 1 87.12 334 VAL B CA 1
ATOM 5780 C C . VAL B 1 334 ? 2.234 11.484 22.219 1 87.12 334 VAL B C 1
ATOM 5782 O O . VAL B 1 334 ? 1.731 12.211 21.359 1 87.12 334 VAL B O 1
ATOM 5785 N N . GLY B 1 335 ? 3 10.414 21.969 1 84.69 335 GLY B N 1
ATOM 5786 C CA . GLY B 1 335 ? 3.273 10.062 20.594 1 84.69 335 GLY B CA 1
ATOM 5787 C C . GLY B 1 335 ? 2.723 8.695 20.203 1 84.69 335 GLY B C 1
ATOM 5788 O O . GLY B 1 335 ? 2.6 7.809 21.047 1 84.69 335 GLY B O 1
ATOM 5789 N N . GLY B 1 336 ? 2.363 8.57 18.984 1 80.88 336 GLY B N 1
ATOM 5790 C CA . GLY B 1 336 ? 1.826 7.332 18.438 1 80.88 336 GLY B CA 1
ATOM 5791 C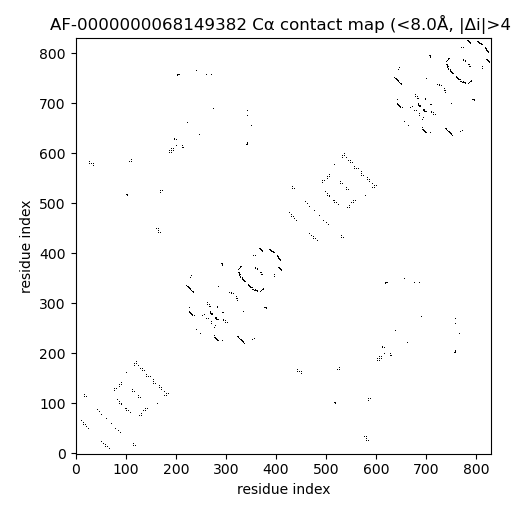 C . GLY B 1 336 ? 0.784 7.559 17.359 1 80.88 336 GLY B C 1
ATOM 5792 O O . GLY B 1 336 ? 0.748 8.617 16.734 1 80.88 336 GLY B O 1
ATOM 5793 N N . VAL B 1 337 ? 0.058 6.531 17.125 1 80.12 337 VAL B N 1
ATOM 5794 C CA . VAL B 1 337 ? -0.985 6.605 16.094 1 80.12 337 VAL B CA 1
ATOM 5795 C C . VAL B 1 337 ? -2.287 7.098 16.734 1 80.12 337 VAL B C 1
ATOM 5797 O O . VAL B 1 337 ? -2.791 6.496 17.688 1 80.12 337 VAL B O 1
ATOM 5800 N N . LEU B 1 338 ? -2.635 8.203 16.328 1 80.19 338 LEU B N 1
ATOM 5801 C CA . LEU B 1 338 ? -3.947 8.719 16.703 1 80.19 338 LEU B CA 1
ATOM 5802 C C . LEU B 1 338 ? -5.004 8.305 15.672 1 80.19 338 LEU B C 1
ATOM 5804 O O . LEU B 1 338 ? -4.969 8.758 14.523 1 80.19 338 LEU B O 1
ATOM 5808 N N . ASP B 1 339 ? -5.922 7.461 16.125 1 72.31 339 ASP B N 1
ATOM 5809 C CA . ASP B 1 339 ? -6.926 6.895 15.219 1 72.31 339 ASP B CA 1
ATOM 5810 C C . ASP B 1 339 ? -8.141 7.816 15.102 1 72.31 339 ASP B C 1
ATOM 5812 O O . ASP B 1 339 ? -8.68 8.266 16.109 1 72.31 339 ASP B O 1
ATOM 5816 N N . SER B 1 340 ? -8.406 8.258 13.891 1 69.06 340 SER B N 1
ATOM 5817 C CA . SER B 1 340 ? -9.633 9.016 13.664 1 69.06 340 SER B CA 1
ATOM 5818 C C . SER B 1 340 ? -10.656 8.195 12.891 1 69.06 340 SER B C 1
ATOM 5820 O O . SER B 1 340 ? -11.75 8.688 12.586 1 69.06 340 SER B O 1
ATOM 5822 N N . GLY B 1 341 ? -10.406 6.914 12.734 1 64.31 341 GLY B N 1
ATOM 5823 C CA . GLY B 1 341 ? -11.305 6.047 11.992 1 64.31 341 GLY B CA 1
ATOM 5824 C C . GLY B 1 341 ? -11.156 6.176 10.484 1 64.31 341 GLY B C 1
ATOM 5825 O O . GLY B 1 341 ? -11.133 5.172 9.773 1 64.31 341 GLY B O 1
ATOM 5826 N N . VAL B 1 342 ? -11.102 7.445 10 1 64.69 342 VAL B N 1
ATOM 5827 C CA . VAL B 1 342 ? -11.086 7.637 8.555 1 64.69 342 VAL B CA 1
ATOM 5828 C C . VAL B 1 342 ? -9.773 8.297 8.141 1 64.69 342 VAL B C 1
ATOM 5830 O O . VAL B 1 342 ? -9.422 8.305 6.957 1 64.69 342 VAL B O 1
ATOM 5833 N N . HIS B 1 343 ? -8.969 8.859 9.008 1 73.81 343 HIS B N 1
ATOM 5834 C CA . HIS B 1 343 ? -7.715 9.555 8.75 1 73.81 343 HIS B CA 1
ATOM 5835 C C . HIS B 1 343 ? -6.816 9.531 9.984 1 73.81 343 HIS B C 1
ATOM 5837 O O . HIS B 1 343 ? -6.719 10.531 10.703 1 73.81 343 HIS B O 1
ATOM 5843 N N . SER B 1 344 ? -6.188 8.406 10.086 1 76.25 344 SER B N 1
ATOM 5844 C CA . SER B 1 344 ? -5.301 8.281 11.234 1 76.25 344 SER B CA 1
ATOM 5845 C C . SER B 1 344 ? -3.986 9.016 11 1 76.25 344 SER B C 1
ATOM 5847 O O . SER B 1 344 ? -3.625 9.305 9.859 1 76.25 344 SER B O 1
ATOM 5849 N N . GLU B 1 345 ? -3.369 9.406 12.062 1 78.88 345 GLU B N 1
ATOM 5850 C CA . GLU B 1 345 ? -2.098 10.117 11.961 1 78.88 345 GLU B CA 1
ATOM 5851 C C . GLU B 1 345 ? -1.072 9.555 12.945 1 78.88 345 GLU B C 1
ATOM 5853 O O . GLU B 1 345 ? -1.409 9.234 14.086 1 78.88 345 GLU B O 1
ATOM 5858 N N . PHE B 1 346 ? 0.081 9.359 12.453 1 81 346 PHE B N 1
ATOM 5859 C CA . PHE B 1 346 ? 1.224 9.148 13.336 1 81 346 PHE B CA 1
ATOM 5860 C C . PHE B 1 346 ? 1.865 10.477 13.711 1 81 346 PHE B C 1
ATOM 5862 O O . PHE B 1 346 ? 2.502 11.125 12.883 1 81 346 PHE B O 1
ATOM 5869 N N . THR B 1 347 ? 1.647 10.852 14.969 1 86.06 347 THR B N 1
ATOM 5870 C CA . THR B 1 347 ? 2.02 12.203 15.359 1 86.06 347 THR B CA 1
ATOM 5871 C C . THR B 1 347 ? 2.287 12.281 16.859 1 86.06 347 THR B C 1
ATOM 5873 O O . THR B 1 347 ? 2.277 11.258 17.547 1 86.06 347 THR B O 1
ATOM 5876 N N . VAL B 1 348 ? 2.686 13.445 17.281 1 88.44 348 VAL B N 1
ATOM 5877 C CA . VAL B 1 348 ? 2.85 13.766 18.688 1 88.44 348 VAL B CA 1
ATOM 5878 C C . VAL B 1 348 ? 1.933 14.922 19.062 1 88.44 348 VAL B C 1
ATOM 5880 O O . VAL B 1 348 ? 1.731 15.852 18.281 1 88.44 348 VAL B O 1
ATOM 5883 N N . ILE B 1 349 ? 1.409 14.719 20.297 1 87.25 349 ILE B N 1
ATOM 5884 C CA . ILE B 1 349 ? 0.562 15.789 20.812 1 87.25 349 ILE B CA 1
ATOM 5885 C C . ILE B 1 349 ? 0.958 16.109 22.25 1 87.25 349 ILE B C 1
ATOM 5887 O O . ILE B 1 349 ? 1.578 15.281 22.922 1 87.25 349 ILE B O 1
ATOM 5891 N N . GLY B 1 350 ? 0.669 17.359 22.656 1 86 350 GLY B N 1
ATOM 5892 C CA . GLY B 1 350 ? 0.978 17.781 24 1 86 350 GLY B CA 1
ATOM 5893 C C . GLY B 1 350 ? 1.414 19.234 24.094 1 86 350 GLY B C 1
ATOM 5894 O O . GLY B 1 350 ? 1.566 19.906 23.062 1 86 350 GLY B O 1
ATOM 5895 N N . ASP B 1 351 ? 1.599 19.688 25.266 1 85.56 351 ASP B N 1
ATOM 5896 C CA . ASP B 1 351 ? 1.974 21.078 25.531 1 85.56 351 ASP B CA 1
ATOM 5897 C C . ASP B 1 351 ? 3.336 21.406 24.906 1 85.56 351 ASP B C 1
ATOM 5899 O O . ASP B 1 351 ? 3.572 22.516 24.469 1 85.56 351 ASP B O 1
ATOM 5903 N N . ALA B 1 352 ? 4.156 20.406 24.891 1 90.81 352 ALA B N 1
ATOM 5904 C CA . ALA B 1 352 ? 5.5 20.625 24.359 1 90.81 352 ALA B CA 1
ATOM 5905 C C . ALA B 1 352 ? 5.453 21.031 22.891 1 90.81 352 ALA B C 1
ATOM 5907 O O . ALA B 1 352 ? 6.285 21.812 22.438 1 90.81 352 ALA B O 1
ATOM 5908 N N . VAL B 1 353 ? 4.527 20.469 22.203 1 92.19 353 VAL B N 1
ATOM 5909 C CA . VAL B 1 353 ? 4.379 20.797 20.797 1 92.19 353 VAL B CA 1
ATOM 5910 C C . VAL B 1 353 ? 3.969 22.266 20.641 1 92.19 353 VAL B C 1
ATOM 5912 O O . VAL B 1 353 ? 4.508 22.984 19.797 1 92.19 353 VAL B O 1
ATOM 5915 N N . ASN B 1 354 ? 3.105 22.734 21.516 1 87.81 354 ASN B N 1
ATOM 5916 C CA . ASN B 1 354 ? 2.648 24.125 21.469 1 87.81 354 ASN B CA 1
ATOM 5917 C C . ASN B 1 354 ? 3.773 25.094 21.812 1 87.81 354 ASN B C 1
ATOM 5919 O O . ASN B 1 354 ? 3.885 26.156 21.203 1 87.81 354 ASN B O 1
ATOM 5923 N N . VAL B 1 355 ? 4.5 24.688 22.719 1 92.5 355 VAL B N 1
ATOM 5924 C CA . VAL B 1 355 ? 5.613 25.531 23.125 1 92.5 355 VAL B CA 1
ATOM 5925 C C . VAL B 1 355 ? 6.59 25.688 21.969 1 92.5 355 VAL B C 1
ATOM 5927 O O . VAL B 1 355 ? 7.031 26.812 21.672 1 92.5 355 VAL B O 1
ATOM 5930 N N . ALA B 1 356 ? 6.895 24.625 21.328 1 95.81 356 ALA B N 1
ATOM 5931 C CA . ALA B 1 356 ? 7.816 24.672 20.188 1 95.81 356 ALA B CA 1
ATOM 5932 C C . ALA B 1 356 ? 7.277 25.594 19.094 1 95.81 356 ALA B C 1
ATOM 5934 O O . ALA B 1 356 ? 8.031 26.359 18.5 1 95.81 356 ALA B O 1
ATOM 5935 N N . GLN B 1 357 ? 6.027 25.438 18.828 1 92.81 357 GLN B N 1
ATOM 5936 C CA . GLN B 1 357 ? 5.398 26.281 17.828 1 92.81 357 GLN B CA 1
ATOM 5937 C C . GLN B 1 357 ? 5.469 27.75 18.203 1 92.81 357 GLN B C 1
ATOM 5939 O O . GLN B 1 357 ? 5.742 28.609 17.375 1 92.81 357 GLN B O 1
ATOM 5944 N N . ARG B 1 358 ? 5.25 28.047 19.469 1 92 358 ARG B N 1
ATOM 5945 C CA . ARG B 1 358 ? 5.281 29.422 19.953 1 92 358 ARG B CA 1
ATOM 5946 C C . ARG B 1 358 ? 6.703 29.984 19.953 1 92 358 ARG B C 1
ATOM 5948 O O . ARG B 1 358 ? 6.91 31.188 19.766 1 92 358 ARG B O 1
ATOM 5955 N N . LEU B 1 359 ? 7.625 29.094 20.141 1 96.12 359 LEU B N 1
ATOM 5956 C CA . LEU B 1 359 ? 9.016 29.516 20.047 1 96.12 359 LEU B CA 1
ATOM 5957 C C . LEU B 1 359 ? 9.359 29.953 18.625 1 96.12 359 LEU B C 1
ATOM 5959 O O . LEU B 1 359 ? 10.133 30.875 18.422 1 96.12 359 LEU B O 1
ATOM 5963 N N . GLU B 1 360 ? 8.836 29.203 17.703 1 95.19 360 GLU B N 1
ATOM 5964 C CA . GLU B 1 360 ? 9.008 29.594 16.312 1 95.19 360 GLU B CA 1
ATOM 5965 C C . GLU B 1 360 ? 8.422 30.984 16.047 1 95.19 360 GLU B C 1
ATOM 5967 O O . GLU B 1 360 ? 9.031 31.797 15.359 1 95.19 360 GLU B O 1
ATOM 5972 N N . THR B 1 361 ? 7.234 31.266 16.625 1 90.38 361 THR B N 1
ATOM 5973 C CA . THR B 1 361 ? 6.602 32.594 16.5 1 90.38 361 THR B CA 1
ATOM 5974 C C . THR B 1 361 ? 7.445 33.656 17.188 1 90.38 361 THR B C 1
ATOM 5976 O O . THR B 1 361 ? 7.578 34.781 16.672 1 90.38 361 THR B O 1
ATOM 5979 N N . LEU B 1 362 ? 7.961 33.312 18.297 1 93.25 362 LEU B N 1
ATOM 5980 C CA . LEU B 1 362 ? 8.828 34.25 19.016 1 93.25 362 LEU B CA 1
ATOM 5981 C C . LEU B 1 362 ? 10.078 34.562 18.203 1 93.25 362 LEU B C 1
ATOM 5983 O O . LEU B 1 362 ? 10.57 35.688 18.25 1 93.25 362 LEU B O 1
ATOM 5987 N N . ALA B 1 363 ? 10.555 33.594 17.516 1 94.94 363 ALA B N 1
ATOM 5988 C CA . ALA B 1 363 ? 11.727 33.781 16.672 1 94.94 363 ALA B CA 1
ATOM 5989 C C . ALA B 1 363 ? 11.453 34.844 15.617 1 94.94 363 ALA B C 1
ATOM 5991 O O . ALA B 1 363 ? 12.336 35.656 15.305 1 94.94 363 ALA B O 1
ATOM 5992 N N . LYS B 1 364 ? 10.289 34.844 15.117 1 89.5 364 LYS B N 1
ATOM 5993 C CA . LYS B 1 364 ? 9.898 35.875 14.156 1 89.5 364 LYS B CA 1
ATOM 5994 C C . LYS B 1 364 ? 9.891 37.281 14.797 1 89.5 364 LYS B C 1
ATOM 5996 O O . LYS B 1 364 ? 10.391 38.219 14.219 1 89.5 364 LYS B O 1
ATOM 6001 N N . SER B 1 365 ? 9.383 37.344 15.992 1 89.06 365 SER B N 1
ATOM 6002 C CA . SER B 1 365 ? 9.273 38.594 16.703 1 89.06 365 SER B CA 1
ATOM 6003 C C . SER B 1 365 ? 10.648 39.156 17.094 1 89.06 365 SER B C 1
ATOM 6005 O O . SER B 1 365 ? 10.867 40.375 17.094 1 89.06 365 SER B O 1
ATOM 6007 N N . LEU B 1 366 ? 11.555 38.219 17.391 1 91.5 366 LEU B N 1
ATOM 6008 C CA . LEU B 1 366 ? 12.898 38.625 17.812 1 91.5 366 LEU B CA 1
ATOM 6009 C C . LEU B 1 366 ? 13.812 38.812 16.609 1 91.5 366 LEU B C 1
ATOM 6011 O O . LEU B 1 366 ? 14.977 39.188 16.75 1 91.5 366 LEU B O 1
ATOM 6015 N N . ASP B 1 367 ? 13.344 38.562 15.461 1 90.81 367 ASP B N 1
ATOM 6016 C CA . ASP B 1 367 ? 14.156 38.562 14.25 1 90.81 367 ASP B CA 1
ATOM 6017 C C . ASP B 1 367 ? 15.383 37.656 14.406 1 90.81 367 ASP B C 1
ATOM 6019 O O . ASP B 1 367 ? 16.516 38.094 14.164 1 90.81 367 ASP B O 1
ATOM 6023 N N . ALA B 1 368 ? 15.164 36.531 14.969 1 94.69 368 ALA B N 1
ATOM 6024 C CA . ALA B 1 368 ? 16.203 35.5 15.188 1 94.69 368 ALA B CA 1
ATOM 6025 C C . ALA B 1 368 ? 15.922 34.25 14.375 1 94.69 368 ALA B C 1
ATOM 6027 O O . ALA B 1 368 ? 14.781 33.781 14.305 1 94.69 368 ALA B O 1
ATOM 6028 N N . PRO B 1 369 ? 17.016 33.75 13.758 1 95.38 369 PRO B N 1
ATOM 6029 C CA . PRO B 1 369 ? 16.797 32.531 12.961 1 95.38 369 PRO B CA 1
ATOM 6030 C C . PRO B 1 369 ? 16.5 31.312 13.82 1 95.38 369 PRO B C 1
ATOM 6032 O O . PRO B 1 369 ? 15.914 30.328 13.336 1 95.38 369 PRO B O 1
ATOM 6035 N N . LEU B 1 370 ? 16.922 31.375 15.094 1 97.19 370 LEU B N 1
ATOM 6036 C CA . LEU B 1 370 ? 16.766 30.203 15.945 1 97.19 370 LEU B CA 1
ATOM 6037 C C . LEU B 1 370 ? 16.5 30.609 17.391 1 97.19 370 LEU B C 1
ATOM 6039 O O . LEU B 1 370 ? 17.203 31.438 17.953 1 97.19 370 LEU B O 1
ATOM 6043 N N . VAL B 1 371 ? 15.438 30.078 17.953 1 97.88 371 VAL B N 1
ATOM 6044 C CA . VAL B 1 371 ? 15.125 30.203 19.375 1 97.88 371 VAL B CA 1
ATOM 6045 C C . VAL B 1 371 ? 14.992 28.812 20 1 97.88 371 VAL B C 1
ATOM 6047 O O . VAL B 1 371 ? 14.281 27.953 19.469 1 97.88 371 VAL B O 1
ATOM 6050 N N . ILE B 1 372 ? 15.68 28.547 21.109 1 97.81 372 ILE B N 1
ATOM 6051 C CA . ILE B 1 372 ? 15.625 27.25 21.781 1 97.81 372 ILE B CA 1
ATOM 6052 C C . ILE B 1 372 ? 15.242 27.438 23.25 1 97.81 372 ILE B C 1
ATOM 6054 O O . ILE B 1 372 ? 15.578 28.469 23.859 1 97.81 372 ILE B O 1
ATOM 6058 N N . SER B 1 373 ? 14.547 26.469 23.766 1 97.5 373 SER B N 1
ATOM 6059 C CA . SER B 1 373 ? 14.141 26.547 25.172 1 97.5 373 SER B CA 1
ATOM 6060 C C . SER B 1 373 ? 15.273 26.141 26.094 1 97.5 373 SER B C 1
ATOM 6062 O O . SER B 1 373 ? 16.156 25.375 25.703 1 97.5 373 SER B O 1
ATOM 6064 N N . LEU B 1 374 ? 15.156 26.625 27.297 1 96.12 374 LEU B N 1
ATOM 6065 C CA . LEU B 1 374 ? 16.109 26.203 28.328 1 96.12 374 LEU B CA 1
ATOM 6066 C C . LEU B 1 374 ? 15.977 24.703 28.594 1 96.12 374 LEU B C 1
ATOM 6068 O O . LEU B 1 374 ? 16.969 24.031 28.875 1 96.12 374 LEU B O 1
ATOM 6072 N N . ALA B 1 375 ? 14.805 24.203 28.516 1 95.88 375 ALA B N 1
ATOM 6073 C CA . ALA B 1 375 ? 14.555 22.781 28.719 1 95.88 375 ALA B CA 1
ATOM 6074 C C . ALA B 1 375 ? 15.367 21.938 27.766 1 95.88 375 ALA B C 1
ATOM 6076 O O . ALA B 1 375 ? 15.828 20.844 28.125 1 95.88 375 ALA B O 1
ATOM 6077 N N . LEU B 1 376 ? 15.531 22.391 26.531 1 97.5 376 LEU B N 1
ATOM 6078 C CA . LEU B 1 376 ? 16.328 21.656 25.547 1 97.5 376 LEU B CA 1
ATOM 6079 C C . LEU B 1 376 ? 17.797 21.672 25.922 1 97.5 376 LEU B C 1
ATOM 6081 O O . LEU B 1 376 ? 18.484 20.656 25.828 1 97.5 376 LEU B O 1
ATOM 6085 N N . ILE B 1 377 ? 18.266 22.797 26.359 1 95.69 377 ILE B N 1
ATOM 6086 C CA . ILE B 1 377 ? 19.672 22.953 26.719 1 95.69 377 ILE B CA 1
ATOM 6087 C C . ILE B 1 377 ? 20.016 22.031 27.891 1 95.69 377 ILE B C 1
ATOM 6089 O O . ILE B 1 377 ? 21.078 21.422 27.906 1 95.69 377 ILE B O 1
ATOM 6093 N N . GLU B 1 378 ? 19.109 21.969 28.797 1 95.31 378 GLU B N 1
ATOM 6094 C CA . GLU B 1 378 ? 19.328 21.172 30 1 95.31 378 GLU B CA 1
ATOM 6095 C C . GLU B 1 378 ? 19.375 19.688 29.672 1 95.31 378 GLU B C 1
ATOM 6097 O O . GLU B 1 378 ? 19.922 18.891 30.438 1 95.31 378 GLU B O 1
ATOM 6102 N N . ARG B 1 379 ? 18.875 19.297 28.531 1 95.38 379 ARG B N 1
ATOM 6103 C CA . ARG B 1 379 ? 18.812 17.891 28.172 1 95.38 379 ARG B CA 1
ATOM 6104 C C . ARG B 1 379 ? 19.953 17.516 27.25 1 95.38 379 ARG B C 1
ATOM 6106 O O . ARG B 1 379 ? 20.125 16.328 26.906 1 95.38 379 ARG B O 1
ATOM 6113 N N . LEU B 1 380 ? 20.781 18.422 26.875 1 96.06 380 LEU B N 1
ATOM 6114 C CA . LEU B 1 380 ? 21.906 18.141 26 1 96.06 380 LEU B CA 1
ATOM 6115 C C . LEU B 1 380 ? 22.922 17.219 26.672 1 96.06 380 LEU B C 1
ATOM 6117 O O . LEU B 1 380 ? 23.188 17.359 27.875 1 96.06 380 LEU B O 1
ATOM 6121 N N . GLN B 1 381 ? 23.375 16.281 25.953 1 94.12 381 GLN B N 1
ATOM 6122 C CA . GLN B 1 381 ? 24.422 15.391 26.438 1 94.12 381 GLN B CA 1
ATOM 6123 C C . GLN B 1 381 ? 25.812 16.031 26.281 1 94.12 381 GLN B C 1
ATOM 6125 O O . GLN B 1 381 ? 26.688 15.836 27.125 1 94.12 381 GLN B O 1
ATOM 6130 N N . GLY B 1 382 ? 26 16.734 25.219 1 90 382 GLY B N 1
ATOM 6131 C CA . GLY B 1 382 ? 27.234 17.438 24.969 1 90 382 GLY B CA 1
ATOM 6132 C C . GLY B 1 382 ? 27.141 18.922 25.266 1 90 382 GLY B C 1
ATOM 6133 O O . GLY B 1 382 ? 26.094 19.422 25.656 1 90 382 GLY B O 1
ATOM 6134 N N . PRO B 1 383 ? 28.281 19.562 25.094 1 89.38 383 PRO B N 1
ATOM 6135 C CA . PRO B 1 383 ? 28.266 21.016 25.297 1 89.38 383 PRO B CA 1
ATOM 6136 C C . PRO B 1 383 ? 27.5 21.75 24.203 1 89.38 383 PRO B C 1
ATOM 6138 O O . PRO B 1 383 ? 27.438 21.266 23.062 1 89.38 383 PRO B O 1
ATOM 6141 N N . ILE B 1 384 ? 26.859 22.797 24.609 1 88.62 384 ILE B N 1
ATOM 6142 C CA . ILE B 1 384 ? 26.188 23.641 23.609 1 88.62 384 ILE B CA 1
ATOM 6143 C C . ILE B 1 384 ? 27.203 24.203 22.641 1 88.62 384 ILE B C 1
ATOM 6145 O O . ILE B 1 384 ? 28.281 24.656 23.031 1 88.62 384 ILE B O 1
ATOM 6149 N N . PRO B 1 385 ? 26.938 24.047 21.422 1 88.06 385 PRO B N 1
ATOM 6150 C CA . PRO B 1 385 ? 27.875 24.609 20.438 1 88.06 385 PRO B CA 1
ATOM 6151 C C . PRO B 1 385 ? 28.094 26.109 20.609 1 88.06 385 PRO B C 1
ATOM 6153 O O . PRO B 1 385 ? 27.156 26.828 20.969 1 88.06 385 PRO B O 1
ATOM 6156 N N . THR B 1 386 ? 29.328 26.516 20.359 1 83.69 386 THR B N 1
ATOM 6157 C CA . THR B 1 386 ? 29.656 27.938 20.5 1 83.69 386 THR B CA 1
ATOM 6158 C C . THR B 1 386 ? 29.047 28.75 19.359 1 83.69 386 THR B C 1
ATOM 6160 O O . THR B 1 386 ? 29.344 28.516 18.188 1 83.69 386 THR B O 1
ATOM 6163 N N . ALA B 1 387 ? 28.156 29.422 19.797 1 82.5 387 ALA B N 1
ATOM 6164 C CA . ALA B 1 387 ? 27.5 30.375 18.891 1 82.5 387 ALA B CA 1
ATOM 6165 C C . ALA B 1 387 ? 27.172 31.672 19.609 1 82.5 387 ALA B C 1
ATOM 6167 O O . ALA B 1 387 ? 27.422 31.812 20.812 1 82.5 387 ALA B O 1
ATOM 6168 N N . GLY B 1 388 ? 26.938 32.906 18.922 1 87 388 GLY B N 1
ATOM 6169 C CA . GLY B 1 388 ? 26.547 34.156 19.531 1 87 388 GLY B CA 1
ATOM 6170 C C . GLY B 1 388 ? 25.188 34.125 20.188 1 87 388 GLY B C 1
ATOM 6171 O O . GLY B 1 388 ? 24.328 34.938 19.891 1 87 388 GLY B O 1
ATOM 6172 N N . TRP B 1 389 ? 25.078 33.156 21.266 1 93.62 389 TRP B N 1
ATOM 6173 C CA . TRP B 1 389 ? 23.781 32.938 21.922 1 93.62 389 TRP B CA 1
ATOM 6174 C C . TRP B 1 389 ? 23.422 34.125 22.812 1 93.62 389 TRP B C 1
ATOM 6176 O O . TRP B 1 389 ? 24.281 34.688 23.484 1 93.62 389 TRP B O 1
ATOM 6186 N N . MET B 1 390 ? 22.188 34.5 22.75 1 95.12 390 MET B N 1
ATOM 6187 C CA . MET B 1 390 ? 21.594 35.469 23.672 1 95.12 390 MET B CA 1
ATOM 6188 C C . MET B 1 390 ? 20.5 34.812 24.5 1 95.12 390 MET B C 1
ATOM 6190 O O . MET B 1 390 ? 19.906 33.812 24.078 1 95.12 390 MET B O 1
ATOM 6194 N N . SER B 1 391 ? 20.297 35.344 25.703 1 94.44 391 SER B N 1
ATOM 6195 C CA . SER B 1 391 ? 19.281 34.719 26.578 1 94.44 391 SER B CA 1
ATOM 6196 C C . SER B 1 391 ? 18.125 35.688 26.828 1 94.44 391 SER B C 1
ATOM 6198 O O . SER B 1 391 ? 18.312 36.906 26.875 1 94.44 391 SER B O 1
ATOM 6200 N N . LEU B 1 392 ? 16.953 35.188 26.844 1 94.44 392 LEU B N 1
ATOM 6201 C CA . LEU B 1 392 ? 15.727 35.906 27.234 1 94.44 392 LEU B CA 1
ATOM 6202 C C . LEU B 1 392 ? 14.992 35.156 28.328 1 94.44 392 LEU B C 1
ATOM 6204 O O . LEU B 1 392 ? 14.531 34 28.109 1 94.44 392 LEU B O 1
ATOM 6208 N N . LYS B 1 393 ? 14.891 35.75 29.516 1 93.19 393 LYS B N 1
ATOM 6209 C CA . LYS B 1 393 ? 14.242 35.094 30.656 1 93.19 393 LYS B CA 1
ATOM 6210 C C . LYS B 1 393 ? 12.742 35.406 30.672 1 93.19 393 LYS B C 1
ATOM 6212 O O . LYS B 1 393 ? 12.32 36.5 30.328 1 93.19 393 LYS B O 1
ATOM 6217 N N . SER B 1 394 ? 11.984 34.469 31.062 1 91.94 394 SER B N 1
ATOM 6218 C CA . SER B 1 394 ? 10.539 34.594 31.281 1 91.94 394 SER B CA 1
ATOM 6219 C C . SER B 1 394 ? 9.828 35.125 30.047 1 91.94 394 SER B C 1
ATOM 6221 O O . SER B 1 394 ? 9.07 36.094 30.141 1 91.94 394 SER B O 1
ATOM 6223 N N . ALA B 1 395 ? 10.148 34.531 28.922 1 91.12 395 ALA B N 1
ATOM 6224 C CA . ALA B 1 395 ? 9.461 34.938 27.703 1 91.12 395 ALA B CA 1
ATOM 6225 C C . ALA B 1 395 ? 7.996 34.5 27.734 1 91.12 395 ALA B C 1
ATOM 6227 O O . ALA B 1 395 ? 7.684 33.344 28.031 1 91.12 395 ALA B O 1
ATOM 6228 N N . ALA B 1 396 ? 7.098 35.438 27.469 1 87.69 396 ALA B N 1
ATOM 6229 C CA . ALA B 1 396 ? 5.664 35.156 27.422 1 87.69 396 ALA B CA 1
ATOM 6230 C C . ALA B 1 396 ? 5.277 34.5 26.109 1 87.69 396 ALA B C 1
ATOM 6232 O O . ALA B 1 396 ? 5.684 34.969 25.031 1 87.69 396 ALA B O 1
ATOM 6233 N N . LEU B 1 397 ? 4.66 33.406 26.219 1 84.94 397 LEU B N 1
ATOM 6234 C CA . LEU B 1 397 ? 4.152 32.719 25.031 1 84.94 397 LEU B CA 1
ATOM 6235 C C . LEU B 1 397 ? 2.631 32.781 24.984 1 84.94 397 LEU B C 1
ATOM 6237 O O . LEU B 1 397 ? 1.958 32.656 26 1 84.94 397 LEU B O 1
ATOM 6241 N N . ALA B 1 398 ? 2.123 33 23.797 1 72.94 398 ALA B N 1
ATOM 6242 C CA . ALA B 1 398 ? 0.683 33.156 23.609 1 72.94 398 ALA B CA 1
ATOM 6243 C C . ALA B 1 398 ? -0.066 31.891 24.047 1 72.94 398 ALA B C 1
ATOM 6245 O O . ALA B 1 398 ? 0.286 30.781 23.641 1 72.94 398 ALA B O 1
ATOM 6246 N N . GLY B 1 399 ? -1.089 32.062 24.969 1 68.31 399 GLY B N 1
ATOM 6247 C CA . GLY B 1 399 ? -1.978 30.969 25.344 1 68.31 399 GLY B CA 1
ATOM 6248 C C . GLY B 1 399 ? -1.452 30.141 26.5 1 68.31 399 GLY B C 1
ATOM 6249 O O . GLY B 1 399 ? -2.152 29.266 27.016 1 68.31 399 GLY B O 1
ATOM 6250 N N . ARG B 1 400 ? -0.181 30.391 26.766 1 75 400 ARG B N 1
ATOM 6251 C CA . ARG B 1 400 ? 0.391 29.625 27.875 1 75 400 ARG B CA 1
ATOM 6252 C C . ARG B 1 400 ? 0.473 30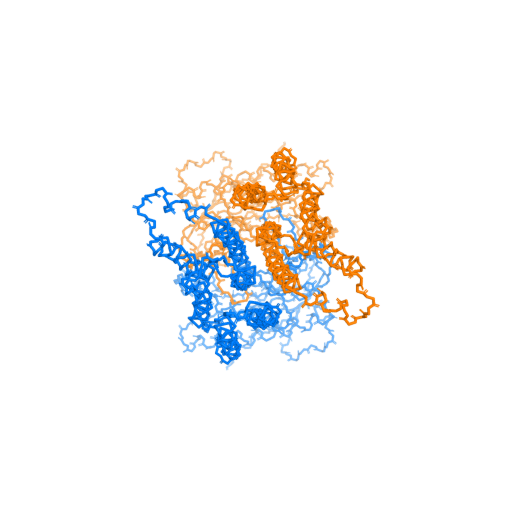.469 29.141 1 75 400 ARG B C 1
ATOM 6254 O O . ARG B 1 400 ? 0.795 31.656 29.094 1 75 400 ARG B O 1
ATOM 6261 N N . ARG B 1 401 ? 0.202 29.844 30.203 1 74.12 401 ARG B N 1
ATOM 6262 C CA . ARG B 1 401 ? 0.166 30.562 31.484 1 74.12 401 ARG B CA 1
ATOM 6263 C C . ARG B 1 401 ? 1.574 30.812 32 1 74.12 401 ARG B C 1
ATOM 6265 O O . ARG B 1 401 ? 1.891 31.906 32.469 1 74.12 401 ARG B O 1
ATOM 6272 N N . LEU B 1 402 ? 2.479 29.812 31.891 1 79.38 402 LEU B N 1
ATOM 6273 C CA . LEU B 1 402 ? 3.811 29.922 32.469 1 79.38 402 LEU B CA 1
ATOM 6274 C C . LEU B 1 402 ? 4.828 30.359 31.438 1 79.38 402 LEU B C 1
ATOM 6276 O O . LEU B 1 402 ? 4.879 29.797 30.344 1 79.38 402 LEU B O 1
ATOM 6280 N N . PRO B 1 403 ? 5.527 31.391 31.766 1 89.06 403 PRO B N 1
ATOM 6281 C CA . PRO B 1 403 ? 6.59 31.812 30.844 1 89.06 403 PRO B CA 1
ATOM 6282 C C . PRO B 1 403 ? 7.699 30.766 30.719 1 89.06 403 PRO B C 1
ATOM 6284 O O . PRO B 1 403 ? 7.758 29.812 31.5 1 89.06 403 PRO B O 1
ATOM 6287 N N . VAL B 1 404 ? 8.484 30.922 29.656 1 91.5 404 VAL B N 1
ATOM 6288 C CA . VAL B 1 404 ? 9.555 29.969 29.391 1 91.5 404 VAL B CA 1
ATOM 6289 C C . VAL B 1 404 ? 10.867 30.703 29.156 1 91.5 404 VAL B C 1
ATOM 6291 O O . VAL B 1 404 ? 10.891 31.766 28.531 1 91.5 404 VAL B O 1
ATOM 6294 N N . ASP B 1 405 ? 11.977 30.219 29.75 1 95.75 405 ASP B N 1
ATOM 6295 C CA . ASP B 1 405 ? 13.312 30.75 29.469 1 95.75 405 ASP B CA 1
ATOM 6296 C C . ASP B 1 405 ? 13.836 30.234 28.125 1 95.75 405 ASP B C 1
ATOM 6298 O O . ASP B 1 405 ? 13.703 29.047 27.828 1 95.75 405 ASP B O 1
ATOM 6302 N N . VAL B 1 406 ? 14.352 31.219 27.328 1 97.06 406 VAL B N 1
ATOM 6303 C CA . VAL B 1 406 ? 14.766 30.797 26 1 97.06 406 VAL B CA 1
ATOM 6304 C C . VAL B 1 406 ? 16.141 31.359 25.688 1 97.06 406 VAL B C 1
ATOM 6306 O O . VAL B 1 406 ? 16.594 32.312 26.328 1 97.06 406 VAL B O 1
ATOM 6309 N N . TRP B 1 407 ? 16.859 30.719 24.828 1 96.69 407 TRP B N 1
ATOM 6310 C CA . TRP B 1 407 ? 18.062 31.203 24.156 1 96.69 407 TRP B CA 1
ATOM 6311 C C . TRP B 1 407 ? 17.828 31.406 22.672 1 96.69 407 TRP B C 1
ATOM 6313 O O . TRP B 1 407 ? 17.016 30.703 22.062 1 96.69 407 TRP B O 1
ATOM 6323 N N . TYR B 1 408 ? 18.391 32.438 22.062 1 96.75 408 TYR B N 1
ATOM 6324 C CA . TYR B 1 408 ? 18.203 32.656 20.625 1 96.75 408 TYR B CA 1
ATOM 6325 C C . TYR B 1 408 ? 19.484 33.125 19.969 1 96.75 408 TYR B C 1
ATOM 6327 O O . TYR B 1 408 ? 20.406 33.594 20.656 1 96.75 408 TYR B O 1
ATOM 6335 N N . LEU B 1 409 ? 19.625 32.844 18.672 1 94.38 409 LEU B N 1
ATOM 6336 C CA . LEU B 1 409 ? 20.719 33.312 17.844 1 94.38 409 LEU B CA 1
ATOM 6337 C C . LEU B 1 409 ? 20.328 34.594 17.094 1 94.38 409 LEU B C 1
ATOM 6339 O O . LEU B 1 409 ? 19.469 34.562 16.219 1 94.38 409 LEU B O 1
ATOM 6343 N N . PRO B 1 410 ? 21 35.719 17.469 1 89.19 410 PRO B N 1
ATOM 6344 C CA . PRO B 1 410 ? 20.672 36.969 16.734 1 89.19 410 PRO B CA 1
ATOM 6345 C C . PRO B 1 410 ? 21.125 36.906 15.281 1 89.19 410 PRO B C 1
ATOM 6347 O O . PRO B 1 410 ? 22.109 36.25 14.961 1 89.19 410 PRO B O 1
ATOM 6350 N N . ARG B 1 411 ? 20.25 37.5 14.414 1 83.69 411 ARG B N 1
ATOM 6351 C CA . ARG B 1 411 ? 20.625 37.562 13.008 1 83.69 411 ARG B CA 1
ATOM 6352 C C . ARG B 1 411 ? 21.906 38.375 12.82 1 83.69 411 ARG B C 1
ATOM 6354 O O . ARG B 1 411 ? 22.078 39.438 13.453 1 83.69 411 ARG B O 1
ATOM 6361 N N . GLN B 1 412 ? 23.047 37.781 12.367 1 68.12 412 GLN B N 1
ATOM 6362 C CA . GLN B 1 412 ? 24.281 38.531 12.148 1 68.12 412 GLN B CA 1
ATOM 6363 C C . GLN B 1 412 ? 24.125 39.531 11.008 1 68.12 412 GLN B C 1
ATOM 6365 O O . GLN B 1 412 ? 23.641 39.188 9.93 1 68.12 412 GLN B O 1
ATOM 6370 N N . THR B 1 413 ? 23.625 40.781 11.297 1 52.41 413 THR B N 1
ATOM 6371 C CA . THR B 1 413 ? 23.672 41.844 10.289 1 52.41 413 THR B CA 1
ATOM 6372 C C . THR B 1 413 ? 25.031 41.844 9.594 1 52.41 413 THR B C 1
ATOM 6374 O O . THR B 1 413 ? 26.078 41.844 10.25 1 52.41 413 THR B O 1
ATOM 6377 N N . GLN B 1 414 ? 25.297 41.094 8.531 1 43.38 414 GLN B N 1
ATOM 6378 C CA . GLN B 1 414 ? 26.516 41.5 7.828 1 43.38 414 GLN B CA 1
ATOM 6379 C C . GLN B 1 414 ? 26.672 43.031 7.809 1 43.38 414 GLN B C 1
ATOM 6381 O O . GLN B 1 414 ? 25.766 43.75 7.406 1 43.38 414 GLN B O 1
ATOM 6386 N N . ALA B 1 415 ? 27.562 43.594 8.648 1 36.28 415 ALA B N 1
ATOM 6387 C CA . ALA B 1 415 ? 28.188 44.906 8.367 1 36.28 415 ALA B CA 1
ATOM 6388 C C . ALA B 1 415 ? 28.844 44.906 6.988 1 36.28 415 ALA B C 1
ATOM 6390 O O . ALA B 1 415 ? 29.516 43.938 6.605 1 36.28 415 ALA B O 1
#

Sequence (830 aa):
MTYTLHAPGDFAKEIRSSALRFVAFAILIANLLLGGSEGTRDTHYVVVIAYFIISIVSVATALFLPGRFWLKTLFVVLDGLLVAAILYAYILAPASEDHNLTTTSLVVGFVLLIHAGLQLDRRLVLTFSGIVLVSWVAMLALSAVRHGARDVMALLSSFFSQDFGLTVSFGFTAFATYLLARDHDRTRNEALEADQRRRNLSRFFSPLIVAELQKGGDAFGLGRRNAAIMFVDLRDFTRFAETATAGDLASVLAEYRRFVSQTIFDHGGTVDKFIGDGVMAVFGQPRPMENDADRALACALDLVDALDDWRNHNLSNGYPTLDAVIGLHYGTVVGGVLDSGVHSEFTVIGDAVNVAQRLETLAKSLDAPLVISLALIERLQGPIPTAGWMSLKSAALAGRRLPVDVWYLPRQTQAMTYTLHAPGDFAKEIRSSALRFVAFAILIANLLLGGSEGTRDTHYVVVIAYFIISIVSVATALFLPGRFWLKTLFVVLDGLLVAAILYAYILAPASEDHNLTTTSLVVGFVLLIHAGLQLDRRLVLTFSGIVLVSWVAMLALSAVRHGARDVMALLSSFFSQDFGLTVSFGFTAFATYLLARDHDRTRNEALEADQRRRNLSRFFSPLIVAELQKGGDAFGLGRRNAAIMFVDLRDFTRFAETATAGDLASVLAEYRRFVSQTIFDHGGTVDKFIGDGVMAVFGQPRPMENDADRALACALDLVDALDDWRNHNLSNGYPTLDAVIGLHYGTVVGGVLDSGVHSEFTVIGDAVNVAQRLETLAKSLDAPLVISLALIERLQGPIPTAGWMSLKSAALAGRRLPVDVWYLPRQTQA

InterPro domains:
  IPR001054 Adenylyl cyclase class-3/4/guanylyl cyclase [PF00211] (226-365)
  IPR001054 Adenylyl cyclase class-3/4/guanylyl cyclase [PS50125] (228-360)
  IPR001054 Adenylyl cyclase class-3/4/guanylyl cyclase [SM00044] (192-391)
  IPR001054 Adenylyl cyclase class-3/4/guanylyl cyclase [cd07302] (226-409)
  IPR029787 Nucleotide cyclase [G3DSA:3.30.70.1230] (219-414)
  IPR029787 Nucleotide cyclase [SSF55073] (224-410)
  IPR050697 Adenylyl/Guanylyl Cyclase Class-3/4 [PTHR43081] (94-407)

Solvent-accessible surface area (backbone atoms only — not comparable to full-atom values): 42615 Å² total; per-residue (Å²): 129,81,74,75,67,68,50,71,66,55,56,56,47,48,49,50,48,38,53,50,41,54,56,54,47,52,42,51,50,42,28,57,73,31,43,77,62,74,88,55,44,64,61,49,51,52,48,50,51,50,49,49,52,51,40,51,51,48,39,48,37,50,71,74,51,67,87,52,66,68,59,55,50,50,54,42,50,52,51,21,49,48,48,35,52,52,50,42,55,37,48,60,58,54,89,54,86,84,41,64,74,48,55,61,65,54,49,52,51,53,48,53,48,49,53,38,36,58,60,54,38,45,63,51,32,50,52,29,46,48,47,36,51,51,44,49,53,50,45,53,52,52,38,28,49,72,73,55,38,82,43,72,64,47,36,46,51,56,46,58,25,56,63,34,32,52,52,50,44,50,52,47,46,46,50,48,43,32,51,45,17,48,52,47,49,51,45,47,50,50,24,52,50,28,41,49,30,28,54,51,54,44,43,54,29,34,67,75,51,40,63,55,48,45,64,58,68,78,82,36,45,71,40,75,44,59,33,24,31,36,25,37,33,55,44,73,43,63,64,49,46,68,72,46,52,61,67,55,44,50,51,52,50,25,52,52,43,26,52,52,49,50,48,36,44,75,49,65,30,32,63,59,47,71,58,77,73,28,38,35,33,31,16,25,55,96,61,66,53,84,53,22,40,45,33,46,50,52,35,51,55,49,46,54,53,50,47,50,51,52,23,52,53,22,54,76,68,74,40,83,69,52,49,60,24,25,3,34,24,41,36,58,29,34,33,28,48,46,56,23,89,53,47,25,40,68,45,67,40,41,50,36,55,52,49,7,49,43,30,22,53,47,8,60,75,66,56,14,46,34,23,34,30,47,58,26,60,73,51,34,79,64,79,80,77,93,63,80,69,43,79,44,76,62,39,81,43,90,96,49,89,69,55,45,45,34,36,31,35,65,58,77,72,82,126,130,80,74,76,66,69,50,72,65,53,56,55,48,48,48,51,49,38,53,52,41,55,55,55,47,53,42,51,49,42,26,57,75,32,44,77,61,76,88,54,46,64,62,47,49,52,50,50,51,51,49,50,52,52,40,52,51,50,39,49,38,49,71,73,51,65,88,52,65,67,58,55,50,50,53,41,49,51,52,21,50,49,46,36,50,54,50,42,57,36,46,59,58,51,87,53,86,85,40,63,73,49,54,60,65,54,50,52,50,53,47,53,50,49,53,39,37,57,61,53,38,43,65,51,32,49,52,27,46,48,47,35,50,51,45,49,54,50,45,53,51,52,36,28,50,71,71,56,38,83,45,72,64,47,35,46,50,55,48,55,26,57,65,34,32,53,50,52,45,51,52,47,47,47,49,49,43,33,52,45,16,46,52,47,50,52,47,48,50,52,24,51,50,29,40,50,29,27,54,50,56,45,42,54,29,33,67,75,51,40,61,56,48,45,65,59,72,79,81,38,46,70,40,74,43,58,33,24,29,36,26,38,35,55,47,73,44,63,64,48,45,67,70,46,53,62,67,56,44,50,50,52,49,23,52,52,43,25,51,55,50,50,47,36,44,75,46,63,30,32,64,60,48,70,58,76,73,27,37,36,32,31,18,25,55,95,62,66,54,83,52,22,40,45,34,47,50,52,35,52,53,49,46,53,53,51,47,50,50,51,24,52,53,22,53,76,69,74,41,84,68,52,50,58,24,25,4,35,24,41,35,59,28,35,33,28,48,46,56,24,88,52,46,24,41,70,45,66,40,40,50,35,54,53,49,7,49,44,31,22,54,47,9,61,75,66,56,15,46,33,21,34,30,47,59,28,61,73,51,35,79,63,80,79,75,93,63,80,68,42,79,44,76,62,38,82,42,90,96,49,88,70,56,45,46,33,35,32,36,64,59,78,73,82,126

Nearest PDB structures (foldseek):
  2w01-assembly1_B  TM=8.599E-01  e=1.461E-13  Synechocystis sp. PCC 6803
  6fht-assembly1_B  TM=7.945E-01  e=5.017E-14  unclassified
  6fht-assembly1_A  TM=7.746E-01  e=1.774E-13  unclassified
  3uvj-assembly1_A  TM=7.489E-01  e=9.426E-09  Homo sapiens
  8sl4-assembly1_B  TM=4.195E-01  e=6.778E-12  Homo sapiens